Protein AF-0000000077151637 (afdb_homodimer)

Sequence (896 aa):
MMTTQIWINLLAIGVIFVFASFFVAAEFALVQVRPSQLEDMIANGQGNVKKLKRALHMSHNLNEYLSTTQVGITLVGVILGWFGADTIANIFERLLALTPMSKNLVNSVGALIGVITLTYLEVVLTEVVPKNIAIDAPVKILMWIVNPLQLFHTLVYPFVWLLNVSSSGIIKMLGFNPADEENQVYSQSEIIRLSKNAVHGGALDKEDLTYMERAFQLNDKTAKDIMTDRTRLTVLDASENIKTALDKYLEDGYSRFPVVRENDKDDVVGYVYAYDIVQQSRIDDRVPVTRINRTIITVPESMPIQDILRLMISKHTPIVLVVDEYGGTSGIVTDKDIYEELFGSVKDEIDDVSDDYIIKDAEGNIRVSGKTTLYDFERYFHQNLKSFQNSDIITIGGYMMERYPDLKKEESIELEGFRFTLDDIQQGFMRWFIVEGPKTNDQAKKEEMMTTQIWINLLAIGVIFVFASFFVAAEFALVQVRPSQLEDMIANGQGNVKKLKRALHMSHNLNEYLSTTQVGITLVGVILGWFGADTIANIFERLLALTPMSKNLVNSVGALIGVITLTYLEVVLTEVVPKNIAIDAPVKILMWIVNPLQLFHTLVYPFVWLLNVSSSGIIKMLGFNPADEENQVYSQSEIIRLSKNAVHGGALDKEDLTYMERAFQLNDKTAKDIMTDRTRLTVLDASENIKTALDKYLEDGYSRFPVVRENDKDDVVGYVYAYDIVQQSRIDDRVPVTRINRTIITVPESMPIQDILRLMISKHTPIVLVVDEYGGTSGIVTDKDIYEELFGSVKDEIDDVSDDYIIKDAEGNIRVSGKTTLYDFERYFHQNLKSFQNSDIITIGGYMMERYPDLKKEESIELEGFRFTLDDIQQGFMRWFIVEGPKTNDQAKKEE

Solvent-accessible surface area (backbone atoms only — not comparable to full-atom values): 46438 Å² total; per-residue (Å²): 111,70,65,56,49,48,51,51,49,51,50,51,49,52,53,48,40,51,54,32,18,50,27,39,20,51,42,36,8,54,62,52,42,52,60,47,55,46,52,41,29,53,75,66,61,55,73,59,56,69,59,46,51,50,46,43,51,42,52,74,39,39,72,60,50,45,39,35,28,46,52,51,39,50,52,42,48,53,50,42,55,64,54,40,54,57,48,51,50,49,52,26,54,51,60,35,65,67,49,88,54,64,70,65,62,33,49,53,51,35,40,49,51,40,51,51,51,50,52,47,50,47,42,36,59,24,42,49,34,27,33,52,51,11,59,53,36,16,65,66,48,39,69,68,40,46,63,63,49,50,56,50,38,65,72,44,36,72,60,29,51,50,50,51,53,52,26,52,51,51,39,48,71,74,67,50,69,81,52,54,87,62,75,70,46,46,41,60,66,30,50,51,47,46,44,51,47,6,32,77,60,64,51,32,55,67,64,45,48,51,43,32,53,28,39,50,51,46,65,73,34,28,36,64,79,61,34,49,45,50,88,76,59,69,70,39,40,45,80,39,26,24,50,58,50,45,52,47,33,73,71,70,64,54,58,64,32,44,25,15,50,90,76,30,77,58,42,64,76,21,28,35,46,46,70,57,38,57,56,40,43,73,76,54,29,78,46,43,43,47,68,55,24,31,66,56,49,77,42,50,36,78,40,38,41,60,58,49,50,51,47,21,35,66,38,30,35,60,51,36,37,26,21,48,97,83,62,40,51,46,24,36,42,41,54,62,54,56,49,28,66,55,74,45,67,56,49,58,74,86,43,81,64,33,49,75,44,41,29,71,45,96,88,68,48,32,37,33,33,15,73,32,13,49,33,43,52,25,59,59,68,71,45,88,58,71,80,59,71,79,45,94,55,47,24,44,23,55,42,42,46,68,76,41,65,81,67,48,78,74,38,69,48,76,54,98,60,29,37,40,25,33,67,39,73,53,95,90,36,49,43,32,27,39,45,44,69,57,76,56,73,72,68,62,56,72,77,101,111,68,65,57,49,47,52,49,48,52,49,49,49,51,53,49,39,51,53,32,18,49,27,39,21,50,42,36,8,53,60,52,42,53,61,49,56,47,52,41,30,52,76,68,62,55,73,60,56,70,60,45,51,50,46,42,51,41,52,75,37,40,71,60,49,45,38,35,27,47,53,50,38,50,52,42,49,53,49,42,56,65,54,41,54,58,49,51,51,48,51,27,52,51,60,37,65,67,48,87,56,63,69,64,61,34,47,53,51,33,40,48,52,41,51,52,50,50,52,47,51,47,43,38,60,24,42,50,34,28,31,52,50,10,59,53,36,16,65,68,48,37,68,68,39,47,62,64,50,50,55,49,37,66,70,45,36,72,61,30,50,51,48,49,53,52,27,50,50,50,38,48,72,73,67,50,71,83,52,56,86,62,74,70,47,46,41,61,66,29,50,52,48,45,44,52,48,5,32,77,61,64,50,33,56,68,65,46,50,52,42,32,54,28,39,49,52,45,65,73,32,28,37,64,78,59,36,48,44,48,88,77,57,68,68,40,40,46,80,40,26,24,51,59,51,46,52,47,32,72,70,71,64,55,58,64,30,44,25,14,50,90,76,30,76,57,43,64,76,21,28,36,45,46,69,57,39,57,54,40,43,73,76,52,30,78,46,43,41,47,68,55,24,31,65,56,49,76,42,53,36,77,43,38,42,62,58,49,52,50,48,22,35,68,37,30,36,57,51,34,38,26,22,48,98,84,62,40,52,45,23,35,42,39,55,63,55,56,48,27,67,55,75,45,66,59,49,58,74,87,43,77,64,34,50,77,42,43,29,71,44,95,88,68,48,32,35,33,33,16,74,31,15,48,34,44,52,26,60,59,68,70,43,88,58,72,79,60,70,80,45,94,54,46,23,45,23,54,42,42,47,69,77,40,65,81,67,47,78,73,39,70,46,79,55,98,59,29,38,40,25,33,67,40,74,54,94,91,35,49,44,31,27,40,45,44,69,58,76,56,72,74,67,61,55,72,77,100

InterPro domains:
  IPR000644 CBS domain [PF00571] (223-279)
  IPR000644 CBS domain [PF00571] (293-342)
  IPR000644 CBS domain [PS51371] (227-289)
  IPR000644 CBS domain [PS51371] (292-349)
  IPR000644 CBS domain [SM00116] (232-282)
  IPR000644 CBS domain [SM00116] (295-343)
  IPR002550 CNNM, transmembrane domain [PF01595] (13-207)
  IPR002550 CNNM, transmembrane domain [PS51846] (2-208)
  IPR005170 Transporter-associated domain [PF03471] (360-427)
  IPR005170 Transporter-associated domain [SM01091] (359-439)
  IPR016169 FAD-binding, type PCMH, subdomain 2 [G3DSA:3.30.465.10] (350-436)
  IPR036318 FAD-binding, type PCMH-like superfamily [SSF56176] (357-435)
  IPR044751 Ion transporter-like, CBS domain [cd04590] (222-340)
  IPR046342 CBS domain superfamily [G3DSA:3.10.580.10] (202-349)
  IPR046342 CBS domain superfamily [SSF54631] (213-353)
  IPR051676 UPF0053 domain-containing protein [PTHR43099] (7-442)

pLDDT: mean 83.49, std 13.21, range [30.42, 97.94]

Radius of gyration: 40.82 Å; Cα contacts (8 Å, |Δi|>4): 1356; chains: 2; bounding box: 80×119×98 Å

Foldseek 3Di:
DVVVVLVVLVVVVVVLLVQLLLLQLQLLLLVQDDLVVLVVCLVVVNDDNVLSVLSSVCNLVVLLLNLLSVVSNVVSVVVCVVSVVVSLLVVQLVVLVVPPPDNPCSNVVSSVVSVVVVVVVSCVRNHVVSNVVCNVPSPVSSSVNSVVSVVSCVVCVVVSVVVVVVVCVVCVVVVHDDDNVCVPDADPVRVLVVQVVCCVVVNDPPVVSQLSVLVVVLQVAWCQRQFDFLVPADAAEQADWLVVVLVCCVVVVDQKHFYAYPPASQGTQAMAGNVVSVVVVVVPRGHTSNVRGDHAAEDERGHRPVVVVVVCVVVVHQKHFYAYPVSGTGGMHGVQSSVCSSVNDPDDPLDQDDCPQWPQDPVRWTKHFQAAFPVNVCRNVVHDAPLNVPDPDTGNQRSCCVVPVPQDAQDWDDGPQKIWGQHDDDPSTRTMTTIDGRPPVPVVVVVD/DVVVVLVVLVVVVVVLLVQLQLLQLQLLLLVQDDLVVLVVCLVVVNDDNVLSVLSSVCNLVVLLLNLLSVVSNVVSVVVCVVSVVVSLLVVLLVVLVPPPPDNPCSNVVSSVVSVVVVVVVSCVRNHVVSNVVCNVPSPVSSSVNSVVSVVSCVVCVVVSVVVVVVVCVVCVVVVHDDDNVCVPDADPVRVLVVQVVCCVVVNDPPVVSQLSVLVVVLQVAWCQRQFDFLVPADAAEQADWLVVVLVCCVVVVDQKHFYAYPPASQGTQAMAGNVVSVVVVVVPRGHTSVVRGDHAAEDERGHRPVVVVVVCVVVVHQKHFYAYPVSGTGGMHGVQSSVCSNVNDPDDPLDQDDCPQWPQDPVRWTKHFQAAFPVNVCRNVVHDAPLNVPDPDTGNQRSCCVVPVPQDAQDWDDGPQKIWGQHDDDPSTRTMTTIDGRPPVPVVVVVD

Organism: Lactobacillus delbrueckii subsp. bulgaricus (strain ATCC 11842 / DSM 20081 / BCRC 10696 / JCM 1002 / NBRC 13953 / NCIMB 11778 / NCTC 12712 / WDCM 00102 / Lb 14) (NCBI:txid390333)

Secondary structure (DSSP, 8-state):
-HHHHHHHHHHHHHHHHHHHHHHHHHHHHHHH--HHHHHHHHHTT-S-HHHHHHHHHHHHTHHHHHHHHHHHHHHHHHHHHHHHHHHHHHHHHHHHHTS-S-HHHHHHHHHHHHHHHHHHHHHIIIIIHHHHHHHHSHHHHHHHHHHHHHHHHHHTHHHHHHHHHHHHHHHHHHT-----GGGGPPPHHHHHHHHHHHHHTTSS-HHHHHHHHHHHHHHT-BHHHHPEEGGG---EETT-BHHHHHHHHHHH--SEEEEEETTEEEEEEEEEEHHHHHHHHHH-SSSBGGGGPBP-EEEETTSBHHHHHHHHHHHT-SEEEEE-TTS-EEEEEEHHHHHHHHH-----TTSSPPTTTEEE-TTS-EEEETTSBHHHHHHHHT---HHHHT-S--BHHHHHHHH-TTPPTT-EEEETTEEEEEEEEETTEEEEEEEE----TTTTTTT-/-HHHHHHHHHHHHHHHHHHHHHHHHHHHHHHH--HHHHHHHHHTT-S-HHHHHHHHHHHHTHHHHHHHHHHHHHHHHHHHHHHHHHHHHHHHHHHHHTS-S-HHHHHHHHHHHHHHHHHHHHHIIIIIHHHHHHHHSHHHHHHHHHHHHHHHHHHTHHHHHHHHHHHHHHHHHHT-----GGGGPPPHHHHHHHHHHHHHTTSS-HHHHHHHHHHHHHHT-BHHHHPEEGGG---EETT-BHHHHHHHHHHH--SEEEEEETTEEEEEEEEEEHHHHHHHHHH-SSSBGGGGPBP-EEEETTSBHHHHHHHHHHHT-SEEEEE-TTS-EEEEEEHHHHHHHHH-----TTSSPPTTTEEE-TTS-EEEETTSBHHHHHHHHT---HHHHT-S--BHHHHHHHH-TTPPTT-EEEETTEEEEEEEEETTEEEEEEEE----TTTTTTT-

Structure (mmCIF, N/CA/C/O backbone):
data_AF-0000000077151637-model_v1
#
loop_
_entity.id
_entity.type
_entity.pdbx_description
1 polymer 'Conserved hypothetical membrane protein'
#
loop_
_atom_site.group_PDB
_atom_site.id
_atom_site.type_symbol
_atom_site.label_atom_id
_atom_site.label_alt_id
_atom_site.label_comp_id
_atom_site.label_asym_id
_atom_site.label_entity_id
_atom_site.label_seq_id
_atom_site.pdbx_PDB_ins_code
_atom_site.Cartn_x
_atom_site.Cartn_y
_atom_site.Cartn_z
_atom_site.occupancy
_atom_site.B_iso_or_equiv
_atom_site.auth_seq_id
_atom_site.auth_comp_id
_atom_site.auth_asym_id
_atom_site.auth_atom_id
_atom_site.pdbx_PDB_model_num
ATOM 1 N N . MET A 1 1 ? 23 -54.5 -41.5 1 43.75 1 MET A N 1
ATOM 2 C CA . MET A 1 1 ? 21.578 -54.188 -41.656 1 43.75 1 MET A CA 1
ATOM 3 C C . MET A 1 1 ? 20.922 -54 -40.312 1 43.75 1 MET A C 1
ATOM 5 O O . MET A 1 1 ? 20.125 -53.062 -40.125 1 43.75 1 MET A O 1
ATOM 9 N N . MET A 1 2 ? 21.375 -54.938 -39.375 1 54.56 2 MET A N 1
ATOM 10 C CA . MET A 1 2 ? 20.797 -55.031 -38.031 1 54.56 2 MET A CA 1
ATOM 11 C C . MET A 1 2 ? 21.281 -53.844 -37.156 1 54.56 2 MET A C 1
ATOM 13 O O . MET A 1 2 ? 20.5 -53.25 -36.438 1 54.56 2 MET A O 1
ATOM 17 N N . THR A 1 3 ? 22.594 -53.469 -37.406 1 61.53 3 THR A N 1
ATOM 18 C CA . THR A 1 3 ? 23.172 -52.375 -36.625 1 61.53 3 THR A CA 1
ATOM 19 C C . THR A 1 3 ? 22.594 -51.031 -37.062 1 61.53 3 THR A C 1
ATOM 21 O O . THR A 1 3 ? 22.344 -50.156 -36.219 1 61.53 3 THR A O 1
ATOM 24 N N . THR A 1 4 ? 22.359 -50.969 -38.406 1 67.38 4 THR A N 1
ATOM 25 C CA . THR A 1 4 ? 21.797 -49.75 -38.938 1 67.38 4 THR A CA 1
ATOM 26 C C . THR A 1 4 ? 20.375 -49.531 -38.406 1 67.38 4 THR A C 1
ATOM 28 O O . THR A 1 4 ? 20 -48.406 -38.094 1 67.38 4 THR A O 1
ATOM 31 N N . GLN A 1 5 ? 19.688 -50.594 -38.312 1 70.81 5 GLN A N 1
ATOM 32 C CA . GLN A 1 5 ? 18.297 -50.531 -37.844 1 70.81 5 GLN A CA 1
ATOM 33 C C . GLN A 1 5 ? 18.25 -50.125 -36.375 1 70.81 5 GLN A C 1
ATOM 35 O O . GLN A 1 5 ? 17.375 -49.344 -35.969 1 70.81 5 GLN A O 1
ATOM 40 N N . ILE A 1 6 ? 19.297 -50.562 -35.719 1 70.38 6 ILE A N 1
ATOM 41 C CA . ILE A 1 6 ? 19.359 -50.219 -34.312 1 70.38 6 ILE A CA 1
ATOM 42 C C . ILE A 1 6 ? 19.656 -48.719 -34.156 1 70.38 6 ILE A C 1
ATOM 44 O O . ILE A 1 6 ? 19.062 -48.062 -33.312 1 70.38 6 ILE A O 1
ATOM 48 N N . TRP A 1 7 ? 20.531 -48.25 -34.969 1 76.12 7 TRP A N 1
ATOM 49 C CA . TRP A 1 7 ? 20.875 -46.844 -34.906 1 76.12 7 TRP A CA 1
ATOM 50 C C . TRP A 1 7 ? 19.688 -45.969 -35.312 1 76.12 7 TRP A C 1
ATOM 52 O O . TRP A 1 7 ? 19.438 -44.906 -34.719 1 76.12 7 TRP A O 1
ATOM 62 N N . ILE A 1 8 ? 18.953 -46.438 -36.25 1 77.5 8 ILE A N 1
ATOM 63 C CA . ILE A 1 8 ? 17.781 -45.688 -36.719 1 77.5 8 ILE A CA 1
ATOM 64 C C . ILE A 1 8 ? 16.703 -45.688 -35.625 1 77.5 8 ILE A C 1
ATOM 66 O O . ILE A 1 8 ? 16.047 -44.688 -35.375 1 77.5 8 ILE A O 1
ATOM 70 N N . ASN A 1 9 ? 16.688 -46.812 -35 1 75.19 9 ASN A N 1
ATOM 71 C CA . ASN A 1 9 ? 15.703 -46.906 -33.938 1 75.19 9 ASN A CA 1
ATOM 72 C C . ASN A 1 9 ? 16.094 -46.031 -32.75 1 75.19 9 ASN A C 1
ATOM 74 O O . ASN A 1 9 ? 15.219 -45.406 -32.125 1 75.19 9 ASN A O 1
ATOM 78 N N . LEU A 1 10 ? 17.375 -45.969 -32.469 1 76.12 10 LEU A N 1
ATOM 79 C CA . LEU A 1 10 ? 17.844 -45.125 -31.359 1 76.12 10 LEU A CA 1
ATOM 80 C C . LEU A 1 10 ? 17.656 -43.656 -31.672 1 76.12 10 LEU A C 1
ATOM 82 O O . LEU A 1 10 ? 17.297 -42.875 -30.781 1 76.12 10 LEU A O 1
ATOM 86 N N . LEU A 1 11 ? 17.875 -43.344 -32.875 1 82.38 11 LEU A N 1
ATOM 87 C CA . LEU A 1 11 ? 17.672 -41.938 -33.281 1 82.38 11 LEU A CA 1
ATOM 88 C C . LEU A 1 11 ? 16.188 -41.562 -33.219 1 82.38 11 LEU A C 1
ATOM 90 O O . LEU A 1 11 ? 15.844 -40.469 -32.812 1 82.38 11 LEU A O 1
ATOM 94 N N . ALA A 1 12 ? 15.367 -42.531 -33.688 1 80.5 12 ALA A N 1
ATOM 95 C CA . ALA A 1 12 ? 13.93 -42.281 -33.656 1 80.5 12 ALA A CA 1
ATOM 96 C C . ALA A 1 12 ? 13.445 -42.094 -32.219 1 80.5 12 ALA A C 1
ATOM 98 O O . ALA A 1 12 ? 12.625 -41.219 -31.938 1 80.5 12 ALA A O 1
ATOM 99 N N . ILE A 1 13 ? 13.977 -42.875 -31.359 1 78.69 13 ILE A N 1
ATOM 100 C CA . ILE A 1 13 ? 13.609 -42.75 -29.938 1 78.69 13 ILE A CA 1
ATOM 101 C C . ILE A 1 13 ? 14.078 -41.406 -29.391 1 78.69 13 ILE A C 1
ATOM 103 O O . ILE A 1 13 ? 13.352 -40.75 -28.641 1 78.69 13 ILE A O 1
ATOM 107 N N . GLY A 1 14 ? 15.281 -41.031 -29.766 1 84.56 14 GLY A N 1
ATOM 108 C CA . GLY A 1 14 ? 15.805 -39.719 -29.344 1 84.56 14 GLY A CA 1
ATOM 109 C C . GLY A 1 14 ? 14.93 -38.562 -29.781 1 84.56 14 GLY A C 1
ATOM 110 O O . GLY A 1 14 ? 14.648 -37.656 -29 1 84.56 14 GLY A O 1
ATOM 111 N N . VAL A 1 15 ? 14.492 -38.656 -31.016 1 87.62 15 VAL A N 1
ATOM 112 C CA . VAL A 1 15 ? 13.648 -37.594 -31.547 1 87.62 15 VAL A CA 1
ATOM 113 C C . VAL A 1 15 ? 12.305 -37.594 -30.828 1 87.62 15 VAL A C 1
ATOM 115 O O . VAL A 1 15 ? 11.773 -36.531 -30.516 1 87.62 15 VAL A O 1
ATOM 118 N N . ILE A 1 16 ? 11.758 -38.781 -30.547 1 86.06 16 ILE A N 1
ATOM 119 C CA . ILE A 1 16 ? 10.484 -38.906 -29.844 1 86.06 16 ILE A CA 1
ATOM 120 C C . ILE A 1 16 ? 10.617 -38.312 -28.438 1 86.06 16 ILE A C 1
ATOM 122 O O . ILE A 1 16 ? 9.711 -37.656 -27.938 1 86.06 16 ILE A O 1
ATOM 126 N N . PHE A 1 17 ? 11.758 -38.562 -27.828 1 88.06 17 PHE A N 1
ATOM 127 C CA . PHE A 1 17 ? 12 -38.062 -26.484 1 88.06 17 PHE A CA 1
ATOM 128 C C . PHE A 1 17 ? 12.031 -36.531 -26.469 1 88.06 17 PHE A C 1
ATOM 130 O O . PHE A 1 17 ? 11.539 -35.906 -25.531 1 88.06 17 PHE A O 1
ATOM 137 N N . VAL A 1 18 ? 12.57 -35.969 -27.5 1 91.56 18 VAL A N 1
ATOM 138 C CA . VAL A 1 18 ? 12.664 -34.531 -27.594 1 91.56 18 VAL A CA 1
ATOM 139 C C . VAL A 1 18 ? 11.273 -33.906 -27.734 1 91.56 18 VAL A C 1
ATOM 141 O O . VAL A 1 18 ? 10.945 -32.938 -27.078 1 91.56 18 VAL A O 1
ATOM 144 N N . PHE A 1 19 ? 10.43 -34.531 -28.547 1 91.81 19 PHE A N 1
ATOM 145 C CA . PHE A 1 19 ? 9.07 -34.062 -28.734 1 91.81 19 PHE A CA 1
ATOM 146 C C . PHE A 1 19 ? 8.25 -34.25 -27.469 1 91.81 19 PHE A C 1
ATOM 148 O O . PHE A 1 19 ? 7.461 -33.375 -27.094 1 91.81 19 PHE A O 1
ATOM 155 N N . ALA A 1 20 ? 8.461 -35.375 -26.859 1 91.25 20 ALA A N 1
ATOM 156 C CA . ALA A 1 20 ? 7.77 -35.625 -25.594 1 91.25 20 ALA A CA 1
ATOM 157 C C . ALA A 1 20 ? 8.148 -34.594 -24.547 1 91.25 20 ALA A C 1
ATOM 159 O O . ALA A 1 20 ? 7.281 -34.062 -23.859 1 91.25 20 ALA A O 1
ATOM 160 N N . SER A 1 21 ? 9.422 -34.312 -24.516 1 93.81 21 SER A N 1
ATOM 161 C CA . SER A 1 21 ? 9.93 -33.344 -23.547 1 93.81 21 SER A CA 1
ATOM 162 C C . SER A 1 21 ? 9.398 -31.953 -23.859 1 93.81 21 SER A C 1
ATOM 164 O O . SER A 1 21 ? 9.141 -31.156 -22.938 1 93.81 21 SER A O 1
ATOM 166 N N . PHE A 1 22 ? 9.25 -31.688 -25.109 1 94.69 22 PHE A N 1
ATOM 167 C CA . PHE A 1 22 ? 8.742 -30.391 -25.562 1 94.69 22 PHE A CA 1
ATOM 168 C C . PHE A 1 22 ? 7.32 -30.172 -25.062 1 94.69 22 PHE A C 1
ATOM 170 O O . PHE A 1 22 ? 7.012 -29.109 -24.5 1 94.69 22 PHE A O 1
ATOM 177 N N . PHE A 1 23 ? 6.457 -31.109 -25.125 1 95.5 23 PHE A N 1
ATOM 178 C CA . PHE A 1 23 ? 5.059 -30.953 -24.75 1 95.5 23 PHE A CA 1
ATOM 179 C C . PHE A 1 23 ? 4.902 -30.953 -23.234 1 95.5 23 PHE A C 1
ATOM 181 O O . PHE A 1 23 ? 4.051 -30.234 -22.688 1 95.5 23 PHE A O 1
ATOM 188 N N . VAL A 1 24 ? 5.73 -31.703 -22.562 1 95 24 VAL A N 1
ATOM 189 C CA . VAL A 1 24 ? 5.668 -31.719 -21.109 1 95 24 VAL A CA 1
ATOM 190 C C . VAL A 1 24 ? 6.141 -30.375 -20.547 1 95 24 VAL A C 1
ATOM 192 O O . VAL A 1 24 ? 5.516 -29.812 -19.656 1 95 24 VAL A O 1
ATOM 195 N N . ALA A 1 25 ? 7.238 -29.906 -21.125 1 95.25 25 ALA A N 1
ATOM 196 C CA . ALA A 1 25 ? 7.742 -28.594 -20.719 1 95.25 25 ALA A CA 1
ATOM 197 C C . ALA A 1 25 ? 6.707 -27.516 -20.984 1 95.25 25 ALA A C 1
ATOM 199 O O . ALA A 1 25 ? 6.523 -26.609 -20.172 1 95.25 25 ALA A O 1
ATOM 200 N N . ALA A 1 26 ? 6.086 -27.641 -22.109 1 96 26 ALA A N 1
ATOM 201 C CA . ALA A 1 26 ? 5.059 -26.672 -22.469 1 96 26 ALA A CA 1
ATOM 202 C C . ALA A 1 26 ? 3.895 -26.703 -21.484 1 96 26 ALA A C 1
ATOM 204 O O . ALA A 1 26 ? 3.395 -25.656 -21.062 1 96 26 ALA A O 1
ATOM 205 N N . GLU A 1 27 ? 3.504 -27.828 -21.109 1 95.69 27 GLU A N 1
ATOM 206 C CA . GLU A 1 27 ? 2.379 -28.031 -20.203 1 95.69 27 GLU A CA 1
ATOM 207 C C . GLU A 1 27 ? 2.637 -27.391 -18.844 1 95.69 27 GLU A C 1
ATOM 209 O O . GLU A 1 27 ? 1.817 -26.609 -18.359 1 95.69 27 GLU A O 1
ATOM 214 N N . PHE A 1 28 ? 3.773 -27.594 -18.297 1 94.5 28 PHE A N 1
ATOM 215 C CA . PHE A 1 28 ? 4.039 -27.141 -16.938 1 94.5 28 PHE A CA 1
ATOM 216 C C . PHE A 1 28 ? 4.496 -25.688 -16.938 1 94.5 28 PHE A C 1
ATOM 218 O O . PHE A 1 28 ? 4.254 -24.953 -15.961 1 94.5 28 PHE A O 1
ATOM 225 N N . ALA A 1 29 ? 5.094 -25.234 -18.016 1 93.94 29 ALA A N 1
ATOM 226 C CA . ALA A 1 29 ? 5.391 -23.812 -18.141 1 93.94 29 ALA A CA 1
ATOM 227 C C . ALA A 1 29 ? 4.105 -22.984 -18.172 1 93.94 29 ALA A C 1
ATOM 229 O O . ALA A 1 29 ? 4.004 -21.953 -17.516 1 93.94 29 ALA A O 1
ATOM 230 N N . LEU A 1 30 ? 3.125 -23.469 -18.875 1 93.75 30 LEU A N 1
ATOM 231 C CA . LEU A 1 30 ? 1.846 -22.781 -19 1 93.75 30 LEU A CA 1
ATOM 232 C C . LEU A 1 30 ? 1.136 -22.703 -17.656 1 93.75 30 LEU A C 1
ATOM 234 O O . LEU A 1 30 ? 0.543 -21.672 -17.328 1 93.75 30 LEU A O 1
ATOM 238 N N . VAL A 1 31 ? 1.21 -23.719 -16.906 1 91.38 31 VAL A N 1
ATOM 239 C CA . VAL A 1 31 ? 0.491 -23.797 -15.633 1 91.38 31 VAL A CA 1
ATOM 240 C C . VAL A 1 31 ? 1.206 -22.938 -14.586 1 91.38 31 VAL A C 1
ATOM 242 O O . VAL A 1 31 ? 0.561 -22.297 -13.758 1 91.38 31 VAL A O 1
ATOM 245 N N . GLN A 1 32 ? 2.475 -22.938 -14.656 1 89.44 32 GLN A N 1
ATOM 246 C CA . GLN A 1 32 ? 3.268 -22.312 -13.609 1 89.44 32 GLN A CA 1
ATOM 247 C C . GLN A 1 32 ? 3.402 -20.812 -13.852 1 89.44 32 GLN A C 1
ATOM 249 O O . GLN A 1 32 ? 3.607 -20.047 -12.914 1 89.44 32 GLN A O 1
ATOM 254 N N . VAL A 1 33 ? 3.293 -20.391 -15.055 1 88.5 33 VAL A N 1
ATOM 255 C CA . VAL A 1 33 ? 3.486 -18.984 -15.383 1 88.5 33 VAL A CA 1
ATOM 256 C C . VAL A 1 33 ? 2.361 -18.141 -14.773 1 88.5 33 VAL A C 1
ATOM 258 O O . VAL A 1 33 ? 1.2 -18.562 -14.781 1 88.5 33 VAL A O 1
ATOM 261 N N . ARG A 1 34 ? 2.732 -17.047 -14.25 1 83.44 34 ARG A N 1
ATOM 262 C CA . ARG A 1 34 ? 1.77 -16.109 -13.688 1 83.44 34 ARG A CA 1
ATOM 263 C C . ARG A 1 34 ? 1.395 -15.031 -14.703 1 83.44 34 ARG A C 1
ATOM 265 O O . ARG A 1 34 ? 2.26 -14.305 -15.195 1 83.44 34 ARG A O 1
ATOM 272 N N . PRO A 1 35 ? 0.136 -14.883 -14.938 1 85.81 35 PRO A N 1
ATOM 273 C CA . PRO A 1 35 ? -0.264 -13.844 -15.883 1 85.81 35 PRO A CA 1
ATOM 274 C C . PRO A 1 35 ? 0.201 -12.453 -15.469 1 85.81 35 PRO A C 1
ATOM 276 O O . PRO A 1 35 ? 0.522 -11.617 -16.312 1 85.81 35 PRO A O 1
ATOM 279 N N . SER A 1 36 ? 0.216 -12.234 -14.172 1 81.88 36 SER A N 1
ATOM 280 C CA . SER A 1 36 ? 0.627 -10.93 -13.672 1 81.88 36 SER A CA 1
ATOM 281 C C . SER A 1 36 ? 2.064 -10.609 -14.07 1 81.88 36 SER A C 1
ATOM 283 O O . SER A 1 36 ? 2.396 -9.461 -14.359 1 81.88 36 SER A O 1
ATOM 285 N N . GLN A 1 37 ? 2.902 -11.57 -14.078 1 83.94 37 GLN A N 1
ATOM 286 C CA . GLN A 1 37 ? 4.297 -11.383 -14.469 1 83.94 37 GLN A CA 1
ATOM 287 C C . GLN A 1 37 ? 4.406 -11.039 -15.953 1 83.94 37 GLN A C 1
ATOM 289 O O . GLN A 1 37 ? 5.203 -10.18 -16.344 1 83.94 37 GLN A O 1
ATOM 294 N N . LEU A 1 38 ? 3.643 -11.688 -16.719 1 89 38 LEU A N 1
ATOM 295 C CA . LEU A 1 38 ? 3.641 -11.422 -18.156 1 89 38 LEU A CA 1
ATOM 296 C C . LEU A 1 38 ? 3.119 -10.016 -18.453 1 89 38 LEU A C 1
ATOM 298 O O . LEU A 1 38 ? 3.68 -9.305 -19.281 1 89 38 LEU A O 1
ATOM 302 N N . GLU A 1 39 ? 2.082 -9.711 -17.766 1 87.19 39 GLU A N 1
ATOM 303 C CA . GLU A 1 39 ? 1.532 -8.375 -17.922 1 87.19 39 GLU A CA 1
ATOM 304 C C . GLU A 1 39 ? 2.555 -7.309 -17.531 1 87.19 39 GLU A C 1
ATOM 306 O O . GLU A 1 39 ? 2.654 -6.266 -18.188 1 87.19 39 GLU A O 1
ATOM 311 N N . ASP A 1 40 ? 3.197 -7.559 -16.484 1 83.69 40 ASP A N 1
ATOM 312 C CA . ASP A 1 40 ? 4.23 -6.641 -16 1 83.69 40 ASP A CA 1
ATOM 313 C C . ASP A 1 40 ? 5.348 -6.492 -17.031 1 83.69 40 ASP A C 1
ATOM 315 O O . ASP A 1 40 ? 5.844 -5.387 -17.266 1 83.69 40 ASP A O 1
ATOM 319 N N . MET A 1 41 ? 5.777 -7.551 -17.641 1 86.88 41 MET A N 1
ATOM 320 C CA . MET A 1 41 ? 6.832 -7.531 -18.656 1 86.88 41 MET A CA 1
ATOM 321 C C . MET A 1 41 ? 6.383 -6.77 -19.906 1 86.88 41 MET A C 1
ATOM 323 O O . MET A 1 41 ? 7.168 -6.035 -20.5 1 86.88 41 MET A O 1
ATOM 327 N N . ILE A 1 42 ? 5.188 -6.926 -20.281 1 89.94 42 ILE A N 1
ATOM 328 C CA . ILE A 1 42 ? 4.629 -6.215 -21.422 1 89.94 42 ILE A CA 1
ATOM 329 C C . ILE A 1 42 ? 4.617 -4.715 -21.141 1 89.94 42 ILE A C 1
ATOM 331 O O . ILE A 1 42 ? 5.027 -3.914 -21.984 1 89.94 42 ILE A O 1
ATOM 335 N N . ALA A 1 43 ? 4.156 -4.371 -20.016 1 82.81 43 ALA A N 1
ATOM 336 C CA . ALA A 1 43 ? 4.051 -2.967 -19.625 1 82.81 43 ALA A CA 1
ATOM 337 C C . ALA A 1 43 ? 5.426 -2.311 -19.562 1 82.81 43 ALA A C 1
ATOM 339 O O . ALA A 1 43 ? 5.578 -1.136 -19.906 1 82.81 43 ALA A O 1
ATOM 340 N N . ASN A 1 44 ? 6.402 -3.109 -19.172 1 82.88 44 ASN A N 1
ATOM 341 C CA . ASN A 1 44 ? 7.75 -2.576 -19.031 1 82.88 44 ASN A CA 1
ATOM 342 C C . ASN A 1 44 ? 8.562 -2.742 -20.312 1 82.88 44 ASN A C 1
ATOM 344 O O . ASN A 1 44 ? 9.727 -2.361 -20.375 1 82.88 44 ASN A O 1
ATOM 348 N N . GLY A 1 45 ? 8.023 -3.297 -21.219 1 82.94 45 GLY A N 1
ATOM 349 C CA . GLY A 1 45 ? 8.664 -3.461 -22.516 1 82.94 45 GLY A CA 1
ATOM 350 C C . GLY A 1 45 ? 9.82 -4.445 -22.484 1 82.94 45 GLY A C 1
ATOM 351 O O . GLY A 1 45 ? 10.812 -4.262 -23.188 1 82.94 45 GLY A O 1
ATOM 352 N N . GLN A 1 46 ? 9.719 -5.312 -21.594 1 84.19 46 GLN A N 1
ATOM 353 C CA . GLN A 1 46 ? 10.789 -6.305 -21.484 1 84.19 46 GLN A CA 1
ATOM 354 C C . GLN A 1 46 ? 10.492 -7.52 -22.359 1 84.19 46 GLN A C 1
ATOM 356 O O . GLN A 1 46 ? 9.477 -8.195 -22.172 1 84.19 46 GLN A O 1
ATOM 361 N N . GLY A 1 47 ? 11.375 -7.723 -23.312 1 85.56 47 GLY A N 1
ATOM 362 C CA . GLY A 1 47 ? 11.227 -8.898 -24.172 1 85.56 47 GLY A CA 1
ATOM 363 C C . GLY A 1 47 ? 10.422 -8.633 -25.422 1 85.56 47 GLY A C 1
ATOM 364 O O . GLY A 1 47 ? 10.219 -7.477 -25.797 1 85.56 47 GLY A O 1
ATOM 365 N N . ASN A 1 48 ? 10.07 -9.633 -26.109 1 91.31 48 ASN A N 1
ATOM 366 C CA . ASN A 1 48 ? 9.25 -9.547 -27.312 1 91.31 48 ASN A CA 1
ATOM 367 C C . ASN A 1 48 ? 7.766 -9.43 -26.969 1 91.31 48 ASN A C 1
ATOM 369 O O . ASN A 1 48 ? 7.145 -10.414 -26.562 1 91.31 48 ASN A O 1
ATOM 373 N N . VAL A 1 49 ? 7.211 -8.32 -27.266 1 90.75 49 VAL A N 1
ATOM 374 C CA . VAL A 1 49 ? 5.852 -7.984 -26.844 1 90.75 49 VAL A CA 1
ATOM 375 C C . VAL A 1 49 ? 4.859 -8.914 -27.547 1 90.75 49 VAL A C 1
ATOM 377 O O . VAL A 1 49 ? 3.871 -9.344 -26.938 1 90.75 49 VAL A O 1
ATOM 380 N N . LYS A 1 50 ? 5.102 -9.18 -28.75 1 92.88 50 LYS A N 1
ATOM 381 C CA . LYS A 1 50 ? 4.184 -10.039 -29.5 1 92.88 50 LYS A CA 1
ATOM 382 C C . LYS A 1 50 ? 4.129 -11.438 -28.875 1 92.88 50 LYS A C 1
ATOM 384 O O . LYS A 1 50 ? 3.047 -12 -28.688 1 92.88 50 LYS A O 1
ATOM 389 N N . LYS A 1 51 ? 5.27 -11.984 -28.547 1 94.31 51 LYS A N 1
ATOM 390 C CA . LYS A 1 51 ? 5.336 -13.297 -27.922 1 94.31 51 LYS A CA 1
ATOM 391 C C . LYS A 1 51 ? 4.695 -13.281 -26.531 1 94.31 51 LYS A C 1
ATOM 393 O O . LYS A 1 51 ? 4.012 -14.227 -26.141 1 94.31 51 LYS A O 1
ATOM 398 N N . LEU A 1 52 ? 4.992 -12.195 -25.891 1 94.31 52 LEU A N 1
ATOM 399 C CA . LEU A 1 52 ? 4.445 -12.062 -24.531 1 94.31 52 LEU A CA 1
ATOM 400 C C . LEU A 1 52 ? 2.924 -11.984 -24.578 1 94.31 52 LEU A C 1
ATOM 402 O O . LEU A 1 52 ? 2.25 -12.562 -23.719 1 94.31 52 LEU A O 1
ATOM 406 N N . LYS A 1 53 ? 2.373 -11.305 -25.5 1 93.94 53 LYS A N 1
ATOM 407 C CA . LYS A 1 53 ? 0.923 -11.203 -25.625 1 93.94 53 LYS A CA 1
ATOM 408 C C . LYS A 1 53 ? 0.304 -12.555 -25.969 1 93.94 53 LYS A C 1
ATOM 410 O O . LYS A 1 53 ? -0.775 -12.891 -25.469 1 93.94 53 LYS A O 1
ATOM 415 N N . ARG A 1 54 ? 0.998 -13.258 -26.797 1 94.31 54 ARG A N 1
ATOM 416 C CA . ARG A 1 54 ? 0.53 -14.602 -27.125 1 94.31 54 ARG A CA 1
ATOM 417 C C . ARG A 1 54 ? 0.57 -15.508 -25.906 1 94.31 54 ARG A C 1
ATOM 419 O O . ARG A 1 54 ? -0.351 -16.297 -25.672 1 94.31 54 ARG A O 1
ATOM 426 N N . ALA A 1 55 ? 1.688 -15.398 -25.172 1 94.38 55 ALA A N 1
ATOM 427 C CA . ALA A 1 55 ? 1.82 -16.172 -23.938 1 94.38 55 ALA A CA 1
ATOM 428 C C . ALA A 1 55 ? 0.709 -15.836 -22.953 1 94.38 55 ALA A C 1
ATOM 430 O O . ALA A 1 55 ? 0.171 -16.719 -22.281 1 94.38 55 ALA A O 1
ATOM 431 N N . LEU A 1 56 ? 0.42 -14.594 -22.875 1 92.19 56 LEU A N 1
ATOM 432 C CA . LEU A 1 56 ? -0.647 -14.141 -22 1 92.19 56 LEU A CA 1
ATOM 433 C C . LEU A 1 56 ? -1.995 -14.703 -22.438 1 92.19 56 LEU A C 1
ATOM 435 O O . LEU A 1 56 ? -2.799 -15.117 -21.594 1 92.19 56 LEU A O 1
ATOM 439 N N . HIS A 1 57 ? -2.211 -14.695 -23.75 1 92.81 57 HIS A N 1
ATOM 440 C CA . HIS A 1 57 ? -3.436 -15.281 -24.281 1 92.81 57 HIS A CA 1
ATOM 441 C C . HIS A 1 57 ? -3.537 -16.766 -23.938 1 92.81 57 HIS A C 1
ATOM 443 O O . HIS A 1 57 ? -4.605 -17.234 -23.547 1 92.81 57 HIS A O 1
ATOM 449 N N . MET A 1 58 ? -2.479 -17.422 -24 1 93.44 58 MET A N 1
ATOM 450 C CA . MET A 1 58 ? -2.449 -18.844 -23.688 1 93.44 58 MET A CA 1
ATOM 451 C C . MET A 1 58 ? -2.746 -19.078 -22.203 1 93.44 58 MET A C 1
ATOM 453 O O . MET A 1 58 ? -3.447 -20.031 -21.844 1 93.44 58 MET A O 1
ATOM 457 N N . SER A 1 59 ? -2.127 -18.203 -21.391 1 90.38 59 SER A N 1
ATOM 458 C CA . SER A 1 59 ? -2.32 -18.328 -19.938 1 90.38 59 SER A CA 1
ATOM 459 C C . SER A 1 59 ? -3.766 -18.047 -19.547 1 90.38 59 SER A C 1
ATOM 461 O O . SER A 1 59 ? -4.293 -18.656 -18.609 1 90.38 59 SER A O 1
ATOM 463 N N . HIS A 1 60 ? -4.48 -17.203 -20.328 1 87.5 60 HIS A N 1
ATOM 464 C CA . HIS A 1 60 ? -5.875 -16.891 -20.062 1 87.5 60 HIS A CA 1
ATOM 465 C C . HIS A 1 60 ? -6.805 -17.969 -20.578 1 87.5 60 HIS A C 1
ATOM 467 O O . HIS A 1 60 ? -7.945 -18.094 -20.125 1 87.5 60 HIS A O 1
ATOM 473 N N . ASN A 1 61 ? -6.332 -18.641 -21.547 1 88.81 61 ASN A N 1
ATOM 474 C CA . ASN A 1 61 ? -7.043 -19.797 -22.078 1 88.81 61 ASN A CA 1
ATOM 475 C C . ASN A 1 61 ? -6.316 -21.109 -21.766 1 88.81 61 ASN A C 1
ATOM 477 O O . ASN A 1 61 ? -6.055 -21.906 -22.656 1 88.81 61 ASN A O 1
ATOM 481 N N . LEU A 1 62 ? -6.043 -21.188 -20.484 1 89.88 62 LEU A N 1
ATOM 482 C CA . LEU A 1 62 ? -5.148 -22.234 -19.984 1 89.88 62 LEU A CA 1
ATOM 483 C C . LEU A 1 62 ? -5.703 -23.625 -20.312 1 89.88 62 LEU A C 1
ATOM 485 O O . LEU A 1 62 ? -4.977 -24.484 -20.812 1 89.88 62 LEU A O 1
ATOM 489 N N . ASN A 1 63 ? -7.02 -23.906 -20.094 1 87.75 63 ASN A N 1
ATOM 490 C CA . ASN A 1 63 ? -7.621 -25.219 -20.297 1 87.75 63 ASN A CA 1
ATOM 491 C C . ASN A 1 63 ? -7.5 -25.672 -21.75 1 87.75 63 ASN A C 1
ATOM 493 O O . ASN A 1 63 ? -7.207 -26.828 -22.031 1 87.75 63 ASN A O 1
ATOM 497 N N . GLU A 1 64 ? -7.684 -24.734 -22.641 1 90.25 64 GLU A N 1
ATOM 498 C CA . GLU A 1 64 ? -7.598 -25.031 -24.062 1 90.25 64 GLU A CA 1
ATOM 499 C C . GLU A 1 64 ? -6.18 -25.406 -24.469 1 90.25 64 GLU A C 1
ATOM 501 O O . GLU A 1 64 ? -5.977 -26.391 -25.188 1 90.25 64 GLU A O 1
ATOM 506 N N . TYR A 1 65 ? -5.238 -24.703 -24.062 1 93.19 65 TYR A N 1
ATOM 507 C CA . TYR A 1 65 ? -3.855 -24.953 -24.453 1 93.19 65 TYR A CA 1
ATOM 508 C C . TYR A 1 65 ? -3.291 -26.156 -23.703 1 93.19 65 TYR A C 1
ATOM 510 O O . TYR A 1 65 ? -2.396 -26.844 -24.203 1 93.19 65 TYR A O 1
ATOM 518 N N . LEU A 1 66 ? -3.795 -26.406 -22.5 1 92.62 66 LEU A N 1
ATOM 519 C CA . LEU A 1 66 ? -3.428 -27.641 -21.797 1 92.62 66 LEU A CA 1
ATOM 520 C C . LEU A 1 66 ? -3.939 -28.859 -22.562 1 92.62 66 LEU A C 1
ATOM 522 O O . LEU A 1 66 ? -3.273 -29.906 -22.594 1 92.62 66 LEU A O 1
ATOM 526 N N . SER A 1 67 ? -5.164 -28.641 -23.109 1 92.56 67 SER A N 1
ATOM 527 C CA . SER A 1 67 ? -5.668 -29.703 -23.969 1 92.56 67 SER A CA 1
ATOM 528 C C . SER A 1 67 ? -4.77 -29.906 -25.188 1 92.56 67 SER A C 1
ATOM 530 O O . SER A 1 67 ? -4.582 -31.031 -25.641 1 92.56 67 SER A O 1
ATOM 532 N N . THR A 1 68 ? -4.242 -28.828 -25.703 1 93.88 68 THR A N 1
ATOM 533 C CA . THR A 1 68 ? -3.322 -28.906 -26.844 1 93.88 68 THR A CA 1
ATOM 534 C C . THR A 1 68 ? -2.078 -29.703 -26.469 1 93.88 68 THR A C 1
ATOM 536 O O . THR A 1 68 ? -1.67 -30.594 -27.219 1 93.88 68 THR A O 1
ATOM 539 N N . THR A 1 69 ? -1.494 -29.344 -25.328 1 94.44 69 THR A N 1
ATOM 540 C CA . THR A 1 69 ? -0.306 -30.078 -24.891 1 94.44 69 THR A CA 1
ATOM 541 C C . THR A 1 69 ? -0.638 -31.531 -24.609 1 94.44 69 THR A C 1
ATOM 543 O O . THR A 1 69 ? 0.182 -32.406 -24.859 1 94.44 69 THR A O 1
ATOM 546 N N . GLN A 1 70 ? -1.795 -31.797 -24.156 1 92 70 GLN A N 1
ATOM 547 C CA . GLN A 1 70 ? -2.223 -33.156 -23.875 1 92 70 GLN A CA 1
ATOM 548 C C . GLN A 1 70 ? -2.305 -34 -25.156 1 92 70 GLN A C 1
ATOM 550 O O . GLN A 1 70 ? -1.914 -35.156 -25.156 1 92 70 GLN A O 1
ATOM 555 N N . VAL A 1 71 ? -2.883 -33.375 -26.172 1 90.56 71 VAL A N 1
ATOM 556 C CA . VAL A 1 71 ? -2.939 -34.062 -27.469 1 90.56 71 VAL A CA 1
ATOM 557 C C . VAL A 1 71 ? -1.525 -34.406 -27.938 1 90.56 71 VAL A C 1
ATOM 559 O O . VAL A 1 71 ? -1.27 -35.531 -28.406 1 90.56 71 VAL A O 1
ATOM 562 N N . GLY A 1 72 ? -0.659 -33.5 -27.828 1 90.69 72 GLY A N 1
ATOM 563 C CA . GLY A 1 72 ? 0.73 -33.719 -28.203 1 90.69 72 GLY A CA 1
ATOM 564 C C . GLY A 1 72 ? 1.383 -34.844 -27.391 1 90.69 72 GLY A C 1
ATOM 565 O O . GLY A 1 72 ? 2.02 -35.719 -27.969 1 90.69 72 GLY A O 1
ATOM 566 N N . ILE A 1 73 ? 1.19 -34.875 -26.078 1 89.88 73 ILE A N 1
ATOM 567 C CA . ILE A 1 73 ? 1.772 -35.875 -25.203 1 89.88 73 ILE A CA 1
ATOM 568 C C . ILE A 1 73 ? 1.201 -37.25 -25.531 1 89.88 73 ILE A C 1
ATOM 570 O O . ILE A 1 73 ? 1.938 -38.219 -25.594 1 89.88 73 ILE A O 1
ATOM 574 N N . THR A 1 74 ? -0.078 -37.281 -25.734 1 84.94 74 THR A N 1
ATOM 575 C CA . THR A 1 74 ? -0.732 -38.531 -26.078 1 84.94 74 THR A CA 1
ATOM 576 C C . THR A 1 74 ? -0.226 -39.062 -27.406 1 84.94 74 THR A C 1
ATOM 578 O O . THR A 1 74 ? 0.037 -40.25 -27.547 1 84.94 74 THR A O 1
ATOM 581 N N . LEU A 1 75 ? -0.138 -38.188 -28.344 1 84.25 75 LEU A N 1
ATOM 582 C CA . LEU A 1 75 ? 0.35 -38.594 -29.656 1 84.25 75 LEU A CA 1
ATOM 583 C C . LEU A 1 75 ? 1.763 -39.156 -29.562 1 84.25 75 LEU A C 1
ATOM 585 O O . LEU A 1 75 ? 2.057 -40.219 -30.141 1 84.25 75 LEU A O 1
ATOM 589 N N . VAL A 1 76 ? 2.58 -38.5 -28.859 1 85.19 76 VAL A N 1
ATOM 590 C CA . VAL A 1 76 ? 3.955 -38.969 -28.688 1 85.19 76 VAL A CA 1
ATOM 591 C C . VAL A 1 76 ? 3.971 -40.281 -27.922 1 85.19 76 VAL A C 1
ATOM 593 O O . VAL A 1 76 ? 4.766 -41.188 -28.219 1 85.19 76 VAL A O 1
ATOM 596 N N . GLY A 1 77 ? 3.109 -40.406 -26.922 1 78.81 77 GLY A N 1
ATOM 597 C CA . GLY A 1 77 ? 3.004 -41.656 -26.156 1 78.81 77 GLY A CA 1
ATOM 598 C C . GLY A 1 77 ? 2.596 -42.844 -27 1 78.81 77 GLY A C 1
ATOM 599 O O . GLY A 1 77 ? 3.152 -43.938 -26.859 1 78.81 77 GLY A O 1
ATOM 600 N N . VAL A 1 78 ? 1.681 -42.625 -27.859 1 74.38 78 VAL A N 1
ATOM 601 C CA . VAL A 1 78 ? 1.208 -43.688 -28.75 1 74.38 78 VAL A CA 1
ATOM 602 C C . VAL A 1 78 ? 2.318 -44.062 -29.719 1 74.38 78 VAL A C 1
ATOM 604 O O . VAL A 1 78 ? 2.541 -45.25 -29.969 1 74.38 78 VAL A O 1
ATOM 607 N N . ILE A 1 79 ? 2.992 -43.062 -30.203 1 76.12 79 ILE A N 1
ATOM 608 C CA . ILE A 1 79 ? 4.086 -43.312 -31.125 1 76.12 79 ILE A CA 1
ATOM 609 C C . ILE A 1 79 ? 5.195 -44.094 -30.422 1 76.12 79 ILE A C 1
ATOM 611 O O . ILE A 1 79 ? 5.738 -45.062 -30.984 1 76.12 79 ILE A O 1
ATOM 615 N N . LEU A 1 80 ? 5.48 -43.719 -29.234 1 73 80 LEU A N 1
ATOM 616 C CA . LEU A 1 80 ? 6.508 -44.406 -28.453 1 73 80 LEU A CA 1
ATOM 617 C C . LEU A 1 80 ? 6.094 -45.812 -28.125 1 73 80 LEU A C 1
ATOM 619 O O . LEU A 1 80 ? 6.93 -46.719 -28.109 1 73 80 LEU A O 1
ATOM 623 N N . GLY A 1 81 ? 4.801 -46.031 -27.766 1 64.69 81 GLY A N 1
ATOM 624 C CA . GLY A 1 81 ? 4.301 -47.375 -27.516 1 64.69 81 GLY A CA 1
ATOM 625 C C . GLY A 1 81 ? 4.43 -48.312 -28.703 1 64.69 81 GLY A C 1
ATOM 626 O O . GLY A 1 81 ? 4.762 -49.5 -28.562 1 64.69 81 GLY A O 1
ATOM 627 N N . TRP A 1 82 ? 4.199 -47.781 -29.844 1 65.75 82 TRP A N 1
ATOM 628 C CA . TRP A 1 82 ? 4.262 -48.562 -31.078 1 65.75 82 TRP A CA 1
ATOM 629 C C . TRP A 1 82 ? 5.707 -48.844 -31.469 1 65.75 82 TRP A C 1
ATOM 631 O O . TRP A 1 82 ? 6.051 -49.969 -31.828 1 65.75 82 TRP A O 1
ATOM 641 N N . PHE A 1 83 ? 6.461 -47.781 -31.406 1 61.78 83 PHE A N 1
ATOM 642 C CA . PHE A 1 83 ? 7.855 -47.906 -31.812 1 61.78 83 PHE A CA 1
ATOM 643 C C . PHE A 1 83 ? 8.688 -48.562 -30.719 1 61.78 83 PHE A C 1
ATOM 645 O O . PHE A 1 83 ? 9.602 -49.344 -31.016 1 61.78 83 PHE A O 1
ATOM 652 N N . GLY A 1 84 ? 8.43 -48.219 -29.438 1 58.06 84 GLY A N 1
ATOM 653 C CA . GLY A 1 84 ? 9.266 -48.625 -28.312 1 58.06 84 GLY A CA 1
ATOM 654 C C . GLY A 1 84 ? 9.172 -50.094 -27.969 1 58.06 84 GLY A C 1
ATOM 655 O O . GLY A 1 84 ? 10.164 -50.688 -27.562 1 58.06 84 GLY A O 1
ATOM 656 N N . ALA A 1 85 ? 7.945 -50.625 -28.109 1 57.94 85 ALA A N 1
ATOM 657 C CA . ALA A 1 85 ? 7.789 -52 -27.719 1 57.94 85 ALA A CA 1
ATOM 658 C C . ALA A 1 85 ? 8.727 -52.906 -28.516 1 57.94 85 ALA A C 1
ATOM 660 O O . ALA A 1 85 ? 9.398 -53.781 -27.953 1 57.94 85 ALA A O 1
ATOM 661 N N . ASP A 1 86 ? 8.773 -52.688 -29.766 1 59.12 86 ASP A N 1
ATOM 662 C CA . ASP A 1 86 ? 9.594 -53.531 -30.609 1 59.12 86 ASP A CA 1
ATOM 663 C C . ASP A 1 86 ? 11.078 -53.25 -30.406 1 59.12 86 ASP A C 1
ATOM 665 O O . ASP A 1 86 ? 11.883 -54.188 -30.328 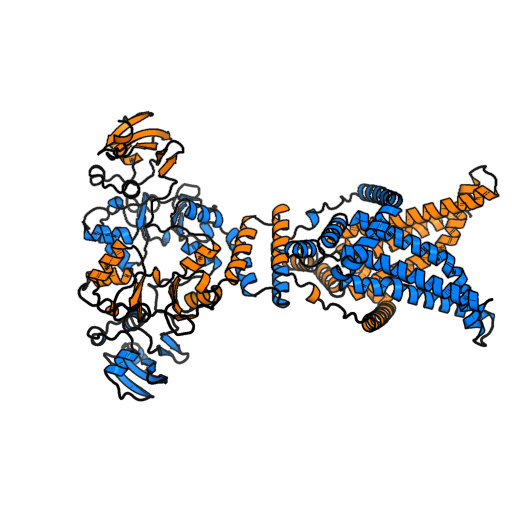1 59.12 86 ASP A O 1
ATOM 669 N N . THR A 1 87 ? 11.352 -51.969 -30.281 1 59.97 87 THR A N 1
ATOM 670 C CA . THR A 1 87 ? 12.75 -51.594 -30.172 1 59.97 87 THR A CA 1
ATOM 671 C C . THR A 1 87 ? 13.312 -52.031 -28.812 1 59.97 87 THR A C 1
ATOM 673 O O . THR A 1 87 ? 14.438 -52.531 -28.734 1 59.97 87 THR A O 1
ATOM 676 N N . ILE A 1 88 ? 12.539 -51.812 -27.828 1 60.31 88 ILE A N 1
ATOM 677 C CA . ILE A 1 88 ? 12.984 -52.188 -26.5 1 60.31 88 ILE A CA 1
ATOM 678 C C . ILE A 1 88 ? 13.164 -53.719 -26.438 1 60.31 88 ILE A C 1
ATOM 680 O O . ILE A 1 88 ? 14.141 -54.188 -25.859 1 60.31 88 ILE A O 1
ATOM 684 N N . ALA A 1 89 ? 12.258 -54.344 -27.062 1 58.91 89 ALA A N 1
ATOM 685 C CA . ALA A 1 89 ? 12.359 -55.812 -27.109 1 58.91 89 ALA A CA 1
ATOM 686 C C . ALA A 1 89 ? 13.648 -56.25 -27.797 1 58.91 89 ALA A C 1
ATOM 688 O O . ALA A 1 89 ? 14.328 -57.156 -27.328 1 58.91 89 ALA A O 1
ATOM 689 N N . ASN A 1 90 ? 13.945 -55.562 -28.828 1 60.41 90 ASN A N 1
ATOM 690 C CA . ASN A 1 90 ? 15.117 -55.969 -29.594 1 60.41 90 ASN A CA 1
ATOM 691 C C . ASN A 1 90 ? 16.406 -55.594 -28.875 1 60.41 90 ASN A C 1
ATOM 693 O O . ASN A 1 90 ? 17.359 -56.375 -28.875 1 60.41 90 ASN A O 1
ATOM 697 N N . ILE A 1 91 ? 16.453 -54.406 -28.359 1 58.78 91 ILE A N 1
ATOM 698 C CA . ILE A 1 91 ? 17.656 -53.969 -27.656 1 58.78 91 ILE A CA 1
ATOM 699 C C . ILE A 1 91 ? 17.938 -54.875 -26.469 1 58.78 91 ILE A C 1
ATOM 701 O O . ILE A 1 91 ? 19.078 -55.25 -26.234 1 58.78 91 ILE A O 1
ATOM 705 N N . PHE A 1 92 ? 16.969 -55.156 -25.844 1 57.72 92 PHE A N 1
ATOM 706 C CA . PHE A 1 92 ? 17.141 -56 -24.656 1 57.72 92 PHE A CA 1
ATOM 707 C C . PHE A 1 92 ? 17.516 -57.406 -25.031 1 57.72 92 PHE A C 1
ATOM 709 O O . PHE A 1 92 ? 18.328 -58.062 -24.359 1 57.72 92 PHE A O 1
ATOM 716 N N . GLU A 1 93 ? 16.922 -57.875 -26.031 1 59.53 93 GLU A N 1
ATOM 717 C CA . GLU A 1 93 ? 17.297 -59.188 -26.5 1 59.53 93 GLU A CA 1
ATOM 718 C C . GLU A 1 93 ? 18.797 -59.25 -26.812 1 59.53 93 GLU A C 1
ATOM 720 O O . GLU A 1 93 ? 19.469 -60.219 -26.5 1 59.53 93 GLU A O 1
ATOM 725 N N . ARG A 1 94 ? 19.234 -58.125 -27.281 1 56.03 94 ARG A N 1
ATOM 726 C CA . ARG A 1 94 ? 20.641 -58.094 -27.688 1 56.03 94 ARG A CA 1
ATOM 727 C C . ARG A 1 94 ? 21.547 -57.906 -26.469 1 56.03 94 ARG A C 1
ATOM 729 O O . ARG A 1 94 ? 22.625 -58.531 -26.406 1 56.03 94 ARG A O 1
ATOM 736 N N . LEU A 1 95 ? 21.234 -57 -25.641 1 55.53 95 LEU A N 1
ATOM 737 C CA . LEU A 1 95 ? 22.062 -56.75 -24.469 1 55.53 95 LEU A CA 1
ATOM 738 C C . LEU A 1 95 ? 22.141 -58 -23.594 1 55.53 95 LEU A C 1
ATOM 740 O O . LEU A 1 95 ? 23.188 -58.312 -23.031 1 55.53 95 LEU A O 1
ATOM 744 N N . LEU A 1 96 ? 21.062 -58.625 -23.484 1 54.28 96 LEU A N 1
ATOM 745 C CA . LEU A 1 96 ? 21.047 -59.844 -22.656 1 54.28 96 LEU A CA 1
ATOM 746 C C . LEU A 1 96 ? 21.766 -61 -23.359 1 54.28 96 LEU A C 1
ATOM 748 O O . LEU A 1 96 ? 22.234 -61.938 -22.719 1 54.28 96 LEU A O 1
ATOM 752 N N . ALA A 1 97 ? 21.656 -60.938 -24.609 1 55.16 97 ALA A N 1
ATOM 753 C CA . ALA A 1 97 ? 22.406 -61.969 -25.328 1 55.16 97 ALA A CA 1
ATOM 754 C C . ALA A 1 97 ? 23.891 -61.875 -24.984 1 55.16 97 ALA A C 1
ATOM 756 O O . ALA A 1 97 ? 24.641 -62.844 -25.219 1 55.16 97 ALA A O 1
ATOM 757 N N . LEU A 1 98 ? 24.312 -60.719 -24.531 1 50.84 98 LEU A N 1
ATOM 758 C CA . LEU A 1 98 ? 25.734 -60.594 -24.203 1 50.84 98 LEU A CA 1
ATOM 759 C C . LEU A 1 98 ? 26.031 -61.25 -22.859 1 50.84 98 LEU A C 1
ATOM 761 O O . LEU A 1 98 ? 27.188 -61.469 -22.516 1 50.84 98 LEU A O 1
ATOM 765 N N . THR A 1 99 ? 25.156 -61.344 -21.891 1 53.09 99 THR A N 1
ATOM 766 C CA . THR A 1 99 ? 25.469 -61.969 -20.609 1 53.09 99 THR A CA 1
ATOM 767 C C . THR A 1 99 ? 25.219 -63.469 -20.641 1 53.09 99 THR A C 1
ATOM 769 O O . THR A 1 99 ? 24.297 -63.938 -21.297 1 53.09 99 THR A O 1
ATOM 772 N N . PRO A 1 100 ? 26.25 -64.312 -20.438 1 51.12 100 PRO A N 1
ATOM 773 C CA . PRO A 1 100 ? 26.234 -65.75 -20.484 1 51.12 100 PRO A CA 1
ATOM 774 C C . PRO A 1 100 ? 25.125 -66.375 -19.641 1 51.12 100 PRO A C 1
ATOM 776 O O . PRO A 1 100 ? 25.203 -67.562 -19.25 1 51.12 100 PRO A O 1
ATOM 779 N N . MET A 1 101 ? 24.328 -65.688 -18.938 1 51.38 101 MET A N 1
ATOM 780 C CA . MET A 1 101 ? 23.453 -66.375 -18.016 1 51.38 101 MET A CA 1
ATOM 781 C C . MET A 1 101 ? 22.438 -67.25 -18.766 1 51.38 101 MET A C 1
ATOM 783 O O . MET A 1 101 ? 22.219 -67 -19.969 1 51.38 101 MET A O 1
ATOM 787 N N . SER A 1 102 ? 21.797 -68.25 -18.047 1 52.59 102 SER A N 1
ATOM 788 C CA . SER A 1 102 ? 20.891 -69.25 -18.656 1 52.59 102 SER A CA 1
ATOM 789 C C . SER A 1 102 ? 19.828 -68.562 -19.516 1 52.59 102 SER A C 1
ATOM 791 O O . SER A 1 102 ? 19.375 -67.438 -19.188 1 52.59 102 SER A O 1
ATOM 793 N N . LYS A 1 103 ? 19.719 -68.812 -20.766 1 56.53 103 LYS A N 1
ATOM 794 C CA . LYS A 1 103 ? 18.984 -68.25 -21.906 1 56.53 103 LYS A CA 1
ATOM 795 C C . LYS A 1 103 ? 17.609 -67.75 -21.484 1 56.53 103 LYS A C 1
ATOM 797 O O . LYS A 1 103 ? 17.188 -66.688 -21.891 1 56.53 103 LYS A O 1
ATOM 802 N N . ASN A 1 104 ? 16.953 -68.562 -20.672 1 55.62 104 ASN A N 1
ATOM 803 C CA . ASN A 1 104 ? 15.562 -68.312 -20.359 1 55.62 104 ASN A CA 1
ATOM 804 C C . ASN A 1 104 ? 15.414 -67.188 -19.312 1 55.62 104 ASN A C 1
ATOM 806 O O . ASN A 1 104 ? 14.555 -66.312 -19.438 1 55.62 104 ASN A O 1
ATOM 810 N N . LEU A 1 105 ? 16.156 -67.375 -18.156 1 54.56 105 LEU A N 1
ATOM 811 C CA . LEU A 1 105 ? 16.062 -66.438 -17.062 1 54.56 105 LEU A CA 1
ATOM 812 C C . LEU A 1 105 ? 16.609 -65.062 -17.5 1 54.56 105 LEU A C 1
ATOM 814 O O . LEU A 1 105 ? 16.062 -64.062 -17.109 1 54.56 105 LEU A O 1
ATOM 818 N N . VAL A 1 106 ? 17.625 -65.188 -18.266 1 55.53 106 VAL A N 1
ATOM 819 C CA . VAL A 1 106 ? 18.266 -63.938 -18.75 1 55.53 106 VAL A CA 1
ATOM 820 C C . VAL A 1 106 ? 17.328 -63.219 -19.688 1 55.53 106 VAL A C 1
ATOM 822 O O . VAL A 1 106 ? 17.25 -61.969 -19.672 1 55.53 106 VAL A O 1
ATOM 825 N N . ASN A 1 107 ? 16.594 -64.062 -20.422 1 59.06 107 ASN A N 1
ATOM 826 C CA . ASN A 1 107 ? 15.688 -63.438 -21.391 1 59.06 107 ASN A CA 1
ATOM 827 C C . ASN A 1 107 ? 14.539 -62.719 -20.703 1 59.06 107 ASN A C 1
ATOM 829 O O . ASN A 1 107 ? 14.195 -61.594 -21.078 1 59.06 107 ASN A O 1
ATOM 833 N N . SER A 1 108 ? 14.047 -63.469 -19.688 1 61.78 108 SER A N 1
ATOM 834 C CA . SER A 1 108 ? 12.867 -62.875 -19.047 1 61.78 108 SER A CA 1
ATOM 835 C C . SER A 1 108 ? 13.25 -61.75 -18.109 1 61.78 108 SER A C 1
ATOM 837 O O . SER A 1 108 ? 12.633 -60.688 -18.109 1 61.78 108 SER A O 1
ATOM 839 N N . VAL A 1 109 ? 14.281 -62.031 -17.281 1 66.25 109 VAL A N 1
ATOM 840 C CA . VAL A 1 109 ? 14.672 -61.062 -16.281 1 66.25 109 VAL A CA 1
ATOM 841 C C . VAL A 1 109 ? 15.375 -59.875 -16.969 1 66.25 109 VAL A C 1
ATOM 843 O O . VAL A 1 109 ? 15.195 -58.719 -16.578 1 66.25 109 VAL A O 1
ATOM 846 N N . GLY A 1 110 ? 16.156 -60.25 -17.906 1 60.5 110 GLY A N 1
ATOM 847 C CA . GLY A 1 110 ? 16.812 -59.188 -18.656 1 60.5 110 GLY A CA 1
ATOM 848 C C . GLY A 1 110 ? 15.828 -58.281 -19.375 1 60.5 110 GLY A C 1
ATOM 849 O O . GLY A 1 110 ? 16 -57.062 -19.391 1 60.5 110 GLY A O 1
ATOM 850 N N . ALA A 1 111 ? 14.82 -59 -19.906 1 63.28 111 ALA A N 1
ATOM 851 C CA . ALA A 1 111 ? 13.781 -58.25 -20.578 1 63.28 111 ALA A CA 1
ATOM 852 C C . ALA A 1 111 ? 13.047 -57.344 -19.578 1 63.28 111 ALA A C 1
ATOM 854 O O . ALA A 1 111 ? 12.742 -56.188 -19.891 1 63.28 111 ALA A O 1
ATOM 855 N N . LEU A 1 112 ? 12.883 -57.875 -18.438 1 70.06 112 LEU A N 1
ATOM 856 C CA . LEU A 1 112 ? 12.164 -57.125 -17.422 1 70.06 112 LEU A CA 1
ATOM 857 C C . LEU A 1 112 ? 13 -55.938 -16.938 1 70.06 112 LEU A C 1
ATOM 859 O O . LEU A 1 112 ? 12.484 -54.812 -16.812 1 70.06 112 LEU A O 1
ATOM 863 N N . ILE A 1 113 ? 14.273 -56.125 -16.688 1 72.81 113 ILE A N 1
ATOM 864 C CA . ILE A 1 113 ? 15.156 -55.062 -16.219 1 72.81 113 ILE A CA 1
ATOM 865 C C . ILE A 1 113 ? 15.336 -54.031 -17.312 1 72.81 113 ILE A C 1
ATOM 867 O O . ILE A 1 113 ? 15.406 -52.812 -17.031 1 72.81 113 ILE A O 1
ATOM 871 N N . GLY A 1 114 ? 15.398 -54.562 -18.531 1 65.75 114 GLY A N 1
ATOM 872 C CA . GLY A 1 114 ? 15.508 -53.625 -19.641 1 65.75 114 GLY A CA 1
ATOM 873 C C . GLY A 1 114 ? 14.312 -52.719 -19.781 1 65.75 114 GLY A C 1
ATOM 874 O O . GLY A 1 114 ? 14.469 -51.5 -19.969 1 65.75 114 GLY A O 1
ATOM 875 N N . VAL A 1 115 ? 13.148 -53.312 -19.609 1 69.25 115 VAL A N 1
ATOM 876 C CA . VAL A 1 115 ? 11.93 -52.531 -19.719 1 69.25 115 VAL A CA 1
ATOM 877 C C . VAL A 1 115 ? 11.852 -51.531 -18.562 1 69.25 115 VAL A C 1
ATOM 879 O O . VAL A 1 115 ? 11.477 -50.375 -18.766 1 69.25 115 VAL A O 1
ATOM 882 N N . ILE A 1 116 ? 12.258 -51.938 -17.422 1 75.56 116 ILE A N 1
ATOM 883 C CA . ILE A 1 116 ? 12.195 -51.094 -16.25 1 75.56 116 ILE A CA 1
ATOM 884 C C . ILE A 1 116 ? 13.195 -49.938 -16.391 1 75.56 116 ILE A C 1
ATOM 886 O O . ILE A 1 116 ? 12.875 -48.781 -16.078 1 75.56 116 ILE A O 1
ATOM 890 N N . THR A 1 117 ? 14.391 -50.281 -16.891 1 75.44 117 THR A N 1
ATOM 891 C CA . THR A 1 117 ? 15.43 -49.25 -17.047 1 75.44 117 THR A CA 1
ATOM 892 C C . THR A 1 117 ? 15.031 -48.219 -18.109 1 75.44 117 THR A C 1
ATOM 894 O O . THR A 1 117 ? 15.211 -47.031 -17.906 1 75.44 117 THR A O 1
ATOM 897 N N . LEU A 1 118 ? 14.516 -48.719 -19.188 1 72.12 118 LEU A N 1
ATOM 898 C CA . LEU A 1 118 ? 14.109 -47.812 -20.25 1 72.12 118 LEU A CA 1
ATOM 899 C C . LEU A 1 118 ? 12.953 -46.938 -19.812 1 72.12 118 LEU A C 1
ATOM 901 O O . LEU A 1 118 ? 12.898 -45.75 -20.141 1 72.12 118 LEU A O 1
ATOM 905 N N . THR A 1 119 ? 12.016 -47.594 -19.141 1 75.31 119 THR A N 1
ATOM 906 C CA . THR A 1 119 ? 10.898 -46.812 -18.594 1 75.31 119 THR A CA 1
ATOM 907 C C . THR A 1 119 ? 11.398 -45.75 -17.625 1 75.31 119 THR A C 1
ATOM 909 O O . THR A 1 119 ? 10.914 -44.625 -17.641 1 75.31 119 THR A O 1
ATOM 912 N N . TYR A 1 120 ? 12.359 -46.125 -16.922 1 84.12 120 TYR A N 1
ATOM 913 C CA . TYR A 1 120 ? 12.953 -45.188 -15.977 1 84.12 120 TYR A CA 1
ATOM 914 C C . TYR A 1 120 ? 13.609 -44 -16.688 1 84.12 120 TYR A C 1
ATOM 916 O O . TYR A 1 120 ? 13.375 -42.844 -16.344 1 84.12 120 TYR A O 1
ATOM 924 N N . LEU A 1 121 ? 14.375 -44.281 -17.641 1 81.88 121 LEU A N 1
ATOM 925 C CA . LEU A 1 121 ? 15.062 -43.25 -18.391 1 81.88 121 LEU A CA 1
ATOM 926 C C . LEU A 1 121 ? 14.07 -42.344 -19.125 1 81.88 121 LEU A C 1
ATOM 928 O O . LEU A 1 121 ? 14.273 -41.125 -19.219 1 81.88 121 LEU A O 1
ATOM 932 N N . GLU A 1 122 ? 13.07 -43.031 -19.625 1 82.44 122 GLU A N 1
ATOM 933 C CA . GLU A 1 122 ? 12.031 -42.281 -20.312 1 82.44 122 GLU A CA 1
ATOM 934 C C . GLU A 1 122 ? 11.344 -41.281 -19.375 1 82.44 122 GLU A C 1
ATOM 936 O O . GLU A 1 122 ? 11.117 -40.125 -19.734 1 82.44 122 GLU A O 1
ATOM 941 N N . VAL A 1 123 ? 11.062 -41.75 -18.266 1 87.5 123 VAL A N 1
ATOM 942 C CA . VAL A 1 123 ? 10.352 -40.906 -17.281 1 87.5 123 VAL A CA 1
ATOM 943 C C . VAL A 1 123 ? 11.25 -39.75 -16.844 1 87.5 123 VAL A C 1
ATOM 945 O O . VAL A 1 123 ? 10.805 -38.625 -16.75 1 87.5 123 VAL A O 1
ATOM 948 N N . VAL A 1 124 ? 12.438 -40.031 -16.594 1 90.56 124 VAL A N 1
ATOM 949 C CA . VAL A 1 124 ? 13.375 -39 -16.109 1 90.56 124 VAL A CA 1
ATOM 950 C C . VAL A 1 124 ? 13.633 -37.969 -17.188 1 90.56 124 VAL A C 1
ATOM 952 O O . VAL A 1 124 ? 13.539 -36.781 -16.938 1 90.56 124 VAL A O 1
ATOM 955 N N . LEU A 1 125 ? 13.828 -38.406 -18.406 1 90.19 125 LEU A N 1
ATOM 956 C CA . LEU A 1 125 ? 14.273 -37.5 -19.453 1 90.19 125 LEU A CA 1
ATOM 957 C C . LEU A 1 125 ? 13.094 -36.781 -20.109 1 90.19 125 LEU A C 1
ATOM 959 O O . LEU A 1 125 ? 13.219 -35.625 -20.547 1 90.19 125 LEU A O 1
ATOM 963 N N . THR A 1 126 ? 11.992 -37.438 -20.172 1 90 126 THR A N 1
ATOM 964 C CA . THR A 1 126 ? 10.898 -36.875 -20.938 1 90 126 THR A CA 1
ATOM 965 C C . THR A 1 126 ? 9.867 -36.219 -20.016 1 90 126 THR A C 1
ATOM 967 O O . THR A 1 126 ? 9.047 -35.406 -20.469 1 90 126 THR A O 1
ATOM 970 N N . GLU A 1 127 ? 9.883 -36.531 -18.75 1 91.88 127 GLU A N 1
ATOM 971 C CA . GLU A 1 127 ? 8.836 -36.031 -17.859 1 91.88 127 GLU A CA 1
ATOM 972 C C . GLU A 1 127 ? 9.414 -35.219 -16.703 1 91.88 127 GLU A C 1
ATOM 974 O O . GLU A 1 127 ? 9.203 -34 -16.625 1 91.88 127 GLU A O 1
ATOM 979 N N . VAL A 1 128 ? 10.32 -35.844 -15.969 1 92.12 128 VAL A N 1
ATOM 980 C CA . VAL A 1 128 ? 10.758 -35.219 -14.711 1 92.12 128 VAL A CA 1
ATOM 981 C C . VAL A 1 128 ? 11.672 -34.031 -15.008 1 92.12 128 VAL A C 1
ATOM 983 O O . VAL A 1 128 ? 11.477 -32.938 -14.469 1 92.12 128 VAL A O 1
ATOM 986 N N . VAL A 1 129 ? 12.625 -34.188 -15.836 1 92.5 129 VAL A N 1
ATOM 987 C CA . VAL A 1 129 ? 13.602 -33.156 -16.109 1 92.5 129 VAL A CA 1
ATOM 988 C C . VAL A 1 129 ? 12.922 -31.969 -16.781 1 92.5 129 VAL A C 1
ATOM 990 O O . VAL A 1 129 ? 13.031 -30.828 -16.297 1 92.5 129 VAL A O 1
ATOM 993 N N . PRO A 1 130 ? 12.188 -32.219 -17.875 1 93.44 130 PRO A N 1
ATOM 994 C CA . PRO A 1 130 ? 11.539 -31.078 -18.516 1 93.44 130 PRO A CA 1
ATOM 995 C C . PRO A 1 130 ? 10.547 -30.375 -17.578 1 93.44 130 PRO A C 1
ATOM 997 O O . PRO A 1 130 ? 10.438 -29.156 -17.609 1 93.44 130 PRO A O 1
ATOM 1000 N N . LYS A 1 131 ? 9.844 -31.094 -16.812 1 93.06 131 LYS A N 1
ATOM 1001 C CA . LYS A 1 131 ? 8.891 -30.562 -15.844 1 93.06 131 LYS A CA 1
ATOM 1002 C C . LYS A 1 131 ? 9.586 -29.641 -14.836 1 93.06 131 LYS A C 1
ATOM 1004 O O . LYS A 1 131 ? 9.133 -28.531 -14.586 1 93.06 131 LYS A O 1
ATOM 1009 N N . ASN A 1 132 ? 10.664 -30.125 -14.328 1 89.81 132 ASN A N 1
ATOM 1010 C CA . ASN A 1 132 ? 11.398 -29.359 -13.328 1 89.81 132 ASN A CA 1
ATOM 1011 C C . ASN A 1 132 ? 11.977 -28.078 -13.93 1 89.81 132 ASN A C 1
ATOM 1013 O O . ASN A 1 132 ? 11.953 -27.031 -13.289 1 89.81 132 ASN A O 1
ATOM 1017 N N . ILE A 1 133 ? 12.438 -28.141 -15.094 1 90.5 133 ILE A N 1
ATOM 1018 C CA . ILE A 1 133 ? 13 -26.969 -15.758 1 90.5 133 ILE A CA 1
ATOM 1019 C C . ILE A 1 133 ? 11.906 -25.938 -16.016 1 90.5 133 ILE A C 1
ATOM 1021 O O . ILE A 1 133 ? 12.102 -24.75 -15.797 1 90.5 133 ILE A O 1
ATOM 1025 N N . ALA A 1 134 ? 10.75 -26.438 -16.438 1 91.88 134 ALA A N 1
ATOM 1026 C CA . ALA A 1 134 ? 9.625 -25.562 -16.734 1 91.88 134 ALA A CA 1
ATOM 1027 C C . ALA A 1 134 ? 9.109 -24.875 -15.477 1 91.88 134 ALA A C 1
ATOM 1029 O O . ALA A 1 134 ? 8.734 -23.703 -15.508 1 91.88 134 ALA A O 1
ATOM 1030 N N . ILE A 1 135 ? 9.086 -25.578 -14.406 1 89.5 135 ILE A N 1
ATOM 1031 C CA . ILE A 1 135 ? 8.57 -25.062 -13.148 1 89.5 135 ILE A CA 1
ATOM 1032 C C . ILE A 1 135 ? 9.539 -24.031 -12.578 1 89.5 135 ILE A C 1
ATOM 1034 O O . ILE A 1 135 ? 9.117 -23 -12.031 1 89.5 135 ILE A O 1
ATOM 1038 N N . ASP A 1 136 ? 10.836 -24.266 -12.773 1 85.62 136 ASP A N 1
ATOM 1039 C CA . ASP A 1 136 ? 11.852 -23.375 -12.227 1 85.62 136 ASP A CA 1
ATOM 1040 C C . ASP A 1 136 ? 11.984 -22.109 -13.07 1 85.62 136 ASP A C 1
ATOM 1042 O O . ASP A 1 136 ? 12.312 -21.031 -12.547 1 85.62 136 ASP A O 1
ATOM 1046 N N . ALA A 1 137 ? 11.742 -22.219 -14.375 1 88.56 137 ALA A N 1
ATOM 1047 C CA . ALA A 1 137 ? 11.836 -21.078 -15.273 1 88.56 137 ALA A CA 1
ATOM 1048 C C . ALA A 1 137 ? 10.68 -21.062 -16.266 1 88.56 137 ALA A C 1
ATOM 1050 O O . ALA A 1 137 ? 10.891 -21.141 -17.484 1 88.56 137 ALA A O 1
ATOM 1051 N N . PRO A 1 138 ? 9.539 -20.781 -15.68 1 90.25 138 PRO A N 1
ATOM 1052 C CA . PRO A 1 138 ? 8.344 -20.906 -16.531 1 90.25 138 PRO A CA 1
ATOM 1053 C C . PRO A 1 138 ? 8.32 -19.875 -17.656 1 90.25 138 PRO A C 1
ATOM 1055 O O . PRO A 1 138 ? 7.984 -20.203 -18.797 1 90.25 138 PRO A O 1
ATOM 1058 N N . VAL A 1 139 ? 8.734 -18.641 -17.406 1 89.88 139 VAL A N 1
ATOM 1059 C CA . VAL A 1 139 ? 8.656 -17.578 -18.406 1 89.88 139 VAL A CA 1
ATOM 1060 C C . VAL A 1 139 ? 9.664 -17.844 -19.531 1 89.88 139 VAL A C 1
ATOM 1062 O O . VAL A 1 139 ? 9.336 -17.719 -20.719 1 89.88 139 VAL A O 1
ATOM 1065 N N . LYS A 1 140 ? 10.883 -18.219 -19.188 1 89.75 140 LYS A N 1
ATOM 1066 C CA . LYS A 1 140 ? 11.922 -18.5 -20.156 1 89.75 140 LYS A CA 1
ATOM 1067 C C . LYS A 1 140 ? 11.516 -19.641 -21.078 1 89.75 140 LYS A C 1
ATOM 1069 O O . LYS A 1 140 ? 11.672 -19.562 -22.297 1 89.75 140 LYS A O 1
ATOM 1074 N N . ILE A 1 141 ? 11.023 -20.688 -20.5 1 92.31 141 ILE A N 1
ATOM 1075 C CA . ILE A 1 141 ? 10.617 -21.859 -21.281 1 92.31 141 ILE A CA 1
ATOM 1076 C C . ILE A 1 141 ? 9.414 -21.516 -22.156 1 92.31 141 ILE A C 1
ATOM 1078 O O . ILE A 1 141 ? 9.359 -21.906 -23.312 1 92.31 141 ILE A O 1
ATOM 1082 N N . LEU A 1 142 ? 8.469 -20.766 -21.594 1 93.69 142 LEU A N 1
ATOM 1083 C CA . LEU A 1 142 ? 7.27 -20.391 -22.328 1 93.69 142 LEU A CA 1
ATOM 1084 C C . LEU A 1 142 ? 7.621 -19.531 -23.547 1 93.69 142 LEU A C 1
ATOM 1086 O O . LEU A 1 142 ? 7.023 -19.688 -24.609 1 93.69 142 LEU A O 1
ATOM 1090 N N . MET A 1 143 ? 8.57 -18.688 -23.422 1 93.44 143 MET A N 1
ATOM 1091 C CA . MET A 1 143 ? 8.969 -17.812 -24.531 1 93.44 143 MET A CA 1
ATOM 1092 C C . MET A 1 143 ? 9.586 -18.625 -25.656 1 93.44 143 MET A C 1
ATOM 1094 O O . MET A 1 143 ? 9.484 -18.25 -26.828 1 93.44 143 MET A O 1
ATOM 1098 N N . TRP A 1 144 ? 10.133 -19.703 -25.312 1 92.81 144 TRP A N 1
ATOM 1099 C CA . TRP A 1 144 ? 10.75 -20.562 -26.328 1 92.81 144 TRP A CA 1
ATOM 1100 C C . TRP A 1 144 ? 9.695 -21.391 -27.047 1 92.81 144 TRP A C 1
ATOM 1102 O O . TRP A 1 144 ? 9.852 -21.734 -28.219 1 92.81 144 TRP A O 1
ATOM 1112 N N . ILE A 1 145 ? 8.641 -21.672 -26.375 1 94.25 145 ILE A N 1
ATOM 1113 C CA . ILE A 1 145 ? 7.734 -22.688 -26.891 1 94.25 145 ILE A CA 1
ATOM 1114 C C . ILE A 1 145 ? 6.473 -22.031 -27.453 1 94.25 145 ILE A C 1
ATOM 1116 O O . ILE A 1 145 ? 5.684 -22.688 -28.141 1 94.25 145 ILE A O 1
ATOM 1120 N N . VAL A 1 146 ? 6.227 -20.812 -27.25 1 94.81 146 VAL A N 1
ATOM 1121 C CA . VAL A 1 146 ? 4.965 -20.125 -27.516 1 94.81 146 VAL A CA 1
ATOM 1122 C C . VAL A 1 146 ? 4.621 -20.25 -29 1 94.81 146 VAL A C 1
ATOM 1124 O O . VAL A 1 146 ? 3.5 -20.609 -29.359 1 94.81 146 VAL A O 1
ATOM 1127 N N . ASN A 1 147 ? 5.535 -20.047 -29.906 1 94.94 147 ASN A N 1
ATOM 1128 C CA . ASN A 1 147 ? 5.258 -20.062 -31.344 1 94.94 147 ASN A CA 1
ATOM 1129 C C . ASN A 1 147 ? 5.016 -21.484 -31.844 1 94.94 147 ASN A C 1
ATOM 1131 O O . ASN A 1 147 ? 4.008 -21.75 -32.5 1 94.94 147 ASN A O 1
ATOM 1135 N N . PRO A 1 148 ? 5.961 -22.359 -31.531 1 95.69 148 PRO A N 1
ATOM 1136 C CA . PRO A 1 148 ? 5.707 -23.734 -31.984 1 95.69 148 PRO A CA 1
ATOM 1137 C C . PRO A 1 148 ? 4.422 -24.312 -31.406 1 95.69 148 PRO A C 1
ATOM 1139 O O . PRO A 1 148 ? 3.727 -25.078 -32.094 1 95.69 148 PRO A O 1
ATOM 1142 N N . LEU A 1 149 ? 4.129 -24.016 -30.188 1 95.69 149 LEU A N 1
ATOM 1143 C CA . LEU A 1 149 ? 2.92 -24.531 -29.578 1 95.69 149 LEU A CA 1
ATOM 1144 C C . LEU A 1 149 ? 1.674 -23.969 -30.25 1 95.69 149 LEU A C 1
ATOM 1146 O O . LEU A 1 149 ? 0.673 -24.672 -30.406 1 95.69 149 LEU A O 1
ATOM 1150 N N . GLN A 1 150 ? 1.712 -22.719 -30.578 1 95.25 150 GLN A N 1
ATOM 1151 C CA . GLN A 1 150 ? 0.581 -22.109 -31.266 1 95.25 150 GLN A CA 1
ATOM 1152 C C . GLN A 1 150 ? 0.339 -22.766 -32.625 1 95.25 150 GLN A C 1
ATOM 1154 O O . GLN A 1 150 ? -0.809 -22.969 -33.031 1 95.25 150 GLN A O 1
ATOM 1159 N N . LEU A 1 151 ? 1.426 -22.953 -33.344 1 95.62 151 LEU A N 1
ATOM 1160 C CA . LEU A 1 151 ? 1.315 -23.625 -34.625 1 95.62 151 LEU A CA 1
ATOM 1161 C C . LEU A 1 151 ? 0.693 -25.016 -34.438 1 95.62 151 LEU A C 1
ATOM 1163 O O . LEU A 1 151 ? -0.188 -25.391 -35.219 1 95.62 151 LEU A O 1
ATOM 1167 N N . PHE A 1 152 ? 1.149 -25.734 -33.469 1 95.56 152 PHE A N 1
ATOM 1168 C CA . PHE A 1 152 ? 0.61 -27.062 -33.188 1 95.56 152 PHE A CA 1
ATOM 1169 C C . PHE A 1 152 ? -0.856 -26.969 -32.781 1 95.56 152 PHE A C 1
ATOM 1171 O O . PHE A 1 152 ? -1.664 -27.812 -33.188 1 95.56 152 PHE A O 1
ATOM 1178 N N . HIS A 1 153 ? -1.211 -26.016 -31.984 1 95.25 153 HIS A N 1
ATOM 1179 C CA . HIS A 1 153 ? -2.584 -25.812 -31.531 1 95.25 153 HIS A CA 1
ATOM 1180 C C . HIS A 1 153 ? -3.531 -25.641 -32.719 1 95.25 153 HIS A C 1
ATOM 1182 O O . HIS A 1 153 ? -4.617 -26.219 -32.75 1 95.25 153 HIS A O 1
ATOM 1188 N N . THR A 1 154 ? -3.08 -24.891 -33.688 1 94.44 154 THR A N 1
ATOM 1189 C CA . THR A 1 154 ? -3.912 -24.641 -34.844 1 94.44 154 THR A CA 1
ATOM 1190 C C . THR A 1 154 ? -4.082 -25.906 -35.688 1 94.44 154 THR A C 1
ATOM 1192 O O . THR A 1 154 ? -5.164 -26.172 -36.219 1 94.44 154 THR A O 1
ATOM 1195 N N . LEU A 1 155 ? -3.062 -26.656 -35.688 1 94.75 155 LEU A N 1
ATOM 1196 C CA . LEU A 1 155 ? -3.072 -27.891 -36.469 1 94.75 155 LEU A CA 1
ATOM 1197 C C . LEU A 1 155 ? -3.99 -28.938 -35.844 1 94.75 155 LEU A C 1
ATOM 1199 O O . LEU A 1 155 ? -4.691 -29.656 -36.562 1 94.75 155 LEU A O 1
ATOM 1203 N N . VAL A 1 156 ? -4.027 -29.062 -34.594 1 94.06 156 VAL A N 1
ATOM 1204 C CA . VAL A 1 156 ? -4.762 -30.125 -33.938 1 94.06 156 VAL A CA 1
ATOM 1205 C C . VAL A 1 156 ? -6.027 -29.562 -33.312 1 94.06 156 VAL A C 1
ATOM 1207 O O . VAL A 1 156 ? -6.613 -30.188 -32.406 1 94.06 156 VAL A O 1
ATOM 1210 N N . TYR A 1 157 ? -6.473 -28.469 -33.688 1 93 157 TYR A N 1
ATOM 1211 C CA . TYR A 1 157 ? -7.566 -27.734 -33.062 1 93 157 TYR A CA 1
ATOM 1212 C C . TYR A 1 157 ? -8.828 -28.594 -33 1 93 157 TYR A C 1
ATOM 1214 O O . TYR A 1 157 ? -9.531 -28.594 -31.984 1 93 157 TYR A O 1
ATOM 1222 N N . PRO A 1 158 ? -9.125 -29.359 -34.094 1 92.31 158 PRO A N 1
ATOM 1223 C CA . PRO A 1 158 ? -10.336 -30.172 -34 1 92.31 158 PRO A CA 1
ATOM 1224 C C . PRO A 1 158 ? -10.297 -31.188 -32.875 1 92.31 158 PRO A C 1
ATOM 1226 O O . PRO A 1 158 ? -11.312 -31.422 -32.219 1 92.31 158 PRO A O 1
ATOM 1229 N N . PHE A 1 159 ? -9.156 -31.75 -32.594 1 90.56 159 PHE A N 1
ATOM 1230 C CA . PHE A 1 159 ? -9.008 -32.688 -31.516 1 90.56 159 PHE A CA 1
ATOM 1231 C C . PHE A 1 159 ? -9.062 -32 -30.156 1 90.56 159 PHE A C 1
ATOM 1233 O O . PHE A 1 159 ? -9.617 -32.531 -29.203 1 90.56 159 PHE A O 1
ATOM 1240 N N . VAL A 1 160 ? -8.477 -30.828 -30.109 1 91.62 160 VAL A N 1
ATOM 1241 C CA . VAL A 1 160 ? -8.477 -30.031 -28.891 1 91.62 160 VAL A CA 1
ATOM 1242 C C . VAL A 1 160 ? -9.914 -29.641 -28.531 1 91.62 160 VAL A C 1
ATOM 1244 O O . VAL A 1 160 ? -10.32 -29.734 -27.375 1 91.62 160 VAL A O 1
ATOM 1247 N N . TRP A 1 161 ? -10.602 -29.219 -29.547 1 91.31 161 TRP A N 1
ATOM 1248 C CA . TRP A 1 161 ? -11.992 -28.828 -29.344 1 91.31 161 TRP A CA 1
ATOM 1249 C C . TRP A 1 161 ? -12.82 -30 -28.828 1 91.31 161 TRP A C 1
ATOM 1251 O O . TRP A 1 161 ? -13.641 -29.828 -27.922 1 91.31 161 TRP A O 1
ATOM 1261 N N . LEU A 1 162 ? -12.602 -31.156 -29.375 1 91.5 162 LEU A N 1
ATOM 1262 C CA . LEU A 1 162 ? -13.305 -32.344 -28.953 1 91.5 162 LEU A CA 1
ATOM 1263 C C . LEU A 1 162 ? -13.008 -32.688 -27.5 1 91.5 162 LEU A C 1
ATOM 1265 O O . LEU A 1 162 ? -13.914 -33 -26.734 1 91.5 162 LEU A O 1
ATOM 1269 N N . LEU A 1 163 ? -11.781 -32.594 -27.125 1 90.38 163 LEU A N 1
ATOM 1270 C CA . LEU A 1 163 ? -11.383 -32.875 -25.766 1 90.38 163 LEU A CA 1
ATOM 1271 C C . LEU A 1 163 ? -12.008 -31.875 -24.797 1 90.38 163 LEU A C 1
ATOM 1273 O O . LEU A 1 163 ? -12.492 -32.25 -23.719 1 90.38 163 LEU A O 1
ATOM 1277 N N . ASN A 1 164 ? -12.008 -30.625 -25.172 1 87.19 164 ASN A N 1
ATOM 1278 C CA . ASN A 1 164 ? -12.516 -29.562 -24.297 1 87.19 164 ASN A CA 1
ATOM 1279 C C . ASN A 1 164 ? -14.023 -29.672 -24.094 1 87.19 164 ASN A C 1
ATOM 1281 O O . ASN A 1 164 ? -14.523 -29.469 -22.984 1 87.19 164 ASN A O 1
ATOM 1285 N N . VAL A 1 165 ? -14.695 -29.953 -25.141 1 88.56 165 VAL A N 1
ATOM 1286 C CA . VAL A 1 165 ? -16.141 -30.094 -25.062 1 88.56 165 VAL A CA 1
ATOM 1287 C C . VAL A 1 165 ? -16.5 -31.297 -24.188 1 88.56 165 VAL A C 1
ATOM 1289 O O . VAL A 1 165 ? -17.406 -31.234 -23.359 1 88.56 165 VAL A O 1
ATOM 1292 N N . SER A 1 166 ? -15.797 -32.406 -24.406 1 91.31 166 SER A N 1
ATOM 1293 C CA . SER A 1 166 ? -16.031 -33.594 -23.625 1 91.31 166 SER A CA 1
ATOM 1294 C C . SER A 1 166 ? -15.719 -33.344 -22.141 1 91.31 166 SER A C 1
ATOM 1296 O O . SER A 1 166 ? -16.484 -33.75 -21.266 1 91.31 166 SER A O 1
ATOM 1298 N N . SER A 1 167 ? -14.562 -32.75 -21.938 1 88.62 167 SER A N 1
ATOM 1299 C CA . SER A 1 167 ? -14.156 -32.5 -20.562 1 88.62 167 SER A CA 1
ATOM 1300 C C . SER A 1 167 ? -15.133 -31.562 -19.859 1 88.62 167 SER A C 1
ATOM 1302 O O . SER A 1 167 ? -15.516 -31.797 -18.719 1 88.62 167 SER A O 1
ATOM 1304 N N . SER A 1 168 ? -15.516 -30.516 -20.516 1 86.44 168 SER A N 1
ATOM 1305 C CA . SER A 1 168 ? -16.453 -29.547 -19.938 1 86.44 168 SER A CA 1
ATOM 1306 C C . SER A 1 168 ? -17.797 -30.219 -19.625 1 86.44 168 SER A C 1
ATOM 1308 O O . SER A 1 168 ? -18.422 -29.906 -18.609 1 86.44 168 SER A O 1
ATOM 1310 N N . GLY A 1 169 ? -18.234 -31.047 -20.516 1 87.81 169 GLY A N 1
ATOM 1311 C CA . GLY A 1 169 ? -19.453 -31.781 -20.281 1 87.81 169 GLY A CA 1
ATOM 1312 C C . GLY A 1 169 ? -19.406 -32.656 -19.031 1 87.81 169 GLY A C 1
ATOM 1313 O O . GLY A 1 169 ? -20.328 -32.656 -18.219 1 87.81 169 GLY A O 1
ATOM 1314 N N . ILE A 1 170 ? -18.344 -33.312 -18.859 1 90.06 170 ILE A N 1
ATOM 1315 C CA . ILE A 1 170 ? -18.172 -34.219 -17.719 1 90.06 170 ILE A CA 1
ATOM 1316 C C . ILE A 1 170 ? -18.047 -33.375 -16.438 1 90.06 170 ILE A C 1
ATOM 1318 O O . ILE A 1 170 ? -18.625 -33.75 -15.414 1 90.06 170 ILE A O 1
ATOM 1322 N N . ILE A 1 171 ? -17.281 -32.344 -16.5 1 88 171 ILE A N 1
ATOM 1323 C CA . ILE A 1 171 ? -17.094 -31.484 -15.344 1 88 171 ILE A CA 1
ATOM 1324 C C . ILE A 1 171 ? -18.438 -30.922 -14.898 1 88 171 ILE A C 1
ATOM 1326 O O . ILE A 1 171 ? -18.734 -30.859 -13.703 1 88 171 ILE A O 1
ATOM 1330 N N . LYS A 1 172 ? -19.234 -30.484 -15.852 1 85.56 172 LYS A N 1
ATOM 1331 C CA . LYS A 1 172 ? -20.578 -29.984 -15.547 1 85.56 172 LYS A CA 1
ATOM 1332 C C . LYS A 1 172 ? -21.453 -31.062 -14.93 1 85.56 172 LYS A C 1
ATOM 1334 O O . LYS A 1 172 ? -22.234 -30.797 -14.016 1 85.56 172 LYS A O 1
ATOM 1339 N N . MET A 1 173 ? -21.312 -32.156 -15.391 1 87.31 173 MET A N 1
ATOM 1340 C CA . MET A 1 173 ? -22.078 -33.281 -14.867 1 87.31 173 MET A CA 1
ATOM 1341 C C . MET A 1 173 ? -21.672 -33.594 -13.43 1 87.31 173 MET A C 1
ATOM 1343 O O . MET A 1 173 ? -22.5 -34.031 -12.625 1 87.31 173 MET A O 1
ATOM 1347 N N . LEU A 1 174 ? -20.422 -33.406 -13.125 1 85.12 174 LEU A N 1
ATOM 1348 C CA . LEU A 1 174 ? -19.906 -33.656 -11.781 1 85.12 174 LEU A CA 1
ATOM 1349 C C . LEU A 1 174 ? -20.234 -32.469 -10.859 1 85.12 174 LEU A C 1
ATOM 1351 O O . LEU A 1 174 ? -20.016 -32.562 -9.648 1 85.12 174 LEU A O 1
ATOM 1355 N N . GLY A 1 175 ? -20.719 -31.344 -11.391 1 75.69 175 GLY A N 1
ATOM 1356 C CA . GLY A 1 175 ? -21.188 -30.234 -10.594 1 75.69 175 GLY A CA 1
ATOM 1357 C C . GLY A 1 175 ? -20.141 -29.141 -10.398 1 75.69 175 GLY A C 1
ATOM 1358 O O . GLY A 1 175 ? -20.297 -28.266 -9.555 1 75.69 175 GLY A O 1
ATOM 1359 N N . PHE A 1 176 ? -19.078 -29.359 -11.102 1 77.06 176 PHE A N 1
ATOM 1360 C CA . PHE A 1 176 ? -18.047 -28.344 -10.961 1 77.06 176 PHE A CA 1
ATOM 1361 C C . PHE A 1 176 ? -18.25 -27.219 -11.977 1 77.06 176 PHE A C 1
ATOM 1363 O O . PHE A 1 176 ? -18.75 -27.469 -13.078 1 77.06 176 PHE A O 1
ATOM 1370 N N . ASN A 1 177 ? -18.234 -26.016 -11.547 1 67.06 177 ASN A N 1
ATOM 1371 C CA . ASN A 1 177 ? -18.281 -24.875 -12.469 1 67.06 177 ASN A CA 1
ATOM 1372 C C . ASN A 1 177 ? -16.875 -24.406 -12.852 1 67.06 177 ASN A C 1
ATOM 1374 O O . ASN A 1 177 ? -16 -24.281 -11.992 1 67.06 177 ASN A O 1
ATOM 1378 N N . PRO A 1 178 ? -16.625 -24.453 -14.18 1 61.19 178 PRO A N 1
ATOM 1379 C CA . PRO A 1 178 ? -15.328 -23.938 -14.594 1 61.19 178 PRO A CA 1
ATOM 1380 C C . PRO A 1 178 ? -15.008 -22.578 -13.961 1 61.19 178 PRO A C 1
ATOM 1382 O O . PRO A 1 178 ? -15.906 -21.75 -13.781 1 61.19 178 PRO A O 1
ATOM 1385 N N . ALA A 1 179 ? -13.922 -22.578 -13.086 1 56.81 179 ALA A N 1
ATOM 1386 C CA . ALA A 1 179 ? -13.562 -21.328 -12.398 1 56.81 179 ALA A CA 1
ATOM 1387 C C . ALA A 1 179 ? -13.32 -20.203 -13.391 1 56.81 179 ALA A C 1
ATOM 1389 O O . ALA A 1 179 ? -12.656 -20.406 -14.414 1 56.81 179 ALA A O 1
ATOM 1390 N N . ASP A 1 180 ? -14.195 -19.281 -13.523 1 52.53 180 ASP A N 1
ATOM 1391 C CA . ASP A 1 180 ? -13.922 -18.078 -14.289 1 52.53 180 ASP A CA 1
ATOM 1392 C C . ASP A 1 180 ? -12.594 -17.453 -13.867 1 52.53 180 ASP A C 1
ATOM 1394 O O . ASP A 1 180 ? -12.109 -17.703 -12.758 1 52.53 180 ASP A O 1
ATOM 1398 N N . GLU A 1 181 ? -11.828 -16.922 -14.789 1 52.62 181 GLU A N 1
ATOM 1399 C CA . GLU A 1 181 ? -10.609 -16.141 -14.617 1 52.62 181 GLU A CA 1
ATOM 1400 C C . GLU A 1 181 ? -10.602 -15.43 -13.258 1 52.62 181 GLU A C 1
ATOM 1402 O O . GLU A 1 181 ? -9.531 -15.156 -12.703 1 52.62 181 GLU A O 1
ATOM 1407 N N . GLU A 1 182 ? -11.773 -15.242 -12.703 1 49.75 182 GLU A N 1
ATOM 1408 C CA . GLU A 1 182 ? -11.922 -14.445 -11.492 1 49.75 182 GLU A CA 1
ATOM 1409 C C . GLU A 1 182 ? -11.336 -15.164 -10.281 1 49.75 182 GLU A C 1
ATOM 1411 O O . GLU A 1 182 ? -11.109 -14.547 -9.242 1 49.75 182 GLU A O 1
ATOM 1416 N N . ASN A 1 183 ? -11.219 -16.469 -10.445 1 52.44 183 ASN A N 1
ATOM 1417 C CA . ASN A 1 183 ? -10.797 -17.25 -9.297 1 52.44 183 ASN A CA 1
ATOM 1418 C C . ASN A 1 183 ? -9.367 -16.906 -8.883 1 52.44 183 ASN A C 1
ATOM 1420 O O . ASN A 1 183 ? -8.859 -17.438 -7.887 1 52.44 183 ASN A O 1
ATOM 1424 N N . GLN A 1 184 ? -8.859 -16.078 -9.617 1 63.28 184 GLN A N 1
ATOM 1425 C CA . GLN A 1 184 ? -7.488 -15.789 -9.203 1 63.28 184 GLN A CA 1
ATOM 1426 C C . GLN A 1 184 ? -7.398 -14.414 -8.547 1 63.28 184 GLN A C 1
ATOM 1428 O O . GLN A 1 184 ? -6.379 -13.727 -8.672 1 63.28 184 GLN A O 1
ATOM 1433 N N . VAL A 1 185 ? -8.555 -14.141 -7.863 1 70.88 185 VAL A N 1
ATOM 1434 C CA . VAL A 1 185 ? -8.492 -12.812 -7.25 1 70.88 185 VAL A CA 1
ATOM 1435 C C . VAL A 1 185 ? -7.789 -12.898 -5.898 1 70.88 185 VAL A C 1
ATOM 1437 O O . VAL A 1 185 ? -8.125 -13.75 -5.074 1 70.88 185 VAL A O 1
ATOM 1440 N N . TYR A 1 186 ? -6.75 -12.234 -5.785 1 77.75 186 TYR A N 1
ATOM 1441 C CA . TYR A 1 186 ? -5.965 -12.188 -4.555 1 77.75 186 TYR A CA 1
ATOM 1442 C C . TYR A 1 186 ? -6.676 -11.359 -3.488 1 77.75 186 TYR A C 1
ATOM 1444 O O . TYR A 1 186 ? -7.242 -10.305 -3.787 1 77.75 186 TYR A O 1
ATOM 1452 N N . SER A 1 187 ? -6.73 -11.883 -2.291 1 81.06 187 SER A N 1
ATOM 1453 C CA . SER A 1 187 ? -7.254 -11.117 -1.166 1 81.06 187 SER A CA 1
ATOM 1454 C C . SER A 1 187 ? -6.223 -10.117 -0.656 1 81.06 187 SER A C 1
ATOM 1456 O O . SER A 1 187 ? -5.047 -10.188 -1.015 1 81.06 187 SER A O 1
ATOM 1458 N N . GLN A 1 188 ? -6.754 -9.211 0.124 1 84.69 188 GLN A N 1
ATOM 1459 C CA . GLN A 1 188 ? -5.871 -8.211 0.716 1 84.69 188 GLN A CA 1
ATOM 1460 C C . GLN A 1 188 ? -4.781 -8.867 1.561 1 84.69 188 GLN A C 1
ATOM 1462 O O . GLN A 1 188 ? -3.611 -8.492 1.479 1 84.69 188 GLN A O 1
ATOM 1467 N N . SER A 1 189 ? -5.168 -9.867 2.379 1 82.56 189 SER A N 1
ATOM 1468 C CA . SER A 1 189 ? -4.223 -10.547 3.256 1 82.56 189 SER A CA 1
ATOM 1469 C C . SER A 1 189 ? -3.178 -11.32 2.453 1 82.56 189 SER A C 1
ATOM 1471 O O . SER A 1 189 ? -2.012 -11.391 2.848 1 82.56 189 SER A O 1
ATOM 1473 N N . GLU A 1 190 ? -3.629 -11.812 1.4 1 82 190 GLU A N 1
ATOM 1474 C CA . GLU A 1 190 ? -2.695 -12.516 0.527 1 82 190 GLU A CA 1
ATOM 1475 C C . GLU A 1 190 ? -1.689 -11.555 -0.096 1 82 190 GLU A C 1
ATOM 1477 O O . GLU A 1 190 ? -0.503 -11.875 -0.206 1 82 190 GLU A O 1
ATOM 1482 N N . ILE A 1 191 ? -2.145 -10.438 -0.554 1 86.12 191 ILE A N 1
ATOM 1483 C CA . ILE A 1 191 ? -1.274 -9.422 -1.136 1 86.12 191 ILE A CA 1
ATOM 1484 C C . ILE A 1 191 ? -0.226 -8.992 -0.112 1 86.12 191 ILE A C 1
ATOM 1486 O O . ILE A 1 191 ? 0.947 -8.82 -0.452 1 86.12 191 ILE A O 1
ATOM 1490 N N . ILE A 1 192 ? -0.654 -8.852 1.104 1 86.12 192 ILE A N 1
ATOM 1491 C CA . ILE A 1 192 ? 0.27 -8.492 2.174 1 86.12 192 ILE A CA 1
ATOM 1492 C C . ILE A 1 192 ? 1.323 -9.586 2.336 1 86.12 192 ILE A C 1
ATOM 1494 O O . ILE A 1 192 ? 2.512 -9.297 2.48 1 86.12 192 ILE A O 1
ATOM 1498 N N . ARG A 1 193 ? 0.912 -10.773 2.277 1 82.12 193 ARG A N 1
ATOM 1499 C CA . ARG A 1 193 ? 1.844 -11.891 2.424 1 82.12 193 ARG A CA 1
ATOM 1500 C C . ARG A 1 193 ? 2.834 -11.93 1.265 1 82.12 193 ARG A C 1
ATOM 1502 O O . ARG A 1 193 ? 4.027 -12.164 1.47 1 82.12 193 ARG A O 1
ATOM 1509 N N . LEU A 1 194 ? 2.285 -11.742 0.103 1 84.38 194 LEU A N 1
ATOM 1510 C CA . LEU A 1 194 ? 3.148 -11.68 -1.07 1 84.38 194 LEU A CA 1
ATOM 1511 C C . LEU A 1 194 ? 4.184 -10.57 -0.927 1 84.38 194 LEU A C 1
ATOM 1513 O O . LEU A 1 194 ? 5.352 -10.75 -1.282 1 84.38 194 LEU A O 1
ATOM 1517 N N . SER A 1 195 ? 3.719 -9.484 -0.463 1 87.56 195 SER A N 1
ATOM 1518 C CA . SER A 1 195 ? 4.605 -8.344 -0.278 1 87.56 195 SER A CA 1
ATOM 1519 C C . SER A 1 195 ? 5.668 -8.633 0.777 1 87.56 195 SER A C 1
ATOM 1521 O O . SER A 1 195 ? 6.816 -8.211 0.636 1 87.56 195 SER A O 1
ATOM 1523 N N . LYS A 1 196 ? 5.316 -9.305 1.805 1 85.56 196 LYS A N 1
ATOM 1524 C CA . LYS A 1 196 ? 6.273 -9.688 2.838 1 85.56 196 LYS A CA 1
ATOM 1525 C C . LYS A 1 196 ? 7.383 -10.57 2.26 1 85.56 196 LYS A C 1
ATOM 1527 O O . LYS A 1 196 ? 8.562 -10.375 2.568 1 85.56 196 LYS A O 1
ATOM 1532 N N . ASN A 1 197 ? 6.941 -11.469 1.449 1 81.56 197 ASN A N 1
ATOM 1533 C CA . ASN A 1 197 ? 7.91 -12.328 0.782 1 81.56 197 ASN A CA 1
ATOM 1534 C C . ASN A 1 197 ? 8.805 -11.539 -0.167 1 81.56 197 ASN A C 1
ATOM 1536 O O . ASN A 1 197 ? 9.984 -11.852 -0.316 1 81.56 197 ASN A O 1
ATOM 1540 N N . ALA A 1 198 ? 8.211 -10.602 -0.773 1 84.69 198 ALA A N 1
ATOM 1541 C CA . ALA A 1 198 ? 8.969 -9.75 -1.688 1 84.69 198 ALA A CA 1
ATOM 1542 C C . ALA A 1 198 ? 10.047 -8.969 -0.943 1 84.69 198 ALA A C 1
ATOM 1544 O O . ALA A 1 198 ? 11.133 -8.727 -1.475 1 84.69 198 ALA A O 1
ATOM 1545 N N . VAL A 1 199 ? 9.75 -8.57 0.236 1 86.62 199 VAL A N 1
ATOM 1546 C CA . VAL A 1 199 ? 10.719 -7.867 1.067 1 86.62 199 VAL A CA 1
ATOM 1547 C C . VAL A 1 199 ? 11.867 -8.812 1.425 1 86.62 199 VAL A C 1
ATOM 1549 O O . VAL A 1 199 ? 13.039 -8.43 1.354 1 86.62 199 VAL A O 1
ATOM 1552 N N . HIS A 1 200 ? 11.578 -10.008 1.791 1 81.69 200 HIS A N 1
ATOM 1553 C CA . HIS A 1 200 ? 12.586 -11.008 2.119 1 81.69 200 HIS A CA 1
ATOM 1554 C C . HIS A 1 200 ? 13.477 -11.305 0.919 1 81.69 200 HIS A C 1
ATOM 1556 O O . HIS A 1 200 ? 14.68 -11.531 1.075 1 81.69 200 HIS A O 1
ATOM 1562 N N . GLY A 1 201 ? 12.891 -11.234 -0.229 1 79 201 GLY A N 1
ATOM 1563 C CA . GLY A 1 201 ? 13.641 -11.508 -1.448 1 79 201 GLY A CA 1
ATOM 1564 C C . GLY A 1 201 ? 14.344 -10.281 -1.999 1 79 201 GLY A C 1
ATOM 1565 O O . GLY A 1 201 ? 15.094 -10.375 -2.973 1 79 201 GLY A O 1
ATOM 1566 N N . GLY A 1 202 ? 14.07 -9.086 -1.392 1 79.88 202 GLY A N 1
ATOM 1567 C CA . GLY A 1 202 ? 14.758 -7.859 -1.763 1 79.88 202 GLY A CA 1
ATOM 1568 C C . GLY A 1 202 ? 14.078 -7.109 -2.895 1 79.88 202 GLY A C 1
ATOM 1569 O O . GLY A 1 202 ? 14.617 -6.117 -3.396 1 79.88 202 GLY A O 1
ATOM 1570 N N . ALA A 1 203 ? 12.961 -7.574 -3.342 1 81.5 203 ALA A N 1
ATOM 1571 C CA . ALA A 1 203 ? 12.281 -6.949 -4.473 1 81.5 203 ALA A CA 1
ATOM 1572 C C . ALA A 1 203 ? 11.453 -5.754 -4.02 1 81.5 203 ALA A C 1
ATOM 1574 O O . ALA A 1 203 ? 11.039 -4.93 -4.84 1 81.5 203 ALA A O 1
ATOM 1575 N N . LEU A 1 204 ? 11.211 -5.715 -2.697 1 85.12 204 LEU A N 1
ATOM 1576 C CA . LEU A 1 204 ? 10.43 -4.641 -2.102 1 85.12 204 LEU A CA 1
ATOM 1577 C C . LEU A 1 204 ? 11.094 -4.113 -0.837 1 85.12 204 LEU A C 1
ATOM 1579 O O . LEU A 1 204 ? 11.672 -4.887 -0.065 1 85.12 204 LEU A O 1
ATOM 1583 N N . ASP A 1 205 ? 11.055 -2.846 -0.676 1 85.94 205 ASP A N 1
ATOM 1584 C CA . ASP A 1 205 ? 11.609 -2.254 0.54 1 85.94 205 ASP A CA 1
ATOM 1585 C C . ASP A 1 205 ? 10.68 -2.488 1.731 1 85.94 205 ASP A C 1
ATOM 1587 O O . ASP A 1 205 ? 9.461 -2.537 1.575 1 85.94 205 ASP A O 1
ATOM 1591 N N . LYS A 1 206 ? 11.344 -2.648 2.846 1 87.25 206 LYS A N 1
ATOM 1592 C CA . LYS A 1 206 ? 10.578 -2.855 4.07 1 87.25 206 LYS A CA 1
ATOM 1593 C C . LYS A 1 206 ? 9.594 -1.712 4.301 1 87.25 206 LYS A C 1
ATOM 1595 O O . LYS A 1 206 ? 8.469 -1.936 4.758 1 87.25 206 LYS A O 1
ATOM 1600 N N . GLU A 1 207 ? 9.969 -0.569 3.975 1 82.62 207 GLU A N 1
ATOM 1601 C CA . GLU A 1 207 ? 9.133 0.609 4.176 1 82.62 207 GLU A CA 1
ATOM 1602 C C . GLU A 1 207 ? 7.906 0.577 3.262 1 82.62 207 GLU A C 1
ATOM 1604 O O . GLU A 1 207 ? 6.832 1.045 3.641 1 82.62 207 GLU A O 1
ATOM 1609 N N . ASP A 1 208 ? 8.078 0.053 2.102 1 86.56 208 ASP A N 1
ATOM 1610 C CA . ASP A 1 208 ? 6.949 -0.084 1.185 1 86.56 208 ASP A CA 1
ATOM 1611 C C . ASP A 1 208 ? 5.855 -0.959 1.788 1 86.56 208 ASP A C 1
ATOM 1613 O O . ASP A 1 208 ? 4.672 -0.616 1.723 1 86.56 208 ASP A O 1
ATOM 1617 N N . LEU A 1 209 ? 6.312 -2.02 2.307 1 87.94 209 LEU A N 1
ATOM 1618 C CA . LEU A 1 209 ? 5.363 -2.934 2.934 1 87.94 209 LEU A CA 1
ATOM 1619 C C . LEU A 1 209 ? 4.664 -2.266 4.113 1 87.94 209 LEU A C 1
ATOM 1621 O O . LEU A 1 209 ? 3.447 -2.387 4.27 1 87.94 209 LEU A O 1
ATOM 1625 N N . THR A 1 210 ? 5.41 -1.583 4.918 1 85.31 210 THR A N 1
ATOM 1626 C CA . THR A 1 210 ? 4.875 -0.93 6.105 1 85.31 210 THR A CA 1
ATOM 1627 C C . THR A 1 210 ? 3.783 0.07 5.73 1 85.31 210 THR A C 1
ATOM 1629 O O . THR A 1 210 ? 2.697 0.057 6.312 1 85.31 210 THR A O 1
ATOM 1632 N N . TYR A 1 211 ? 4.062 0.879 4.828 1 83 211 TYR A N 1
ATOM 1633 C CA . TYR A 1 211 ? 3.109 1.916 4.449 1 83 211 TYR A CA 1
ATOM 1634 C C . TYR A 1 211 ? 1.911 1.314 3.723 1 83 211 TYR A C 1
ATOM 1636 O O . TYR A 1 211 ? 0.789 1.81 3.85 1 83 211 TYR A O 1
ATOM 1644 N N . MET A 1 212 ? 2.166 0.261 2.951 1 87.31 212 MET A N 1
ATOM 1645 C CA . MET A 1 212 ? 1.047 -0.438 2.326 1 87.31 212 MET A CA 1
ATOM 1646 C C . MET A 1 212 ? 0.09 -0.984 3.379 1 87.31 212 MET A C 1
ATOM 1648 O O . MET A 1 212 ? -1.126 -0.812 3.27 1 87.31 212 MET A O 1
ATOM 1652 N N . GLU A 1 213 ? 0.646 -1.616 4.348 1 87.56 213 GLU A N 1
ATOM 1653 C CA . GLU A 1 213 ? -0.164 -2.186 5.422 1 87.56 213 GLU A CA 1
ATOM 1654 C C . GLU A 1 213 ? -0.948 -1.1 6.152 1 87.56 213 GLU A C 1
ATOM 1656 O O . GLU A 1 213 ? -2.121 -1.289 6.484 1 87.56 213 GLU A O 1
ATOM 1661 N N . ARG A 1 214 ? -0.352 -0.024 6.414 1 83.56 214 ARG A N 1
ATOM 1662 C CA . ARG A 1 214 ? -1.004 1.08 7.109 1 83.56 214 ARG A CA 1
ATOM 1663 C C . ARG A 1 214 ? -2.107 1.691 6.254 1 83.56 214 ARG A C 1
ATOM 1665 O O . ARG A 1 214 ? -3.146 2.104 6.773 1 83.56 214 ARG A O 1
ATOM 1672 N N . ALA A 1 215 ? -1.79 1.802 5.039 1 83.94 215 ALA A N 1
ATOM 1673 C CA . ALA A 1 215 ? -2.809 2.316 4.125 1 83.94 215 ALA A CA 1
ATOM 1674 C C . ALA A 1 215 ? -4.055 1.437 4.141 1 83.94 215 ALA A C 1
ATOM 1676 O O . ALA A 1 215 ? -5.18 1.941 4.121 1 83.94 215 ALA A O 1
ATOM 1677 N N . PHE A 1 216 ? -3.836 0.109 4.113 1 85.81 216 PHE A N 1
ATOM 1678 C CA . PHE A 1 216 ? -4.957 -0.821 4.176 1 85.81 216 PHE A CA 1
ATOM 1679 C C . PHE A 1 216 ? -5.727 -0.655 5.48 1 85.81 216 PHE A C 1
ATOM 1681 O O . PHE A 1 216 ? -6.957 -0.685 5.492 1 85.81 216 PHE A O 1
ATOM 1688 N N . GLN A 1 217 ? -5.031 -0.476 6.555 1 84.25 217 GLN A N 1
ATOM 1689 C CA . GLN A 1 217 ? -5.656 -0.301 7.859 1 84.25 217 GLN A CA 1
ATOM 1690 C C . GLN A 1 217 ? -6.445 1.004 7.922 1 84.25 217 GLN A C 1
ATOM 1692 O O . GLN A 1 217 ? -7.52 1.059 8.531 1 84.25 217 GLN A O 1
ATOM 1697 N N . LEU A 1 218 ? -5.844 1.991 7.344 1 83.62 218 LEU A N 1
ATOM 1698 C CA . LEU A 1 218 ? -6.5 3.295 7.305 1 83.62 218 LEU A CA 1
ATOM 1699 C C . LEU A 1 218 ? -7.867 3.197 6.637 1 83.62 218 LEU A C 1
ATOM 1701 O O . LEU A 1 218 ? -8.828 3.832 7.078 1 83.62 218 LEU A O 1
ATOM 1705 N N . ASN A 1 219 ? -7.953 2.406 5.641 1 82.62 219 ASN A N 1
ATOM 1706 C CA . ASN A 1 219 ? -9.188 2.266 4.879 1 82.62 219 ASN A CA 1
ATOM 1707 C C . ASN A 1 219 ? -10.273 1.577 5.695 1 82.62 219 ASN A C 1
ATOM 1709 O O . ASN A 1 219 ? -11.461 1.69 5.383 1 82.62 219 ASN A O 1
ATOM 1713 N N . ASP A 1 220 ? -9.883 0.92 6.754 1 85.88 220 ASP A N 1
ATOM 1714 C CA . ASP A 1 220 ? -10.836 0.193 7.578 1 85.88 220 ASP A CA 1
ATOM 1715 C C . ASP A 1 220 ? -11.281 1.03 8.773 1 85.88 220 ASP A C 1
ATOM 1717 O O . ASP A 1 220 ? -12.148 0.615 9.547 1 85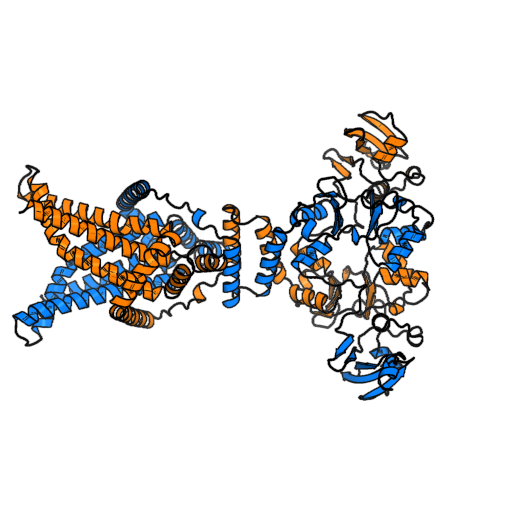.88 220 ASP A O 1
ATOM 1721 N N . LYS A 1 221 ? -10.758 2.158 8.898 1 91.5 221 LYS A N 1
ATOM 1722 C CA . LYS A 1 221 ? -11.07 3.002 10.055 1 91.5 221 LYS A CA 1
ATOM 1723 C C . LYS A 1 221 ? -12.133 4.035 9.703 1 91.5 221 LYS A C 1
ATOM 1725 O O . LYS A 1 221 ? -12.305 4.387 8.531 1 91.5 221 LYS A O 1
ATOM 1730 N N . THR A 1 222 ? -12.875 4.449 10.727 1 95.5 222 THR A N 1
ATOM 1731 C CA . THR A 1 222 ? -13.938 5.438 10.586 1 95.5 222 THR A CA 1
ATOM 1732 C C . THR A 1 222 ? -13.641 6.676 11.43 1 95.5 222 THR A C 1
ATOM 1734 O O . THR A 1 222 ? -12.648 6.715 12.156 1 95.5 222 THR A O 1
ATOM 1737 N N . ALA A 1 223 ? -14.469 7.645 11.312 1 96.5 223 ALA A N 1
ATOM 1738 C CA . ALA A 1 223 ? -14.32 8.875 12.086 1 96.5 223 ALA A CA 1
ATOM 1739 C C . ALA A 1 223 ? -14.258 8.578 13.586 1 96.5 223 ALA A C 1
ATOM 1741 O O . ALA A 1 223 ? -13.445 9.172 14.305 1 96.5 223 ALA A O 1
ATOM 1742 N N . LYS A 1 224 ? -15.023 7.684 14.008 1 95.81 224 LYS A N 1
ATOM 1743 C CA . LYS A 1 224 ? -15.117 7.344 15.422 1 95.81 224 LYS A CA 1
ATOM 1744 C C . LYS A 1 224 ? -13.781 6.809 15.945 1 95.81 224 LYS A C 1
ATOM 1746 O O . LYS A 1 224 ? -13.422 7.055 17.094 1 95.81 224 LYS A O 1
ATOM 1751 N N . ASP A 1 225 ? -13.023 6.105 15.141 1 94.69 225 ASP A N 1
ATOM 1752 C CA . ASP A 1 225 ? -11.789 5.438 15.539 1 94.69 225 ASP A CA 1
ATOM 1753 C C . ASP A 1 225 ? -10.664 6.449 15.773 1 94.69 225 ASP A C 1
ATOM 1755 O O . ASP A 1 225 ? -9.734 6.184 16.531 1 94.69 225 ASP A O 1
ATOM 1759 N N . ILE A 1 226 ? -10.805 7.656 15.148 1 93.31 226 ILE A N 1
ATOM 1760 C CA . ILE A 1 226 ? -9.617 8.508 15.164 1 93.31 226 ILE A CA 1
ATOM 1761 C C . ILE A 1 226 ? -9.977 9.883 15.727 1 93.31 226 ILE A C 1
ATOM 1763 O O . ILE A 1 226 ? -9.102 10.734 15.906 1 93.31 226 ILE A O 1
ATOM 1767 N N . MET A 1 227 ? -11.219 10.141 15.938 1 95.44 227 MET A N 1
ATOM 1768 C CA . MET A 1 227 ? -11.68 11.469 16.328 1 95.44 227 MET A CA 1
ATOM 1769 C C . MET A 1 227 ? -11.164 11.844 17.719 1 95.44 227 MET A C 1
ATOM 1771 O O . MET A 1 227 ? -10.797 10.969 18.5 1 95.44 227 MET A O 1
ATOM 1775 N N . THR A 1 228 ? -10.945 13.07 17.953 1 94.62 228 THR A N 1
ATOM 1776 C CA . THR A 1 228 ? -10.805 13.586 19.312 1 94.62 228 THR A CA 1
ATOM 1777 C C . THR A 1 228 ? -12.172 13.688 19.984 1 94.62 228 THR A C 1
ATOM 1779 O O . THR A 1 228 ? -13.039 14.445 19.547 1 94.62 228 THR A O 1
ATOM 1782 N N . ASP A 1 229 ? -12.305 13.039 20.969 1 94.38 229 ASP A N 1
ATOM 1783 C CA . ASP A 1 229 ? -13.594 12.898 21.641 1 94.38 229 ASP A CA 1
ATOM 1784 C C . ASP A 1 229 ? -14.07 14.242 22.188 1 94.38 229 ASP A C 1
ATOM 1786 O O . ASP A 1 229 ? -13.266 15.078 22.609 1 94.38 229 ASP A O 1
ATOM 1790 N N . ARG A 1 230 ? -15.383 14.359 22.266 1 93.5 230 ARG A N 1
ATOM 1791 C CA . ARG A 1 230 ? -16 15.602 22.734 1 93.5 230 ARG A CA 1
ATOM 1792 C C . ARG A 1 230 ? -15.523 15.969 24.125 1 93.5 230 ARG A C 1
ATOM 1794 O O . ARG A 1 230 ? -15.391 17.156 24.453 1 93.5 230 ARG A O 1
ATOM 1801 N N . THR A 1 231 ? -15.164 15.023 24.922 1 91.75 231 THR A N 1
ATOM 1802 C CA . THR A 1 231 ? -14.75 15.258 26.297 1 91.75 231 THR A CA 1
ATOM 1803 C C . THR A 1 231 ? -13.391 15.945 26.359 1 91.75 231 THR A C 1
ATOM 1805 O O . THR A 1 231 ? -13.07 16.625 27.328 1 91.75 231 THR A O 1
ATOM 1808 N N . ARG A 1 232 ? -12.562 15.836 25.328 1 91.44 232 ARG A N 1
ATOM 1809 C CA . ARG A 1 232 ? -11.211 16.391 25.312 1 91.44 232 ARG A CA 1
ATOM 1810 C C . ARG A 1 232 ? -11.164 17.672 24.5 1 91.44 232 ARG A C 1
ATOM 1812 O O . ARG A 1 232 ? -10.102 18.281 24.344 1 91.44 232 ARG A O 1
ATOM 1819 N N . LEU A 1 233 ? -12.297 18.109 24.062 1 93 233 LEU A N 1
ATOM 1820 C CA . LEU A 1 233 ? -12.328 19.281 23.203 1 93 233 LEU A CA 1
ATOM 1821 C C . LEU A 1 233 ? -12.273 20.562 24.031 1 93 233 LEU A C 1
ATOM 1823 O O . LEU A 1 233 ? -12.984 20.688 25.031 1 93 233 LEU A O 1
ATOM 1827 N N . THR A 1 234 ? -11.406 21.406 23.719 1 94.06 234 THR A N 1
ATOM 1828 C CA . THR A 1 234 ? -11.453 22.781 24.188 1 94.06 234 THR A CA 1
ATOM 1829 C C . THR A 1 234 ? -12.266 23.672 23.25 1 94.06 234 THR A C 1
ATOM 1831 O O . THR A 1 234 ? -11.961 23.75 22.047 1 94.06 234 THR A O 1
ATOM 1834 N N . VAL A 1 235 ? -13.32 24.266 23.75 1 96.19 235 VAL A N 1
ATOM 1835 C CA . VAL A 1 235 ? -14.234 25.016 22.891 1 96.19 235 VAL A CA 1
ATOM 1836 C C . VAL A 1 235 ? -14.281 26.484 23.344 1 96.19 235 VAL A C 1
ATOM 1838 O O . VAL A 1 235 ? -13.797 26.812 24.422 1 96.19 235 VAL A O 1
ATOM 1841 N N . LEU A 1 236 ? -14.734 27.344 22.484 1 96.44 236 LEU A N 1
ATOM 1842 C CA . LEU A 1 236 ? -15.055 28.734 22.781 1 96.44 236 LEU A CA 1
ATOM 1843 C C . LEU A 1 236 ? -16.562 28.969 22.719 1 96.44 236 LEU A C 1
ATOM 1845 O O . LEU A 1 236 ? -17.25 28.438 21.844 1 96.44 236 LEU A O 1
ATOM 1849 N N . ASP A 1 237 ? -17.062 29.688 23.672 1 96.12 237 ASP A N 1
ATOM 1850 C CA . ASP A 1 237 ? -18.469 30.062 23.609 1 96.12 237 ASP A CA 1
ATOM 1851 C C . ASP A 1 237 ? -18.672 31.234 22.656 1 96.12 237 ASP A C 1
ATOM 1853 O O . ASP A 1 237 ? -17.844 32.156 22.594 1 96.12 237 ASP A O 1
ATOM 1857 N N . ALA A 1 238 ? -19.797 31.219 22 1 92.62 238 ALA A N 1
ATOM 1858 C CA . ALA A 1 238 ? -20.125 32.219 20.984 1 92.62 238 ALA A CA 1
ATOM 1859 C C . ALA A 1 238 ? -20.094 33.625 21.578 1 92.62 238 ALA A C 1
ATOM 1861 O O . ALA A 1 238 ? -19.812 34.625 20.875 1 92.62 238 ALA A O 1
ATOM 1862 N N . SER A 1 239 ? -20.328 33.75 22.859 1 91.81 239 SER A N 1
ATOM 1863 C CA . SER A 1 239 ? -20.422 35.031 23.516 1 91.81 239 SER A CA 1
ATOM 1864 C C . SER A 1 239 ? -19.062 35.531 23.953 1 91.81 239 SER A C 1
ATOM 1866 O O . SER A 1 239 ? -18.906 36.719 24.281 1 91.81 239 SER A O 1
ATOM 1868 N N . GLU A 1 240 ? -18.062 34.656 23.953 1 94.62 240 GLU A N 1
ATOM 1869 C CA . GLU A 1 240 ? -16.719 35.062 24.359 1 94.62 240 GLU A CA 1
ATOM 1870 C C . GLU A 1 240 ? -16.094 36.031 23.328 1 94.62 240 GLU A C 1
ATOM 1872 O O . GLU A 1 240 ? -16.453 36 22.156 1 94.62 240 GLU A O 1
ATOM 1877 N N . ASN A 1 241 ? -15.266 36.906 23.781 1 95.62 241 ASN A N 1
ATOM 1878 C CA . ASN A 1 241 ? -14.664 37.875 22.891 1 95.62 241 ASN A CA 1
ATOM 1879 C C . ASN A 1 241 ? -13.305 37.406 22.375 1 95.62 241 ASN A C 1
ATOM 1881 O O . ASN A 1 241 ? -12.812 36.344 22.797 1 95.62 241 ASN A O 1
ATOM 1885 N N . ILE A 1 242 ? -12.719 38.125 21.5 1 96.31 242 ILE A N 1
ATOM 1886 C CA . ILE A 1 242 ? -11.469 37.812 20.828 1 96.31 242 ILE A CA 1
ATOM 1887 C C . ILE A 1 242 ? -10.328 37.781 21.844 1 96.31 242 ILE A C 1
ATOM 1889 O O . ILE A 1 242 ? -9.414 36.969 21.734 1 96.31 242 ILE A O 1
ATOM 1893 N N . LYS A 1 243 ? -10.336 38.656 22.844 1 96.81 243 LYS A N 1
ATOM 1894 C CA . LYS A 1 243 ? -9.312 38.656 23.875 1 96.81 243 LYS A CA 1
ATOM 1895 C C . LYS A 1 243 ? -9.234 37.344 24.609 1 96.81 243 LYS A C 1
ATOM 1897 O O . LYS A 1 243 ? -8.141 36.781 24.797 1 96.81 243 LYS A O 1
ATOM 1902 N N . THR A 1 244 ? -10.367 36.844 24.969 1 96.25 244 THR A N 1
ATOM 1903 C CA . THR A 1 244 ? -10.438 35.562 25.656 1 96.25 244 THR A CA 1
ATOM 1904 C C . THR A 1 244 ? -9.938 34.438 24.734 1 96.25 244 THR A C 1
ATOM 1906 O O . THR A 1 244 ? -9.25 33.531 25.188 1 96.25 244 THR A O 1
ATOM 1909 N N . ALA A 1 245 ? -10.352 34.469 23.516 1 96.94 245 ALA A N 1
ATOM 1910 C CA . ALA A 1 245 ? -9.906 33.5 22.547 1 96.94 245 ALA A CA 1
ATOM 1911 C C . ALA A 1 245 ? -8.391 33.5 22.406 1 96.94 245 ALA A C 1
ATOM 1913 O O . ALA A 1 245 ? -7.77 32.438 22.297 1 96.94 245 ALA A O 1
ATOM 1914 N N . LEU A 1 246 ? -7.816 34.656 22.328 1 96.81 246 LEU A N 1
ATOM 1915 C CA . LEU A 1 246 ? -6.367 34.781 22.219 1 96.81 246 LEU A CA 1
ATOM 1916 C C . LEU A 1 246 ? -5.68 34.188 23.438 1 96.81 246 LEU A C 1
ATOM 1918 O O . LEU A 1 246 ? -4.66 33.5 23.312 1 96.81 246 LEU A O 1
ATOM 1922 N N . ASP A 1 247 ? -6.215 34.469 24.609 1 95.56 247 ASP A N 1
ATOM 1923 C CA . ASP A 1 247 ? -5.672 33.906 25.844 1 95.56 247 ASP A CA 1
ATOM 1924 C C . ASP A 1 247 ? -5.727 32.375 25.812 1 95.56 247 ASP A C 1
ATOM 1926 O O . ASP A 1 247 ? -4.766 31.703 26.203 1 95.56 247 ASP A O 1
ATOM 1930 N N . LYS A 1 248 ? -6.762 31.844 25.344 1 94.38 248 LYS A N 1
ATOM 1931 C CA . LYS A 1 248 ? -6.926 30.391 25.25 1 94.38 248 LYS A CA 1
ATOM 1932 C C . LYS A 1 248 ? -5.934 29.797 24.266 1 94.38 248 LYS A C 1
ATOM 1934 O O . LYS A 1 248 ? -5.402 28.703 24.5 1 94.38 248 LYS A O 1
ATOM 1939 N N . TYR A 1 249 ? -5.816 30.469 23.188 1 93.88 249 TYR A N 1
ATOM 1940 C CA . TYR A 1 249 ? -4.84 30.016 22.188 1 93.88 249 TYR A CA 1
ATOM 1941 C C . TYR A 1 249 ? -3.449 29.922 22.812 1 93.88 249 TYR A C 1
ATOM 1943 O O . TYR A 1 249 ? -2.756 28.922 22.625 1 93.88 249 TYR A O 1
ATOM 1951 N N . LEU A 1 250 ? -3.07 30.922 23.484 1 91.81 250 LEU A N 1
ATOM 1952 C CA . LEU A 1 250 ? -1.729 31 24.062 1 91.81 250 LEU A CA 1
ATOM 1953 C C . LEU A 1 250 ? -1.58 30.016 25.219 1 91.81 250 LEU A C 1
ATOM 1955 O O . LEU A 1 250 ? -0.483 29.531 25.484 1 91.81 250 LEU A O 1
ATOM 1959 N N . GLU A 1 251 ? -2.666 29.688 25.859 1 89.62 251 GLU A N 1
ATOM 1960 C CA . GLU A 1 251 ? -2.637 28.781 27 1 89.62 251 GLU A CA 1
ATOM 1961 C C . GLU A 1 251 ? -2.648 27.328 26.531 1 89.62 251 GLU A C 1
ATOM 1963 O O . GLU A 1 251 ? -1.873 26.5 27.031 1 89.62 251 GLU A O 1
ATOM 1968 N N . ASP A 1 252 ? -3.506 27 25.562 1 87.31 252 ASP A N 1
ATOM 1969 C CA . ASP A 1 252 ? -3.729 25.609 25.172 1 87.31 252 ASP A CA 1
ATOM 1970 C C . ASP A 1 252 ? -2.877 25.234 23.969 1 87.31 252 ASP A C 1
ATOM 1972 O O . ASP A 1 252 ? -2.549 24.062 23.781 1 87.31 252 ASP A O 1
ATOM 1976 N N . GLY A 1 253 ? -2.643 26.188 23.094 1 88.81 253 GLY A N 1
ATOM 1977 C CA . GLY A 1 253 ? -1.75 25.953 21.969 1 88.81 253 GLY A CA 1
ATOM 1978 C C . GLY A 1 253 ? -2.457 25.391 20.75 1 88.81 253 GLY A C 1
ATOM 1979 O O . GLY A 1 253 ? -1.816 25.062 19.75 1 88.81 253 GLY A O 1
ATOM 1980 N N . TYR A 1 254 ? -3.797 25.219 20.781 1 90.06 254 TYR A N 1
ATOM 1981 C CA . TYR A 1 254 ? -4.535 24.719 19.625 1 90.06 254 TYR A CA 1
ATOM 1982 C C . TYR A 1 254 ? -4.695 25.797 18.562 1 90.06 254 TYR A C 1
ATOM 1984 O O . TYR A 1 254 ? -4.906 26.969 18.891 1 90.06 254 TYR A O 1
ATOM 1992 N N . SER A 1 255 ? -4.625 25.344 17.344 1 91.06 255 SER A N 1
ATOM 1993 C CA . SER A 1 255 ? -4.738 26.312 16.25 1 91.06 255 SER A CA 1
ATOM 1994 C C . SER A 1 255 ? -6.191 26.5 15.828 1 91.06 255 SER A C 1
ATOM 1996 O O . SER A 1 255 ? -6.523 27.469 15.133 1 91.06 255 SER A O 1
ATOM 1998 N N . ARG A 1 256 ? -7.055 25.609 16.25 1 93.94 256 ARG A N 1
ATOM 1999 C CA . ARG A 1 256 ? -8.469 25.656 15.898 1 93.94 256 ARG A CA 1
ATOM 2000 C C . ARG A 1 256 ? -9.344 25.375 17.109 1 93.94 256 ARG A C 1
ATOM 2002 O O . ARG A 1 256 ? -9.094 24.438 17.859 1 93.94 256 ARG A O 1
ATOM 2009 N N . PHE A 1 257 ? -10.367 26.219 17.234 1 95.81 257 PHE A N 1
ATOM 2010 C CA . PHE A 1 257 ? -11.305 26.047 18.344 1 95.81 257 PHE A CA 1
ATOM 2011 C C . PHE A 1 257 ? -12.742 25.969 17.828 1 95.81 257 PHE A C 1
ATOM 2013 O O . PHE A 1 257 ? -13.227 26.891 17.172 1 95.81 257 PHE A O 1
ATOM 2020 N N . PRO A 1 258 ? -13.367 24.875 18.109 1 96.44 258 PRO A N 1
ATOM 2021 C CA . PRO A 1 258 ? -14.805 24.875 17.844 1 96.44 258 PRO A CA 1
ATOM 2022 C C . PRO A 1 258 ? -15.555 25.938 18.656 1 96.44 258 PRO A C 1
ATOM 2024 O O . PRO A 1 258 ? -15.219 26.172 19.828 1 96.44 258 PRO A O 1
ATOM 2027 N N . VAL A 1 259 ? -16.531 26.547 18.062 1 96.31 259 VAL A N 1
ATOM 2028 C CA . VAL A 1 259 ? -17.359 27.547 18.719 1 96.31 259 VAL A CA 1
ATOM 2029 C C . VAL A 1 259 ? -18.734 26.953 19.031 1 96.31 259 VAL A C 1
ATOM 2031 O O . VAL A 1 259 ? -19.375 26.375 18.172 1 96.31 259 VAL A O 1
ATOM 2034 N N . VAL A 1 260 ? -19.156 27.078 20.281 1 95.38 260 VAL A N 1
ATOM 2035 C CA . VAL A 1 260 ? -20.422 26.5 20.719 1 95.38 260 VAL A CA 1
ATOM 2036 C C . VAL A 1 260 ? -21.344 27.594 21.25 1 95.38 260 VAL A C 1
ATOM 2038 O O . VAL A 1 260 ? -20.875 28.688 21.578 1 95.38 260 VAL A O 1
ATOM 2041 N N . ARG A 1 261 ? -22.656 27.312 21.297 1 93.25 261 ARG A N 1
ATOM 2042 C CA . ARG A 1 261 ? -23.625 28.203 21.922 1 93.25 261 ARG A CA 1
ATOM 2043 C C . ARG A 1 261 ? -23.953 27.766 23.344 1 93.25 261 ARG A C 1
ATOM 2045 O O . ARG A 1 261 ? -24.188 26.578 23.594 1 93.25 261 ARG A O 1
ATOM 2052 N N . GLU A 1 262 ? -23.953 28.719 24.25 1 92.94 262 GLU A N 1
ATOM 2053 C CA . GLU A 1 262 ? -24.344 28.516 25.641 1 92.94 262 GLU A CA 1
ATOM 2054 C C . GLU A 1 262 ? -23.484 27.422 26.297 1 92.94 262 GLU A C 1
ATOM 2056 O O . GLU A 1 262 ? -24.016 26.578 27.031 1 92.94 262 GLU A O 1
ATOM 2061 N N . ASN A 1 263 ? -22.328 27.234 25.891 1 91.12 263 ASN A N 1
ATOM 2062 C CA . ASN A 1 263 ? -21.344 26.297 26.422 1 91.12 263 ASN A CA 1
ATOM 2063 C C . ASN A 1 263 ? -21.797 24.844 26.25 1 91.12 263 ASN A C 1
ATOM 2065 O O . ASN A 1 263 ? -21.438 23.984 27.062 1 91.12 263 ASN A O 1
ATOM 2069 N N . ASP A 1 264 ? -22.656 24.672 25.25 1 93.56 264 ASP A N 1
ATOM 2070 C CA . ASP A 1 264 ? -23.109 23.328 24.922 1 93.56 264 ASP A CA 1
ATOM 2071 C C . ASP A 1 264 ? -22.312 22.734 23.766 1 93.56 264 ASP A C 1
ATOM 2073 O O . ASP A 1 264 ? -22.453 23.188 22.625 1 93.56 264 ASP A O 1
ATOM 2077 N N . LYS A 1 265 ? -21.531 21.703 24.078 1 94.12 265 LYS A N 1
ATOM 2078 C CA . LYS A 1 265 ? -20.672 21.094 23.062 1 94.12 265 LYS A CA 1
ATOM 2079 C C . LYS A 1 265 ? -21.5 20.406 21.984 1 94.12 265 LYS A C 1
ATOM 2081 O O . LYS A 1 265 ? -20.969 20.047 20.922 1 94.12 265 LYS A O 1
ATOM 2086 N N . ASP A 1 266 ? -22.734 20.234 22.203 1 93 266 ASP A N 1
ATOM 2087 C CA . ASP A 1 266 ? -23.609 19.609 21.203 1 93 266 ASP A CA 1
ATOM 2088 C C . ASP A 1 266 ? -24.125 20.641 20.203 1 93 266 ASP A C 1
ATOM 2090 O O . ASP A 1 266 ? -24.703 20.281 19.188 1 93 266 ASP A O 1
ATOM 2094 N N . ASP A 1 267 ? -23.938 21.859 20.5 1 92.5 267 ASP A N 1
ATOM 2095 C CA . ASP A 1 267 ? -24.375 22.938 19.609 1 92.5 267 ASP A CA 1
ATOM 2096 C C . ASP A 1 267 ? -23.172 23.719 19.062 1 92.5 267 ASP A C 1
ATOM 2098 O O . ASP A 1 267 ? -22.969 24.875 19.406 1 92.5 267 ASP A O 1
ATOM 2102 N N . VAL A 1 268 ? -22.469 23.094 18.141 1 93.75 268 VAL A N 1
ATOM 2103 C CA . VAL A 1 268 ? -21.297 23.688 17.516 1 93.75 268 VAL A CA 1
ATOM 2104 C C . VAL A 1 268 ? -21.719 24.516 16.297 1 93.75 268 VAL A C 1
ATOM 2106 O O . VAL A 1 268 ? -22.406 24 15.406 1 93.75 268 VAL A O 1
ATOM 2109 N N . VAL A 1 269 ? -21.328 25.75 16.203 1 90.62 269 VAL A N 1
ATOM 2110 C CA . VAL A 1 269 ? -21.797 26.641 15.148 1 90.62 269 VAL A CA 1
ATOM 2111 C C . VAL A 1 269 ? -20.688 26.922 14.148 1 90.62 269 VAL A C 1
ATOM 2113 O O . VAL A 1 269 ? -20.906 27.562 13.117 1 90.62 269 VAL A O 1
ATOM 2116 N N . GLY A 1 270 ? -19.5 26.453 14.406 1 92.56 270 GLY A N 1
ATOM 2117 C CA . GLY A 1 270 ? -18.344 26.656 13.555 1 92.56 270 GLY A CA 1
ATOM 2118 C C . GLY A 1 270 ? -17.031 26.5 14.305 1 92.56 270 GLY A C 1
ATOM 2119 O O . GLY A 1 270 ? -16.953 25.766 15.289 1 92.56 270 GLY A O 1
ATOM 2120 N N . TYR A 1 271 ? -15.984 27.062 13.734 1 94.19 271 TYR A N 1
ATOM 2121 C CA . TYR A 1 271 ? -14.703 27.078 14.422 1 94.19 271 TYR A CA 1
ATOM 2122 C C . TYR A 1 271 ? -13.93 28.359 14.109 1 94.19 271 TYR A C 1
ATOM 2124 O O . TYR A 1 271 ? -14.242 29.047 13.141 1 94.19 271 TYR A O 1
ATOM 2132 N N . VAL A 1 272 ? -13.047 28.703 14.938 1 95.12 272 VAL A N 1
ATOM 2133 C CA . VAL A 1 272 ? -12.188 29.875 14.734 1 95.12 272 VAL A CA 1
ATOM 2134 C C . VAL A 1 272 ? -10.734 29.422 14.586 1 95.12 272 VAL A C 1
ATOM 2136 O O . VAL A 1 272 ? -10.289 28.5 15.281 1 95.12 272 VAL A O 1
ATOM 2139 N N . TYR A 1 273 ? -10.055 30.031 13.703 1 93.88 273 TYR A N 1
ATOM 2140 C CA . TYR A 1 273 ? -8.656 29.734 13.391 1 93.88 273 TYR A CA 1
ATOM 2141 C C . TYR A 1 273 ? -7.727 30.719 14.102 1 93.88 273 TYR A C 1
ATOM 2143 O O . TYR A 1 273 ? -8.008 31.922 14.164 1 93.88 273 TYR A O 1
ATOM 2151 N N . ALA A 1 274 ? -6.645 30.219 14.648 1 93.44 274 ALA A N 1
ATOM 2152 C CA . ALA A 1 274 ? -5.699 31.016 15.43 1 93.44 274 ALA A CA 1
ATOM 2153 C C . ALA A 1 274 ? -5.242 32.25 14.648 1 93.44 274 ALA A C 1
ATOM 2155 O O . ALA A 1 274 ? -5.09 33.312 15.219 1 93.44 274 ALA A O 1
ATOM 2156 N N . TYR A 1 275 ? -4.977 32.062 13.406 1 92.56 275 TYR A N 1
ATOM 2157 C CA . TYR A 1 275 ? -4.566 33.188 12.562 1 92.56 275 TYR A CA 1
ATOM 2158 C C . TYR A 1 275 ? -5.582 34.312 12.617 1 92.56 275 TYR A C 1
ATOM 2160 O O . TYR A 1 275 ? -5.207 35.5 12.75 1 92.56 275 TYR A O 1
ATOM 2168 N N . ASP A 1 276 ? -6.863 34.062 12.516 1 93.31 276 ASP A N 1
ATOM 2169 C CA . ASP A 1 276 ? -7.934 35.031 12.547 1 93.31 276 ASP A CA 1
ATOM 2170 C C . ASP A 1 276 ? -8.047 35.688 13.922 1 93.31 276 ASP A C 1
ATOM 2172 O O . ASP A 1 276 ? -8.375 36.875 14.023 1 93.31 276 ASP A O 1
ATOM 2176 N N . ILE A 1 277 ? -7.816 34.875 14.93 1 95.44 277 ILE A N 1
ATOM 2177 C CA . ILE A 1 277 ? -7.848 35.406 16.297 1 95.44 277 ILE A CA 1
ATOM 2178 C C . ILE A 1 277 ? -6.793 36.5 16.453 1 95.44 277 ILE A C 1
ATOM 2180 O O . ILE A 1 277 ? -7.09 37.594 16.953 1 95.44 277 ILE A O 1
ATOM 2184 N N . VAL A 1 278 ? -5.617 36.188 15.984 1 94.94 278 VAL A N 1
ATOM 2185 C CA . VAL A 1 278 ? -4.504 37.125 16.125 1 94.94 278 VAL A CA 1
ATOM 2186 C C . VAL A 1 278 ? -4.758 38.375 15.281 1 94.94 278 VAL A C 1
ATOM 2188 O O . VAL A 1 278 ? -4.555 39.5 15.75 1 94.94 278 VAL A O 1
ATOM 2191 N N . GLN A 1 279 ? -5.227 38.188 14.102 1 93.19 279 GLN A N 1
ATOM 2192 C CA . GLN A 1 279 ? -5.508 39.312 13.203 1 93.19 279 GLN A CA 1
ATOM 2193 C C . GLN A 1 279 ? -6.578 40.219 13.781 1 93.19 279 GLN A C 1
ATOM 2195 O O . GLN A 1 279 ? -6.406 41.438 13.812 1 93.19 279 GLN A O 1
ATOM 2200 N N . GLN A 1 280 ? -7.652 39.688 14.203 1 92.5 280 GLN A N 1
ATOM 2201 C CA . GLN A 1 280 ? -8.766 40.438 14.742 1 92.5 280 GLN A CA 1
ATOM 2202 C C . GLN A 1 280 ? -8.375 41.125 16.047 1 92.5 280 GLN A C 1
ATOM 2204 O O . GLN A 1 280 ? -8.852 42.219 16.359 1 92.5 280 GLN A O 1
ATOM 2209 N N . SER A 1 281 ? -7.551 40.469 16.875 1 94.31 281 SER A N 1
ATOM 2210 C CA . SER A 1 281 ? -7.117 41.062 18.141 1 94.31 281 SER A CA 1
ATOM 2211 C C . SER A 1 281 ? -6.355 42.344 17.938 1 94.31 281 SER A C 1
ATOM 2213 O O . SER A 1 281 ? -6.355 43.219 18.797 1 94.31 281 SER A O 1
ATOM 2215 N N . ARG A 1 282 ? -5.703 42.5 16.812 1 91.06 282 ARG A N 1
ATOM 2216 C CA . ARG A 1 282 ? -4.953 43.719 16.484 1 91.06 282 ARG A CA 1
ATOM 2217 C C . ARG A 1 282 ? -5.887 44.844 16.094 1 91.06 282 ARG A C 1
ATOM 2219 O O . ARG A 1 282 ? -5.547 46 16.234 1 91.06 282 ARG A O 1
ATOM 2226 N N . ILE A 1 283 ? -7.027 44.5 15.562 1 90.19 283 ILE A N 1
ATOM 2227 C CA . ILE A 1 283 ? -8.023 45.5 15.156 1 90.19 283 ILE A CA 1
ATOM 2228 C C . ILE A 1 283 ? -8.898 45.875 16.344 1 90.19 283 ILE A C 1
ATOM 2230 O O . ILE A 1 283 ? -8.945 47.031 16.734 1 90.19 283 ILE A O 1
ATOM 2234 N N . ASP A 1 284 ? -9.633 44.906 16.859 1 92.38 284 ASP A N 1
ATOM 2235 C CA . ASP A 1 284 ? -10.508 45.031 18.031 1 92.38 284 ASP A CA 1
ATOM 2236 C C . ASP A 1 284 ? -10.688 43.688 18.734 1 92.38 284 ASP A C 1
ATOM 2238 O O . ASP A 1 284 ? -11.297 42.781 18.203 1 92.38 284 ASP A O 1
ATOM 2242 N N . ASP A 1 285 ? -10.195 43.594 19.953 1 93.5 285 ASP A N 1
ATOM 2243 C CA . ASP A 1 285 ? -10.234 42.312 20.656 1 93.5 285 ASP A CA 1
ATOM 2244 C C . ASP A 1 285 ? -11.469 42.219 21.562 1 93.5 285 ASP A C 1
ATOM 2246 O O . ASP A 1 285 ? -11.633 41.219 22.297 1 93.5 285 ASP A O 1
ATOM 2250 N N . ARG A 1 286 ? -12.398 43.188 21.578 1 93.94 286 ARG A N 1
ATOM 2251 C CA . ARG A 1 286 ? -13.57 43.219 22.438 1 93.94 286 ARG A CA 1
ATOM 2252 C C . ARG A 1 286 ? -14.773 42.594 21.734 1 93.94 286 ARG A C 1
ATOM 2254 O O . ARG A 1 286 ? -15.758 42.219 22.391 1 93.94 286 ARG A O 1
ATOM 2261 N N . VAL A 1 287 ? -14.641 42.406 20.391 1 91.12 287 VAL A N 1
ATOM 2262 C CA . VAL A 1 287 ? -15.758 41.844 19.609 1 91.12 287 VAL A CA 1
ATOM 2263 C C . VAL A 1 287 ? -15.891 40.375 19.875 1 91.12 287 VAL A C 1
ATOM 2265 O O . VAL A 1 287 ? -14.922 39.688 20.266 1 91.12 287 VAL A O 1
ATOM 2268 N N . PRO A 1 288 ? -17.047 39.844 19.703 1 92.19 288 PRO A N 1
ATOM 2269 C CA . PRO A 1 288 ? -17.25 38.438 19.922 1 92.19 288 PRO A CA 1
ATOM 2270 C C . PRO A 1 288 ? -16.531 37.562 18.891 1 92.19 288 PRO A C 1
ATOM 2272 O O . PRO A 1 288 ? -16.281 38 17.781 1 92.19 288 PRO A O 1
ATOM 2275 N N . VAL A 1 289 ? -16.203 36.281 19.281 1 94.31 289 VAL A N 1
ATOM 2276 C CA . VAL A 1 289 ? -15.477 35.375 18.422 1 94.31 289 VAL A CA 1
ATOM 2277 C C . VAL A 1 289 ? -16.312 35.031 17.188 1 94.31 289 VAL A C 1
ATOM 2279 O O . VAL A 1 289 ? -15.766 34.625 16.156 1 94.31 289 VAL A O 1
ATOM 2282 N N . THR A 1 290 ? -17.656 35.188 17.234 1 90.81 290 THR A N 1
ATOM 2283 C CA . THR A 1 290 ? -18.547 34.875 16.109 1 90.81 290 THR A CA 1
ATOM 2284 C C . THR A 1 290 ? -18.219 35.719 14.906 1 90.81 290 THR A C 1
ATOM 2286 O O . THR A 1 290 ? -18.609 35.406 13.781 1 90.81 290 THR A O 1
ATOM 2289 N N . ARG A 1 291 ? -17.516 36.875 15.117 1 88.19 291 ARG A N 1
ATOM 2290 C CA . ARG A 1 291 ? -17.125 37.781 14.039 1 88.19 291 ARG A CA 1
ATOM 2291 C C . ARG A 1 291 ? -16.188 37.062 13.062 1 88.19 291 ARG A C 1
ATOM 2293 O O . ARG A 1 291 ? -16.125 37.438 11.883 1 88.19 291 ARG A O 1
ATOM 2300 N N . ILE A 1 292 ? -15.461 36.062 13.539 1 91 292 ILE A N 1
ATOM 2301 C CA . ILE A 1 292 ? -14.477 35.375 12.688 1 91 292 ILE A CA 1
ATOM 2302 C C . ILE A 1 292 ? -14.773 33.875 12.641 1 91 292 ILE A C 1
ATOM 2304 O O . ILE A 1 292 ? -13.852 33.062 12.531 1 91 292 ILE A O 1
ATOM 2308 N N . ASN A 1 293 ? -16 33.562 12.836 1 91.5 293 ASN A N 1
ATOM 2309 C CA . ASN A 1 293 ? -16.438 32.156 12.844 1 91.5 293 ASN A CA 1
ATOM 2310 C C . ASN A 1 293 ? -16.422 31.562 11.438 1 91.5 293 ASN A C 1
ATOM 2312 O O . ASN A 1 293 ? -17.078 32.062 10.539 1 91.5 293 ASN A O 1
ATOM 2316 N N . ARG A 1 294 ? -15.688 30.516 11.281 1 89.19 294 ARG A N 1
ATOM 2317 C CA . ARG A 1 294 ? -15.656 29.781 10.016 1 89.19 294 ARG A CA 1
ATOM 2318 C C . ARG A 1 294 ? -16.656 28.625 10.016 1 89.19 294 ARG A C 1
ATOM 2320 O O . ARG A 1 294 ? -16.984 28.094 11.078 1 89.19 294 ARG A O 1
ATOM 2327 N N . THR A 1 295 ? -17.016 28.25 8.828 1 88 295 THR A N 1
ATOM 2328 C CA . THR A 1 295 ? -17.953 27.141 8.672 1 88 295 THR A CA 1
ATOM 2329 C C . THR A 1 295 ? -17.25 25.812 8.93 1 88 295 THR A C 1
ATOM 2331 O O . THR A 1 295 ? -16.109 25.609 8.508 1 88 295 THR A O 1
ATOM 2334 N N . ILE A 1 296 ? -17.875 24.938 9.672 1 89.38 296 ILE A N 1
ATOM 2335 C CA . ILE A 1 296 ? -17.344 23.594 9.914 1 89.38 296 ILE A CA 1
ATOM 2336 C C . ILE A 1 296 ? -18.266 22.547 9.281 1 89.38 296 ILE A C 1
ATOM 2338 O O . ILE A 1 296 ? -19.484 22.672 9.336 1 89.38 296 ILE A O 1
ATOM 2342 N N . ILE A 1 297 ? -17.719 21.594 8.633 1 89.75 297 ILE A N 1
ATOM 2343 C CA . ILE A 1 297 ? -18.484 20.531 7.988 1 89.75 297 ILE A CA 1
ATOM 2344 C C . ILE A 1 297 ? -18.734 19.406 8.977 1 89.75 297 ILE A C 1
ATOM 2346 O O . ILE A 1 297 ? -17.859 19.062 9.773 1 89.75 297 ILE A O 1
ATOM 2350 N N . THR A 1 298 ? -19.938 18.875 8.844 1 92.94 298 THR A N 1
ATOM 2351 C CA . THR A 1 298 ? -20.328 17.781 9.742 1 92.94 298 THR A CA 1
ATOM 2352 C C . THR A 1 298 ? -20.297 16.438 9.023 1 92.94 298 THR A C 1
ATOM 2354 O O . THR A 1 298 ? -20.703 16.344 7.859 1 92.94 298 THR A O 1
ATOM 2357 N N . VAL A 1 299 ? -19.781 15.406 9.711 1 96.25 299 VAL A N 1
ATOM 2358 C CA . VAL A 1 299 ? -19.766 14.055 9.164 1 96.25 299 VAL A CA 1
ATOM 2359 C C . VAL A 1 299 ? -20.25 13.062 10.219 1 96.25 299 VAL A C 1
ATOM 2361 O O . VAL A 1 299 ? -20.109 13.305 11.422 1 96.25 299 VAL A O 1
ATOM 2364 N N . PRO A 1 300 ? -20.781 11.969 9.828 1 97.25 300 PRO A N 1
ATOM 2365 C CA . PRO A 1 300 ? -21.219 10.961 10.805 1 97.25 300 PRO A CA 1
ATOM 2366 C C . PRO A 1 300 ? -20.062 10.148 11.375 1 97.25 300 PRO A C 1
ATOM 2368 O O . PRO A 1 300 ? -19 10.07 10.758 1 97.25 300 PRO A O 1
ATOM 2371 N N . GLU A 1 301 ? -20.25 9.477 12.406 1 96.62 301 GLU A N 1
ATOM 2372 C CA . GLU A 1 301 ? -19.266 8.648 13.094 1 96.62 301 GLU A CA 1
ATOM 2373 C C . GLU A 1 301 ? -18.812 7.496 12.211 1 96.62 301 GLU A C 1
ATOM 2375 O O . GLU A 1 301 ? -17.656 7.066 12.297 1 96.62 301 GLU A O 1
ATOM 2380 N N . SER A 1 302 ? -19.672 7.047 11.414 1 95.69 302 SER A N 1
ATOM 2381 C CA . SER A 1 302 ? -19.422 5.824 10.656 1 95.69 302 SER A CA 1
ATOM 2382 C C . SER A 1 302 ? -18.703 6.117 9.344 1 95.69 302 SER A C 1
ATOM 2384 O O . SER A 1 302 ? -18.297 5.195 8.633 1 95.69 302 SER A O 1
ATOM 2386 N N . MET A 1 303 ? -18.516 7.379 9.047 1 95.31 303 MET A N 1
ATOM 2387 C CA . MET A 1 303 ? -17.891 7.715 7.77 1 95.31 303 MET A CA 1
ATOM 2388 C C . MET A 1 303 ? -16.438 7.262 7.738 1 95.31 303 MET A C 1
ATOM 2390 O O . MET A 1 303 ? -15.688 7.523 8.68 1 95.31 303 MET A O 1
ATOM 2394 N N . PRO A 1 304 ? -16.031 6.547 6.637 1 92.44 304 PRO A N 1
ATOM 2395 C CA . PRO A 1 304 ? -14.633 6.125 6.512 1 92.44 304 PRO A CA 1
ATOM 2396 C C . PRO A 1 304 ? -13.672 7.305 6.402 1 92.44 304 PRO A C 1
ATOM 2398 O O . PRO A 1 304 ? -13.992 8.312 5.766 1 92.44 304 PRO A O 1
ATOM 2401 N N . ILE A 1 305 ? -12.508 7.145 6.926 1 90.5 305 ILE A N 1
ATOM 2402 C CA . ILE A 1 305 ? -11.516 8.211 7.031 1 90.5 305 ILE A CA 1
ATOM 2403 C C . ILE A 1 305 ? -11.125 8.688 5.633 1 90.5 305 ILE A C 1
ATOM 2405 O O . ILE A 1 305 ? -10.859 9.875 5.43 1 90.5 305 ILE A O 1
ATOM 2409 N N . GLN A 1 306 ? -11.039 7.797 4.688 1 86.44 306 GLN A N 1
ATOM 2410 C CA . GLN A 1 306 ? -10.656 8.188 3.334 1 86.44 306 GLN A CA 1
ATOM 2411 C C . GLN A 1 306 ? -11.68 9.141 2.73 1 86.44 306 GLN A C 1
ATOM 2413 O O . GLN A 1 306 ? -11.32 10.07 2 1 86.44 306 GLN A O 1
ATOM 2418 N N . ASP A 1 307 ? -12.898 8.867 3.006 1 90.62 307 ASP A N 1
ATOM 2419 C CA . ASP A 1 307 ? -13.961 9.742 2.521 1 90.62 307 ASP A CA 1
ATOM 2420 C C . ASP A 1 307 ? -13.891 11.109 3.193 1 90.62 307 ASP A C 1
ATOM 2422 O O . ASP A 1 307 ? -14.164 12.133 2.562 1 90.62 307 ASP A O 1
ATOM 2426 N N . ILE A 1 308 ? -13.594 11.078 4.438 1 93.06 308 ILE A N 1
ATOM 2427 C CA . ILE A 1 308 ? -13.445 12.328 5.168 1 93.06 308 ILE A CA 1
ATOM 2428 C C . ILE A 1 308 ? -12.32 13.156 4.559 1 93.06 308 ILE A C 1
ATOM 2430 O O . ILE A 1 308 ? -12.461 14.359 4.359 1 93.06 308 ILE A O 1
ATOM 2434 N N . LEU A 1 309 ? -11.242 12.484 4.312 1 88.69 309 LEU A N 1
ATOM 2435 C CA . LEU A 1 309 ? -10.102 13.172 3.711 1 88.69 309 LEU A CA 1
ATOM 2436 C C . LEU A 1 309 ? -10.477 13.773 2.363 1 88.69 309 LEU A C 1
ATOM 2438 O O . LEU A 1 309 ? -10.102 14.914 2.061 1 88.69 309 LEU A O 1
ATOM 2442 N N . ARG A 1 310 ? -11.141 13.086 1.583 1 85.94 310 ARG A N 1
ATOM 2443 C CA . ARG A 1 310 ? -11.594 13.594 0.294 1 85.94 310 ARG A CA 1
ATOM 2444 C C . ARG A 1 310 ? -12.5 14.805 0.472 1 85.94 310 ARG A C 1
ATOM 2446 O O . ARG A 1 310 ? -12.422 15.766 -0.304 1 85.94 310 ARG A O 1
ATOM 2453 N N . LEU A 1 311 ? -13.312 14.648 1.423 1 88.5 311 LEU A N 1
ATOM 2454 C CA . LEU A 1 311 ? -14.211 15.758 1.735 1 88.5 311 LEU A CA 1
ATOM 2455 C C . LEU A 1 311 ? -13.422 16.984 2.168 1 88.5 311 LEU A C 1
ATOM 2457 O O . LEU A 1 311 ? -13.734 18.109 1.745 1 88.5 311 LEU A O 1
ATOM 2461 N N . MET A 1 312 ? -12.406 16.766 2.973 1 89 312 MET A N 1
ATOM 2462 C CA . MET A 1 312 ? -11.57 17.859 3.445 1 89 312 MET A CA 1
ATOM 2463 C C . MET A 1 312 ? -10.836 18.531 2.285 1 89 312 MET A C 1
ATOM 2465 O O . MET A 1 312 ? -10.688 19.75 2.254 1 89 312 MET A O 1
ATOM 2469 N N . ILE A 1 313 ? -10.398 17.75 1.399 1 83.12 313 ILE A N 1
ATOM 2470 C CA . ILE A 1 313 ? -9.672 18.266 0.239 1 83.12 313 ILE A CA 1
ATOM 2471 C C . ILE A 1 313 ? -10.625 19.047 -0.661 1 83.12 313 ILE A C 1
ATOM 2473 O O . ILE A 1 313 ? -10.312 20.156 -1.084 1 83.12 313 ILE A O 1
ATOM 2477 N N . SER A 1 314 ? -11.727 18.453 -0.903 1 82.06 314 SER A N 1
ATOM 2478 C CA . SER A 1 314 ? -12.703 19.062 -1.805 1 82.06 314 SER A CA 1
ATOM 2479 C C . SER A 1 314 ? -13.25 20.359 -1.226 1 82.06 314 SER A C 1
ATOM 2481 O O . SER A 1 314 ? -13.484 21.328 -1.961 1 82.06 314 SER A O 1
ATOM 2483 N N . LYS A 1 315 ? -13.422 20.359 0.129 1 79.75 315 LYS A N 1
ATOM 2484 C CA . LYS A 1 315 ? -14.039 21.516 0.78 1 79.75 315 LYS A CA 1
ATOM 2485 C C . LYS A 1 315 ? -12.977 22.453 1.35 1 79.75 315 LYS A C 1
ATOM 2487 O O . LYS A 1 315 ? -13.312 23.484 1.936 1 79.75 315 LYS A O 1
ATOM 2492 N N . HIS A 1 316 ? -11.773 22.125 1.201 1 80.19 316 HIS A N 1
ATOM 2493 C CA . HIS A 1 316 ? -10.648 22.938 1.663 1 80.19 316 HIS A CA 1
ATOM 2494 C C . HIS A 1 316 ? -10.781 23.266 3.146 1 80.19 316 HIS A C 1
ATOM 2496 O O . HIS A 1 316 ? -10.633 24.422 3.543 1 80.19 316 HIS A O 1
ATOM 2502 N N . THR A 1 317 ? -11.164 22.281 3.873 1 84.38 317 THR A N 1
ATOM 2503 C CA . THR A 1 317 ? -11.273 22.438 5.32 1 84.38 317 THR A CA 1
ATOM 2504 C C . THR A 1 317 ? -10.477 21.344 6.035 1 84.38 317 THR A C 1
ATOM 2506 O O . THR A 1 317 ? -10.672 20.156 5.773 1 84.38 317 THR A O 1
ATOM 2509 N N . PRO A 1 318 ? -9.641 21.703 6.891 1 89.75 318 PRO A N 1
ATOM 2510 C CA . PRO A 1 318 ? -8.781 20.719 7.547 1 89.75 318 PRO A CA 1
ATOM 2511 C C . PRO A 1 318 ? -9.414 20.109 8.797 1 89.75 318 PRO A C 1
ATOM 2513 O O . PRO A 1 318 ? -8.781 19.328 9.5 1 89.75 318 PRO A O 1
ATOM 2516 N N . ILE A 1 319 ? -10.68 20.484 9.125 1 93.38 319 ILE A N 1
ATOM 2517 C CA . ILE A 1 319 ? -11.336 20.016 10.344 1 93.38 319 ILE A CA 1
ATOM 2518 C C . ILE A 1 319 ? -12.797 19.688 10.047 1 93.38 319 ILE A C 1
ATOM 2520 O O . ILE A 1 319 ? -13.453 20.375 9.266 1 93.38 319 ILE A O 1
ATOM 2524 N N . VAL A 1 320 ? -13.297 18.609 10.625 1 94.88 320 VAL A N 1
ATOM 2525 C CA . VAL A 1 320 ? -14.703 18.25 10.5 1 94.88 320 VAL A CA 1
ATOM 2526 C C . VAL A 1 320 ? -15.281 17.906 11.867 1 94.88 320 VAL A C 1
ATOM 2528 O O . VAL A 1 320 ? -14.547 17.484 12.766 1 94.88 320 VAL A O 1
ATOM 2531 N N . LEU A 1 321 ? -16.547 18.219 11.961 1 96.75 321 LEU A N 1
ATOM 2532 C CA . LEU A 1 321 ? -17.297 17.859 13.164 1 96.75 321 LEU A CA 1
ATOM 2533 C C . LEU A 1 3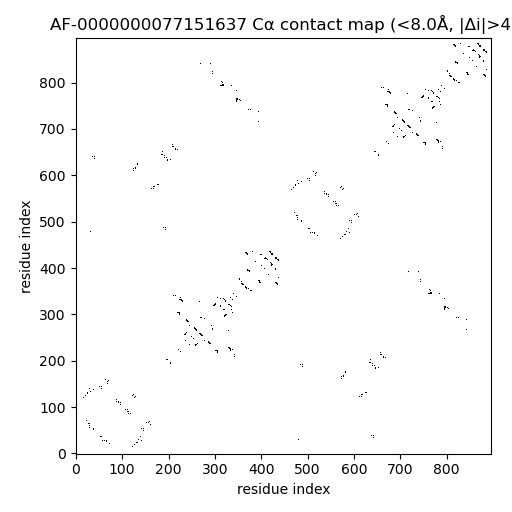21 ? -17.938 16.484 13.016 1 96.75 321 LEU A C 1
ATOM 2535 O O . LEU A 1 321 ? -18.625 16.219 12.031 1 96.75 321 LEU A O 1
ATOM 2539 N N . VAL A 1 322 ? -17.672 15.594 13.953 1 97.94 322 VAL A N 1
ATOM 2540 C CA . VAL A 1 322 ? -18.25 14.25 13.938 1 97.94 322 VAL A CA 1
ATOM 254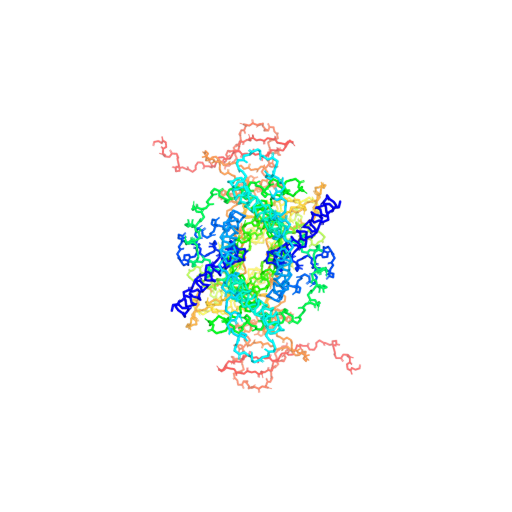1 C C . VAL A 1 322 ? -19.5 14.211 14.812 1 97.94 322 VAL A C 1
ATOM 2543 O O . VAL A 1 322 ? -19.469 14.609 15.977 1 97.94 322 VAL A O 1
ATOM 2546 N N . VAL A 1 323 ? -20.562 13.727 14.273 1 97.19 323 VAL A N 1
ATOM 2547 C CA . VAL A 1 323 ? -21.828 13.688 15.008 1 97.19 323 VAL A CA 1
ATOM 2548 C C . VAL A 1 323 ? -22.328 12.25 15.117 1 97.19 323 VAL A C 1
ATOM 2550 O O . VAL A 1 323 ? -22 11.414 14.273 1 97.19 323 VAL A O 1
ATOM 2553 N N . ASP A 1 324 ? -23.062 11.922 16.141 1 95 324 ASP A N 1
ATOM 2554 C CA . ASP A 1 324 ? -23.625 10.594 16.328 1 95 324 ASP A CA 1
ATOM 2555 C C . ASP A 1 324 ? -24.984 10.477 15.625 1 95 324 ASP A C 1
ATOM 2557 O O . ASP A 1 324 ? -25.359 11.352 14.852 1 95 324 ASP A O 1
ATOM 2561 N N . GLU A 1 325 ? -25.688 9.336 15.797 1 92.88 325 GLU A N 1
ATOM 2562 C CA . GLU A 1 325 ? -26.953 9.031 15.133 1 92.88 325 GLU A CA 1
ATOM 2563 C C . GLU A 1 325 ? -28.062 9.969 15.586 1 92.88 325 GLU A C 1
ATOM 2565 O O . GLU A 1 325 ? -29.031 10.18 14.867 1 92.88 325 GLU A O 1
ATOM 2570 N N . TYR A 1 326 ? -27.891 10.609 16.656 1 89.75 326 TYR A N 1
ATOM 2571 C CA . TYR A 1 326 ? -28.922 11.469 17.219 1 89.75 326 TYR A CA 1
ATOM 2572 C C . TYR A 1 326 ? -28.625 12.938 16.953 1 89.75 326 TYR A C 1
ATOM 2574 O O . TYR A 1 326 ? -29.406 13.812 17.344 1 89.75 326 TYR A O 1
ATOM 2582 N N . GLY A 1 327 ? -27.562 13.234 16.328 1 88.88 327 GLY A N 1
ATOM 2583 C CA . GLY A 1 327 ? -27.203 14.602 15.984 1 88.88 327 GLY A CA 1
ATOM 2584 C C . GLY A 1 327 ? -26.328 15.266 17.031 1 88.88 327 GLY A C 1
ATOM 2585 O O . GLY A 1 327 ? -25.984 16.438 16.906 1 88.88 327 GLY A O 1
ATOM 2586 N N . GLY A 1 328 ? -26.016 14.555 18.016 1 92.75 328 GLY A N 1
ATOM 2587 C CA . GLY A 1 328 ? -25.094 15.07 19.016 1 92.75 328 GLY A CA 1
ATOM 2588 C C . GLY A 1 328 ? -23.641 15.047 18.578 1 92.75 328 GLY A C 1
ATOM 2589 O O . GLY A 1 328 ? -23.266 14.25 17.719 1 92.75 328 GLY A O 1
ATOM 2590 N N . THR A 1 329 ? -22.875 15.938 19.188 1 96.12 329 THR A N 1
ATOM 2591 C CA . THR A 1 329 ? -21.453 16.016 18.859 1 96.12 329 THR A CA 1
ATOM 2592 C C . THR A 1 329 ? -20.688 14.867 19.484 1 96.12 329 THR A C 1
ATOM 2594 O O . THR A 1 329 ? -20.719 14.68 20.703 1 96.12 329 THR A O 1
ATOM 2597 N N . SER A 1 330 ? -19.969 14.094 18.672 1 96.88 330 SER A N 1
ATOM 2598 C CA . SER A 1 330 ? -19.094 13.023 19.156 1 96.88 330 SER A CA 1
ATOM 2599 C C . SER A 1 330 ? -17.672 13.508 19.328 1 96.88 330 SER A C 1
ATOM 2601 O O . SER A 1 330 ? -16.969 13.086 20.25 1 96.88 330 SER A O 1
ATOM 2603 N N . GLY A 1 331 ? -17.234 14.336 18.469 1 97.25 331 GLY A N 1
ATOM 2604 C CA . GLY A 1 331 ? -15.883 14.859 18.484 1 97.25 331 GLY A CA 1
ATOM 2605 C C . GLY A 1 331 ? -15.508 15.578 17.203 1 97.25 331 GLY A C 1
ATOM 2606 O O . GLY A 1 331 ? -16.375 16.109 16.5 1 97.25 331 GLY A O 1
ATOM 2607 N N . ILE A 1 332 ? -14.188 15.758 16.953 1 97.38 332 ILE A N 1
ATOM 2608 C CA . ILE A 1 332 ? -13.703 16.391 15.734 1 97.38 332 ILE A CA 1
ATOM 2609 C C . ILE A 1 332 ? -12.594 15.531 15.133 1 97.38 332 ILE A C 1
ATOM 2611 O O . ILE A 1 332 ? -11.969 14.727 15.82 1 97.38 332 ILE A O 1
ATOM 2615 N N . VAL A 1 333 ? -12.414 15.625 13.852 1 95.88 333 VAL A N 1
ATOM 2616 C CA . VAL A 1 333 ? -11.305 15.016 13.133 1 95.88 333 VAL A CA 1
ATOM 2617 C C . VAL A 1 333 ? -10.586 16.062 12.289 1 95.88 333 VAL A C 1
ATOM 2619 O O . VAL A 1 333 ? -11.234 16.859 11.602 1 95.88 333 VAL A O 1
ATOM 2622 N N . THR A 1 334 ? -9.273 16.156 12.414 1 93.38 334 THR A N 1
ATOM 2623 C CA . THR A 1 334 ? -8.469 17.031 11.57 1 93.38 334 THR A CA 1
ATOM 2624 C C . THR A 1 334 ? -7.652 16.219 10.57 1 93.38 334 THR A C 1
ATOM 2626 O O . THR A 1 334 ? -7.566 15 10.672 1 93.38 334 THR A O 1
ATOM 2629 N N . ASP A 1 335 ? -7.152 16.859 9.555 1 90.12 335 ASP A N 1
ATOM 2630 C CA . ASP A 1 335 ? -6.312 16.172 8.578 1 90.12 335 ASP A CA 1
ATOM 2631 C C . ASP A 1 335 ? -5.086 15.555 9.242 1 90.12 335 ASP A C 1
ATOM 2633 O O . ASP A 1 335 ? -4.648 14.469 8.867 1 90.12 335 ASP A O 1
ATOM 2637 N N . LYS A 1 336 ? -4.57 16.188 10.258 1 88.38 336 LYS A N 1
ATOM 2638 C CA . LYS A 1 336 ? -3.428 15.664 11 1 88.38 336 LYS A CA 1
ATOM 2639 C C . LYS A 1 336 ? -3.752 14.305 11.617 1 88.38 336 LYS A C 1
ATOM 2641 O O . LYS A 1 336 ? -2.908 13.406 11.633 1 88.38 336 LYS A O 1
ATOM 2646 N N . ASP A 1 337 ? -4.922 14.234 12.195 1 90.06 337 ASP A N 1
ATOM 2647 C CA . ASP A 1 337 ? -5.344 12.961 12.781 1 90.06 337 ASP A CA 1
ATOM 2648 C C . ASP A 1 337 ? -5.258 11.828 11.758 1 90.06 337 ASP A C 1
ATOM 2650 O O . ASP A 1 337 ? -4.875 10.711 12.102 1 90.06 337 ASP A O 1
ATOM 2654 N N . ILE A 1 338 ? -5.664 12.164 10.602 1 89.12 338 ILE A N 1
ATOM 2655 C CA . ILE A 1 338 ? -5.691 11.172 9.531 1 89.12 338 ILE A CA 1
ATOM 2656 C C . ILE A 1 338 ? -4.262 10.812 9.133 1 89.12 338 ILE A C 1
ATOM 2658 O O . ILE A 1 338 ? -3.926 9.633 9.008 1 89.12 338 ILE A O 1
ATOM 2662 N N . TYR A 1 339 ? -3.432 11.805 8.977 1 86.5 339 TYR A N 1
ATOM 2663 C CA . TYR A 1 339 ? -2.047 11.586 8.57 1 86.5 339 TYR A CA 1
ATOM 2664 C C . TYR A 1 339 ? -1.301 10.758 9.609 1 86.5 339 TYR A C 1
ATOM 2666 O O . TYR A 1 339 ? -0.476 9.906 9.266 1 86.5 339 TYR A O 1
ATOM 2674 N N . GLU A 1 340 ? -1.56 11.031 10.828 1 85.38 340 GLU A N 1
ATOM 2675 C CA . GLU A 1 340 ? -0.857 10.352 11.914 1 85.38 340 GLU A CA 1
ATOM 2676 C C . GLU A 1 340 ? -1.19 8.859 11.938 1 85.38 340 GLU A C 1
ATOM 2678 O O . GLU A 1 340 ? -0.385 8.047 12.398 1 85.38 340 GLU A O 1
ATOM 2683 N N . GLU A 1 341 ? -2.365 8.562 11.484 1 81.81 341 GLU A N 1
ATOM 2684 C CA . GLU A 1 341 ? -2.738 7.152 11.398 1 81.81 341 GLU A CA 1
ATOM 2685 C C . GLU A 1 341 ? -1.848 6.406 10.414 1 81.81 341 GLU A C 1
ATOM 2687 O O . GLU A 1 341 ? -1.552 5.227 10.609 1 81.81 341 GLU A O 1
ATOM 2692 N N . LEU A 1 342 ? -1.464 7.043 9.406 1 78.31 342 LEU A N 1
ATOM 2693 C CA . LEU A 1 342 ? -0.676 6.406 8.359 1 78.31 342 LEU A CA 1
ATOM 2694 C C . LEU A 1 342 ? 0.813 6.469 8.68 1 78.31 342 LEU A C 1
ATOM 2696 O O . LEU A 1 342 ? 1.535 5.488 8.492 1 78.31 342 LEU A O 1
ATOM 2700 N N . PHE A 1 343 ? 1.299 7.613 9.18 1 77.5 343 PHE A N 1
ATOM 2701 C CA . PHE A 1 343 ? 2.734 7.867 9.234 1 77.5 343 PHE A CA 1
ATOM 2702 C C . PHE A 1 343 ? 3.227 7.855 10.68 1 77.5 343 PHE A C 1
ATOM 2704 O O . PHE A 1 343 ? 4.43 7.746 10.93 1 77.5 343 PHE A O 1
ATOM 2711 N N . GLY A 1 344 ? 2.373 7.898 11.57 1 75.56 344 GLY A N 1
ATOM 2712 C CA . GLY A 1 344 ? 2.768 8.133 12.953 1 75.56 344 GLY A CA 1
ATOM 2713 C C . GLY A 1 344 ? 2.695 9.586 13.359 1 75.56 344 GLY A C 1
ATOM 2714 O O . GLY A 1 344 ? 2.406 10.453 12.531 1 75.56 344 GLY A O 1
ATOM 2715 N N . SER A 1 345 ? 2.885 9.883 14.578 1 74.25 345 SER A N 1
ATOM 2716 C CA . SER A 1 345 ? 2.666 11.227 15.109 1 74.25 345 SER A CA 1
ATOM 2717 C C . SER A 1 345 ? 3.969 12.023 15.156 1 74.25 345 SER A C 1
ATOM 2719 O O . SER A 1 345 ? 4.957 11.57 15.742 1 74.25 345 SER A O 1
ATOM 2721 N N . VAL A 1 346 ? 4.012 13.102 14.32 1 69.81 346 VAL A N 1
ATOM 2722 C CA . VAL A 1 346 ? 5.035 14.117 14.539 1 69.81 346 VAL A CA 1
ATOM 2723 C C . VAL A 1 346 ? 4.629 15.023 15.703 1 69.81 346 VAL A C 1
ATOM 2725 O O . VAL A 1 346 ? 3.561 15.633 15.672 1 69.81 346 VAL A O 1
ATOM 2728 N N . LYS A 1 347 ? 4.996 14.789 16.812 1 66.62 347 LYS A N 1
ATOM 2729 C CA . LYS A 1 347 ? 4.594 15.57 17.984 1 66.62 347 LYS A CA 1
ATOM 2730 C C . LYS A 1 347 ? 4.586 17.062 17.672 1 66.62 347 LYS A C 1
ATOM 2732 O O . LYS A 1 347 ? 5.344 17.531 16.828 1 66.62 347 LYS A O 1
ATOM 2737 N N . ASP A 1 348 ? 3.639 17.75 18.328 1 66.25 348 ASP A N 1
ATOM 2738 C CA . ASP A 1 348 ? 3.449 19.172 18.125 1 66.25 348 ASP A CA 1
ATOM 2739 C C . ASP A 1 348 ? 4.633 19.969 18.672 1 66.25 348 ASP A C 1
ATOM 2741 O O . ASP A 1 348 ? 5.242 19.578 19.672 1 66.25 348 ASP A O 1
ATOM 2745 N N . GLU A 1 349 ? 4.961 20.953 17.984 1 65.25 349 GLU A N 1
ATOM 2746 C CA . GLU A 1 349 ? 6.07 21.844 18.312 1 65.25 349 GLU A CA 1
ATOM 2747 C C . GLU A 1 349 ? 5.891 22.469 19.703 1 65.25 349 GLU A C 1
ATOM 2749 O O . GLU A 1 349 ? 6.863 22.906 20.328 1 65.25 349 GLU A O 1
ATOM 2754 N N . ILE A 1 350 ? 4.699 22.562 20.062 1 61.66 350 ILE A N 1
ATOM 2755 C CA . ILE A 1 350 ? 4.441 23.188 21.359 1 61.66 350 ILE A CA 1
ATOM 2756 C C . ILE A 1 350 ? 4.84 22.234 22.484 1 61.66 350 ILE A C 1
ATOM 2758 O O . ILE A 1 350 ? 5.117 22.672 23.609 1 61.66 350 ILE A O 1
ATOM 2762 N N . ASP A 1 351 ? 4.926 21.062 22.062 1 61.84 351 ASP A N 1
ATOM 2763 C CA . ASP A 1 351 ? 5.301 20.062 23.047 1 61.84 351 ASP A CA 1
ATOM 2764 C C . ASP A 1 351 ? 6.793 20.125 23.359 1 61.84 351 ASP A C 1
ATOM 2766 O O . ASP A 1 351 ? 7.52 20.922 22.766 1 61.84 351 ASP A O 1
ATOM 2770 N N . ASP A 1 352 ? 7.172 19.328 24.328 1 58.84 352 ASP A N 1
ATOM 2771 C CA . ASP A 1 352 ? 8.539 19.328 24.859 1 58.84 352 ASP A CA 1
ATOM 2772 C C . ASP A 1 352 ? 9.555 19.078 23.734 1 58.84 352 ASP A C 1
ATOM 2774 O O . ASP A 1 352 ? 9.234 18.453 22.719 1 58.84 352 ASP A O 1
ATOM 2778 N N . VAL A 1 353 ? 10.57 19.969 23.781 1 58.5 353 VAL A N 1
ATOM 2779 C CA . VAL A 1 353 ? 11.672 19.969 22.828 1 58.5 353 VAL A CA 1
ATOM 2780 C C . VAL A 1 353 ? 12.211 18.547 22.672 1 58.5 353 VAL A C 1
ATOM 2782 O O . VAL A 1 353 ? 12.141 17.734 23.594 1 58.5 353 VAL A O 1
ATOM 2785 N N . SER A 1 354 ? 12.555 18.219 21.438 1 58.97 354 SER A N 1
ATOM 2786 C CA . SER A 1 354 ? 13 16.906 20.969 1 58.97 354 SER A CA 1
ATOM 2787 C C . SER A 1 354 ? 14.266 16.469 21.719 1 58.97 354 SER A C 1
ATOM 2789 O O . SER A 1 354 ? 15.047 17.312 22.156 1 58.97 354 SER A O 1
ATOM 2791 N N . ASP A 1 355 ? 14.461 15.188 21.875 1 59.47 355 ASP A N 1
ATOM 2792 C CA . ASP A 1 355 ? 15.484 14.422 22.578 1 59.47 355 ASP A CA 1
ATOM 2793 C C . ASP A 1 355 ? 16.812 14.438 21.812 1 59.47 355 ASP A C 1
ATOM 2795 O O . ASP A 1 355 ? 17.828 13.977 22.328 1 59.47 355 ASP A O 1
ATOM 2799 N N . ASP A 1 356 ? 16.859 14.945 20.641 1 60.78 356 ASP A N 1
ATOM 2800 C CA . ASP A 1 356 ? 18.125 14.734 19.953 1 60.78 356 ASP A CA 1
ATOM 2801 C C . ASP A 1 356 ? 19.156 15.789 20.359 1 60.78 356 ASP A C 1
ATOM 2803 O O . ASP A 1 356 ? 20.359 15.523 20.391 1 60.78 356 ASP A O 1
ATOM 2807 N N . TYR A 1 357 ? 18.625 16.938 20.578 1 73.81 357 TYR A N 1
ATOM 2808 C CA . TYR A 1 357 ? 19.594 17.969 20.953 1 73.81 357 TYR A CA 1
ATOM 2809 C C . TYR A 1 357 ? 19.703 18.078 22.469 1 73.81 357 TYR A C 1
ATOM 2811 O O . TYR A 1 357 ? 20.641 18.688 22.984 1 73.81 357 TYR A O 1
ATOM 2819 N N . ILE A 1 358 ? 18.719 17.516 23.016 1 78.5 358 ILE A N 1
ATOM 2820 C CA . ILE A 1 358 ? 18.75 17.375 24.469 1 78.5 358 ILE A CA 1
ATOM 2821 C C . ILE A 1 358 ? 18.453 15.93 24.859 1 78.5 358 ILE A C 1
ATOM 2823 O O . ILE A 1 358 ? 17.328 15.453 24.703 1 78.5 358 ILE A O 1
ATOM 2827 N N . ILE A 1 359 ? 19.422 15.234 25.172 1 81 359 ILE A N 1
ATOM 2828 C CA . ILE A 1 359 ? 19.328 13.797 25.391 1 81 359 ILE A CA 1
ATOM 2829 C C . ILE A 1 359 ? 19.547 13.5 26.875 1 81 359 ILE A C 1
ATOM 2831 O O . ILE A 1 359 ? 20.5 13.992 27.484 1 81 359 ILE A O 1
ATOM 2835 N N . LYS A 1 360 ? 18.609 12.797 27.328 1 77.81 360 LYS A N 1
ATOM 2836 C CA . LYS A 1 360 ? 18.797 12.289 28.688 1 77.81 360 LYS A CA 1
ATOM 2837 C C . LYS A 1 360 ? 19.516 10.945 28.672 1 77.81 360 LYS A C 1
ATOM 2839 O O . LYS A 1 360 ? 19.047 10 28.031 1 77.81 360 LYS A O 1
ATOM 2844 N N . ASP A 1 361 ? 20.703 10.914 29.172 1 71.06 361 ASP A N 1
ATOM 2845 C CA . ASP A 1 361 ? 21.469 9.672 29.156 1 71.06 361 ASP A CA 1
ATOM 2846 C C . ASP A 1 361 ? 20.953 8.703 30.219 1 71.06 361 ASP A C 1
ATOM 2848 O O . ASP A 1 361 ? 20.125 9.07 31.047 1 71.06 361 ASP A O 1
ATOM 2852 N N . ALA A 1 362 ? 21.422 7.473 30.125 1 72.5 362 ALA A N 1
ATOM 2853 C CA . ALA A 1 362 ? 21.016 6.387 31.016 1 72.5 362 ALA A CA 1
ATOM 2854 C C . ALA A 1 362 ? 21.328 6.73 32.469 1 72.5 362 ALA A C 1
ATOM 2856 O O . ALA A 1 362 ? 20.625 6.277 33.375 1 72.5 362 ALA A O 1
ATOM 2857 N N . GLU A 1 363 ? 22.359 7.535 32.75 1 70.94 363 GLU A N 1
ATOM 2858 C CA . GLU A 1 363 ? 22.797 7.883 34.094 1 70.94 363 GLU A CA 1
ATOM 2859 C C . GLU A 1 363 ? 22 9.07 34.625 1 70.94 363 GLU A C 1
ATOM 2861 O O . GLU A 1 363 ? 22.219 9.5 35.781 1 70.94 363 GLU A O 1
ATOM 2866 N N . GLY A 1 364 ? 21.078 9.602 33.812 1 74.44 364 GLY A N 1
ATOM 2867 C CA . GLY A 1 364 ? 20.219 10.695 34.25 1 74.44 364 GLY A CA 1
ATOM 2868 C C . GLY A 1 364 ? 20.781 12.062 33.875 1 74.44 364 GLY A C 1
ATOM 2869 O O . GLY A 1 364 ? 20.156 13.086 34.156 1 74.44 364 GLY A O 1
ATOM 2870 N N . ASN A 1 365 ? 22 11.984 33.312 1 80.56 365 ASN A N 1
ATOM 2871 C CA . ASN A 1 365 ? 22.578 13.258 32.906 1 80.56 365 ASN A CA 1
ATOM 2872 C C . ASN A 1 365 ? 21.953 13.75 31.594 1 80.56 365 ASN A C 1
ATOM 2874 O O . ASN A 1 365 ? 21.609 12.945 30.719 1 80.56 365 ASN A O 1
ATOM 2878 N N . ILE A 1 366 ? 21.75 15.023 31.547 1 87.94 366 ILE A N 1
ATOM 2879 C CA . ILE A 1 366 ? 21.156 15.617 30.344 1 87.94 366 ILE A CA 1
ATOM 2880 C C . ILE A 1 366 ? 22.266 16.172 29.453 1 87.94 366 ILE A C 1
ATOM 2882 O O . ILE A 1 366 ? 23.016 17.047 29.859 1 87.94 366 ILE A O 1
ATOM 2886 N N . ARG A 1 367 ? 22.422 15.602 28.312 1 89.06 367 ARG A N 1
ATOM 2887 C CA . ARG A 1 367 ? 23.375 16.078 27.328 1 89.06 367 ARG A CA 1
ATOM 2888 C C . ARG A 1 367 ? 22.703 17.031 26.328 1 89.06 367 ARG A C 1
ATOM 2890 O O . ARG A 1 367 ? 21.688 16.672 25.734 1 89.06 367 ARG A O 1
ATOM 2897 N N . VAL A 1 368 ? 23.25 18.188 26.203 1 89.81 368 VAL A N 1
ATOM 2898 C CA . VAL A 1 368 ? 22.688 19.188 25.312 1 89.81 368 VAL A CA 1
ATOM 2899 C C . VAL A 1 368 ? 23.672 19.531 24.203 1 89.81 368 VAL A C 1
ATOM 2901 O O . VAL A 1 368 ? 24.844 19.797 24.469 1 89.81 368 VAL A O 1
ATOM 2904 N N . SER A 1 369 ? 23.234 19.484 23.016 1 88.44 369 SER A N 1
ATOM 2905 C CA . SER A 1 369 ? 24.078 19.844 21.875 1 88.44 369 SER A CA 1
ATOM 2906 C C . SER A 1 369 ? 24.344 21.344 21.844 1 88.44 369 SER A C 1
ATOM 2908 O O . SER A 1 369 ? 23.484 22.156 22.188 1 88.44 369 SER A O 1
ATOM 2910 N N . GLY A 1 370 ? 25.531 21.656 21.391 1 87.06 370 GLY A N 1
ATOM 2911 C CA . GLY A 1 370 ? 25.875 23.062 21.219 1 87.06 370 GLY A CA 1
ATOM 2912 C C . GLY A 1 370 ? 25.031 23.75 20.172 1 87.06 370 GLY A C 1
ATOM 2913 O O . GLY A 1 370 ? 24.938 24.984 20.156 1 87.06 370 GLY A O 1
ATOM 2914 N N . LYS A 1 371 ? 24.359 23.031 19.344 1 84 371 LYS A N 1
ATOM 2915 C CA . LYS A 1 371 ? 23.547 23.578 18.266 1 84 371 LYS A CA 1
ATOM 2916 C C . LYS A 1 371 ? 22.141 23.938 18.766 1 84 371 LYS A C 1
ATOM 2918 O O . LYS A 1 371 ? 21.375 24.594 18.047 1 84 371 LYS A O 1
ATOM 2923 N N . THR A 1 372 ? 21.891 23.609 20 1 86.75 372 THR A N 1
ATOM 2924 C CA . THR A 1 372 ? 20.609 23.938 20.578 1 86.75 372 THR A CA 1
ATOM 2925 C C . THR A 1 372 ? 20.469 25.453 20.781 1 86.75 372 THR A C 1
ATOM 2927 O O . THR A 1 372 ? 21.391 26.109 21.25 1 86.75 372 THR A O 1
ATOM 2930 N N . THR A 1 373 ? 19.328 25.922 20.359 1 85.62 373 THR A N 1
ATOM 2931 C CA . THR A 1 373 ? 19.109 27.344 20.562 1 85.62 373 THR A CA 1
ATOM 2932 C C . THR A 1 373 ? 18.875 27.672 22.031 1 85.62 373 THR A C 1
ATOM 2934 O O . THR A 1 373 ? 18.5 26.797 22.812 1 85.62 373 THR A O 1
ATOM 2937 N N . LEU A 1 374 ? 19.188 28.922 22.328 1 87.31 374 LEU A N 1
ATOM 2938 C CA . LEU A 1 374 ? 18.953 29.359 23.703 1 87.31 374 LEU A CA 1
ATOM 2939 C C . LEU A 1 374 ? 17.484 29.219 24.078 1 87.31 374 LEU A C 1
ATOM 2941 O O . LEU A 1 374 ? 17.156 28.812 25.188 1 87.31 374 LEU A O 1
ATOM 2945 N N . TYR A 1 375 ? 16.688 29.484 23.109 1 85.94 375 TYR A N 1
ATOM 2946 C CA . TYR A 1 375 ? 15.25 29.406 23.328 1 85.94 375 TYR A CA 1
ATOM 2947 C C . TYR A 1 375 ? 14.82 27.969 23.625 1 85.94 375 TYR A C 1
ATOM 2949 O O . TYR A 1 375 ? 14.039 27.734 24.547 1 85.94 375 TYR A O 1
ATOM 2957 N N . ASP A 1 376 ? 15.266 27.062 22.859 1 87.38 376 ASP A N 1
ATOM 2958 C CA . ASP A 1 376 ? 14.898 25.656 23.047 1 87.38 376 ASP A CA 1
ATOM 2959 C C . ASP A 1 376 ? 15.398 25.141 24.391 1 87.38 376 ASP A C 1
ATOM 2961 O O . ASP A 1 376 ? 14.742 24.297 25.016 1 87.38 376 ASP A O 1
ATOM 2965 N N . PHE A 1 377 ? 16.562 25.625 24.766 1 86.31 377 PHE A N 1
ATOM 2966 C CA . PHE A 1 377 ? 17.094 25.266 26.078 1 86.31 377 PHE A CA 1
ATOM 2967 C C . PHE A 1 377 ? 16.156 25.703 27.188 1 86.31 377 PHE A C 1
ATOM 2969 O O . PHE A 1 377 ? 15.82 24.922 28.078 1 86.31 377 PHE A O 1
ATOM 2976 N N . GLU A 1 378 ? 15.688 26.906 27.062 1 86.25 378 GLU A N 1
ATOM 2977 C CA . GLU A 1 378 ? 14.781 27.453 28.078 1 86.25 378 GLU A CA 1
ATOM 2978 C C . GLU A 1 378 ? 13.453 26.719 28.094 1 86.25 378 GLU A C 1
ATOM 2980 O O . GLU A 1 378 ? 12.883 26.484 29.156 1 86.25 378 GLU A O 1
ATOM 2985 N N . ARG A 1 379 ? 13.023 26.391 27 1 83 379 ARG A N 1
ATOM 2986 C CA . ARG A 1 379 ? 11.75 25.688 26.875 1 83 379 ARG A CA 1
ATOM 2987 C C . ARG A 1 379 ? 11.836 24.297 27.5 1 83 379 ARG A C 1
ATOM 2989 O O . ARG A 1 379 ? 10.898 23.844 28.156 1 83 379 ARG A O 1
ATOM 2996 N N . TYR A 1 380 ? 12.93 23.641 27.203 1 81.69 380 TYR A N 1
ATOM 2997 C CA . TYR A 1 380 ? 13.102 22.281 27.703 1 81.69 380 TYR A CA 1
ATOM 2998 C C . TYR A 1 380 ? 13.141 22.25 29.219 1 81.69 380 TYR A C 1
ATOM 3000 O O . TYR A 1 380 ? 12.508 21.406 29.859 1 81.69 380 TYR A O 1
ATOM 3008 N N . PHE A 1 381 ? 13.852 23.172 29.812 1 81.75 381 PHE A N 1
ATOM 3009 C CA . PHE A 1 381 ? 14.039 23.172 31.266 1 81.75 381 PHE A CA 1
ATOM 3010 C C . PHE A 1 381 ? 12.977 24.047 31.938 1 81.75 381 PHE A C 1
ATOM 3012 O O . PHE A 1 381 ? 12.953 24.172 33.156 1 81.75 381 PHE A O 1
ATOM 3019 N N . HIS A 1 382 ? 12.141 24.672 31.188 1 80.62 382 HIS A N 1
ATOM 3020 C CA . HIS A 1 382 ? 11.062 25.531 31.672 1 80.62 382 HIS A CA 1
ATOM 3021 C C . HIS A 1 382 ? 11.602 26.641 32.562 1 80.62 382 HIS A C 1
ATOM 3023 O O . HIS A 1 382 ? 11.086 26.859 33.656 1 80.62 382 HIS A O 1
ATOM 3029 N N . GLN A 1 383 ? 12.734 27.188 32.156 1 81.31 383 GLN A N 1
ATOM 3030 C CA . GLN A 1 383 ? 13.359 28.266 32.906 1 81.31 383 GLN A CA 1
ATOM 3031 C C . GLN A 1 383 ? 13.812 29.391 31.984 1 81.31 383 GLN A C 1
ATOM 3033 O O . GLN A 1 383 ? 14.305 29.125 30.875 1 81.31 383 GLN A O 1
ATOM 3038 N N . ASN A 1 384 ? 13.531 30.562 32.375 1 81.31 384 ASN A N 1
ATOM 3039 C CA . ASN A 1 384 ? 14.031 31.734 31.641 1 81.31 384 ASN A CA 1
ATOM 3040 C C . ASN A 1 384 ? 15.336 32.25 32.25 1 81.31 384 ASN A C 1
ATOM 3042 O O . ASN A 1 384 ? 15.375 32.625 33.406 1 81.31 384 ASN A O 1
ATOM 3046 N N . LEU A 1 385 ? 16.406 32.188 31.516 1 81.94 385 LEU A N 1
ATOM 3047 C CA . LEU A 1 385 ? 17.703 32.688 31.969 1 81.94 385 LEU A CA 1
ATOM 3048 C C . LEU A 1 385 ? 17.953 34.125 31.531 1 81.94 385 LEU A C 1
ATOM 3050 O O . LEU A 1 385 ? 17.906 34.406 30.328 1 81.94 385 LEU A O 1
ATOM 3054 N N . LYS A 1 386 ? 18.172 34.969 32.406 1 81.62 386 LYS A N 1
ATOM 3055 C CA . LYS A 1 386 ? 18.422 36.375 32.125 1 81.62 386 LYS A CA 1
ATOM 3056 C C . LYS A 1 386 ? 19.656 36.562 31.266 1 81.62 386 LYS A C 1
ATOM 3058 O O . LYS A 1 386 ? 19.703 37.469 30.422 1 81.62 386 LYS A O 1
ATOM 3063 N N . SER A 1 387 ? 20.609 35.688 31.469 1 80.75 387 SER A N 1
ATOM 3064 C CA . SER A 1 387 ? 21.859 35.781 30.719 1 80.75 387 SER A CA 1
ATOM 3065 C C . SER A 1 387 ? 21.641 35.562 29.234 1 80.75 387 SER A C 1
ATOM 3067 O O . SER A 1 387 ? 22.391 36.094 28.406 1 80.75 387 SER A O 1
ATOM 3069 N N . PHE A 1 388 ? 20.594 34.906 28.922 1 81.19 388 PHE A N 1
ATOM 3070 C CA . PHE A 1 388 ? 20.312 34.594 27.531 1 81.19 388 PHE A CA 1
ATOM 3071 C C . PHE A 1 388 ? 19.547 35.719 26.859 1 81.19 388 PHE A C 1
ATOM 3073 O O . PHE A 1 388 ? 19.5 35.812 25.625 1 81.19 388 PHE A O 1
ATOM 3080 N N . GLN A 1 389 ? 18.922 36.562 27.594 1 73.94 389 GLN A N 1
ATOM 3081 C CA . GLN A 1 389 ? 18.016 37.562 27.062 1 73.94 389 GLN A CA 1
ATOM 3082 C C . GLN A 1 389 ? 18.797 38.719 26.391 1 73.94 389 GLN A C 1
ATOM 3084 O O . GLN A 1 389 ? 18.297 39.344 25.453 1 73.94 389 GLN A O 1
ATOM 3089 N N . ASN A 1 390 ? 19.984 38.938 26.812 1 67.62 390 ASN A N 1
ATOM 3090 C CA . ASN A 1 390 ? 20.719 40.094 26.328 1 67.62 390 ASN A CA 1
ATOM 3091 C C . ASN A 1 390 ? 21.781 39.688 25.297 1 67.62 390 ASN A C 1
ATOM 3093 O O . ASN A 1 390 ? 22.672 40.469 24.969 1 67.62 390 ASN A O 1
ATOM 3097 N N . SER A 1 391 ? 21.547 38.5 24.781 1 66.56 391 SER A N 1
ATOM 3098 C CA . SER A 1 391 ? 22.609 38.031 23.875 1 66.56 391 SER A CA 1
ATOM 3099 C C . SER A 1 391 ? 22.109 37.969 22.438 1 66.56 391 SER A C 1
ATOM 3101 O O . SER A 1 391 ? 20.953 37.688 22.188 1 66.56 391 SER A O 1
ATOM 3103 N N . ASP A 1 392 ? 22.969 38.469 21.562 1 73.62 392 ASP A N 1
ATOM 3104 C CA . ASP A 1 392 ? 22.703 38.344 20.125 1 73.62 392 ASP A CA 1
ATOM 3105 C C . ASP A 1 392 ? 23.031 36.938 19.625 1 73.62 392 ASP A C 1
ATOM 3107 O O . ASP A 1 392 ? 22.828 36.625 18.453 1 73.62 392 ASP A O 1
ATOM 3111 N N . ILE A 1 393 ? 23.391 36.156 20.609 1 79.56 393 ILE A N 1
ATOM 3112 C CA . ILE A 1 393 ? 23.797 34.781 20.234 1 79.56 393 ILE A CA 1
ATOM 3113 C C . ILE A 1 393 ? 22.578 33.875 20.203 1 79.56 393 ILE A C 1
ATOM 3115 O O . ILE A 1 393 ? 21.656 34.031 21 1 79.56 393 ILE A O 1
ATOM 3119 N N . ILE A 1 394 ? 22.609 32.969 19.375 1 84.31 394 ILE A N 1
ATOM 3120 C CA . ILE A 1 394 ? 21.422 32.156 19.109 1 84.31 394 ILE A CA 1
ATOM 3121 C C . ILE A 1 394 ? 21.562 30.781 19.766 1 84.31 394 ILE A C 1
ATOM 3123 O O . ILE A 1 394 ? 20.609 30.281 20.375 1 84.31 394 ILE A O 1
ATOM 3127 N N . THR A 1 395 ? 22.734 30.188 19.781 1 88.31 395 THR A N 1
ATOM 3128 C CA . THR A 1 395 ? 22.906 28.797 20.234 1 88.31 395 THR A CA 1
ATOM 3129 C C . THR A 1 395 ? 23.703 28.75 21.531 1 88.31 395 THR A C 1
ATOM 3131 O O . THR A 1 395 ? 24.438 29.688 21.859 1 88.31 395 THR A O 1
ATOM 3134 N N . ILE A 1 396 ? 23.562 27.672 22.203 1 87.75 396 ILE A N 1
ATOM 3135 C CA . ILE A 1 396 ? 24.266 27.453 23.453 1 87.75 396 ILE A CA 1
ATOM 3136 C C . ILE A 1 396 ? 25.781 27.406 23.188 1 87.75 396 ILE A C 1
ATOM 3138 O O . ILE A 1 396 ? 26.562 28 23.922 1 87.75 396 ILE A O 1
ATOM 3142 N N . GLY A 1 397 ? 26.141 26.656 22.172 1 86.88 397 GLY A N 1
ATOM 3143 C CA . GLY A 1 397 ? 27.547 26.609 21.812 1 86.88 397 GLY A CA 1
ATOM 3144 C C . GLY A 1 397 ? 28.141 27.984 21.516 1 86.88 397 GLY A C 1
ATOM 3145 O O . GLY A 1 397 ? 29.25 28.297 21.969 1 86.88 397 GLY A O 1
ATOM 3146 N N . GLY A 1 398 ? 27.422 28.703 20.688 1 86.44 398 GLY A N 1
ATOM 3147 C CA . GLY A 1 398 ? 27.859 30.047 20.391 1 86.44 398 GLY A CA 1
ATOM 3148 C C . GLY A 1 398 ? 27.969 30.938 21.625 1 86.44 398 GLY A C 1
ATOM 3149 O O . GLY A 1 398 ? 28.906 31.734 21.75 1 86.44 398 GLY A O 1
ATOM 3150 N N . TYR A 1 399 ? 27.031 30.844 22.5 1 88.56 399 TYR A N 1
ATOM 3151 C CA . TYR A 1 399 ? 27.016 31.641 23.719 1 88.56 399 TYR A CA 1
ATOM 3152 C C . TYR A 1 399 ? 28.219 31.312 24.594 1 88.56 399 TYR A C 1
ATOM 3154 O O . TYR A 1 399 ? 28.906 32.219 25.094 1 88.56 399 TYR A O 1
ATOM 3162 N N . MET A 1 400 ? 28.516 30.078 24.734 1 88.5 400 MET A N 1
ATOM 3163 C CA . MET A 1 400 ? 29.625 29.625 25.578 1 88.5 400 MET A CA 1
ATOM 3164 C C . MET A 1 400 ? 30.953 30 24.953 1 88.5 400 MET A C 1
ATOM 3166 O O . MET A 1 400 ? 31.891 30.391 25.672 1 88.5 400 MET A O 1
ATOM 3170 N N . MET A 1 401 ? 31.031 29.922 23.703 1 88.62 401 MET A N 1
ATOM 3171 C CA . MET A 1 401 ? 32.281 30.266 23 1 88.62 401 MET A CA 1
ATOM 3172 C C . MET A 1 401 ? 32.562 31.75 23.141 1 88.62 401 MET A C 1
ATOM 3174 O O . MET A 1 401 ? 33.719 32.156 23.203 1 88.62 401 MET A O 1
ATOM 3178 N N . GLU A 1 402 ? 31.516 32.5 23.078 1 87.62 402 GLU A N 1
ATOM 3179 C CA . GLU A 1 402 ? 31.688 33.938 23.156 1 87.62 402 GLU A CA 1
ATOM 3180 C C . GLU A 1 402 ? 32 34.375 24.578 1 87.62 402 GLU A C 1
ATOM 3182 O O . GLU A 1 402 ? 32.906 35.219 24.797 1 87.62 402 GLU A O 1
ATOM 3187 N N . ARG A 1 403 ? 31.359 33.875 25.547 1 87.62 403 ARG A N 1
ATOM 3188 C CA . ARG A 1 403 ? 31.484 34.312 26.922 1 87.62 403 ARG A CA 1
ATOM 3189 C C . ARG A 1 403 ? 32.656 33.625 27.625 1 87.62 403 ARG A C 1
ATOM 3191 O O . ARG A 1 403 ? 33.312 34.188 28.469 1 87.62 403 ARG A O 1
ATOM 3198 N N . TYR A 1 404 ? 32.781 32.375 27.188 1 90.06 404 TYR A N 1
ATOM 3199 C CA . TYR A 1 404 ? 33.844 31.578 27.781 1 90.06 404 TYR A CA 1
ATOM 3200 C C . TYR A 1 404 ? 34.688 30.922 26.703 1 90.06 404 TYR A C 1
ATOM 3202 O O . TYR A 1 404 ? 34.75 29.703 26.594 1 90.06 404 TYR A O 1
ATOM 3210 N N . PRO A 1 405 ? 35.469 31.672 26 1 87.75 405 PRO A N 1
ATOM 3211 C CA . PRO A 1 405 ? 36.25 31.141 24.875 1 87.75 405 PRO A CA 1
ATOM 3212 C C . PRO A 1 405 ? 37.344 30.156 25.312 1 87.75 405 PRO A C 1
ATOM 3214 O O . PRO A 1 405 ? 37.75 29.281 24.547 1 87.75 405 PRO A O 1
ATOM 3217 N N . ASP A 1 406 ? 37.75 30.281 26.594 1 85.94 406 ASP A N 1
ATOM 3218 C CA . ASP A 1 406 ? 38.875 29.453 27.047 1 85.94 406 ASP A CA 1
ATOM 3219 C C . ASP A 1 406 ? 38.375 28.203 27.766 1 85.94 406 ASP A C 1
ATOM 3221 O O . ASP A 1 406 ? 39.156 27.5 28.406 1 85.94 406 ASP A O 1
ATOM 3225 N N . LEU A 1 407 ? 37.125 28.031 27.594 1 88.56 407 LEU A N 1
ATOM 3226 C CA . LEU A 1 407 ? 36.562 26.844 28.25 1 88.56 407 LEU A CA 1
ATOM 3227 C C . LEU A 1 407 ? 37.125 25.562 27.625 1 88.56 407 LEU A C 1
ATOM 3229 O O . LEU A 1 407 ? 37.094 25.406 26.406 1 88.56 407 LEU A O 1
ATOM 3233 N N . LYS A 1 408 ? 37.719 24.703 28.406 1 89 408 LYS A N 1
ATOM 3234 C CA . LYS A 1 408 ? 38.312 23.469 27.922 1 89 408 LYS A CA 1
ATOM 3235 C C . LYS A 1 408 ? 37.406 22.266 28.188 1 89 408 LYS A C 1
ATOM 3237 O O . LYS A 1 408 ? 36.438 22.391 28.938 1 89 408 LYS A O 1
ATOM 3242 N N . LYS A 1 409 ? 37.719 21.188 27.547 1 90.62 409 LYS A N 1
ATOM 3243 C CA . LYS A 1 409 ? 36.969 19.953 27.719 1 90.62 409 LYS A CA 1
ATOM 3244 C C . LYS A 1 409 ? 36.938 19.516 29.172 1 90.62 409 LYS A C 1
ATOM 3246 O O . LYS A 1 409 ? 37.938 19.594 29.875 1 90.62 409 LYS A O 1
ATOM 3251 N N . GLU A 1 410 ? 35.812 19.141 29.766 1 89.44 410 GLU A N 1
ATOM 3252 C CA . GLU A 1 410 ? 35.562 18.625 31.109 1 89.44 410 GLU A CA 1
ATOM 3253 C C . GLU A 1 410 ? 35.531 19.766 32.125 1 89.44 410 GLU A C 1
ATOM 3255 O O . GLU A 1 410 ? 35.375 19.516 33.312 1 89.44 410 GLU A O 1
ATOM 3260 N N . GLU A 1 411 ? 35.656 21 31.609 1 91.69 411 GLU A N 1
ATOM 3261 C CA . GLU A 1 411 ? 35.469 22.141 32.5 1 91.69 411 GLU A CA 1
ATOM 3262 C C . GLU A 1 411 ? 34 22.531 32.625 1 91.69 411 GLU A C 1
ATOM 3264 O O . GLU A 1 411 ? 33.219 22.344 31.688 1 91.69 411 GLU A O 1
ATOM 3269 N N . SER A 1 412 ? 33.719 22.984 33.812 1 92.94 412 SER A N 1
ATOM 3270 C CA . SER A 1 412 ? 32.312 23.312 34.062 1 92.94 412 SER A CA 1
ATOM 3271 C C . SER A 1 412 ? 32.125 24.797 34.344 1 92.94 412 SER A C 1
ATOM 3273 O O . SER A 1 412 ? 33.062 25.453 34.812 1 92.94 412 SER A O 1
ATOM 3275 N N . ILE A 1 413 ? 31.031 25.328 33.969 1 91.44 413 ILE A N 1
ATOM 3276 C CA . ILE A 1 413 ? 30.641 26.703 34.25 1 91.44 413 ILE A CA 1
ATOM 3277 C C . ILE A 1 413 ? 29.234 26.719 34.844 1 91.44 413 ILE A C 1
ATOM 3279 O O . ILE A 1 413 ? 28.391 25.891 34.531 1 91.44 413 ILE A O 1
ATOM 3283 N N . GLU A 1 414 ? 29.062 27.594 35.781 1 90.19 414 GLU A N 1
ATOM 3284 C CA . GLU A 1 414 ? 27.766 27.766 36.406 1 90.19 414 GLU A CA 1
ATOM 3285 C C . GLU A 1 414 ? 27.047 29.016 35.875 1 90.19 414 GLU A C 1
ATOM 3287 O O . GLU A 1 414 ? 27.625 30.094 35.844 1 90.19 414 GLU A O 1
ATOM 3292 N N . LEU A 1 415 ? 25.953 28.797 35.406 1 87.88 415 LEU A N 1
ATOM 3293 C CA . LEU A 1 415 ? 25.141 29.891 34.875 1 87.88 415 LEU A CA 1
ATOM 3294 C C . LEU A 1 415 ? 23.734 29.859 35.469 1 87.88 415 LEU A C 1
ATOM 3296 O O . LEU A 1 415 ? 22.906 29.047 35.062 1 87.88 415 LEU A O 1
ATOM 3300 N N . GLU A 1 416 ? 23.391 30.812 36.281 1 86.56 416 GLU A N 1
ATOM 3301 C CA . GLU A 1 416 ? 22.062 31 36.875 1 86.56 416 GLU A CA 1
ATOM 3302 C C . GLU A 1 416 ? 21.5 29.672 37.406 1 86.56 416 GLU A C 1
ATOM 3304 O O . GLU A 1 416 ? 20.359 29.328 37.094 1 86.56 416 GLU A O 1
ATOM 3309 N N . GLY A 1 417 ? 22.25 28.828 38.031 1 84.94 417 GLY A N 1
ATOM 3310 C CA . GLY A 1 417 ? 21.797 27.594 38.688 1 84.94 417 GLY A CA 1
ATOM 3311 C C . GLY A 1 417 ? 22.078 26.359 37.844 1 84.94 417 GLY A C 1
ATOM 3312 O O . GLY A 1 417 ? 21.922 25.234 38.344 1 84.94 417 GLY A O 1
ATOM 3313 N N . PHE A 1 418 ? 22.453 26.594 36.625 1 90.81 418 PHE A N 1
ATOM 3314 C CA . PHE A 1 418 ? 22.766 25.453 35.781 1 90.81 418 PHE A CA 1
ATOM 3315 C C . PHE A 1 418 ? 24.281 25.25 35.688 1 90.81 418 PHE A C 1
ATOM 3317 O O . PHE A 1 418 ? 25.047 26.219 35.625 1 90.81 418 PHE A O 1
ATOM 3324 N N . ARG A 1 419 ? 24.656 24.047 35.812 1 91.12 419 ARG A N 1
ATOM 3325 C CA . ARG A 1 419 ? 26.062 23.703 35.625 1 91.12 419 ARG A CA 1
ATOM 3326 C C . ARG A 1 419 ? 26.297 23.094 34.25 1 91.12 419 ARG A C 1
ATOM 3328 O O . ARG A 1 419 ? 25.734 22.031 33.938 1 91.12 419 ARG A O 1
ATOM 3335 N N . PHE A 1 420 ? 27.047 23.781 33.406 1 92.75 420 PHE A N 1
ATOM 3336 C CA . PHE A 1 420 ? 27.375 23.328 32.062 1 92.75 420 PHE A CA 1
ATOM 3337 C C . PHE A 1 420 ? 28.781 22.734 32.031 1 92.75 420 PHE A C 1
ATOM 3339 O O . PHE A 1 420 ? 29.766 23.422 32.344 1 92.75 420 PHE A O 1
ATOM 3346 N N . THR A 1 421 ? 28.891 21.484 31.719 1 92.75 421 THR A N 1
ATOM 3347 C CA . THR A 1 421 ? 30.188 20.859 31.547 1 92.75 421 THR A CA 1
ATOM 3348 C C . THR A 1 421 ? 30.438 20.562 30.078 1 92.75 421 THR A C 1
ATOM 3350 O O . THR A 1 421 ? 29.641 19.891 29.422 1 92.75 421 THR A O 1
ATOM 3353 N N . LEU A 1 422 ? 31.5 21.078 29.562 1 93.31 422 LEU A N 1
ATOM 3354 C CA . LEU A 1 422 ? 31.828 20.844 28.156 1 93.31 422 LEU A CA 1
ATOM 3355 C C . LEU A 1 422 ? 32.281 19.391 27.953 1 93.31 422 LEU A C 1
ATOM 3357 O O . LEU A 1 422 ? 33.219 18.938 28.594 1 93.31 422 LEU A O 1
ATOM 3361 N N . ASP A 1 423 ? 31.578 18.734 27.141 1 90.31 423 ASP A N 1
ATOM 3362 C CA . ASP A 1 423 ? 31.812 17.312 26.953 1 90.31 423 ASP A CA 1
ATOM 3363 C C . ASP A 1 423 ? 32.625 17.047 25.703 1 90.31 423 ASP A C 1
ATOM 3365 O O . ASP A 1 423 ? 33.438 16.109 25.656 1 90.31 423 ASP A O 1
ATOM 3369 N N . ASP A 1 424 ? 32.344 17.828 24.672 1 90.56 424 ASP A N 1
ATOM 3370 C CA . ASP A 1 424 ? 33 17.531 23.406 1 90.56 424 ASP A CA 1
ATOM 3371 C C . ASP A 1 424 ? 33.188 18.781 22.562 1 90.56 424 ASP A C 1
ATOM 3373 O O . ASP A 1 424 ? 32.312 19.656 22.547 1 90.56 424 ASP A O 1
ATOM 3377 N N . ILE A 1 425 ? 34.375 18.891 21.906 1 86.5 425 ILE A N 1
ATOM 3378 C CA . ILE A 1 425 ? 34.688 19.984 20.984 1 86.5 425 ILE A CA 1
ATOM 3379 C C . ILE A 1 425 ? 35 19.422 19.609 1 86.5 425 ILE A C 1
ATOM 3381 O O . ILE A 1 425 ? 35.781 18.484 19.484 1 86.5 425 ILE A O 1
ATOM 3385 N N . GLN A 1 426 ? 34.281 19.875 18.656 1 81.88 426 GLN A N 1
ATOM 3386 C CA . GLN A 1 426 ? 34.531 19.453 17.281 1 81.88 426 GLN A CA 1
ATOM 3387 C C . GLN A 1 426 ? 34.812 20.641 16.375 1 81.88 426 GLN A C 1
ATOM 3389 O O . GLN A 1 426 ? 34 21.531 16.234 1 81.88 426 GLN A O 1
ATOM 3394 N N . GLN A 1 427 ? 36 20.688 15.766 1 78.25 427 GLN A N 1
ATOM 3395 C CA . GLN A 1 427 ? 36.438 21.719 14.836 1 78.25 427 GLN A CA 1
ATOM 3396 C C . GLN A 1 427 ? 36.25 23.109 15.445 1 78.25 427 GLN A C 1
ATOM 3398 O O . GLN A 1 427 ? 35.688 24.016 14.805 1 78.25 427 GLN A O 1
ATOM 3403 N N . GLY A 1 428 ? 36.625 23.219 16.672 1 77.12 428 GLY A N 1
ATOM 3404 C CA . GLY A 1 428 ? 36.594 24.516 17.344 1 77.12 428 GLY A CA 1
ATOM 3405 C C . GLY A 1 428 ? 35.219 24.875 17.844 1 77.12 428 GLY A C 1
ATOM 3406 O O . GLY A 1 428 ? 35.031 25.938 18.469 1 77.12 428 GLY A O 1
ATOM 3407 N N . PHE A 1 429 ? 34.281 24.031 17.5 1 84.38 429 PHE A N 1
ATOM 3408 C CA . PHE A 1 429 ? 32.906 24.281 17.953 1 84.38 429 PHE A CA 1
ATOM 3409 C C . PHE A 1 429 ? 32.594 23.391 19.156 1 84.38 429 PHE A C 1
ATOM 3411 O O . PHE A 1 429 ? 32.938 22.203 19.172 1 84.38 429 PHE A O 1
ATOM 3418 N N . MET A 1 430 ? 32.062 24.031 20.172 1 88.69 430 MET A N 1
ATOM 3419 C CA . MET A 1 430 ? 31.609 23.281 21.344 1 88.69 430 MET A CA 1
ATOM 3420 C C . MET A 1 430 ? 30.359 22.484 21.031 1 88.69 430 MET A C 1
ATOM 3422 O O . MET A 1 430 ? 29.25 23.016 21.094 1 88.69 430 MET A O 1
ATOM 3426 N N . ARG A 1 431 ? 30.453 21.219 20.906 1 87.44 431 ARG A N 1
ATOM 3427 C CA . ARG A 1 431 ? 29.406 20.406 20.297 1 87.44 431 ARG A CA 1
ATOM 3428 C C . ARG A 1 431 ? 28.438 19.906 21.359 1 87.44 431 ARG A C 1
ATOM 3430 O O . ARG A 1 431 ? 27.234 19.797 21.109 1 87.44 431 ARG A O 1
ATOM 3437 N N . TRP A 1 432 ? 28.969 19.406 22.5 1 91.25 432 TRP A N 1
ATOM 3438 C CA . TRP A 1 432 ? 28.078 18.797 23.5 1 91.25 432 TRP A CA 1
ATOM 3439 C C . TRP A 1 432 ? 28.406 19.328 24.891 1 91.25 432 TRP A C 1
ATOM 3441 O O . TRP A 1 432 ? 29.562 19.531 25.234 1 91.25 432 TRP A O 1
ATOM 3451 N N . PHE A 1 433 ? 27.375 19.516 25.641 1 92 433 PHE A N 1
ATOM 3452 C CA . PHE A 1 433 ? 27.469 19.938 27.031 1 92 433 PHE A CA 1
ATOM 3453 C C . PHE A 1 433 ? 26.688 18.984 27.938 1 92 433 PHE A C 1
ATOM 3455 O O . PHE A 1 433 ? 25.641 18.484 27.547 1 92 433 PHE A O 1
ATOM 3462 N N . ILE A 1 434 ? 27.203 18.672 29.078 1 91.88 434 ILE A N 1
ATOM 3463 C CA . ILE A 1 434 ? 26.438 18.016 30.141 1 91.88 434 ILE A CA 1
ATOM 3464 C C . ILE A 1 434 ? 25.859 19.062 31.078 1 91.88 434 ILE A C 1
ATOM 3466 O O . ILE A 1 434 ? 26.594 19.859 31.656 1 91.88 434 ILE A O 1
ATOM 3470 N N . VAL A 1 435 ? 24.562 19.031 31.141 1 91.44 435 VAL A N 1
ATOM 3471 C CA . VAL A 1 435 ? 23.906 20.078 31.906 1 91.44 435 VAL A CA 1
ATOM 3472 C C . VAL A 1 435 ? 23.219 19.484 33.125 1 91.44 435 VAL A C 1
ATOM 3474 O O . VAL A 1 435 ? 22.516 18.469 33.031 1 91.44 435 VAL A O 1
ATOM 3477 N N . GLU A 1 436 ? 23.484 20.047 34.25 1 86.19 436 GLU A N 1
ATOM 3478 C CA . GLU A 1 436 ? 22.812 19.688 35.5 1 86.19 436 GLU A CA 1
ATOM 3479 C C . GLU A 1 436 ? 21.922 20.828 36 1 86.19 436 GLU A C 1
ATOM 3481 O O . GLU A 1 436 ? 22.391 21.969 36.125 1 86.19 436 GLU A O 1
ATOM 3486 N N . GLY A 1 437 ? 20.609 20.609 36.094 1 79.19 437 GLY A N 1
ATOM 3487 C CA . GLY A 1 437 ? 19.625 21.609 36.5 1 79.19 437 GLY A CA 1
ATOM 3488 C C . GLY A 1 437 ? 19.75 21.984 37.969 1 79.19 437 GLY A C 1
ATOM 3489 O O . GLY A 1 437 ? 20.469 21.344 38.719 1 79.19 437 GLY A O 1
ATOM 3490 N N . PRO A 1 438 ? 19.125 23.234 38.281 1 68.31 438 PRO A N 1
ATOM 3491 C CA . PRO A 1 438 ? 19.141 23.641 39.688 1 68.31 438 PRO A CA 1
ATOM 3492 C C . PRO A 1 438 ? 18.531 22.594 40.594 1 68.31 438 PRO A C 1
ATOM 3494 O O . PRO A 1 438 ? 17.609 21.859 40.219 1 68.31 438 PRO A O 1
ATOM 3497 N N . LYS A 1 439 ? 19.312 21.875 41.438 1 53.81 439 LYS A N 1
ATOM 3498 C CA . LYS A 1 439 ? 18.766 20.969 42.469 1 53.81 439 LYS A CA 1
ATOM 3499 C C . LYS A 1 439 ? 17.469 21.531 43.062 1 53.81 439 LYS A C 1
ATOM 3501 O O . LYS A 1 439 ? 17.438 22.641 43.562 1 53.81 439 LYS A O 1
ATOM 3506 N N . THR A 1 440 ? 16.516 21.328 42.375 1 47.94 440 THR A N 1
ATOM 3507 C CA . THR A 1 440 ? 15.352 21.578 43.219 1 47.94 440 THR A CA 1
ATOM 3508 C C . THR A 1 440 ? 15.523 20.922 44.594 1 47.94 440 THR A C 1
ATOM 3510 O O . THR A 1 440 ? 16.172 19.859 44.688 1 47.94 440 THR A O 1
ATOM 3513 N N . ASN A 1 441 ? 15.336 21.672 45.719 1 41.25 441 ASN A N 1
ATOM 3514 C CA . ASN A 1 441 ? 15.352 21.219 47.094 1 41.25 441 ASN A CA 1
ATOM 3515 C C . ASN A 1 441 ? 14.773 19.812 47.219 1 41.25 441 ASN A C 1
ATOM 3517 O O . ASN A 1 441 ? 14.852 19.203 48.312 1 41.25 441 ASN A O 1
ATOM 3521 N N . ASP A 1 442 ? 13.914 19.344 46.438 1 40.12 442 ASP A N 1
ATOM 3522 C CA . ASP A 1 442 ? 13.289 18.109 46.906 1 40.12 442 ASP A CA 1
ATOM 3523 C C . ASP A 1 442 ? 14.266 16.938 46.812 1 40.12 442 ASP A C 1
ATOM 3525 O O . ASP A 1 442 ? 14.016 15.859 47.344 1 40.12 442 ASP A O 1
ATOM 3529 N N . GLN A 1 443 ? 15.156 16.891 45.906 1 40.72 443 GLN A N 1
ATOM 3530 C CA . GLN A 1 443 ? 15.969 15.688 46 1 40.72 443 GLN A CA 1
ATOM 3531 C C . GLN A 1 443 ? 17.047 15.82 47.062 1 40.72 443 GLN A C 1
ATOM 3533 O O . GLN A 1 443 ? 17.828 14.891 47.281 1 40.72 443 GLN A O 1
ATOM 3538 N N . ALA A 1 444 ? 17.438 16.938 47.625 1 41.47 444 ALA A N 1
ATOM 3539 C CA . ALA A 1 444 ? 18.312 16.938 48.812 1 41.47 444 ALA A CA 1
ATOM 3540 C C . ALA A 1 444 ? 17.688 16.141 49.969 1 41.47 444 ALA A C 1
ATOM 3542 O O . ALA A 1 444 ? 18.359 15.836 50.938 1 41.47 444 ALA A O 1
ATOM 3543 N N . LYS A 1 445 ? 16.344 16.078 50.188 1 35.97 445 LYS A N 1
ATOM 3544 C CA . LYS A 1 445 ? 15.852 15.375 51.375 1 35.97 445 LYS A CA 1
ATOM 3545 C C . LYS A 1 445 ? 16.172 13.883 51.281 1 35.97 445 LYS A C 1
ATOM 3547 O O . LYS A 1 445 ? 15.984 13.141 52.25 1 35.97 445 LYS A O 1
ATOM 3552 N N . LYS A 1 446 ? 16.25 13.406 50.188 1 43.12 446 LYS A N 1
ATOM 3553 C CA . LYS A 1 446 ? 16.359 11.953 50.344 1 43.12 446 LYS A CA 1
ATOM 3554 C C . LYS A 1 446 ? 17.719 11.555 50.875 1 43.12 446 LYS A C 1
ATOM 3556 O O . LYS A 1 446 ? 18 10.367 51.062 1 43.12 446 LYS A O 1
ATOM 3561 N N . GLU A 1 447 ? 18.672 12.406 50.656 1 36.16 447 GLU A N 1
ATOM 3562 C CA . GLU A 1 447 ? 19.906 11.898 51.25 1 36.16 447 GLU A CA 1
ATOM 3563 C C . GLU A 1 447 ? 19.984 12.188 52.719 1 36.16 447 GLU A C 1
ATOM 3565 O O . GLU A 1 447 ? 20.906 11.742 53.406 1 36.16 447 GLU A O 1
ATOM 3570 N N . GLU A 1 448 ? 19.109 13.094 53.25 1 30.42 448 GLU A N 1
ATOM 3571 C CA . GLU A 1 448 ? 19.172 13.008 54.688 1 30.42 448 GLU A CA 1
ATOM 3572 C C . GLU A 1 448 ? 18.25 11.93 55.219 1 30.42 448 GLU A C 1
ATOM 3574 O O . GLU A 1 448 ? 17.109 11.789 54.75 1 30.42 448 GLU A O 1
ATOM 3579 N N . MET B 1 1 ? -18.594 -67.375 -17.766 1 44.22 1 MET B N 1
ATOM 3580 C CA . MET B 1 1 ? -17.188 -67.25 -17.406 1 44.22 1 MET B CA 1
ATOM 3581 C C . MET B 1 1 ? -16.594 -66 -18.078 1 44.22 1 MET B C 1
ATOM 3583 O O . MET B 1 1 ? -15.852 -65.25 -17.453 1 44.22 1 MET B O 1
ATOM 3587 N N . MET B 1 2 ? -17.016 -65.875 -19.406 1 54.84 2 MET B N 1
ATOM 3588 C CA . MET B 1 2 ? -16.484 -64.875 -20.281 1 54.84 2 MET B CA 1
ATOM 3589 C C . MET B 1 2 ? -17.062 -63.5 -19.906 1 54.84 2 MET B C 1
ATOM 3591 O O . MET B 1 2 ? -16.328 -62.5 -19.875 1 54.84 2 MET B O 1
ATOM 3595 N N . THR B 1 3 ? -18.375 -63.5 -19.516 1 61.75 3 THR B N 1
ATOM 3596 C CA . THR B 1 3 ? -19.031 -62.25 -19.141 1 61.75 3 THR B CA 1
ATOM 3597 C C . THR B 1 3 ? -18.516 -61.75 -17.812 1 61.75 3 THR B C 1
ATOM 3599 O O . THR B 1 3 ? -18.328 -60.531 -17.625 1 61.75 3 THR B O 1
ATOM 3602 N N . THR B 1 4 ? -18.266 -62.75 -16.938 1 67.75 4 THR B N 1
ATOM 3603 C CA . THR B 1 4 ? -17.75 -62.344 -15.625 1 67.75 4 THR B CA 1
ATOM 3604 C C . THR B 1 4 ? -16.359 -61.75 -15.742 1 67.75 4 THR B C 1
ATOM 3606 O O . THR B 1 4 ? -16.031 -60.781 -15.062 1 67.75 4 THR B O 1
ATOM 3609 N N . GLN B 1 5 ? -15.609 -62.312 -16.625 1 70.94 5 GLN B N 1
ATOM 3610 C CA . GLN B 1 5 ? -14.25 -61.812 -16.828 1 70.94 5 GLN B CA 1
ATOM 3611 C C . GLN B 1 5 ? -14.258 -60.406 -17.422 1 70.94 5 GLN B C 1
ATOM 3613 O O . GLN B 1 5 ? -13.43 -59.562 -17.047 1 70.94 5 GLN B O 1
ATOM 3618 N N . ILE B 1 6 ? -15.305 -60.219 -18.203 1 70.44 6 ILE B N 1
ATOM 3619 C CA . ILE B 1 6 ? -15.422 -58.906 -18.812 1 70.44 6 ILE B CA 1
ATOM 3620 C C . ILE B 1 6 ? -15.789 -57.875 -17.75 1 70.44 6 ILE B C 1
ATOM 3622 O O . ILE B 1 6 ? -15.242 -56.75 -17.719 1 70.44 6 ILE B O 1
ATOM 3626 N N . TRP B 1 7 ? -16.672 -58.25 -16.891 1 76.19 7 TRP B N 1
ATOM 3627 C CA . TRP B 1 7 ? -17.078 -57.344 -15.828 1 76.19 7 TRP B CA 1
ATOM 3628 C C . TRP B 1 7 ? -15.938 -57.094 -14.859 1 76.19 7 TRP B C 1
ATOM 3630 O O . TRP B 1 7 ? -15.766 -55.969 -14.391 1 76.19 7 TRP B O 1
ATOM 3640 N N . ILE B 1 8 ? -15.172 -58.062 -14.625 1 77.56 8 ILE B N 1
ATOM 3641 C CA . ILE B 1 8 ? -14.031 -57.906 -13.727 1 77.56 8 ILE B CA 1
ATOM 3642 C C . ILE B 1 8 ? -12.992 -57 -14.375 1 77.56 8 ILE B C 1
ATOM 3644 O O . ILE B 1 8 ? -12.398 -56.125 -13.711 1 77.56 8 ILE B O 1
ATOM 3648 N N . ASN B 1 9 ? -12.906 -57.188 -15.633 1 75.06 9 ASN B N 1
ATOM 3649 C CA . ASN B 1 9 ? -11.945 -56.375 -16.344 1 75.06 9 ASN B CA 1
ATOM 3650 C C . ASN B 1 9 ? -12.406 -54.906 -16.406 1 75.06 9 ASN B C 1
ATOM 3652 O O . ASN B 1 9 ? -11.594 -54 -16.266 1 75.06 9 ASN B O 1
ATOM 3656 N N . LEU B 1 10 ? -13.695 -54.719 -16.547 1 76.06 10 LEU B N 1
ATOM 3657 C CA . LEU B 1 10 ? -14.234 -53.375 -16.609 1 76.06 10 LEU B CA 1
ATOM 3658 C C . LEU B 1 10 ? -14.117 -52.688 -15.25 1 76.06 10 LEU B C 1
ATOM 3660 O O . LEU B 1 10 ? -13.828 -51.469 -15.18 1 76.06 10 LEU B O 1
ATOM 3664 N N . LEU B 1 11 ? -14.328 -53.438 -14.258 1 82.38 11 LEU B N 1
ATOM 3665 C CA . LEU B 1 11 ? -14.195 -52.875 -12.914 1 82.38 11 LEU B CA 1
ATOM 3666 C C . LEU B 1 11 ? -12.742 -52.531 -12.609 1 82.38 11 LEU B C 1
ATOM 3668 O O . LEU B 1 11 ? -12.469 -51.5 -11.984 1 82.38 11 LEU B O 1
ATOM 3672 N N . ALA B 1 12 ? -11.859 -53.438 -13.047 1 80.44 12 ALA B N 1
ATOM 3673 C CA . ALA B 1 12 ? -10.438 -53.156 -12.836 1 80.44 12 ALA B CA 1
ATOM 3674 C C . ALA B 1 12 ? -10 -51.906 -13.562 1 80.44 12 ALA B C 1
ATOM 3676 O O . ALA B 1 12 ? -9.234 -51.094 -13.016 1 80.44 12 ALA B O 1
ATOM 3677 N N . ILE B 1 13 ? -10.516 -51.75 -14.727 1 78.75 13 ILE B N 1
ATOM 3678 C CA . ILE B 1 13 ? -10.188 -50.562 -15.5 1 78.75 13 ILE B CA 1
ATOM 3679 C C . ILE B 1 13 ? -10.734 -49.312 -14.805 1 78.75 13 ILE B C 1
ATOM 3681 O O . ILE B 1 13 ? -10.062 -48.281 -14.734 1 78.75 13 ILE B O 1
ATOM 3685 N N . GLY B 1 14 ? -11.953 -49.438 -14.297 1 84.69 14 GLY B N 1
ATOM 3686 C CA . GLY B 1 14 ? -12.555 -48.344 -13.555 1 84.69 14 GLY B CA 1
ATOM 3687 C C . GLY B 1 14 ? -11.734 -47.906 -12.352 1 84.69 14 GLY B C 1
ATOM 3688 O O . GLY B 1 14 ? -11.531 -46.719 -12.117 1 84.69 14 GLY B O 1
ATOM 3689 N N . VAL B 1 15 ? -11.266 -48.906 -11.656 1 87.69 15 VAL B N 1
ATOM 3690 C CA . VAL B 1 15 ? -10.469 -48.625 -10.461 1 87.69 15 VAL B CA 1
ATOM 3691 C C . VAL B 1 15 ? -9.141 -48 -10.867 1 87.69 15 VAL B C 1
ATOM 3693 O O . VAL B 1 15 ? -8.672 -47.062 -10.219 1 87.69 15 VAL B O 1
ATOM 3696 N N . ILE B 1 16 ? -8.531 -48.469 -11.961 1 86 16 ILE B N 1
ATOM 3697 C CA . ILE B 1 16 ? -7.27 -47.906 -12.453 1 86 16 ILE B CA 1
ATOM 3698 C C . ILE B 1 16 ? -7.473 -46.469 -12.891 1 86 16 ILE B C 1
ATOM 3700 O O . ILE B 1 16 ? -6.617 -45.594 -12.641 1 86 16 ILE B O 1
ATOM 3704 N N . PHE B 1 17 ? -8.617 -46.188 -13.477 1 88.12 17 PHE B N 1
ATOM 3705 C CA . PHE B 1 17 ? -8.922 -44.844 -13.922 1 88.12 17 PHE B CA 1
ATOM 3706 C C . PHE B 1 17 ? -9.039 -43.906 -12.734 1 88.12 17 PHE B C 1
ATOM 3708 O O . PHE B 1 17 ? -8.602 -42.75 -12.812 1 88.12 17 PHE B O 1
ATOM 3715 N N . VAL B 1 18 ? -9.578 -44.375 -11.672 1 91.62 18 VAL B N 1
ATOM 3716 C CA . VAL B 1 18 ? -9.75 -43.562 -10.477 1 91.62 18 VAL B CA 1
ATOM 3717 C C . VAL B 1 18 ? -8.383 -43.219 -9.883 1 91.62 18 VAL B C 1
ATOM 3719 O O . VAL B 1 18 ? -8.125 -42.094 -9.508 1 91.62 18 VAL B O 1
ATOM 3722 N N . PHE B 1 19 ? -7.492 -44.219 -9.844 1 91.81 19 PHE B N 1
ATOM 3723 C CA . PHE B 1 19 ? -6.156 -43.969 -9.312 1 91.81 19 PHE B CA 1
ATOM 3724 C C . PHE B 1 19 ? -5.359 -43.062 -10.227 1 91.81 19 PHE B C 1
ATOM 3726 O O . PHE B 1 19 ? -4.625 -42.188 -9.75 1 91.81 19 PHE B O 1
ATOM 3733 N N . ALA B 1 20 ? -5.523 -43.281 -11.508 1 91.31 20 ALA B N 1
ATOM 3734 C CA . ALA B 1 20 ? -4.852 -42.438 -12.469 1 91.31 20 ALA B CA 1
ATOM 3735 C C . ALA B 1 20 ? -5.312 -40.969 -12.312 1 91.31 20 ALA B C 1
ATOM 3737 O O . ALA B 1 20 ? -4.492 -40.062 -12.297 1 91.31 20 ALA B O 1
ATOM 3738 N N . SER B 1 21 ? -6.594 -40.844 -12.148 1 93.81 21 SER B N 1
ATOM 3739 C CA . SER B 1 21 ? -7.184 -39.531 -11.992 1 93.81 21 SER B CA 1
ATOM 3740 C C . SER B 1 21 ? -6.723 -38.875 -10.695 1 93.81 21 SER B C 1
ATOM 3742 O O . SER B 1 21 ? -6.527 -37.656 -10.641 1 93.81 21 SER B O 1
ATOM 3744 N N . PHE B 1 22 ? -6.559 -39.688 -9.703 1 94.75 22 PHE B N 1
ATOM 3745 C CA . PHE B 1 22 ? -6.109 -39.219 -8.398 1 94.75 22 PHE B CA 1
ATOM 3746 C C . PHE B 1 22 ? -4.715 -38.594 -8.5 1 94.75 22 PHE B C 1
ATOM 3748 O O . PHE B 1 22 ? -4.48 -37.5 -8 1 94.75 22 PHE B O 1
ATOM 3755 N N . PHE B 1 23 ? -3.801 -39.188 -9.172 1 95.5 23 PHE B N 1
ATOM 3756 C CA . PHE B 1 23 ? -2.418 -38.719 -9.25 1 95.5 23 PHE B CA 1
ATOM 3757 C C . PHE B 1 23 ? -2.299 -37.531 -10.18 1 95.5 23 PHE B C 1
ATOM 3759 O O . PHE B 1 23 ? -1.5 -36.625 -9.938 1 95.5 23 PHE B O 1
ATOM 3766 N N . VAL B 1 24 ? -3.102 -37.5 -11.211 1 95.06 24 VAL B N 1
ATOM 3767 C CA . VAL B 1 24 ? -3.076 -36.375 -12.125 1 95.06 24 VAL B CA 1
ATOM 3768 C C . VAL B 1 24 ? -3.635 -35.125 -11.422 1 95.06 24 VAL B C 1
ATOM 3770 O O . VAL B 1 24 ? -3.062 -34.062 -11.523 1 95.06 24 VAL B O 1
ATOM 3773 N N . ALA B 1 25 ? -4.742 -35.344 -10.734 1 95.31 25 ALA B N 1
ATOM 3774 C CA . ALA B 1 25 ? -5.324 -34.25 -9.969 1 95.31 25 ALA B CA 1
ATOM 3775 C C . ALA B 1 25 ? -4.344 -33.75 -8.922 1 95.31 25 ALA B C 1
ATOM 3777 O O . ALA B 1 25 ? -4.227 -32.531 -8.719 1 95.31 25 ALA B O 1
ATOM 3778 N N . ALA B 1 26 ? -3.686 -34.656 -8.305 1 96.12 26 ALA B N 1
ATOM 3779 C CA . ALA B 1 26 ? -2.703 -34.281 -7.293 1 96.12 26 ALA B CA 1
ATOM 3780 C C . ALA B 1 26 ? -1.563 -33.469 -7.902 1 96.12 26 ALA B C 1
ATOM 3782 O O . ALA B 1 26 ? -1.132 -32.469 -7.332 1 96.12 26 ALA B O 1
ATOM 3783 N N . GLU B 1 27 ? -1.119 -33.844 -9.008 1 95.81 27 GLU B N 1
ATOM 3784 C CA . GLU B 1 27 ? -0.009 -33.219 -9.703 1 95.81 27 GLU B CA 1
ATOM 3785 C C . GLU B 1 27 ? -0.337 -31.75 -10.039 1 95.81 27 GLU B C 1
ATOM 3787 O O . GLU B 1 27 ? 0.427 -30.844 -9.711 1 95.81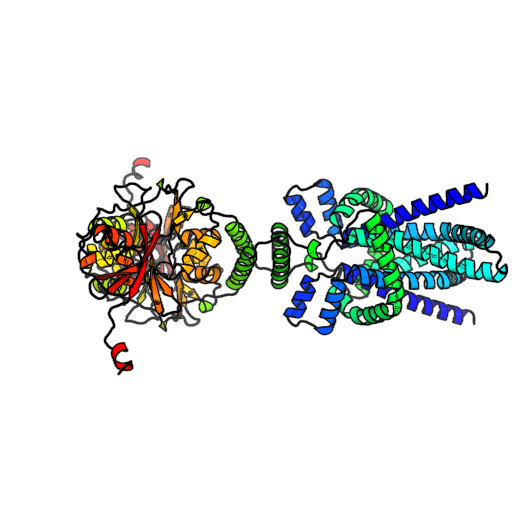 27 GLU B O 1
ATOM 3792 N N . PHE B 1 28 ? -1.472 -31.516 -10.578 1 94.62 28 PHE B N 1
ATOM 3793 C CA . PHE B 1 28 ? -1.798 -30.188 -11.07 1 94.62 28 PHE B CA 1
ATOM 3794 C C . PHE B 1 28 ? -2.33 -29.297 -9.945 1 94.62 28 PHE B C 1
ATOM 3796 O O . PHE B 1 28 ? -2.156 -28.078 -9.969 1 94.62 28 PHE B O 1
ATOM 3803 N N . ALA B 1 29 ? -2.926 -29.906 -8.938 1 94.06 29 ALA B N 1
ATOM 3804 C CA . ALA B 1 29 ? -3.295 -29.141 -7.75 1 94.06 29 ALA B CA 1
ATOM 3805 C C . ALA B 1 29 ? -2.057 -28.594 -7.047 1 94.06 29 ALA B C 1
ATOM 3807 O O . ALA B 1 29 ? -2.027 -27.422 -6.645 1 94.06 29 ALA B O 1
ATOM 3808 N N . LEU B 1 30 ? -1.035 -29.391 -6.965 1 93.81 30 LEU B N 1
ATOM 3809 C CA . LEU B 1 30 ? 0.209 -29 -6.312 1 93.81 30 LEU B CA 1
ATOM 3810 C C . LEU B 1 30 ? 0.879 -27.859 -7.066 1 93.81 30 LEU B C 1
ATOM 3812 O O . LEU B 1 30 ? 1.412 -26.922 -6.449 1 93.81 30 LEU B O 1
ATOM 3816 N N . VAL B 1 31 ? 0.846 -27.891 -8.336 1 91.44 31 VAL B N 1
ATOM 3817 C CA . VAL B 1 31 ? 1.533 -26.906 -9.156 1 91.44 31 VAL B CA 1
ATOM 3818 C C . VAL B 1 31 ? 0.749 -25.594 -9.156 1 91.44 31 VAL B C 1
ATOM 3820 O O . VAL B 1 31 ? 1.338 -24.516 -9.148 1 91.44 31 VAL B O 1
ATOM 3823 N N . GLN B 1 32 ? -0.524 -25.719 -9.156 1 89.5 32 GLN B N 1
ATOM 3824 C CA . GLN B 1 32 ? -1.376 -24.547 -9.328 1 89.5 32 GLN B CA 1
ATOM 3825 C C . GLN B 1 32 ? -1.585 -23.828 -8.008 1 89.5 32 GLN B C 1
ATOM 3827 O O . GLN B 1 32 ? -1.854 -22.625 -7.988 1 89.5 32 GLN B O 1
ATOM 3832 N N . VAL B 1 33 ? -1.466 -24.5 -6.922 1 88.56 33 VAL B N 1
ATOM 3833 C CA . VAL B 1 33 ? -1.723 -23.891 -5.621 1 88.56 33 VAL B CA 1
ATOM 3834 C C . VAL B 1 33 ? -0.658 -22.844 -5.316 1 88.56 33 VAL B C 1
ATOM 3836 O O . VAL B 1 33 ? 0.524 -23.047 -5.605 1 88.56 33 VAL B O 1
ATOM 3839 N N . ARG B 1 34 ? -1.106 -21.766 -4.781 1 83.62 34 ARG B N 1
ATOM 3840 C CA . ARG B 1 34 ? -0.209 -20.688 -4.367 1 83.62 34 ARG B CA 1
ATOM 3841 C C . ARG B 1 34 ? 0.134 -20.797 -2.885 1 83.62 34 ARG B C 1
ATOM 3843 O O . ARG B 1 34 ? -0.757 -20.781 -2.033 1 83.62 34 ARG B O 1
ATOM 3850 N N . PRO B 1 35 ? 1.391 -20.844 -2.596 1 86 35 PRO B N 1
ATOM 3851 C CA . PRO B 1 35 ? 1.758 -20.922 -1.181 1 86 35 PRO B CA 1
ATOM 3852 C C . PRO B 1 35 ? 1.207 -19.75 -0.362 1 86 35 PRO B C 1
ATOM 3854 O O . PRO B 1 35 ? 0.863 -19.922 0.811 1 86 35 PRO B O 1
ATOM 3857 N N . SER B 1 36 ? 1.146 -18.594 -0.994 1 82.06 36 SER B N 1
ATOM 3858 C CA . SER B 1 36 ? 0.654 -17.422 -0.286 1 82.06 36 SER B CA 1
ATOM 3859 C C . SER B 1 36 ? -0.789 -17.609 0.171 1 82.06 36 SER B C 1
ATOM 3861 O O . SER B 1 36 ? -1.174 -17.141 1.242 1 82.06 36 SER B O 1
ATOM 3863 N N . GLN B 1 37 ? -1.57 -18.25 -0.603 1 83.94 37 GLN B N 1
ATOM 3864 C CA . GLN B 1 37 ? -2.961 -18.516 -0.249 1 83.94 37 GLN B CA 1
ATOM 3865 C C . GLN B 1 37 ? -3.053 -19.469 0.94 1 83.94 37 GLN B C 1
ATOM 3867 O O . GLN B 1 37 ? -3.885 -19.281 1.83 1 83.94 37 GLN B O 1
ATOM 3872 N N . LEU B 1 38 ? -2.23 -20.438 0.931 1 89.06 38 LEU B N 1
ATOM 3873 C CA . LEU B 1 38 ? -2.209 -21.406 2.029 1 89.06 38 LEU B CA 1
ATOM 3874 C C . LEU B 1 38 ? -1.755 -20.734 3.324 1 89.06 38 LEU B C 1
ATOM 3876 O O . LEU B 1 38 ? -2.328 -20.984 4.387 1 89.06 38 LEU B O 1
ATOM 3880 N N . GLU B 1 39 ? -0.751 -19.953 3.162 1 87.31 39 GLU B N 1
ATOM 3881 C CA . GLU B 1 39 ? -0.271 -19.219 4.328 1 87.31 39 GLU B CA 1
ATOM 3882 C C . GLU B 1 39 ? -1.356 -18.312 4.891 1 87.31 39 GLU B C 1
ATOM 3884 O O . GLU B 1 39 ? -1.494 -18.172 6.109 1 87.31 39 GLU B O 1
ATOM 3889 N N . ASP B 1 40 ? -2.023 -17.672 4.023 1 83.81 40 ASP B N 1
ATOM 3890 C CA . ASP B 1 40 ? -3.113 -16.797 4.426 1 83.81 40 ASP B CA 1
ATOM 3891 C C . ASP B 1 40 ? -4.207 -17.578 5.156 1 83.81 40 ASP B C 1
ATOM 3893 O O . ASP B 1 40 ? -4.75 -17.094 6.156 1 83.81 40 ASP B O 1
ATOM 3897 N N . MET B 1 41 ? -4.562 -18.734 4.691 1 86.88 41 MET B N 1
ATOM 3898 C CA . MET B 1 41 ? -5.59 -19.562 5.305 1 86.88 41 MET B CA 1
ATOM 3899 C C . MET B 1 41 ? -5.152 -20.047 6.684 1 86.88 41 MET B C 1
ATOM 3901 O O . MET B 1 41 ? -5.957 -20.094 7.613 1 86.88 41 MET B O 1
ATOM 3905 N N . ILE B 1 42 ? -3.938 -20.375 6.828 1 90.06 42 ILE B N 1
ATOM 3906 C CA . ILE B 1 42 ? -3.389 -20.797 8.109 1 90.06 42 ILE B CA 1
ATOM 3907 C C . ILE B 1 42 ? -3.461 -19.656 9.117 1 90.06 42 ILE B C 1
ATOM 3909 O O . ILE B 1 42 ? -3.889 -19.844 10.258 1 90.06 42 ILE B O 1
ATOM 3913 N N . ALA B 1 43 ? -3.053 -18.516 8.695 1 82.88 43 ALA B N 1
ATOM 3914 C CA . ALA B 1 43 ? -3.029 -17.344 9.562 1 82.88 43 ALA B CA 1
ATOM 3915 C C . ALA B 1 43 ? -4.438 -16.969 10 1 82.88 43 ALA B C 1
ATOM 3917 O O . ALA B 1 43 ? -4.645 -16.516 11.133 1 82.88 43 ALA B O 1
ATOM 3918 N N . ASN B 1 44 ? -5.391 -17.203 9.109 1 82.94 44 ASN B N 1
ATOM 3919 C CA . ASN B 1 44 ? -6.77 -16.828 9.406 1 82.94 44 ASN B CA 1
ATOM 3920 C C . ASN B 1 44 ? -7.535 -17.984 10.055 1 82.94 44 ASN B C 1
ATOM 3922 O O . ASN B 1 44 ? -8.719 -17.859 10.359 1 82.94 44 ASN B O 1
ATOM 3926 N N . GLY B 1 45 ? -6.949 -19.016 10.188 1 82.94 45 GLY B N 1
ATOM 3927 C CA . GLY B 1 45 ? -7.547 -20.172 10.844 1 82.94 45 GLY B CA 1
ATOM 3928 C C . GLY B 1 45 ? -8.648 -20.812 10.031 1 82.94 45 GLY B C 1
ATOM 3929 O O . GLY B 1 45 ? -9.633 -21.312 10.578 1 82.94 45 GLY B O 1
ATOM 3930 N N . GLN B 1 46 ? -8.531 -20.641 8.797 1 84.31 46 GLN B N 1
ATOM 3931 C CA . GLN B 1 46 ? -9.547 -21.219 7.922 1 84.31 46 GLN B CA 1
ATOM 3932 C C . GLN B 1 46 ? -9.164 -22.641 7.512 1 84.31 46 GLN B C 1
ATOM 3934 O O . GLN B 1 46 ? -8.125 -22.859 6.887 1 84.31 46 GLN B O 1
ATOM 3939 N N . GLY B 1 47 ? -10.008 -23.562 7.93 1 85.62 47 GLY B N 1
ATOM 3940 C CA . GLY B 1 47 ? -9.773 -24.953 7.531 1 85.62 47 GLY B CA 1
ATOM 3941 C C . GLY B 1 47 ? -8.945 -25.734 8.539 1 85.62 47 GLY B C 1
ATOM 3942 O O . GLY B 1 47 ? -8.789 -25.297 9.68 1 85.62 47 GLY B O 1
ATOM 3943 N N . ASN B 1 48 ? -8.523 -26.859 8.18 1 91.44 48 ASN B N 1
ATOM 3944 C CA . ASN B 1 48 ? -7.688 -27.719 9.016 1 91.44 48 ASN B CA 1
ATOM 3945 C C . ASN B 1 48 ? -6.219 -27.297 8.938 1 91.44 48 ASN B C 1
ATOM 3947 O O . ASN B 1 48 ? -5.555 -27.547 7.934 1 91.44 48 ASN B O 1
ATOM 3951 N N . VAL B 1 49 ? -5.723 -26.828 10.008 1 90.94 49 VAL B N 1
ATOM 3952 C CA . VAL B 1 49 ? -4.391 -26.234 10.055 1 90.94 49 VAL B CA 1
ATOM 3953 C C . VAL B 1 49 ? -3.334 -27.297 9.773 1 90.94 49 VAL B C 1
ATOM 3955 O O . VAL B 1 49 ? -2.342 -27.031 9.094 1 90.94 49 VAL B O 1
ATOM 3958 N N . LYS B 1 50 ? -3.529 -28.422 10.312 1 93 50 LYS B N 1
ATOM 3959 C CA . LYS B 1 50 ? -2.553 -29.484 10.109 1 93 50 LYS B CA 1
ATOM 3960 C C . LYS B 1 50 ? -2.439 -29.859 8.641 1 93 50 LYS B C 1
ATOM 3962 O O . LYS B 1 50 ? -1.333 -30 8.109 1 93 50 LYS B O 1
ATOM 3967 N N . LYS B 1 51 ? -3.549 -30 7.98 1 94.38 51 LYS B N 1
ATOM 3968 C CA . LYS B 1 51 ? -3.561 -30.312 6.555 1 94.38 51 LYS B CA 1
ATOM 3969 C C . LYS B 1 51 ? -2.953 -29.188 5.73 1 94.38 51 LYS B C 1
ATOM 3971 O O . LYS B 1 51 ? -2.232 -29.438 4.762 1 94.38 51 LYS B O 1
ATOM 3976 N N . LEU B 1 52 ? -3.326 -28.016 6.172 1 94.44 52 LEU B N 1
ATOM 3977 C CA . LEU B 1 52 ? -2.824 -26.859 5.457 1 94.44 52 LEU B CA 1
ATOM 3978 C C . LEU B 1 52 ? -1.307 -26.75 5.578 1 94.44 52 LEU B C 1
ATOM 3980 O O . LEU B 1 52 ? -0.625 -26.406 4.613 1 94.44 52 LEU B O 1
ATOM 3984 N N . LYS B 1 53 ? -0.773 -27.031 6.703 1 94 53 LYS B N 1
ATOM 3985 C CA . LYS B 1 53 ? 0.673 -26.984 6.902 1 94 53 LYS B CA 1
ATOM 3986 C C . LYS B 1 53 ? 1.371 -28.062 6.062 1 94 53 LYS B C 1
ATOM 3988 O O . LYS B 1 53 ? 2.453 -27.828 5.523 1 94 53 LYS B O 1
ATOM 3993 N N . ARG B 1 54 ? 0.738 -29.172 6.008 1 94.44 54 ARG B N 1
ATOM 3994 C CA . ARG B 1 54 ? 1.283 -30.234 5.168 1 94.44 54 ARG B CA 1
ATOM 3995 C C . ARG B 1 54 ? 1.263 -29.844 3.695 1 94.44 54 ARG B C 1
ATOM 3997 O O . ARG B 1 54 ? 2.219 -30.094 2.963 1 94.44 54 ARG B O 1
ATOM 4004 N N . ALA B 1 55 ? 0.13 -29.266 3.301 1 94.5 55 ALA B N 1
ATOM 4005 C CA . ALA B 1 55 ? 0.009 -28.797 1.926 1 94.5 55 ALA B CA 1
ATOM 4006 C C . ALA B 1 55 ? 1.074 -27.75 1.609 1 94.5 55 ALA B C 1
ATOM 4008 O O . ALA B 1 55 ? 1.642 -27.734 0.514 1 94.5 55 ALA B O 1
ATOM 4009 N N . LEU B 1 56 ? 1.293 -26.906 2.545 1 92.31 56 LEU B N 1
ATOM 4010 C CA . LEU B 1 56 ? 2.312 -25.875 2.387 1 92.31 56 LEU B CA 1
ATOM 4011 C C . LEU B 1 56 ? 3.699 -26.5 2.252 1 92.31 56 LEU B C 1
ATOM 4013 O O . LEU B 1 56 ? 4.504 -26.047 1.427 1 92.31 56 LEU B O 1
ATOM 4017 N N . HIS B 1 57 ? 3.945 -27.516 3.072 1 92.81 57 HIS B N 1
ATOM 4018 C CA . HIS B 1 57 ? 5.211 -28.219 2.977 1 92.81 57 HIS B CA 1
ATOM 4019 C C . HIS B 1 57 ? 5.383 -28.859 1.601 1 92.81 57 HIS B C 1
ATOM 4021 O O . HIS B 1 57 ? 6.469 -28.812 1.019 1 92.81 57 HIS B O 1
ATOM 4027 N N . MET B 1 58 ? 4.359 -29.375 1.096 1 93.5 58 MET B N 1
ATOM 4028 C CA . MET B 1 58 ? 4.398 -30.016 -0.221 1 93.5 58 MET B CA 1
ATOM 4029 C C . MET B 1 58 ? 4.672 -28.969 -1.311 1 93.5 58 MET B C 1
ATOM 4031 O O . MET B 1 58 ? 5.41 -29.25 -2.258 1 93.5 58 MET B O 1
ATOM 4035 N N . SER B 1 59 ? 3.98 -27.812 -1.138 1 90.38 59 SER B N 1
ATOM 4036 C CA . SER B 1 59 ? 4.145 -26.766 -2.131 1 90.38 59 SER B CA 1
ATOM 4037 C C . SER B 1 59 ? 5.566 -26.203 -2.113 1 90.38 59 SER B C 1
ATOM 4039 O O . SER B 1 59 ? 6.098 -25.812 -3.156 1 90.38 59 SER B O 1
ATOM 4041 N N . HIS B 1 60 ? 6.254 -26.25 -0.95 1 87.62 60 HIS B N 1
ATOM 4042 C CA . HIS B 1 60 ? 7.625 -25.766 -0.832 1 87.62 60 HIS B CA 1
ATOM 4043 C C . HIS B 1 60 ? 8.625 -26.797 -1.334 1 87.62 60 HIS B C 1
ATOM 4045 O O . HIS B 1 60 ? 9.758 -26.469 -1.677 1 87.62 60 HIS B O 1
ATOM 4051 N N . ASN B 1 61 ? 8.211 -28 -1.281 1 88.94 61 ASN B N 1
ATOM 4052 C CA . ASN B 1 61 ? 8.992 -29.094 -1.837 1 88.94 61 ASN B CA 1
ATOM 4053 C C . ASN B 1 61 ? 8.336 -29.688 -3.078 1 88.94 61 ASN B C 1
ATOM 4055 O O . ASN B 1 61 ? 8.133 -30.906 -3.164 1 88.94 61 ASN B O 1
ATOM 4059 N N . LEU B 1 62 ? 8.023 -28.75 -3.947 1 89.88 62 LEU B N 1
ATOM 4060 C CA . LEU B 1 62 ? 7.18 -29.062 -5.094 1 89.88 62 LEU B CA 1
ATOM 4061 C C . LEU B 1 62 ? 7.812 -30.141 -5.965 1 89.88 62 LEU B C 1
ATOM 4063 O O . LEU B 1 62 ? 7.148 -31.109 -6.348 1 89.88 62 LEU B O 1
ATOM 4067 N N . ASN B 1 63 ? 9.148 -30.078 -6.293 1 87.75 63 ASN B N 1
ATOM 4068 C CA . ASN B 1 63 ? 9.828 -31.031 -7.172 1 87.75 63 ASN B CA 1
ATOM 4069 C C . ASN B 1 63 ? 9.758 -32.438 -6.625 1 87.75 63 ASN B C 1
ATOM 4071 O O . ASN B 1 63 ? 9.539 -33.406 -7.379 1 87.75 63 ASN B O 1
ATOM 4075 N N . GLU B 1 64 ? 9.914 -32.562 -5.34 1 90.31 64 GLU B N 1
ATOM 4076 C CA . GLU B 1 64 ? 9.875 -33.875 -4.688 1 90.31 64 GLU B CA 1
ATOM 4077 C C . GLU B 1 64 ? 8.484 -34.469 -4.781 1 90.31 64 GLU B C 1
ATOM 4079 O O . GLU B 1 64 ? 8.352 -35.656 -5.109 1 90.31 64 GLU B O 1
ATOM 4084 N N . TYR B 1 65 ? 7.504 -33.781 -4.496 1 93.25 65 TYR B N 1
ATOM 4085 C CA . TYR B 1 65 ? 6.145 -34.312 -4.492 1 93.25 65 TYR B CA 1
ATOM 4086 C C . TYR B 1 65 ? 5.629 -34.5 -5.914 1 93.25 65 TYR B C 1
ATOM 4088 O O . TYR B 1 65 ? 4.777 -35.344 -6.168 1 93.25 65 TYR B O 1
ATOM 4096 N N . LEU B 1 66 ? 6.117 -33.688 -6.848 1 92.81 66 LEU B N 1
ATOM 4097 C CA . LEU B 1 66 ? 5.797 -33.906 -8.25 1 92.81 66 LEU B CA 1
ATOM 4098 C C . LEU B 1 66 ? 6.391 -35.25 -8.727 1 92.81 66 LEU B C 1
ATOM 4100 O O . LEU B 1 66 ? 5.781 -35.938 -9.531 1 92.81 66 LEU B O 1
ATOM 4104 N N . SER B 1 67 ? 7.621 -35.469 -8.172 1 92.69 67 SER B N 1
ATOM 4105 C CA . SER B 1 67 ? 8.203 -36.781 -8.461 1 92.69 67 SER B CA 1
ATOM 4106 C C . SER B 1 67 ? 7.348 -37.906 -7.895 1 92.69 67 SER B C 1
ATOM 4108 O O . SER B 1 67 ? 7.23 -38.969 -8.5 1 92.69 67 SER B O 1
ATOM 4110 N N . THR B 1 68 ? 6.773 -37.656 -6.734 1 94 68 THR B N 1
ATOM 4111 C CA . THR B 1 68 ? 5.891 -38.656 -6.117 1 94 68 THR B CA 1
ATOM 4112 C C . THR B 1 68 ? 4.68 -38.938 -7.008 1 94 68 THR B C 1
ATOM 4114 O O . THR B 1 68 ? 4.34 -40.094 -7.258 1 94 68 THR B O 1
ATOM 4117 N N . THR B 1 69 ? 4.043 -37.844 -7.445 1 94.56 69 THR B N 1
ATOM 4118 C CA . THR B 1 69 ? 2.887 -38 -8.32 1 94.56 69 THR B CA 1
ATOM 4119 C C . THR B 1 69 ? 3.291 -38.688 -9.625 1 94.56 69 THR B C 1
ATOM 4121 O O . THR B 1 69 ? 2.527 -39.469 -10.195 1 94.56 69 THR B O 1
ATOM 4124 N N . GLN B 1 70 ? 4.449 -38.406 -10.094 1 92.06 70 GLN B N 1
ATOM 4125 C CA . GLN B 1 70 ? 4.945 -39 -11.328 1 92.06 70 GLN B CA 1
ATOM 4126 C C . GLN B 1 70 ? 5.102 -40.531 -11.188 1 92.06 70 GLN B C 1
ATOM 4128 O O . GLN B 1 70 ? 4.773 -41.281 -12.109 1 92.06 70 GLN B O 1
ATOM 4133 N N . VAL B 1 71 ? 5.68 -40.906 -10.055 1 90.75 71 VAL B N 1
ATOM 4134 C CA . VAL B 1 71 ? 5.805 -42.344 -9.789 1 90.75 71 VAL B CA 1
ATOM 4135 C C . VAL B 1 71 ? 4.426 -43 -9.805 1 90.75 71 VAL B C 1
ATOM 4137 O O . VAL B 1 71 ? 4.238 -44.062 -10.391 1 90.75 71 VAL B O 1
ATOM 4140 N N . GLY B 1 72 ? 3.5 -42.406 -9.18 1 90.81 72 GLY B N 1
ATOM 4141 C CA . GLY B 1 72 ? 2.137 -42.906 -9.172 1 90.81 72 GLY B CA 1
ATOM 4142 C C . GLY B 1 72 ? 1.524 -43 -10.562 1 90.81 72 GLY B C 1
ATOM 4143 O O . GLY B 1 72 ? 0.95 -44.031 -10.922 1 90.81 72 GLY B O 1
ATOM 4144 N N . ILE B 1 73 ? 1.688 -41.969 -11.391 1 90 73 ILE B N 1
ATOM 4145 C CA . ILE B 1 73 ? 1.138 -41.938 -12.734 1 90 73 ILE B CA 1
ATOM 4146 C C . ILE B 1 73 ? 1.791 -43 -13.594 1 90 73 ILE B C 1
ATOM 4148 O O . ILE B 1 73 ? 1.11 -43.719 -14.352 1 90 73 ILE B O 1
ATOM 4152 N N . THR B 1 74 ? 3.078 -43.125 -13.461 1 85.19 74 THR B N 1
ATOM 4153 C CA . THR B 1 74 ? 3.809 -44.125 -14.219 1 85.19 74 THR B CA 1
ATOM 4154 C C . THR B 1 74 ? 3.365 -45.531 -13.82 1 85.19 74 THR B C 1
ATOM 4156 O O . THR B 1 74 ? 3.168 -46.406 -14.68 1 85.19 74 THR B O 1
ATOM 4159 N N . LEU B 1 75 ? 3.248 -45.75 -12.57 1 84.5 75 LEU B N 1
ATOM 4160 C CA . LEU B 1 75 ? 2.814 -47.031 -12.078 1 84.5 75 LEU B CA 1
ATOM 4161 C C . LEU B 1 75 ? 1.434 -47.406 -12.625 1 84.5 75 LEU B C 1
ATOM 4163 O O . LEU B 1 75 ? 1.21 -48.5 -13.078 1 84.5 75 LEU B O 1
ATOM 4167 N N . VAL B 1 76 ? 0.567 -46.5 -12.562 1 85.25 76 VAL B N 1
ATOM 4168 C CA . VAL B 1 76 ? -0.786 -46.719 -13.062 1 85.25 76 VAL B CA 1
ATOM 4169 C C . VAL B 1 76 ? -0.75 -46.906 -14.578 1 85.25 76 VAL B C 1
ATOM 4171 O O . VAL B 1 76 ? -1.487 -47.75 -15.109 1 85.25 76 VAL B O 1
ATOM 4174 N N . GLY B 1 77 ? 0.091 -46.156 -15.266 1 78.81 77 GLY B N 1
ATOM 4175 C CA . GLY B 1 77 ? 0.246 -46.312 -16.703 1 78.81 77 GLY B CA 1
ATOM 4176 C C . GLY B 1 77 ? 0.738 -47.688 -17.109 1 78.81 77 GLY B C 1
ATOM 4177 O O . GLY B 1 77 ? 0.239 -48.281 -18.062 1 78.81 77 GLY B O 1
ATOM 4178 N N . VAL B 1 78 ? 1.66 -48.188 -16.375 1 74.44 78 VAL B N 1
ATOM 4179 C CA . VAL B 1 78 ? 2.211 -49.531 -16.641 1 74.44 78 VAL B CA 1
ATOM 4180 C C . VAL B 1 78 ? 1.148 -50.594 -16.375 1 74.44 78 VAL B C 1
ATOM 4182 O O . VAL B 1 78 ? 0.995 -51.531 -17.156 1 74.44 78 VAL B O 1
ATOM 4185 N N . ILE B 1 79 ? 0.436 -50.375 -15.312 1 76.12 79 ILE B N 1
ATOM 4186 C CA . ILE B 1 79 ? -0.618 -51.312 -14.961 1 76.12 79 ILE B CA 1
ATOM 4187 C C . ILE B 1 79 ? -1.698 -51.312 -16.047 1 76.12 79 ILE B C 1
ATOM 4189 O O . ILE B 1 79 ? -2.176 -52.375 -16.453 1 76.12 79 ILE B O 1
ATOM 4193 N N . LEU B 1 80 ? -2.025 -50.156 -16.484 1 73.12 80 LEU B N 1
ATOM 4194 C CA . LEU B 1 80 ? -3.035 -50 -17.531 1 73.12 80 LEU B CA 1
ATOM 4195 C C . LEU B 1 80 ? -2.549 -50.625 -18.844 1 73.12 80 LEU B C 1
ATOM 4197 O O . LEU B 1 80 ? -3.336 -51.219 -19.578 1 73.12 80 LEU B O 1
ATOM 4201 N N . GLY B 1 81 ? -1.262 -50.406 -19.203 1 64.69 81 GLY B N 1
ATOM 4202 C CA . GLY B 1 81 ? -0.697 -51 -20.406 1 64.69 81 GLY B CA 1
ATOM 4203 C C . GLY B 1 81 ? -0.742 -52.531 -20.391 1 64.69 81 GLY B C 1
ATOM 4204 O O . GLY B 1 81 ? -1.014 -53.156 -21.406 1 64.69 81 GLY B O 1
ATOM 4205 N N . TRP B 1 82 ? -0.519 -53.094 -19.25 1 65.75 82 TRP B N 1
ATOM 4206 C CA . TRP B 1 82 ? -0.506 -54.531 -19.094 1 65.75 82 TRP B CA 1
ATOM 4207 C C . TRP B 1 82 ? -1.924 -55.094 -19.109 1 65.75 82 TRP B C 1
ATOM 4209 O O . TRP B 1 82 ? -2.195 -56.094 -19.781 1 65.75 82 TRP B O 1
ATOM 4219 N N . PHE B 1 83 ? -2.732 -54.438 -18.359 1 61.5 83 PHE B N 1
ATOM 4220 C CA . PHE B 1 83 ? -4.105 -54.906 -18.219 1 61.5 83 PHE B CA 1
ATOM 4221 C C . PHE B 1 83 ? -4.934 -54.5 -19.438 1 61.5 83 PHE B C 1
ATOM 4223 O O . PHE B 1 83 ? -5.797 -55.25 -19.891 1 61.5 83 PHE B O 1
ATOM 4230 N N . GLY B 1 84 ? -4.727 -53.281 -19.969 1 57.88 84 GLY B N 1
ATOM 4231 C CA . GLY B 1 84 ? -5.57 -52.688 -20.984 1 57.88 84 GLY B CA 1
ATOM 4232 C C . GLY B 1 84 ? -5.402 -53.312 -22.359 1 57.88 84 GLY B C 1
ATOM 4233 O O . GLY B 1 84 ? -6.371 -53.406 -23.109 1 57.88 84 GLY B O 1
ATOM 4234 N N . ALA B 1 85 ? -4.148 -53.688 -22.656 1 57.75 85 ALA B N 1
ATOM 4235 C CA . ALA B 1 85 ? -3.928 -54.219 -24 1 57.75 85 ALA B CA 1
ATOM 4236 C C . ALA B 1 85 ? -4.797 -55.469 -24.234 1 57.75 85 ALA B C 1
ATOM 4238 O O . ALA B 1 85 ? -5.441 -55.594 -25.281 1 57.75 85 ALA B O 1
ATOM 4239 N N . ASP B 1 86 ? -4.84 -56.312 -23.281 1 58.94 86 ASP B N 1
ATOM 4240 C CA . ASP B 1 86 ? -5.594 -57.531 -23.453 1 58.94 86 ASP B CA 1
ATOM 4241 C C . ASP B 1 86 ? -7.098 -57.281 -23.406 1 58.94 86 ASP B C 1
ATOM 4243 O O . ASP B 1 86 ? -7.859 -57.844 -24.203 1 58.94 86 ASP B O 1
ATOM 4247 N N . THR B 1 87 ? -7.43 -56.406 -22.453 1 59.75 87 THR B N 1
ATOM 4248 C CA . THR B 1 87 ? -8.852 -56.156 -22.266 1 59.75 87 THR B CA 1
ATOM 4249 C C . THR B 1 87 ? -9.422 -55.375 -23.453 1 59.75 87 THR B C 1
ATOM 4251 O O . THR B 1 87 ? -10.523 -55.688 -23.922 1 59.75 87 THR B O 1
ATOM 4254 N N . ILE B 1 88 ? -8.688 -54.438 -23.859 1 60 88 ILE B N 1
ATOM 4255 C CA . ILE B 1 88 ? -9.148 -53.656 -25 1 60 88 ILE B CA 1
ATOM 4256 C C . ILE B 1 88 ? -9.258 -54.531 -26.234 1 60 88 ILE B C 1
ATOM 4258 O O . ILE B 1 88 ? -10.219 -54.438 -27 1 60 88 ILE B O 1
ATOM 4262 N N . ALA B 1 89 ? -8.305 -55.375 -26.328 1 58.72 89 ALA B N 1
ATOM 4263 C CA . ALA B 1 89 ? -8.336 -56.312 -27.453 1 58.72 89 ALA B CA 1
ATOM 4264 C C . ALA B 1 89 ? -9.578 -57.188 -27.406 1 58.72 89 ALA B C 1
ATOM 4266 O O . ALA B 1 89 ? -10.227 -57.438 -28.422 1 58.72 89 ALA B O 1
ATOM 4267 N N . ASN B 1 90 ? -9.898 -57.594 -26.234 1 60.19 90 ASN B N 1
ATOM 4268 C CA . ASN B 1 90 ? -11.031 -58.5 -26.094 1 60.19 90 ASN B CA 1
ATOM 4269 C C . ASN B 1 90 ? -12.359 -57.781 -26.297 1 60.19 90 ASN B C 1
ATOM 4271 O O . ASN B 1 90 ? -13.273 -58.312 -26.938 1 60.19 90 ASN B O 1
ATOM 4275 N N . ILE B 1 91 ? -12.469 -56.656 -25.688 1 58.5 91 ILE B N 1
ATOM 4276 C CA . ILE B 1 91 ? -13.703 -55.875 -25.797 1 58.5 91 ILE B CA 1
ATOM 4277 C C . ILE B 1 91 ? -13.969 -55.531 -27.25 1 58.5 91 ILE B C 1
ATOM 4279 O O . ILE B 1 91 ? -15.102 -55.625 -27.734 1 58.5 91 ILE B O 1
ATOM 4283 N N . PHE B 1 92 ? -13 -55.125 -27.844 1 57.47 92 PHE B N 1
ATOM 4284 C CA . PHE B 1 92 ? -13.156 -54.719 -29.234 1 57.47 92 PHE B CA 1
ATOM 4285 C C . PHE B 1 92 ? -13.469 -55.938 -30.125 1 57.47 92 PHE B C 1
ATOM 4287 O O . PHE B 1 92 ? -14.258 -55.844 -31.062 1 57.47 92 PHE B O 1
ATOM 4294 N N . GLU B 1 93 ? -12.82 -56.969 -29.844 1 59.38 93 GLU B N 1
ATOM 4295 C CA . GLU B 1 93 ? -13.133 -58.188 -30.594 1 59.38 93 GLU B CA 1
ATOM 4296 C C . GLU B 1 93 ? -14.617 -58.531 -30.484 1 59.38 93 GLU B C 1
ATOM 4298 O O . GLU B 1 93 ? -15.234 -58.938 -31.469 1 59.38 93 GLU B O 1
ATOM 4303 N N . ARG B 1 94 ? -15.094 -58.219 -29.328 1 55.75 94 ARG B N 1
ATOM 4304 C CA . ARG B 1 94 ? -16.484 -58.594 -29.094 1 55.75 94 ARG B CA 1
ATOM 4305 C C . ARG B 1 94 ? -17.438 -57.562 -29.719 1 55.75 94 ARG B C 1
ATOM 4307 O O . ARG B 1 94 ? -18.484 -57.938 -30.25 1 55.75 94 ARG B O 1
ATOM 4314 N N . LEU B 1 95 ? -17.172 -56.344 -29.5 1 55.19 95 LEU B N 1
ATOM 4315 C CA . LEU B 1 95 ? -18.047 -55.312 -30.062 1 55.19 95 LEU B CA 1
ATOM 4316 C C . LEU B 1 95 ? -18.078 -55.375 -31.578 1 55.19 95 LEU B C 1
ATOM 4318 O O . LEU B 1 95 ? -19.141 -55.188 -32.188 1 55.19 95 LEU B O 1
ATOM 4322 N N . LEU B 1 96 ? -17 -55.656 -32.125 1 54.06 96 LEU B N 1
ATOM 4323 C CA . LEU B 1 96 ? -16.938 -55.75 -33.562 1 54.06 96 LEU B CA 1
ATOM 4324 C C . LEU B 1 96 ? -17.578 -57.062 -34.062 1 54.06 96 LEU B C 1
ATOM 4326 O O . LEU B 1 96 ? -18.031 -57.125 -35.188 1 54.06 96 LEU B O 1
ATOM 4330 N N . ALA B 1 97 ? -17.453 -57.969 -33.25 1 54.97 97 ALA B N 1
ATOM 4331 C CA . ALA B 1 97 ? -18.156 -59.219 -33.594 1 54.97 97 ALA B CA 1
ATOM 4332 C C . ALA B 1 97 ? -19.641 -58.969 -33.781 1 54.97 97 ALA B C 1
ATOM 4334 O O . ALA B 1 97 ? -20.344 -59.75 -34.438 1 54.97 97 ALA B O 1
ATOM 4335 N N . LEU B 1 98 ? -20.109 -57.906 -33.156 1 50.5 98 LEU B N 1
ATOM 4336 C CA . LEU B 1 98 ? -21.547 -57.625 -33.312 1 50.5 98 LEU B CA 1
ATOM 4337 C C . LEU B 1 98 ? -21.844 -57 -34.656 1 50.5 98 LEU B C 1
ATOM 4339 O O . LEU B 1 98 ? -23 -56.906 -35.062 1 50.5 98 LEU B O 1
ATOM 4343 N N . THR B 1 99 ? -21 -56.281 -35.312 1 52.69 99 THR B N 1
ATOM 4344 C CA . THR B 1 99 ? -21.312 -55.656 -36.594 1 52.69 99 THR B CA 1
ATOM 4345 C C . THR B 1 99 ? -21 -56.594 -37.75 1 52.69 99 THR B C 1
ATOM 4347 O O . THR B 1 99 ? -20.031 -57.375 -37.688 1 52.69 99 THR B O 1
ATOM 4350 N N . PRO B 1 100 ? -21.984 -57.031 -38.562 1 50.75 100 PRO B N 1
ATOM 4351 C CA . PRO B 1 100 ? -21.906 -57.969 -39.688 1 50.75 100 PRO B CA 1
ATOM 4352 C C . PRO B 1 100 ? -20.781 -57.625 -40.688 1 50.75 100 PRO B C 1
ATOM 4354 O O . PRO B 1 100 ? -20.812 -58.062 -41.812 1 50.75 100 PRO B O 1
ATOM 4357 N N . MET B 1 101 ? -20.047 -56.562 -40.531 1 51.03 101 MET B N 1
ATOM 4358 C CA . MET B 1 101 ? -19.172 -56.25 -41.656 1 51.03 101 MET B CA 1
ATOM 4359 C C . MET B 1 101 ? -18.094 -57.312 -41.812 1 51.03 101 MET B C 1
ATOM 4361 O O . MET B 1 101 ? -17.859 -58.094 -40.906 1 51.03 101 MET B O 1
ATOM 4365 N N . SER B 1 102 ? -17.422 -57.344 -43.062 1 52.56 102 SER B N 1
ATOM 4366 C CA . SER B 1 102 ? -16.469 -58.406 -43.438 1 52.56 102 SER B CA 1
ATOM 4367 C C . SER B 1 102 ? -15.414 -58.594 -42.344 1 52.56 102 SER B C 1
ATOM 4369 O O . SER B 1 102 ? -15.008 -57.625 -41.688 1 52.56 102 SER B O 1
ATOM 4371 N N . LYS B 1 103 ? -15.242 -59.719 -41.781 1 56.19 103 LYS B N 1
ATOM 4372 C CA . LYS B 1 103 ? -14.523 -60.219 -40.625 1 56.19 103 LYS B CA 1
ATOM 4373 C C . LYS B 1 103 ? -13.18 -59.531 -40.438 1 56.19 103 LYS B C 1
ATOM 4375 O O . LYS B 1 103 ? -12.805 -59.156 -39.344 1 56.19 103 LYS B O 1
ATOM 4380 N N . ASN B 1 104 ? -12.516 -59.344 -41.562 1 55.44 104 ASN B N 1
ATOM 4381 C CA . ASN B 1 104 ? -11.133 -58.875 -41.531 1 55.44 104 ASN B CA 1
ATOM 4382 C C . ASN B 1 104 ? -11.062 -57.375 -41.312 1 55.44 104 ASN B C 1
ATOM 4384 O O . ASN B 1 104 ? -10.25 -56.875 -40.531 1 55.44 104 ASN B O 1
ATOM 4388 N N . LEU B 1 105 ? -11.805 -56.625 -42.219 1 54.47 105 LEU B N 1
ATOM 4389 C CA . LEU B 1 105 ? -11.781 -55.156 -42.125 1 54.47 105 LEU B CA 1
ATOM 4390 C C . LEU B 1 105 ? -12.383 -54.688 -40.812 1 54.47 105 LEU B C 1
ATOM 4392 O O . LEU B 1 105 ? -11.898 -53.719 -40.219 1 54.47 105 LEU B O 1
ATOM 4396 N N . VAL B 1 106 ? -13.398 -55.375 -40.469 1 55.41 106 VAL B N 1
ATOM 4397 C CA . VAL B 1 106 ? -14.086 -55.031 -39.219 1 55.41 106 VAL B CA 1
ATOM 4398 C C . VAL B 1 106 ? -13.172 -55.281 -38.031 1 55.41 106 VAL B C 1
ATOM 4400 O O . VAL B 1 106 ? -13.164 -54.5 -37.062 1 55.41 106 VAL B O 1
ATOM 4403 N N . ASN B 1 107 ? -12.398 -56.344 -38.219 1 58.88 107 ASN B N 1
ATOM 4404 C CA . ASN B 1 107 ? -11.508 -56.688 -37.094 1 58.88 107 ASN B CA 1
ATOM 4405 C C . ASN B 1 107 ? -10.406 -55.625 -36.938 1 58.88 107 ASN B C 1
ATOM 4407 O O . ASN B 1 107 ? -10.117 -55.219 -35.812 1 58.88 107 ASN B O 1
ATOM 4411 N N . SER B 1 108 ? -9.883 -55.281 -38.125 1 61.84 108 SER B N 1
ATOM 4412 C CA . SER B 1 108 ? -8.75 -54.375 -38.031 1 61.84 108 SER B CA 1
ATOM 4413 C C . SER B 1 108 ? -9.211 -52.938 -37.75 1 61.84 108 SER B C 1
ATOM 4415 O O . SER B 1 108 ? -8.648 -52.25 -36.875 1 61.84 108 SER B O 1
ATOM 4417 N N . VAL B 1 109 ? -10.242 -52.531 -38.531 1 66.38 109 VAL B N 1
ATOM 4418 C CA . VAL B 1 109 ? -10.711 -51.156 -38.375 1 66.38 109 VAL B CA 1
ATOM 4419 C C . VAL B 1 109 ? -11.453 -51 -37.031 1 66.38 109 VAL B C 1
ATOM 4421 O O . VAL B 1 109 ? -11.344 -49.969 -36.375 1 66.38 109 VAL B O 1
ATOM 4424 N N . GLY B 1 110 ? -12.195 -52 -36.781 1 60.47 110 GLY B N 1
ATOM 4425 C CA . GLY B 1 110 ? -12.883 -51.969 -35.5 1 60.47 110 GLY B CA 1
ATOM 4426 C C . GLY B 1 110 ? -11.938 -51.938 -34.312 1 60.47 110 GLY B C 1
ATOM 4427 O O . GLY B 1 110 ? -12.164 -51.188 -33.344 1 60.47 110 GLY B O 1
ATOM 4428 N N . ALA B 1 111 ? -10.891 -52.75 -34.531 1 63.25 111 ALA B N 1
ATOM 4429 C CA . ALA B 1 111 ? -9.875 -52.75 -33.5 1 63.25 111 ALA B CA 1
ATOM 4430 C C . ALA B 1 111 ? -9.211 -51.375 -33.375 1 63.25 111 ALA B C 1
ATOM 4432 O O . ALA B 1 111 ? -8.953 -50.906 -32.25 1 63.25 111 ALA B O 1
ATOM 4433 N N . LEU B 1 112 ? -9.039 -50.812 -34.5 1 70.12 112 LEU B N 1
ATOM 4434 C CA . LEU B 1 112 ? -8.383 -49.5 -34.531 1 70.12 112 LEU B CA 1
ATOM 4435 C C . LEU B 1 112 ? -9.281 -48.438 -33.906 1 70.12 112 LEU B C 1
ATOM 4437 O O . LEU B 1 112 ? -8.828 -47.625 -33.094 1 70.12 112 LEU B O 1
ATOM 4441 N N . ILE B 1 113 ? -10.555 -48.406 -34.25 1 73 113 ILE B N 1
ATOM 4442 C CA . ILE B 1 113 ? -11.5 -47.438 -33.719 1 73 113 ILE B CA 1
ATOM 4443 C C . ILE B 1 113 ? -11.703 -47.656 -32.219 1 73 113 ILE B C 1
ATOM 4445 O O . ILE B 1 113 ? -11.836 -46.688 -31.453 1 73 113 ILE B O 1
ATOM 4449 N N . GLY B 1 114 ? -11.703 -48.938 -31.891 1 65.88 114 GLY B N 1
ATOM 4450 C CA . GLY B 1 114 ? -11.836 -49.25 -30.484 1 65.88 114 GLY B CA 1
ATOM 4451 C C . GLY B 1 114 ? -10.68 -48.75 -29.641 1 65.88 114 GLY B C 1
ATOM 4452 O O . GLY B 1 114 ? -10.891 -48.156 -28.594 1 65.88 114 GLY B O 1
ATOM 4453 N N . VAL B 1 115 ? -9.5 -48.938 -30.188 1 69.31 115 VAL B N 1
ATOM 4454 C CA . VAL B 1 115 ? -8.32 -48.469 -29.469 1 69.31 115 VAL B CA 1
ATOM 4455 C C . VAL B 1 115 ? -8.312 -46.938 -29.391 1 69.31 115 VAL B C 1
ATOM 4457 O O . VAL B 1 115 ? -7.996 -46.375 -28.359 1 69.31 115 VAL B O 1
ATOM 4460 N N . ILE B 1 116 ? -8.719 -46.312 -30.438 1 75.75 116 ILE B N 1
ATOM 4461 C CA . ILE B 1 116 ? -8.734 -44.844 -30.484 1 75.75 116 ILE B CA 1
ATOM 4462 C C . ILE B 1 116 ? -9.781 -44.312 -29.531 1 75.75 116 ILE B C 1
ATOM 4464 O O . ILE B 1 116 ? -9.523 -43.344 -28.797 1 75.75 116 ILE B O 1
ATOM 4468 N N . THR B 1 117 ? -10.938 -44.969 -29.516 1 75.75 117 THR B N 1
ATOM 4469 C CA . THR B 1 117 ? -12.023 -44.531 -28.641 1 75.75 117 THR B CA 1
ATOM 4470 C C . THR B 1 117 ? -11.648 -44.719 -27.172 1 75.75 117 THR B C 1
ATOM 4472 O O . THR B 1 117 ? -11.898 -43.844 -26.359 1 75.75 117 THR B O 1
ATOM 4475 N N . LEU B 1 118 ? -11.078 -45.844 -26.875 1 72.25 118 LEU B N 1
ATOM 4476 C CA . LEU B 1 118 ? -10.695 -46.094 -25.484 1 72.25 118 LEU B CA 1
ATOM 4477 C C . LEU B 1 118 ? -9.594 -45.125 -25.047 1 72.25 118 LEU B C 1
ATOM 4479 O O . LEU B 1 118 ? -9.594 -44.656 -23.906 1 72.25 118 LEU B O 1
ATOM 4483 N N . THR B 1 119 ? -8.641 -44.969 -25.953 1 75.38 119 THR B N 1
ATOM 4484 C CA . THR B 1 119 ? -7.574 -44.031 -25.656 1 75.38 119 THR B CA 1
ATOM 4485 C C . THR B 1 119 ? -8.148 -42.625 -25.422 1 75.38 119 THR B C 1
ATOM 4487 O O . THR B 1 119 ? -7.719 -41.906 -24.516 1 75.38 119 THR B O 1
ATOM 4490 N N . TYR B 1 120 ? -9.117 -42.344 -26.172 1 84.19 120 TYR B N 1
ATOM 4491 C CA . TYR B 1 120 ? -9.781 -41.062 -26.047 1 84.19 120 TYR B CA 1
ATOM 4492 C C . TYR B 1 120 ? -10.477 -40.938 -24.703 1 84.19 120 TYR B C 1
ATOM 4494 O O . TYR B 1 120 ? -10.32 -39.938 -24 1 84.19 120 TYR B O 1
ATOM 4502 N N . LEU B 1 121 ? -11.203 -41.875 -24.344 1 82.06 121 LEU B N 1
ATOM 4503 C CA . LEU B 1 121 ? -11.922 -41.844 -23.078 1 82.06 121 LEU B CA 1
ATOM 4504 C C . LEU B 1 121 ? -10.961 -41.844 -21.891 1 82.06 121 LEU B C 1
ATOM 4506 O O . LEU B 1 121 ? -11.219 -41.156 -20.891 1 82.06 121 LEU B O 1
ATOM 4510 N N . GLU B 1 122 ? -9.914 -42.594 -22.094 1 82.56 122 GLU B N 1
ATOM 4511 C CA . GLU B 1 122 ? -8.891 -42.625 -21.047 1 82.56 122 GLU B CA 1
ATOM 4512 C C . GLU B 1 122 ? -8.281 -41.219 -20.844 1 82.56 122 GLU B C 1
ATOM 4514 O O . GLU B 1 122 ? -8.109 -40.781 -19.703 1 82.56 122 GLU B O 1
ATOM 4519 N N . VAL B 1 123 ? -8 -40.625 -21.891 1 87.5 123 VAL B N 1
ATOM 4520 C CA . VAL B 1 123 ? -7.363 -39.312 -21.828 1 87.5 123 VAL B CA 1
ATOM 4521 C C . VAL B 1 123 ? -8.328 -38.281 -21.219 1 87.5 123 VAL B C 1
ATOM 4523 O O . VAL B 1 123 ? -7.945 -37.5 -20.359 1 87.5 123 VAL B O 1
ATOM 4526 N N . VAL B 1 124 ? -9.516 -38.312 -21.609 1 90.56 124 VAL B N 1
ATOM 4527 C CA . VAL B 1 124 ? -10.516 -37.375 -21.141 1 90.56 124 VAL B CA 1
ATOM 4528 C C . VAL B 1 124 ? -10.797 -37.594 -19.656 1 90.56 124 VAL B C 1
ATOM 4530 O O . VAL B 1 124 ? -10.773 -36.625 -18.875 1 90.56 124 VAL B O 1
ATOM 4533 N N . LEU B 1 125 ? -10.938 -38.812 -19.25 1 90.19 125 LEU B N 1
ATOM 4534 C CA . LEU B 1 125 ? -11.398 -39.094 -17.891 1 90.19 125 LEU B CA 1
ATOM 4535 C C . LEU B 1 125 ? -10.242 -39.094 -16.906 1 90.19 125 LEU B C 1
ATOM 4537 O O . LEU B 1 125 ? -10.422 -38.75 -15.734 1 90.19 125 LEU B O 1
ATOM 4541 N N . THR B 1 126 ? -9.109 -39.5 -17.344 1 90.12 126 THR B N 1
ATOM 4542 C CA . THR B 1 126 ? -8.031 -39.688 -16.391 1 90.12 126 THR B CA 1
ATOM 4543 C C . THR B 1 126 ? -7.051 -38.531 -16.438 1 90.12 126 THR B C 1
ATOM 4545 O O . THR B 1 126 ? -6.266 -38.312 -15.508 1 90.12 126 THR B O 1
ATOM 4548 N N . GLU B 1 127 ? -7.09 -37.719 -17.469 1 92 127 GLU B N 1
ATOM 4549 C CA . GLU B 1 127 ? -6.09 -36.656 -17.594 1 92 127 GLU B CA 1
ATOM 4550 C C . GLU B 1 127 ? -6.742 -35.281 -17.703 1 92 127 GLU B C 1
ATOM 4552 O O . GLU B 1 127 ? -6.594 -34.469 -16.797 1 92 127 GLU B O 1
ATOM 4557 N N . VAL B 1 128 ? -7.629 -35.125 -18.656 1 92.19 128 VAL B N 1
ATOM 4558 C CA . VAL B 1 128 ? -8.133 -33.781 -18.969 1 92.19 128 VAL B CA 1
ATOM 4559 C C . VAL B 1 128 ? -9.102 -33.344 -17.891 1 92.19 128 VAL B C 1
ATOM 4561 O O . VAL B 1 128 ? -8.977 -32.219 -17.359 1 92.19 128 VAL B O 1
ATOM 4564 N N . VAL B 1 129 ? -10.023 -34.156 -17.516 1 92.5 129 VAL B N 1
ATOM 4565 C CA . VAL B 1 129 ? -11.047 -33.75 -16.562 1 92.5 129 VAL B CA 1
ATOM 4566 C C . VAL B 1 129 ? -10.414 -33.5 -15.188 1 92.5 129 VAL B C 1
ATOM 4568 O O . VAL B 1 129 ? -10.602 -32.438 -14.602 1 92.5 129 VAL B O 1
ATOM 4571 N N . PRO B 1 130 ? -9.641 -34.5 -14.695 1 93.44 130 PRO B N 1
ATOM 4572 C CA . PRO B 1 130 ? -9.039 -34.219 -13.383 1 93.44 130 PRO B CA 1
ATOM 4573 C C . PRO B 1 130 ? -8.109 -33.031 -13.383 1 93.44 130 PRO B C 1
ATOM 4575 O O . PRO B 1 130 ? -8.062 -32.281 -12.406 1 93.44 130 PRO B O 1
ATOM 4578 N N . LYS B 1 131 ? -7.391 -32.812 -14.406 1 93.06 131 LYS B N 1
ATOM 4579 C CA . LYS B 1 131 ? -6.492 -31.688 -14.562 1 93.06 131 LYS B CA 1
ATOM 4580 C C . LYS B 1 131 ? -7.262 -30.375 -14.492 1 93.06 131 LYS B C 1
ATOM 4582 O O . LYS B 1 131 ? -6.871 -29.453 -13.766 1 93.06 131 LYS B O 1
ATOM 4587 N N . ASN B 1 132 ? -8.32 -30.328 -15.219 1 89.94 132 ASN B N 1
ATOM 4588 C CA . ASN B 1 132 ? -9.125 -29.109 -15.25 1 89.94 132 ASN B CA 1
ATOM 4589 C C . ASN B 1 132 ? -9.75 -28.828 -13.891 1 89.94 132 ASN B C 1
ATOM 4591 O O . ASN B 1 132 ? -9.797 -27.672 -13.461 1 89.94 132 ASN B O 1
ATOM 4595 N N . ILE B 1 133 ? -10.18 -29.781 -13.227 1 90.56 133 ILE B N 1
ATOM 4596 C CA . ILE B 1 133 ? -10.781 -29.609 -11.914 1 90.56 133 ILE B CA 1
ATOM 4597 C C . ILE B 1 133 ? -9.734 -29.125 -10.922 1 90.56 133 ILE B C 1
ATOM 4599 O O . ILE B 1 133 ? -10 -28.219 -10.117 1 90.56 133 ILE B O 1
ATOM 4603 N N . ALA B 1 134 ? -8.547 -29.688 -11.008 1 91.94 134 ALA B N 1
ATOM 4604 C CA . ALA B 1 134 ? -7.457 -29.328 -10.102 1 91.94 134 ALA B CA 1
ATOM 4605 C C . ALA B 1 134 ? -7.008 -27.891 -10.336 1 91.94 134 ALA B C 1
ATOM 4607 O O . ALA B 1 134 ? -6.695 -27.172 -9.383 1 91.94 134 ALA B O 1
ATOM 4608 N N . ILE B 1 135 ? -6.984 -27.484 -11.555 1 89.5 135 ILE B N 1
ATOM 4609 C CA . ILE B 1 135 ? -6.527 -26.141 -11.914 1 89.5 135 ILE B CA 1
ATOM 4610 C C . ILE B 1 135 ? -7.566 -25.109 -11.484 1 89.5 135 ILE B C 1
ATOM 4612 O O . ILE B 1 135 ? -7.219 -24.031 -11.008 1 89.5 135 ILE B O 1
ATOM 4616 N N . ASP B 1 136 ? -8.844 -25.484 -11.578 1 85.75 136 ASP B N 1
ATOM 4617 C CA . ASP B 1 136 ? -9.922 -24.562 -11.25 1 85.75 136 ASP B CA 1
ATOM 4618 C C . ASP B 1 136 ? -10.109 -24.438 -9.734 1 85.75 136 ASP B C 1
ATOM 4620 O O . ASP B 1 136 ? -10.5 -23.391 -9.234 1 85.75 136 ASP B O 1
ATOM 4624 N N . ALA B 1 137 ? -9.828 -25.531 -9.016 1 88.62 137 ALA B N 1
ATOM 4625 C CA . ALA B 1 137 ? -9.961 -25.531 -7.562 1 88.62 137 ALA B CA 1
ATOM 4626 C C . ALA B 1 137 ? -8.781 -26.234 -6.902 1 88.62 137 ALA B C 1
ATOM 4628 O O . ALA B 1 137 ? -8.961 -27.25 -6.223 1 88.62 137 ALA B O 1
ATOM 4629 N N . PRO B 1 138 ? -7.664 -25.531 -7.008 1 90.31 138 PRO B N 1
ATOM 4630 C CA . PRO B 1 138 ? -6.449 -26.219 -6.551 1 90.31 138 PRO B CA 1
ATOM 4631 C C . PRO B 1 138 ? -6.445 -26.469 -5.043 1 90.31 138 PRO B C 1
ATOM 4633 O O . PRO B 1 138 ? -6.062 -27.547 -4.59 1 90.31 138 PRO B O 1
ATOM 4636 N N . VAL B 1 139 ? -6.934 -25.531 -4.234 1 89.94 139 VAL B N 1
ATOM 4637 C CA . VAL B 1 139 ? -6.883 -25.656 -2.783 1 89.94 139 VAL B CA 1
ATOM 4638 C C . VAL B 1 139 ? -7.848 -26.75 -2.324 1 89.94 139 VAL B C 1
ATOM 4640 O O . VAL B 1 139 ? -7.496 -27.578 -1.487 1 89.94 139 VAL B O 1
ATOM 4643 N N . LYS B 1 140 ? -9.047 -26.781 -2.869 1 89.75 140 LYS B N 1
ATOM 4644 C CA . LYS B 1 140 ? -10.047 -27.766 -2.504 1 89.75 140 LYS B CA 1
ATOM 4645 C C . LYS B 1 140 ? -9.555 -29.188 -2.818 1 89.75 140 LYS B C 1
ATOM 4647 O O . LYS B 1 140 ? -9.695 -30.094 -1.996 1 89.75 140 LYS B O 1
ATOM 4652 N N . ILE B 1 141 ? -9.031 -29.344 -3.988 1 92.44 141 ILE B N 1
ATOM 4653 C CA . ILE B 1 141 ? -8.547 -30.656 -4.418 1 92.44 141 ILE B CA 1
ATOM 4654 C C . ILE B 1 141 ? -7.348 -31.062 -3.572 1 92.44 141 ILE B C 1
ATOM 4656 O O . ILE B 1 141 ? -7.238 -32.219 -3.154 1 92.44 141 ILE B O 1
ATOM 4660 N N . LEU B 1 142 ? -6.445 -30.109 -3.312 1 93.75 142 LEU B N 1
ATOM 4661 C CA . LEU B 1 142 ? -5.25 -30.406 -2.529 1 93.75 142 LEU B CA 1
ATOM 4662 C C . LEU B 1 142 ? -5.621 -30.844 -1.117 1 93.75 142 LEU B C 1
ATOM 4664 O O . LEU B 1 142 ? -4.992 -31.75 -0.558 1 93.75 142 LEU B O 1
ATOM 4668 N N . MET B 1 143 ? -6.613 -30.281 -0.546 1 93.5 143 MET B N 1
ATOM 4669 C CA . MET B 1 143 ? -7.035 -30.625 0.807 1 93.5 143 MET B CA 1
ATOM 4670 C C . MET B 1 143 ? -7.582 -32.062 0.854 1 93.5 143 MET B C 1
ATOM 4672 O O . MET B 1 143 ? -7.469 -32.719 1.876 1 93.5 143 MET B O 1
ATOM 4676 N N . TRP B 1 144 ? -8.078 -32.469 -0.214 1 92.88 144 TRP B N 1
ATOM 4677 C CA . TRP B 1 144 ? -8.625 -33.812 -0.274 1 92.88 144 TRP B CA 1
ATOM 4678 C C . TRP B 1 144 ? -7.516 -34.844 -0.465 1 92.88 144 TRP B C 1
ATOM 4680 O O . TRP B 1 144 ? -7.633 -36 -0.008 1 92.88 144 TRP B O 1
ATOM 4690 N N . ILE B 1 145 ? -6.457 -34.438 -1.049 1 94.31 145 ILE B N 1
ATOM 4691 C CA . ILE B 1 145 ? -5.492 -35.438 -1.506 1 94.31 145 ILE B CA 1
ATOM 4692 C C . ILE B 1 145 ? -4.25 -35.406 -0.618 1 94.31 145 ILE B C 1
ATOM 4694 O O . ILE B 1 145 ? -3.406 -36.281 -0.676 1 94.31 145 ILE B O 1
ATOM 4698 N N . VAL B 1 146 ? -4.074 -34.469 0.211 1 94.81 146 VAL B N 1
ATOM 4699 C CA . VAL B 1 146 ? -2.848 -34.188 0.951 1 94.81 146 VAL B CA 1
ATOM 4700 C C . VAL B 1 146 ? -2.465 -35.406 1.787 1 94.81 146 VAL B C 1
ATOM 4702 O O . VAL B 1 146 ? -1.316 -35.875 1.755 1 94.81 146 VAL B O 1
ATOM 4705 N N . ASN B 1 147 ? -3.359 -36.062 2.482 1 95 147 ASN B N 1
ATOM 4706 C CA . ASN B 1 147 ? -3.049 -37.156 3.367 1 95 147 ASN B CA 1
ATOM 4707 C C . ASN B 1 147 ? -2.717 -38.438 2.58 1 95 147 ASN B C 1
ATOM 4709 O O . ASN B 1 147 ? -1.68 -39.062 2.809 1 95 147 ASN B O 1
ATOM 4713 N N . PRO B 1 148 ? -3.621 -38.781 1.673 1 95.75 148 PRO B N 1
ATOM 4714 C CA . PRO B 1 148 ? -3.283 -39.969 0.891 1 95.75 148 PRO B CA 1
ATOM 4715 C C . PRO B 1 148 ? -1.985 -39.812 0.104 1 95.75 148 PRO B C 1
ATOM 4717 O O . PRO B 1 148 ? -1.231 -40.781 -0.052 1 95.75 148 PRO B O 1
ATOM 4720 N N . LEU B 1 149 ? -1.738 -38.656 -0.404 1 95.81 149 LEU B N 1
ATOM 4721 C CA . LEU B 1 149 ? -0.518 -38.438 -1.17 1 95.81 149 LEU B CA 1
ATOM 4722 C C . LEU B 1 149 ? 0.713 -38.531 -0.276 1 95.81 149 LEU B C 1
ATOM 4724 O O . LEU B 1 149 ? 1.753 -39.031 -0.703 1 95.81 149 LEU B O 1
ATOM 4728 N N . GLN B 1 150 ? 0.608 -38.031 0.907 1 95.38 150 GLN B N 1
ATOM 4729 C CA . GLN B 1 150 ? 1.722 -38.125 1.844 1 95.38 150 GLN B CA 1
ATOM 4730 C C . GLN B 1 150 ? 2.035 -39.594 2.176 1 95.38 150 GLN B C 1
ATOM 4732 O O . GLN B 1 150 ? 3.201 -39.969 2.297 1 95.38 150 GLN B O 1
ATOM 4737 N N . LEU B 1 151 ? 0.981 -40.312 2.441 1 95.69 151 LEU B N 1
ATOM 4738 C CA . LEU B 1 151 ? 1.161 -41.75 2.711 1 95.69 151 LEU B CA 1
ATOM 4739 C C . LEU B 1 151 ? 1.853 -42.438 1.54 1 95.69 151 LEU B C 1
ATOM 4741 O O . LEU B 1 151 ? 2.771 -43.219 1.738 1 95.69 151 LEU B O 1
ATOM 4745 N N . PHE B 1 152 ? 1.419 -42.125 0.354 1 95.56 152 PHE B N 1
ATOM 4746 C CA . PHE B 1 152 ? 2.02 -42.719 -0.846 1 95.56 152 PHE B CA 1
ATOM 4747 C C . PHE B 1 152 ? 3.471 -42.25 -0.989 1 95.56 152 PHE B C 1
ATOM 4749 O O . PHE B 1 152 ? 4.332 -43.031 -1.389 1 95.56 152 PHE B O 1
ATOM 4756 N N . HIS B 1 153 ? 3.742 -41 -0.726 1 95.31 153 HIS B N 1
ATOM 4757 C CA . HIS B 1 153 ? 5.09 -40.469 -0.806 1 95.31 153 HIS B CA 1
ATOM 4758 C C . HIS B 1 153 ? 6.055 -41.25 0.088 1 95.31 153 HIS B C 1
ATOM 4760 O O . HIS B 1 153 ? 7.172 -41.562 -0.326 1 95.31 153 HIS B O 1
ATOM 4766 N N . THR B 1 154 ? 5.586 -41.562 1.245 1 94.5 154 THR B N 1
ATOM 4767 C CA . THR B 1 154 ? 6.434 -42.281 2.193 1 94.5 154 THR B CA 1
ATOM 4768 C C . THR B 1 154 ? 6.695 -43.719 1.717 1 94.5 154 THR B C 1
ATOM 4770 O O . THR B 1 154 ? 7.801 -44.219 1.881 1 94.5 154 THR B O 1
ATOM 4773 N N . LEU B 1 155 ? 5.723 -44.219 1.101 1 94.88 155 LEU B N 1
ATOM 4774 C CA . LEU B 1 155 ? 5.82 -45.594 0.633 1 94.88 155 LEU B CA 1
ATOM 4775 C C . LEU B 1 155 ? 6.781 -45.719 -0.547 1 94.88 155 LEU B C 1
ATOM 4777 O O . LEU B 1 155 ? 7.539 -46.688 -0.647 1 94.88 155 LEU B O 1
ATOM 4781 N N . VAL B 1 156 ? 6.785 -44.812 -1.422 1 94.12 156 VAL B N 1
ATOM 4782 C CA . VAL B 1 156 ? 7.562 -44.906 -2.654 1 94.12 156 VAL B CA 1
ATOM 4783 C C . VAL B 1 156 ? 8.781 -44 -2.57 1 94.12 156 VAL B C 1
ATOM 4785 O O . VAL B 1 156 ? 9.375 -43.656 -3.594 1 94.12 156 VAL B O 1
ATOM 4788 N N . TYR B 1 157 ? 9.18 -43.594 -1.466 1 93.12 157 TYR B N 1
ATOM 4789 C CA . TYR B 1 157 ? 10.219 -42.594 -1.246 1 93.12 157 TYR B CA 1
ATOM 4790 C C . TYR B 1 157 ? 11.516 -43 -1.929 1 93.12 157 TYR B C 1
ATOM 4792 O O . TYR B 1 157 ? 12.195 -42.156 -2.529 1 93.12 157 TYR B O 1
ATOM 4800 N N . PRO B 1 158 ? 11.891 -44.312 -1.842 1 92.44 158 PRO B N 1
ATOM 4801 C CA . PRO B 1 158 ? 13.141 -44.688 -2.5 1 92.44 158 PRO B CA 1
ATOM 4802 C C . PRO B 1 158 ? 13.125 -44.406 -4 1 92.44 158 PRO B C 1
ATOM 4804 O O . PRO B 1 158 ? 14.141 -44 -4.57 1 92.44 158 PRO B O 1
ATOM 4807 N N . PHE B 1 159 ? 12.008 -44.594 -4.633 1 90.69 159 PHE B N 1
ATOM 4808 C CA . PHE B 1 159 ? 11.883 -44.344 -6.066 1 90.69 159 PHE B CA 1
ATOM 4809 C C . PHE B 1 159 ? 11.867 -42.844 -6.352 1 90.69 159 PHE B C 1
ATOM 4811 O O . PHE B 1 159 ? 12.43 -42.406 -7.348 1 90.69 159 PHE B O 1
ATOM 4818 N N . VAL B 1 160 ? 11.211 -42.125 -5.469 1 91.69 160 VAL B N 1
ATOM 4819 C CA . VAL B 1 160 ? 11.141 -40.688 -5.602 1 91.69 160 VAL B CA 1
ATOM 4820 C C . VAL B 1 160 ? 12.539 -40.094 -5.473 1 91.69 160 VAL B C 1
ATOM 4822 O O . VAL B 1 160 ? 12.922 -39.219 -6.25 1 91.69 160 VAL B O 1
ATOM 4825 N N . TRP B 1 161 ? 13.227 -40.562 -4.5 1 91.38 161 TRP B N 1
ATOM 4826 C CA . TRP B 1 161 ? 14.594 -40.094 -4.277 1 91.38 161 TRP B CA 1
ATOM 4827 C C . TRP B 1 161 ? 15.469 -40.375 -5.496 1 91.38 161 TRP B C 1
ATOM 4829 O O . TRP B 1 161 ? 16.25 -39.531 -5.91 1 91.38 161 TRP B O 1
ATOM 4839 N N . LEU B 1 162 ? 15.328 -41.531 -6.07 1 91.56 162 LEU B N 1
ATOM 4840 C CA . LEU B 1 162 ? 16.094 -41.906 -7.258 1 91.56 162 LEU B CA 1
ATOM 4841 C C . LEU B 1 162 ? 15.773 -40.969 -8.43 1 91.56 162 LEU B C 1
ATOM 4843 O O . LEU B 1 162 ? 16.688 -40.531 -9.141 1 91.56 162 LEU B O 1
ATOM 4847 N N . LEU B 1 163 ? 14.547 -40.688 -8.602 1 90.44 163 LEU B N 1
ATOM 4848 C CA . LEU B 1 163 ? 14.125 -39.812 -9.695 1 90.44 163 LEU B CA 1
ATOM 4849 C C . LEU B 1 163 ? 14.672 -38.406 -9.5 1 90.44 163 LEU B C 1
ATOM 4851 O O . LEU B 1 163 ? 15.141 -37.781 -10.453 1 90.44 163 LEU B O 1
ATOM 4855 N N . ASN B 1 164 ? 14.602 -37.938 -8.289 1 87.31 164 ASN B N 1
ATOM 4856 C CA . ASN B 1 164 ? 15.023 -36.562 -7.992 1 87.31 164 ASN B CA 1
ATOM 4857 C C . ASN B 1 164 ? 16.531 -36.406 -8.156 1 87.31 164 ASN B C 1
ATOM 4859 O O . ASN B 1 164 ? 17 -35.375 -8.656 1 87.31 164 ASN B O 1
ATOM 4863 N N . VAL B 1 165 ? 17.25 -37.344 -7.699 1 88.62 165 VAL B N 1
ATOM 4864 C CA . VAL B 1 165 ? 18.703 -37.312 -7.824 1 88.62 165 VAL B CA 1
ATOM 4865 C C . VAL B 1 165 ? 19.094 -37.344 -9.297 1 88.62 165 VAL B C 1
ATOM 4867 O O . VAL B 1 165 ? 19.984 -36.625 -9.734 1 88.62 165 VAL B O 1
ATOM 4870 N N . SER B 1 166 ? 18.469 -38.219 -10.039 1 91.38 166 SER B N 1
ATOM 4871 C CA . SER B 1 166 ? 18.75 -38.344 -11.469 1 91.38 166 SER B CA 1
ATOM 4872 C C . SER B 1 166 ? 18.391 -37.062 -12.203 1 91.38 166 SER B C 1
ATOM 4874 O O . SER B 1 166 ? 19.156 -36.594 -13.039 1 91.38 166 SER B O 1
ATOM 4876 N N . SER B 1 167 ? 17.188 -36.594 -11.891 1 88.88 167 SER B N 1
ATOM 4877 C CA . SER B 1 167 ? 16.734 -35.375 -12.555 1 88.88 167 SER B CA 1
ATOM 4878 C C . SER B 1 167 ? 17.641 -34.188 -12.227 1 88.88 167 SER B C 1
ATOM 4880 O O . SER B 1 167 ? 18.016 -33.406 -13.117 1 88.88 167 SER B O 1
ATOM 4882 N N . SER B 1 168 ? 17.984 -34.031 -10.977 1 86.56 168 SER B N 1
ATOM 4883 C CA . SER B 1 168 ? 18.859 -32.938 -10.562 1 86.56 168 SER B CA 1
ATOM 4884 C C . SER B 1 168 ? 20.219 -33.031 -11.242 1 86.56 168 SER B C 1
ATOM 4886 O O . SER B 1 168 ? 20.812 -32.031 -11.602 1 86.56 168 SER B O 1
ATOM 4888 N N . GLY B 1 169 ? 20.734 -34.219 -11.32 1 87.94 169 GLY B N 1
ATOM 4889 C CA . GLY B 1 169 ? 21.984 -34.406 -12.023 1 87.94 169 GLY B CA 1
ATOM 4890 C C . GLY B 1 169 ? 21.938 -33.969 -13.469 1 87.94 169 GLY B C 1
ATOM 4891 O O . GLY B 1 169 ? 22.859 -33.281 -13.945 1 87.94 169 GLY B O 1
ATOM 4892 N N . ILE B 1 170 ? 20.922 -34.312 -14.133 1 90.06 170 ILE B N 1
ATOM 4893 C CA . ILE B 1 170 ? 20.766 -34 -15.539 1 90.06 170 ILE B CA 1
ATOM 4894 C C . ILE B 1 170 ? 20.562 -32.469 -15.695 1 90.06 170 ILE B C 1
ATOM 4896 O O . ILE B 1 170 ? 21.141 -31.859 -16.594 1 90.06 170 ILE B O 1
ATOM 4900 N N . ILE B 1 171 ? 19.766 -31.938 -14.867 1 88.12 171 ILE B N 1
ATOM 4901 C CA . ILE B 1 171 ? 19.5 -30.5 -14.914 1 88.12 171 ILE B CA 1
ATOM 4902 C C . ILE B 1 171 ? 20.797 -29.734 -14.711 1 88.12 171 ILE B C 1
ATOM 4904 O O . ILE B 1 171 ? 21.062 -28.75 -15.406 1 88.12 171 ILE B O 1
ATOM 4908 N N . LYS B 1 172 ? 21.594 -30.172 -13.758 1 85.62 172 LYS B N 1
ATOM 4909 C CA . LYS B 1 172 ? 22.891 -29.547 -13.508 1 85.62 172 LYS B CA 1
ATOM 4910 C C . LYS B 1 172 ? 23.797 -29.688 -14.727 1 85.62 172 LYS B C 1
ATOM 4912 O O . LYS B 1 172 ? 24.547 -28.75 -15.055 1 85.62 172 LYS B O 1
ATOM 4917 N N . MET B 1 173 ? 23.734 -30.75 -15.297 1 87.5 173 MET B N 1
ATOM 4918 C CA . MET B 1 173 ? 24.547 -30.984 -16.484 1 87.5 173 MET B CA 1
ATOM 4919 C C . MET B 1 173 ? 24.125 -30.078 -17.641 1 87.5 173 MET B C 1
ATOM 4921 O O . MET B 1 173 ? 24.953 -29.672 -18.453 1 87.5 173 MET B O 1
ATOM 4925 N N . LEU B 1 174 ? 22.859 -29.781 -17.703 1 85.12 174 LEU B N 1
ATOM 4926 C CA . LEU B 1 174 ? 22.328 -28.891 -18.734 1 85.12 174 LEU B CA 1
ATOM 4927 C C . LEU B 1 174 ? 22.562 -27.438 -18.375 1 85.12 174 LEU B C 1
ATOM 4929 O O . LEU B 1 174 ? 22.312 -26.547 -19.203 1 85.12 174 LEU B O 1
ATOM 4933 N N . GLY B 1 175 ? 23 -27.125 -17.156 1 75.62 175 GLY B N 1
ATOM 4934 C CA . GLY B 1 175 ? 23.391 -25.781 -16.766 1 75.62 175 GLY B CA 1
ATOM 4935 C C . GLY B 1 175 ? 22.281 -25.016 -16.062 1 75.62 175 GLY B C 1
ATOM 4936 O O . GLY B 1 175 ? 22.359 -23.812 -15.891 1 75.62 175 GLY B O 1
ATOM 4937 N N . PHE B 1 176 ? 21.25 -25.75 -15.828 1 77 176 PHE B N 1
ATOM 4938 C CA . PHE B 1 176 ? 20.156 -25.062 -15.141 1 77 176 PHE B CA 1
ATOM 4939 C C . PHE B 1 176 ? 20.328 -25.172 -13.625 1 77 176 PHE B C 1
ATOM 4941 O O . PHE B 1 176 ? 20.859 -26.156 -13.117 1 77 176 PHE B O 1
ATOM 4948 N N . ASN B 1 177 ? 20.234 -24.078 -12.938 1 67 177 ASN B N 1
ATOM 4949 C CA . ASN B 1 177 ? 20.25 -24.109 -11.477 1 67 177 ASN B CA 1
ATOM 4950 C C . ASN B 1 177 ? 18.828 -24.188 -10.906 1 67 177 ASN B C 1
ATOM 4952 O O . ASN B 1 177 ? 17.938 -23.484 -11.367 1 67 177 ASN B O 1
ATOM 4956 N N . PRO B 1 178 ? 18.609 -25.266 -10.125 1 60.94 178 PRO B N 1
ATOM 4957 C CA . PRO B 1 178 ? 17.297 -25.344 -9.5 1 60.94 178 PRO B CA 1
ATOM 4958 C C . PRO B 1 178 ? 16.891 -24.016 -8.844 1 60.94 178 PRO B C 1
ATOM 4960 O O . PRO B 1 178 ? 17.734 -23.328 -8.273 1 60.94 178 PRO B O 1
ATOM 4963 N N . ALA B 1 179 ? 15.789 -23.391 -9.398 1 56.59 179 ALA B N 1
ATOM 4964 C CA . ALA B 1 179 ? 15.336 -22.094 -8.859 1 56.59 179 ALA B CA 1
ATOM 4965 C C . ALA B 1 179 ? 15.055 -22.188 -7.367 1 56.59 179 ALA B C 1
ATOM 4967 O O . ALA B 1 179 ? 14.43 -23.156 -6.906 1 56.59 179 ALA B O 1
ATOM 4968 N N . ASP B 1 180 ? 15.883 -21.688 -6.547 1 52.47 180 ASP B N 1
ATOM 4969 C CA . ASP B 1 180 ? 15.562 -21.562 -5.129 1 52.47 180 ASP B CA 1
ATOM 4970 C C . ASP B 1 180 ? 14.195 -20.906 -4.93 1 52.47 180 ASP B C 1
ATOM 4972 O O . ASP B 1 180 ? 13.695 -20.234 -5.828 1 52.47 180 ASP B O 1
ATOM 4976 N N . GLU B 1 181 ? 13.43 -21.328 -3.955 1 52.62 181 GLU B N 1
ATOM 4977 C CA . GLU B 1 181 ? 12.164 -20.766 -3.482 1 52.62 181 GLU B CA 1
ATOM 4978 C C . GLU B 1 181 ? 12.078 -19.266 -3.768 1 52.62 181 GLU B C 1
ATOM 4980 O O . GLU B 1 181 ? 10.984 -18.719 -3.92 1 52.62 181 GLU B O 1
ATOM 4985 N N . GLU B 1 182 ? 13.227 -18.672 -3.932 1 49.72 182 GLU B N 1
ATOM 4986 C CA . GLU B 1 182 ? 13.305 -17.219 -4.055 1 49.72 182 GLU B CA 1
ATOM 4987 C C . GLU B 1 182 ? 12.734 -16.734 -5.387 1 49.72 182 GLU B C 1
ATOM 4989 O O . GLU B 1 182 ? 12.453 -15.547 -5.559 1 49.72 182 GLU B O 1
ATOM 4994 N N . ASN B 1 183 ? 12.688 -17.688 -6.301 1 52.44 183 ASN B N 1
ATOM 4995 C CA . ASN B 1 183 ? 12.281 -17.297 -7.645 1 52.44 183 ASN B CA 1
ATOM 4996 C C . ASN B 1 183 ? 10.828 -16.828 -7.68 1 52.44 183 ASN B C 1
ATOM 4998 O O . ASN B 1 183 ? 10.336 -16.375 -8.719 1 52.44 183 ASN B O 1
ATOM 5002 N N . GLN B 1 184 ? 10.297 -16.906 -6.582 1 63.19 184 GLN B N 1
ATOM 5003 C CA . GLN B 1 184 ? 8.906 -16.469 -6.656 1 63.19 184 GLN B CA 1
ATOM 5004 C C . GLN B 1 184 ? 8.727 -15.109 -5.988 1 63.19 184 GLN B C 1
ATOM 5006 O O . GLN B 1 184 ? 7.676 -14.836 -5.402 1 63.19 184 GLN B O 1
ATOM 5011 N N . VAL B 1 185 ? 9.859 -14.352 -6.164 1 70.75 185 VAL B N 1
ATOM 5012 C CA . VAL B 1 185 ? 9.711 -13.055 -5.508 1 70.75 185 VAL B CA 1
ATOM 5013 C C . VAL B 1 185 ? 8.984 -12.086 -6.438 1 70.75 185 VAL B C 1
ATOM 5015 O O . VAL B 1 185 ? 9.336 -11.953 -7.609 1 70.75 185 VAL B O 1
ATOM 5018 N N . TYR B 1 186 ? 7.902 -11.641 -6.016 1 77.62 186 TYR B N 1
ATOM 5019 C CA . TYR B 1 186 ? 7.082 -10.688 -6.762 1 77.62 186 TYR B CA 1
ATOM 5020 C C . TYR B 1 186 ? 7.719 -9.305 -6.758 1 77.62 186 TYR B C 1
ATOM 5022 O O . TYR B 1 186 ? 8.242 -8.859 -5.734 1 77.62 186 TYR B O 1
ATOM 5030 N N . SER B 1 187 ? 7.777 -8.688 -7.914 1 81.19 187 SER B N 1
ATOM 5031 C CA . SER B 1 187 ? 8.227 -7.301 -7.992 1 81.19 187 SER B CA 1
ATOM 5032 C C . SER B 1 187 ? 7.137 -6.336 -7.543 1 81.19 187 SER B C 1
ATOM 5034 O O . SER B 1 187 ? 5.973 -6.727 -7.41 1 81.19 187 SER B O 1
ATOM 5036 N N . GLN B 1 188 ? 7.594 -5.133 -7.305 1 84.88 188 GLN B N 1
ATOM 5037 C CA . GLN B 1 188 ? 6.648 -4.098 -6.91 1 84.88 188 GLN B CA 1
ATOM 5038 C C . GLN B 1 188 ? 5.574 -3.896 -7.977 1 84.88 188 GLN B C 1
ATOM 5040 O O . GLN B 1 188 ? 4.387 -3.789 -7.656 1 84.88 188 GLN B O 1
ATOM 5045 N N . SER B 1 189 ? 5.992 -3.854 -9.258 1 82.56 189 SER B N 1
ATOM 5046 C CA . SER B 1 189 ? 5.059 -3.635 -10.359 1 82.56 189 SER B CA 1
ATOM 5047 C C . SER B 1 189 ? 4.078 -4.793 -10.492 1 82.56 189 SER B C 1
ATOM 5049 O O . SER B 1 189 ? 2.91 -4.59 -10.828 1 82.56 189 SER B O 1
ATOM 5051 N N . GLU B 1 190 ? 4.59 -5.906 -10.211 1 82 190 GLU B N 1
ATOM 5052 C CA . GLU B 1 190 ? 3.717 -7.078 -10.25 1 82 190 GLU B CA 1
ATOM 5053 C C . GLU B 1 190 ? 2.678 -7.027 -9.133 1 82 190 GLU B C 1
ATOM 5055 O O . GLU B 1 190 ? 1.514 -7.375 -9.344 1 82 190 GLU B O 1
ATOM 5060 N N . ILE B 1 191 ? 3.08 -6.672 -7.965 1 86.06 191 ILE B N 1
ATOM 5061 C CA . ILE B 1 191 ? 2.172 -6.551 -6.828 1 86.06 191 ILE B CA 1
ATOM 5062 C C . ILE B 1 191 ? 1.076 -5.535 -7.152 1 86.06 191 ILE B C 1
ATOM 5064 O O . ILE B 1 191 ? -0.095 -5.758 -6.836 1 86.06 191 ILE B O 1
ATOM 5068 N N . ILE B 1 192 ? 1.465 -4.469 -7.781 1 86.19 192 ILE B N 1
ATOM 5069 C CA . ILE B 1 192 ? 0.495 -3.457 -8.18 1 86.19 192 ILE B CA 1
ATOM 5070 C C . ILE B 1 192 ? -0.502 -4.059 -9.172 1 86.19 192 ILE B C 1
ATOM 5072 O O . ILE B 1 192 ? -1.709 -3.83 -9.062 1 86.19 192 ILE B O 1
ATOM 5076 N N . ARG B 1 193 ? -0.033 -4.816 -10.062 1 82.12 193 ARG B N 1
ATOM 5077 C CA . ARG B 1 193 ? -0.908 -5.438 -11.055 1 82.12 193 ARG B CA 1
ATOM 5078 C C . ARG B 1 193 ? -1.864 -6.426 -10.398 1 82.12 193 ARG B C 1
ATOM 5080 O O . ARG B 1 193 ? -3.047 -6.477 -10.734 1 82.12 193 ARG B O 1
ATOM 5087 N N . LEU B 1 194 ? -1.296 -7.191 -9.508 1 84.38 194 LEU B N 1
ATOM 5088 C CA . LEU B 1 194 ? -2.133 -8.117 -8.758 1 84.38 194 LEU B CA 1
ATOM 5089 C C . LEU B 1 194 ? -3.227 -7.379 -8 1 84.38 194 LEU B C 1
ATOM 5091 O O . LEU B 1 194 ? -4.371 -7.828 -7.953 1 84.38 194 LEU B O 1
ATOM 5095 N N . SER B 1 195 ? -2.826 -6.324 -7.426 1 87.56 195 SER B N 1
ATOM 5096 C CA . SER B 1 195 ? -3.777 -5.52 -6.664 1 87.56 195 SER B CA 1
ATOM 5097 C C . SER B 1 195 ? -4.848 -4.926 -7.57 1 87.56 195 SER B C 1
ATOM 5099 O O . SER B 1 195 ? -6.02 -4.844 -7.188 1 87.56 195 SER B O 1
ATOM 5101 N N . LYS B 1 196 ? -4.488 -4.516 -8.727 1 85.69 196 LYS B N 1
ATOM 5102 C CA . LYS B 1 196 ? -5.449 -3.99 -9.695 1 85.69 196 LYS B CA 1
ATOM 5103 C C . LYS B 1 196 ? -6.492 -5.043 -10.055 1 85.69 196 LYS B C 1
ATOM 5105 O O . LYS B 1 196 ? -7.688 -4.742 -10.125 1 85.69 196 LYS B O 1
ATOM 5110 N N . ASN B 1 197 ? -5.98 -6.215 -10.258 1 81.56 197 ASN B N 1
ATOM 5111 C CA . ASN B 1 197 ? -6.883 -7.32 -10.547 1 81.56 197 ASN B CA 1
ATOM 5112 C C . ASN B 1 197 ? -7.797 -7.629 -9.359 1 81.56 197 ASN B C 1
ATOM 5114 O O . ASN B 1 197 ? -8.953 -8 -9.547 1 81.56 197 ASN B O 1
ATOM 5118 N N . ALA B 1 198 ? -7.242 -7.5 -8.234 1 84.75 198 ALA B N 1
ATOM 5119 C CA . ALA B 1 198 ? -8.023 -7.738 -7.023 1 84.75 198 ALA B CA 1
ATOM 5120 C C . ALA B 1 198 ? -9.156 -6.727 -6.895 1 84.75 198 ALA B C 1
ATOM 5122 O O . ALA B 1 198 ? -10.242 -7.059 -6.406 1 84.75 198 ALA B O 1
ATOM 5123 N N . VAL B 1 199 ? -8.922 -5.527 -7.297 1 86.75 199 VAL B N 1
ATOM 5124 C CA . VAL B 1 199 ? -9.953 -4.496 -7.285 1 86.75 199 VAL B CA 1
ATOM 5125 C C . VAL B 1 199 ? -11.055 -4.855 -8.273 1 86.75 199 VAL B C 1
ATOM 5127 O O . VAL B 1 199 ? -12.242 -4.738 -7.961 1 86.75 199 VAL B O 1
ATOM 5130 N N . HIS B 1 200 ? -10.711 -5.301 -9.445 1 81.88 200 HIS B N 1
ATOM 5131 C CA . HIS B 1 200 ? -11.672 -5.711 -10.461 1 81.88 200 HIS B CA 1
ATOM 5132 C C . HIS B 1 200 ? -12.516 -6.883 -9.977 1 81.88 200 HIS B C 1
ATOM 5134 O O . HIS B 1 200 ? -13.711 -6.961 -10.273 1 81.88 200 HIS B O 1
ATOM 5140 N N . GLY B 1 201 ? -11.906 -7.707 -9.195 1 78.94 201 GLY B N 1
ATOM 5141 C CA . GLY B 1 201 ? -12.602 -8.875 -8.672 1 78.94 201 GLY B CA 1
ATOM 5142 C C . GLY B 1 201 ? -13.359 -8.586 -7.387 1 78.94 201 GLY B C 1
ATOM 5143 O O . GLY B 1 201 ? -14.078 -9.453 -6.879 1 78.94 201 GLY B O 1
ATOM 5144 N N . GLY B 1 202 ? -13.164 -7.359 -6.805 1 79.88 202 GLY B N 1
ATOM 5145 C CA . GLY B 1 202 ? -13.906 -6.934 -5.629 1 79.88 202 GLY B CA 1
ATOM 5146 C C . GLY B 1 202 ? -13.242 -7.324 -4.324 1 79.88 202 GLY B C 1
ATOM 5147 O O . GLY B 1 202 ? -13.812 -7.141 -3.248 1 79.88 202 GLY B O 1
ATOM 5148 N N . ALA B 1 203 ? -12.086 -7.91 -4.391 1 81.38 203 ALA B N 1
ATOM 5149 C CA . ALA B 1 203 ? -11.414 -8.375 -3.186 1 81.38 203 ALA B CA 1
ATOM 5150 C C . ALA B 1 203 ? -10.664 -7.238 -2.5 1 81.38 203 ALA B C 1
ATOM 5152 O O . ALA B 1 203 ? -10.289 -7.352 -1.33 1 81.38 203 ALA B O 1
ATOM 5153 N N . LEU B 1 204 ? -10.461 -6.172 -3.283 1 85.19 204 LEU B N 1
ATOM 5154 C CA . LEU B 1 204 ? -9.75 -4.996 -2.783 1 85.19 204 LEU B CA 1
ATOM 5155 C C . LEU B 1 204 ? -10.484 -3.715 -3.168 1 85.19 204 LEU B C 1
ATOM 5157 O O . LEU B 1 204 ? -11.031 -3.615 -4.266 1 85.19 204 LEU B O 1
ATOM 5161 N N . ASP B 1 205 ? -10.516 -2.807 -2.268 1 86 205 ASP B N 1
ATOM 5162 C CA . ASP B 1 205 ? -11.133 -1.516 -2.57 1 86 205 ASP B CA 1
ATOM 5163 C C . ASP B 1 205 ? -10.227 -0.674 -3.465 1 86 205 ASP B C 1
ATOM 5165 O O . ASP B 1 205 ? -9 -0.758 -3.371 1 86 205 ASP B O 1
ATOM 5169 N N . LYS B 1 206 ? -10.906 0.071 -4.297 1 87.38 206 LYS B N 1
ATOM 5170 C CA . LYS B 1 206 ? -10.156 0.946 -5.199 1 87.38 206 LYS B CA 1
ATOM 5171 C C . LYS B 1 206 ? -9.25 1.888 -4.418 1 87.38 206 LYS B C 1
ATOM 5173 O O . LYS B 1 206 ? -8.125 2.176 -4.848 1 87.38 206 LYS B O 1
ATOM 5178 N N . GLU B 1 207 ? -9.672 2.33 -3.326 1 82.62 207 GLU B N 1
ATOM 5179 C CA . GLU B 1 207 ? -8.906 3.26 -2.502 1 82.62 207 GLU B CA 1
ATOM 5180 C C . GLU B 1 207 ? -7.66 2.592 -1.93 1 82.62 207 GLU B C 1
ATOM 5182 O O . GLU B 1 207 ? -6.621 3.238 -1.769 1 82.62 207 GLU B O 1
ATOM 5187 N N . ASP B 1 208 ? -7.766 1.344 -1.625 1 86.56 208 ASP B N 1
ATOM 5188 C CA . ASP B 1 208 ? -6.609 0.602 -1.137 1 86.56 208 ASP B CA 1
ATOM 5189 C C . ASP B 1 208 ? -5.484 0.596 -2.17 1 86.56 208 ASP B C 1
ATOM 5191 O O . ASP B 1 208 ? -4.32 0.821 -1.831 1 86.56 208 ASP B O 1
ATOM 5195 N N . LEU B 1 209 ? -5.898 0.326 -3.342 1 88.12 209 LEU B N 1
ATOM 5196 C CA . LEU B 1 209 ? -4.918 0.307 -4.422 1 88.12 209 LEU B CA 1
ATOM 5197 C C . LEU B 1 209 ? -4.289 1.684 -4.605 1 88.12 209 LEU B C 1
ATOM 5199 O O . LEU B 1 209 ? -3.07 1.797 -4.762 1 88.12 209 LEU B O 1
ATOM 5203 N N . THR B 1 210 ? -5.098 2.691 -4.586 1 85.31 210 THR B N 1
ATOM 5204 C CA . THR B 1 210 ? -4.633 4.059 -4.797 1 85.31 210 THR B CA 1
ATOM 5205 C C . THR B 1 210 ? -3.588 4.441 -3.75 1 85.31 210 THR B C 1
ATOM 5207 O O . THR B 1 210 ? -2.518 4.945 -4.09 1 85.31 210 THR B O 1
ATOM 5210 N N . TYR B 1 211 ? -3.875 4.219 -2.559 1 82.94 211 TYR B N 1
ATOM 5211 C CA . TYR B 1 211 ? -2.969 4.613 -1.485 1 82.94 211 TYR B CA 1
ATOM 5212 C C . TYR B 1 211 ? -1.722 3.738 -1.477 1 82.94 211 TYR B C 1
ATOM 5214 O O . TYR B 1 211 ? -0.634 4.199 -1.124 1 82.94 211 TYR B O 1
ATOM 5222 N N . MET B 1 212 ? -1.9 2.471 -1.831 1 87.25 212 MET B N 1
ATOM 5223 C CA . MET B 1 212 ? -0.729 1.608 -1.964 1 87.25 212 MET B CA 1
ATOM 5224 C C . MET B 1 212 ? 0.227 2.148 -3.021 1 87.25 212 MET B C 1
ATOM 5226 O O . MET B 1 212 ? 1.434 2.236 -2.787 1 87.25 212 MET B O 1
ATOM 5230 N N . GLU B 1 213 ? -0.322 2.479 -4.137 1 87.62 213 GLU B N 1
ATOM 5231 C CA . GLU B 1 213 ? 0.489 3.014 -5.227 1 87.62 213 GLU B CA 1
ATOM 5232 C C . GLU B 1 213 ? 1.192 4.301 -4.812 1 87.62 213 GLU B C 1
ATOM 5234 O O . GLU B 1 213 ? 2.363 4.508 -5.137 1 87.62 213 GLU B O 1
ATOM 5239 N N . ARG B 1 214 ? 0.535 5.148 -4.137 1 83.44 214 ARG B N 1
ATOM 5240 C CA . ARG B 1 214 ? 1.106 6.414 -3.684 1 83.44 214 ARG B CA 1
ATOM 5241 C C . ARG B 1 214 ? 2.199 6.18 -2.646 1 83.44 214 ARG B C 1
ATOM 5243 O O . ARG B 1 214 ? 3.201 6.895 -2.619 1 83.44 214 ARG B O 1
ATOM 5250 N N . ALA B 1 215 ? 1.91 5.27 -1.82 1 83.88 215 ALA B N 1
ATOM 5251 C CA . ALA B 1 215 ? 2.922 4.926 -0.824 1 83.88 215 ALA B CA 1
ATOM 5252 C C . ALA B 1 215 ? 4.211 4.461 -1.492 1 83.88 215 ALA B C 1
ATOM 5254 O O . ALA B 1 215 ? 5.309 4.82 -1.056 1 83.88 215 ALA B O 1
ATOM 5255 N N . PHE B 1 216 ? 4.059 3.609 -2.518 1 85.56 216 PHE B N 1
ATOM 5256 C CA . PHE B 1 216 ? 5.227 3.143 -3.256 1 85.56 216 PHE B CA 1
ATOM 5257 C C . PHE B 1 216 ? 5.953 4.312 -3.914 1 85.56 216 PHE B C 1
ATOM 5259 O O . PHE B 1 216 ? 7.184 4.363 -3.91 1 85.56 216 PHE B O 1
ATOM 5266 N N . GLN B 1 217 ? 5.215 5.227 -4.457 1 84.25 217 GLN B N 1
ATOM 5267 C CA . GLN B 1 217 ? 5.797 6.391 -5.113 1 84.25 217 GLN B CA 1
ATOM 5268 C C . GLN B 1 217 ? 6.512 7.289 -4.105 1 84.25 217 GLN B C 1
ATOM 5270 O O . GLN B 1 217 ? 7.562 7.859 -4.406 1 84.25 217 GLN B O 1
ATOM 5275 N N . LEU B 1 218 ? 5.875 7.418 -2.99 1 83.44 218 LEU B N 1
ATOM 5276 C CA . LEU B 1 218 ? 6.453 8.227 -1.927 1 83.44 218 LEU B CA 1
ATOM 5277 C C . LEU B 1 218 ? 7.844 7.719 -1.551 1 83.44 218 LEU B C 1
ATOM 5279 O O . LEU B 1 218 ? 8.75 8.516 -1.298 1 83.44 218 LEU B O 1
ATOM 5283 N N . ASN B 1 219 ? 7.996 6.461 -1.553 1 82.44 219 ASN B N 1
ATOM 5284 C CA . ASN B 1 219 ? 9.258 5.844 -1.158 1 82.44 219 ASN B CA 1
ATOM 5285 C C . ASN B 1 219 ? 10.359 6.125 -2.176 1 82.44 219 ASN B C 1
ATOM 5287 O O . ASN B 1 219 ? 11.547 6.012 -1.858 1 82.44 219 ASN B O 1
ATOM 5291 N N . ASP B 1 220 ? 9.992 6.531 -3.35 1 85.75 220 ASP B N 1
ATOM 5292 C CA . ASP B 1 220 ? 10.961 6.781 -4.406 1 85.75 220 ASP B CA 1
ATOM 5293 C C . ASP B 1 220 ? 11.32 8.266 -4.484 1 85.75 220 ASP B C 1
ATOM 5295 O O . ASP B 1 220 ? 12.188 8.664 -5.266 1 85.75 220 ASP B O 1
ATOM 5299 N N . LYS B 1 221 ? 10.734 9.039 -3.684 1 91.44 221 LYS B N 1
ATOM 5300 C CA . LYS B 1 221 ? 10.969 10.477 -3.725 1 91.44 221 LYS B CA 1
ATOM 5301 C C . LYS B 1 221 ? 11.984 10.898 -2.666 1 91.44 221 LYS B C 1
ATOM 5303 O O . LYS B 1 221 ? 12.172 10.211 -1.663 1 91.44 221 LYS B O 1
ATOM 5308 N N . THR B 1 222 ? 12.664 12 -2.967 1 95.5 222 THR B N 1
ATOM 5309 C CA . THR B 1 222 ? 13.672 12.555 -2.07 1 95.5 222 THR B CA 1
ATOM 5310 C C . THR B 1 222 ? 13.281 13.961 -1.629 1 95.5 222 THR B C 1
ATOM 5312 O O . THR B 1 222 ? 12.273 14.5 -2.074 1 95.5 222 THR B O 1
ATOM 5315 N N . ALA B 1 223 ? 14.062 14.516 -0.78 1 96.5 223 ALA B N 1
ATOM 5316 C CA . ALA B 1 223 ? 13.82 15.875 -0.294 1 96.5 223 ALA B CA 1
ATOM 5317 C C . ALA B 1 223 ? 13.734 16.859 -1.452 1 96.5 223 ALA B C 1
ATOM 5319 O O . ALA B 1 223 ? 12.875 17.75 -1.458 1 96.5 223 ALA B O 1
ATOM 5320 N N . LYS B 1 224 ? 14.539 16.688 -2.398 1 95.75 224 LYS B N 1
ATOM 5321 C CA . LYS B 1 224 ? 14.617 17.594 -3.541 1 95.75 224 LYS B CA 1
ATOM 5322 C C . LYS B 1 224 ? 13.305 17.594 -4.32 1 95.75 224 LYS B C 1
ATOM 5324 O O . LYS B 1 224 ? 12.898 18.641 -4.852 1 95.75 224 LYS B O 1
ATOM 5329 N N . ASP B 1 225 ? 12.609 16.484 -4.379 1 94.69 225 ASP B N 1
ATOM 5330 C CA . ASP B 1 225 ? 11.406 16.328 -5.188 1 94.69 225 ASP B CA 1
ATOM 5331 C C . ASP B 1 225 ? 10.227 17.062 -4.57 1 94.69 225 ASP B C 1
ATOM 5333 O O . ASP B 1 225 ? 9.281 17.438 -5.273 1 94.69 225 ASP B O 1
ATOM 5337 N N . ILE B 1 226 ? 10.305 17.328 -3.234 1 93.19 226 ILE B N 1
ATOM 5338 C CA . ILE B 1 226 ? 9.07 17.797 -2.615 1 93.19 226 ILE B CA 1
ATOM 5339 C C . ILE B 1 226 ? 9.344 19.109 -1.873 1 93.19 226 ILE B C 1
ATOM 5341 O O . ILE B 1 226 ? 8.414 19.734 -1.345 1 93.19 226 ILE B O 1
ATOM 5345 N N . MET B 1 227 ? 10.562 19.516 -1.773 1 95.38 227 MET B N 1
ATOM 5346 C CA . MET B 1 227 ? 10.938 20.656 -0.959 1 95.38 227 MET B CA 1
ATOM 5347 C C . MET B 1 227 ? 10.359 21.953 -1.539 1 95.38 227 MET B C 1
ATOM 5349 O O . MET B 1 227 ? 10.023 22 -2.723 1 95.38 227 MET B O 1
ATOM 5353 N N . THR B 1 228 ? 10.07 22.875 -0.729 1 94.5 228 THR B N 1
ATOM 5354 C CA . THR B 1 228 ? 9.867 24.25 -1.165 1 94.5 228 THR B CA 1
ATOM 5355 C C . THR B 1 228 ? 11.203 24.922 -1.472 1 94.5 228 THR B C 1
ATOM 5357 O O . THR B 1 228 ? 12.039 25.094 -0.58 1 94.5 228 THR B O 1
ATOM 5360 N N . ASP B 1 229 ? 11.344 25.312 -2.578 1 94.25 229 ASP B N 1
ATOM 5361 C CA . ASP B 1 229 ? 12.617 25.828 -3.068 1 94.25 229 ASP B CA 1
ATOM 5362 C C . ASP B 1 229 ? 13.008 27.109 -2.336 1 94.25 229 ASP B C 1
ATOM 5364 O O . ASP B 1 229 ? 12.141 27.906 -1.962 1 94.25 229 ASP B O 1
ATOM 5368 N N . ARG B 1 230 ? 14.312 27.312 -2.264 1 93.44 230 ARG B N 1
ATOM 5369 C CA . ARG B 1 230 ? 14.852 28.469 -1.561 1 93.44 230 ARG B CA 1
ATOM 5370 C C . ARG B 1 230 ? 14.305 29.766 -2.148 1 93.44 230 ARG B C 1
ATOM 5372 O O . ARG B 1 230 ? 14.109 30.75 -1.426 1 93.44 230 ARG B O 1
ATOM 5379 N N . THR B 1 231 ? 13.969 29.797 -3.391 1 91.62 231 THR B N 1
ATOM 5380 C CA . THR B 1 231 ? 13.508 31 -4.07 1 91.62 231 THR B CA 1
ATOM 5381 C C . THR B 1 231 ? 12.109 31.375 -3.598 1 91.62 231 THR B C 1
ATOM 5383 O O . THR B 1 231 ? 11.727 32.562 -3.664 1 91.62 231 THR B O 1
ATOM 5386 N N . ARG B 1 232 ? 11.328 30.469 -3.08 1 91.38 232 ARG B N 1
ATOM 5387 C CA . ARG B 1 232 ? 9.953 30.719 -2.666 1 91.38 232 ARG B CA 1
ATOM 5388 C C . ARG B 1 232 ? 9.852 30.859 -1.151 1 91.38 232 ARG B C 1
ATOM 5390 O O . ARG B 1 232 ? 8.758 31.062 -0.613 1 91.38 232 ARG B O 1
ATOM 5397 N N . LEU B 1 233 ? 10.969 30.844 -0.515 1 92.88 233 LEU B N 1
ATOM 5398 C CA . LEU B 1 233 ? 10.953 30.906 0.943 1 92.88 233 LEU B CA 1
ATOM 5399 C C . LEU B 1 233 ? 10.812 32.344 1.434 1 92.88 233 LEU B C 1
ATOM 5401 O O . LEU B 1 233 ? 11.484 33.25 0.931 1 92.88 233 LEU B O 1
ATOM 5405 N N . THR B 1 234 ? 9.906 32.562 2.268 1 93.94 234 THR B N 1
ATOM 5406 C CA . THR B 1 234 ? 9.859 33.781 3.051 1 93.94 234 THR B CA 1
ATOM 5407 C C . THR B 1 234 ? 10.648 33.656 4.348 1 93.94 234 THR B C 1
ATOM 5409 O O . THR B 1 234 ? 10.375 32.75 5.145 1 93.94 234 THR B O 1
ATOM 5412 N N . VAL B 1 235 ? 11.648 34.469 4.543 1 96.19 235 VAL B N 1
ATOM 5413 C CA . VAL B 1 235 ? 12.539 34.312 5.684 1 96.19 235 VAL B CA 1
ATOM 5414 C C . VAL B 1 235 ? 12.5 35.562 6.555 1 96.19 235 VAL B C 1
ATOM 5416 O O . VAL B 1 235 ? 11.969 36.594 6.137 1 96.19 235 VAL B O 1
ATOM 5419 N N . LEU B 1 236 ? 12.922 35.469 7.777 1 96.44 236 LEU B N 1
ATOM 5420 C CA . LEU B 1 236 ? 13.156 36.562 8.703 1 96.44 236 LEU B CA 1
ATOM 5421 C C . LEU B 1 236 ? 14.648 36.75 8.961 1 96.44 236 LEU B C 1
ATOM 5423 O O . LEU B 1 236 ? 15.383 35.781 9.109 1 96.44 236 LEU B O 1
ATOM 5427 N N . ASP B 1 237 ? 15.078 37.969 8.93 1 96.12 237 ASP B N 1
ATOM 5428 C CA . ASP B 1 237 ? 16.453 38.219 9.312 1 96.12 237 ASP B CA 1
ATOM 5429 C C . ASP B 1 237 ? 16.625 38.219 10.828 1 96.12 237 ASP B C 1
ATOM 5431 O O . ASP B 1 237 ? 15.75 38.688 11.555 1 96.12 237 ASP B O 1
ATOM 5435 N N . ALA B 1 238 ? 17.766 37.75 11.266 1 92.56 238 ALA B N 1
ATOM 5436 C CA . ALA B 1 238 ? 18.062 37.594 12.688 1 92.56 238 ALA B CA 1
ATOM 5437 C C . ALA B 1 238 ? 17.938 38.938 13.422 1 92.56 238 ALA B C 1
ATOM 5439 O O . ALA B 1 238 ? 17.625 38.969 14.609 1 92.56 238 ALA B O 1
ATOM 5440 N N . SER B 1 239 ? 18.125 40 12.719 1 91.81 239 SER B N 1
ATOM 5441 C CA . SER B 1 239 ? 18.141 41.344 13.328 1 91.81 239 SER B CA 1
ATOM 5442 C C . SER B 1 239 ? 16.734 41.906 13.422 1 91.81 239 SER B C 1
ATOM 5444 O O . SER B 1 239 ? 16.5 42.875 14.133 1 91.81 239 SER B O 1
ATOM 5446 N N . GLU B 1 240 ? 15.781 41.312 12.695 1 94.62 240 GLU B N 1
ATOM 5447 C CA . GLU B 1 240 ? 14.414 41.812 12.727 1 94.62 240 GLU B CA 1
ATOM 5448 C C . GLU B 1 240 ? 13.766 41.562 14.086 1 94.62 240 GLU B C 1
ATOM 5450 O O . GLU B 1 240 ? 14.156 40.625 14.805 1 94.62 240 GLU B O 1
ATOM 5455 N N . ASN B 1 241 ? 12.883 42.406 14.484 1 95.62 241 ASN B N 1
ATOM 5456 C CA . ASN B 1 241 ? 12.25 42.281 15.789 1 95.62 241 ASN B CA 1
ATOM 5457 C C . ASN B 1 241 ? 10.93 41.5 15.695 1 95.62 241 ASN B C 1
ATOM 5459 O O . ASN B 1 241 ? 10.484 41.156 14.602 1 95.62 241 ASN B O 1
ATOM 5463 N N . ILE B 1 242 ? 10.328 41.219 16.797 1 96.31 242 ILE B N 1
ATOM 5464 C CA . ILE B 1 242 ? 9.117 40.438 16.922 1 96.31 242 ILE B CA 1
ATOM 5465 C C . ILE B 1 242 ? 7.957 41.156 16.234 1 96.31 242 ILE B C 1
ATOM 5467 O O . ILE B 1 242 ? 7.09 40.5 15.641 1 96.31 242 ILE B O 1
ATOM 5471 N N . LYS B 1 243 ? 7.883 42.469 16.297 1 96.81 243 LYS B N 1
ATOM 5472 C CA . LYS B 1 243 ? 6.828 43.219 15.648 1 96.81 243 LYS B CA 1
ATOM 5473 C C . LYS B 1 243 ? 6.805 42.969 14.148 1 96.81 243 LYS B C 1
ATOM 5475 O O . LYS B 1 243 ? 5.746 42.719 13.57 1 96.81 243 LYS B O 1
ATOM 5480 N N . THR B 1 244 ? 7.953 43.031 13.578 1 96.25 244 THR B N 1
ATOM 5481 C CA . THR B 1 244 ? 8.086 42.75 12.148 1 96.25 244 THR B CA 1
ATOM 5482 C C . THR B 1 244 ? 7.676 41.344 11.82 1 96.25 244 THR B C 1
ATOM 5484 O O . THR B 1 244 ? 7.02 41.094 10.805 1 96.25 244 THR B O 1
ATOM 5487 N N . ALA B 1 245 ? 8.109 40.438 12.625 1 96.94 245 ALA B N 1
ATOM 5488 C CA . ALA B 1 245 ? 7.758 39.031 12.438 1 96.94 245 ALA B CA 1
ATOM 5489 C C . ALA B 1 245 ? 6.242 38.812 12.477 1 96.94 245 ALA B C 1
ATOM 5491 O O . ALA B 1 245 ? 5.688 38.062 11.688 1 96.94 245 ALA B O 1
ATOM 5492 N N . LEU B 1 246 ? 5.605 39.438 13.414 1 96.81 246 LEU B N 1
ATOM 5493 C CA . LEU B 1 246 ? 4.156 39.375 13.547 1 96.81 246 LEU B CA 1
ATOM 5494 C C . LEU B 1 246 ? 3.469 39.906 12.297 1 96.81 246 LEU B C 1
ATOM 5496 O O . LEU B 1 246 ? 2.494 39.344 11.812 1 96.81 246 LEU B O 1
ATOM 5500 N N . ASP B 1 247 ? 3.959 41.031 11.812 1 95.5 247 ASP B N 1
ATOM 5501 C CA . ASP B 1 247 ? 3.416 41.625 10.594 1 95.5 247 ASP B CA 1
ATOM 5502 C C . ASP B 1 247 ? 3.557 40.656 9.414 1 95.5 247 ASP B C 1
ATOM 5504 O O . ASP B 1 247 ? 2.625 40.5 8.625 1 95.5 247 ASP B O 1
ATOM 5508 N N . LYS B 1 248 ? 4.633 40.031 9.32 1 94.38 248 LYS B N 1
ATOM 5509 C CA . LYS B 1 248 ? 4.879 39.062 8.242 1 94.38 248 LYS B CA 1
ATOM 5510 C C . LYS B 1 248 ? 3.951 37.875 8.359 1 94.38 248 LYS B C 1
ATOM 5512 O O . LYS B 1 248 ? 3.477 37.344 7.348 1 94.38 248 LYS B O 1
ATOM 5517 N N . TYR B 1 249 ? 3.826 37.438 9.555 1 93.88 249 TYR B N 1
ATOM 5518 C CA . TYR B 1 249 ? 2.906 36.312 9.797 1 93.88 249 TYR B CA 1
ATOM 5519 C C . TYR B 1 249 ? 1.505 36.656 9.305 1 93.88 249 TYR B C 1
ATOM 5521 O O . TYR B 1 249 ? 0.872 35.844 8.617 1 93.88 249 TYR B O 1
ATOM 5529 N N . LEU B 1 250 ? 1.05 37.781 9.648 1 91.81 250 LEU B N 1
ATOM 5530 C CA . LEU B 1 250 ? -0.311 38.188 9.32 1 91.81 250 LEU B CA 1
ATOM 5531 C C . LEU B 1 250 ? -0.438 38.5 7.828 1 91.81 250 LEU B C 1
ATOM 5533 O O . LEU B 1 250 ? -1.516 38.344 7.25 1 91.81 250 LEU B O 1
ATOM 5537 N N . GLU B 1 251 ? 0.646 38.875 7.203 1 89.44 251 GLU B N 1
ATOM 5538 C CA . GLU B 1 251 ? 0.636 39.188 5.777 1 89.44 251 GLU B CA 1
ATOM 5539 C C . GLU B 1 251 ? 0.743 37.938 4.926 1 89.44 251 GLU B C 1
ATOM 5541 O O . GLU B 1 251 ? -0.002 37.75 3.959 1 89.44 251 GLU B O 1
ATOM 5546 N N . ASP B 1 252 ? 1.65 37 5.293 1 87.19 252 ASP B N 1
ATOM 5547 C CA . ASP B 1 252 ? 1.963 35.875 4.453 1 87.19 252 ASP B CA 1
ATOM 5548 C C . ASP B 1 252 ? 1.167 34.625 4.883 1 87.19 252 ASP B C 1
ATOM 5550 O O . ASP B 1 252 ? 0.914 33.75 4.074 1 87.19 252 ASP B O 1
ATOM 5554 N N . GLY B 1 253 ? 0.909 34.531 6.176 1 88.81 253 GLY B N 1
ATOM 5555 C CA . GLY B 1 253 ? 0.064 33.469 6.668 1 88.81 253 GLY B CA 1
ATOM 5556 C C . GLY B 1 253 ? 0.836 32.188 6.988 1 88.81 253 GLY B C 1
ATOM 5557 O O . GLY B 1 253 ? 0.243 31.172 7.34 1 88.81 253 GLY B O 1
ATOM 5558 N N . TYR B 1 254 ? 2.184 32.188 6.871 1 90.06 254 TYR B N 1
ATOM 5559 C CA . TYR B 1 254 ? 2.984 31 7.215 1 90.06 254 TYR B CA 1
ATOM 5560 C C . TYR B 1 254 ? 3.107 30.859 8.727 1 90.06 254 TYR B C 1
ATOM 5562 O O . TYR B 1 254 ? 3.242 31.844 9.445 1 90.06 254 TYR B O 1
ATOM 5570 N N . SER B 1 255 ? 3.1 29.609 9.125 1 91 255 SER B N 1
ATOM 5571 C CA . SER B 1 255 ? 3.188 29.359 10.555 1 91 255 SER B CA 1
ATOM 5572 C C . SER B 1 255 ? 4.637 29.219 11.008 1 91 255 SER B C 1
ATOM 5574 O O . SER B 1 255 ? 4.93 29.281 12.203 1 91 255 SER B O 1
ATOM 5576 N N . ARG B 1 256 ? 5.535 29.047 10.062 1 93.88 256 ARG B N 1
ATOM 5577 C CA . ARG B 1 256 ? 6.953 28.891 10.367 1 93.88 256 ARG B CA 1
ATOM 5578 C C . ARG B 1 256 ? 7.812 29.719 9.414 1 93.88 256 ARG B C 1
ATOM 5580 O O . ARG B 1 256 ? 7.594 29.703 8.203 1 93.88 256 ARG B O 1
ATOM 5587 N N . PHE B 1 257 ? 8.781 30.406 10.023 1 95.75 257 PHE B N 1
ATOM 5588 C CA . PHE B 1 257 ? 9.695 31.219 9.234 1 95.75 257 PHE B CA 1
ATOM 5589 C C . PHE B 1 257 ? 11.141 30.844 9.516 1 95.75 257 PHE B C 1
ATOM 5591 O O . PHE B 1 257 ? 11.602 30.922 10.656 1 95.75 257 PHE B O 1
ATOM 5598 N N . PRO B 1 258 ? 11.82 30.422 8.5 1 96.44 258 PRO B N 1
ATOM 5599 C CA . PRO B 1 258 ? 13.266 30.297 8.711 1 96.44 258 PRO B CA 1
ATOM 5600 C C . PRO B 1 258 ? 13.922 31.625 9.055 1 96.44 258 PRO B C 1
ATOM 5602 O O . PRO B 1 258 ? 13.547 32.656 8.508 1 96.44 258 PRO B O 1
ATOM 5605 N N . VAL B 1 259 ? 14.883 31.578 9.938 1 96.25 259 VAL B N 1
ATOM 5606 C CA . VAL B 1 259 ? 15.641 32.781 10.336 1 96.25 259 VAL B CA 1
ATOM 5607 C C . VAL B 1 259 ? 17.031 32.719 9.711 1 96.25 259 VAL B C 1
ATOM 5609 O O . VAL B 1 259 ? 17.734 31.719 9.805 1 96.25 259 VAL B O 1
ATOM 5612 N N . VAL B 1 260 ? 17.406 33.812 9.055 1 95.31 260 VAL B N 1
ATOM 5613 C CA . VAL B 1 260 ? 18.688 33.875 8.359 1 95.31 260 VAL B CA 1
ATOM 5614 C C . VAL B 1 260 ? 19.531 35 8.914 1 95.31 260 VAL B C 1
ATOM 5616 O O . VAL B 1 260 ? 19 35.906 9.562 1 95.31 260 VAL B O 1
ATOM 5619 N N . ARG B 1 261 ? 20.859 34.938 8.703 1 93.06 261 ARG B N 1
ATOM 5620 C CA . ARG B 1 261 ? 21.75 36.031 9.055 1 93.06 261 ARG B CA 1
ATOM 5621 C C . ARG B 1 261 ? 22.078 36.906 7.84 1 93.06 261 ARG B C 1
ATOM 5623 O O . ARG B 1 261 ? 22.375 36.375 6.762 1 93.06 261 ARG B O 1
ATOM 5630 N N . GLU B 1 262 ? 22 38.219 8.023 1 92.88 262 GLU B N 1
ATOM 5631 C CA . GLU B 1 262 ? 22.359 39.219 7.004 1 92.88 262 GLU B CA 1
ATOM 5632 C C . GLU B 1 262 ? 21.562 39 5.719 1 92.88 262 GLU B C 1
ATOM 5634 O O . GLU B 1 262 ? 22.109 39.062 4.621 1 92.88 262 GLU B O 1
ATOM 5639 N N . ASN B 1 263 ? 20.422 38.5 5.785 1 90.88 263 ASN B N 1
ATOM 5640 C CA . ASN B 1 263 ? 19.484 38.281 4.695 1 90.88 263 ASN B CA 1
ATOM 5641 C C . ASN B 1 263 ? 20.016 37.281 3.674 1 90.88 263 ASN B C 1
ATOM 5643 O O . ASN B 1 263 ? 19.688 37.344 2.488 1 90.88 263 ASN B O 1
ATOM 5647 N N . ASP B 1 264 ? 20.906 36.438 4.18 1 93.44 264 ASP B N 1
ATOM 5648 C CA . ASP B 1 264 ? 21.453 35.375 3.342 1 93.44 264 ASP B CA 1
ATOM 5649 C C . ASP B 1 264 ? 20.719 34.062 3.58 1 93.44 264 ASP B C 1
ATOM 5651 O O . ASP B 1 264 ? 20.875 33.438 4.641 1 93.44 264 ASP B O 1
ATOM 5655 N N . LYS B 1 265 ? 19.984 33.594 2.561 1 94.06 265 LYS B N 1
ATOM 5656 C CA . LYS B 1 265 ? 19.188 32.375 2.684 1 94.06 265 LYS B CA 1
ATOM 5657 C C . LYS B 1 265 ? 20.078 31.156 2.82 1 94.06 265 LYS B C 1
ATOM 5659 O O . LYS B 1 265 ? 19.594 30.078 3.18 1 94.06 265 LYS B O 1
ATOM 5664 N N . ASP B 1 266 ? 21.328 31.312 2.59 1 92.81 266 ASP B N 1
ATOM 5665 C CA . ASP B 1 266 ? 22.25 30.188 2.742 1 92.81 266 ASP B CA 1
ATOM 5666 C C . ASP B 1 266 ? 22.734 30.062 4.188 1 92.81 266 ASP B C 1
ATOM 5668 O O . ASP B 1 266 ? 23.359 29.078 4.555 1 92.81 266 ASP B O 1
ATOM 5672 N N . ASP B 1 267 ? 22.469 31.047 4.961 1 92.31 267 ASP B N 1
ATOM 5673 C CA . ASP B 1 267 ? 22.875 31.031 6.363 1 92.31 267 ASP B CA 1
ATOM 5674 C C . ASP B 1 267 ? 21.641 31.016 7.277 1 92.31 267 ASP B C 1
ATOM 5676 O O . ASP B 1 267 ? 21.375 31.984 7.973 1 92.31 267 ASP B O 1
ATOM 5680 N N . VAL B 1 268 ? 21 29.859 7.336 1 93.69 268 VAL B N 1
ATOM 5681 C CA . VAL B 1 268 ? 19.812 29.672 8.164 1 93.69 268 VAL B CA 1
ATOM 5682 C C . VAL B 1 268 ? 20.234 29.266 9.57 1 93.69 268 VAL B C 1
ATOM 5684 O O . VAL B 1 268 ? 20.953 28.281 9.75 1 93.69 268 VAL B O 1
ATOM 5687 N N . VAL B 1 269 ? 19.766 29.906 10.602 1 90.56 269 VAL B N 1
ATOM 5688 C CA . VAL B 1 269 ? 20.234 29.656 11.961 1 90.56 269 VAL B CA 1
ATOM 5689 C C . VAL B 1 269 ? 19.109 28.984 12.766 1 90.56 269 VAL B C 1
ATOM 5691 O O . VAL B 1 269 ? 19.328 28.578 13.914 1 90.56 269 VAL B O 1
ATOM 5694 N N . GLY B 1 270 ? 17.953 28.844 12.219 1 92.5 270 GLY B N 1
ATOM 5695 C CA . GLY B 1 270 ? 16.797 28.234 12.867 1 92.5 270 GLY B CA 1
ATOM 5696 C C . GLY B 1 270 ? 15.484 28.641 12.242 1 92.5 270 GLY B C 1
ATOM 5697 O O . GLY B 1 270 ? 15.43 28.953 11.055 1 92.5 270 GLY B O 1
ATOM 5698 N N . TYR B 1 271 ? 14.43 28.484 13.008 1 94.12 271 TYR B N 1
ATOM 5699 C CA . TYR B 1 271 ? 13.125 28.969 12.555 1 94.12 271 TYR B CA 1
ATOM 5700 C C . TYR B 1 271 ? 12.297 29.469 13.734 1 94.12 271 TYR B C 1
ATOM 5702 O O . TYR B 1 271 ? 12.594 29.156 14.891 1 94.12 271 TYR B O 1
ATOM 5710 N N . VAL B 1 272 ? 11.367 30.281 13.469 1 95.12 272 VAL B N 1
ATOM 5711 C CA . VAL B 1 272 ? 10.461 30.797 14.492 1 95.12 272 VAL B CA 1
ATOM 5712 C C . VAL B 1 272 ? 9.039 30.328 14.188 1 95.12 272 VAL B C 1
ATOM 5714 O O . VAL B 1 272 ? 8.625 30.266 13.031 1 95.12 272 VAL B O 1
ATOM 5717 N N . TYR B 1 273 ? 8.344 29.953 15.203 1 93.88 273 TYR B N 1
ATOM 5718 C CA . TYR B 1 273 ? 6.973 29.453 15.125 1 93.88 273 TYR B CA 1
ATOM 5719 C C . TYR B 1 273 ? 5.973 30.562 15.438 1 93.88 273 TYR B C 1
ATOM 5721 O O . TYR B 1 273 ? 6.188 31.375 16.344 1 93.88 273 TYR B O 1
ATOM 5729 N N . ALA B 1 274 ? 4.898 30.609 14.656 1 93.44 274 ALA B N 1
ATOM 5730 C CA . ALA B 1 274 ? 3.889 31.656 14.773 1 93.44 274 ALA B CA 1
ATOM 5731 C C . ALA B 1 274 ? 3.385 31.781 16.203 1 93.44 274 ALA B C 1
ATOM 5733 O O . ALA B 1 274 ? 3.156 32.906 16.703 1 93.44 274 ALA B O 1
ATOM 5734 N N . TYR B 1 275 ? 3.172 30.703 16.844 1 92.56 275 TYR B N 1
ATOM 5735 C CA . TYR B 1 275 ? 2.719 30.703 18.234 1 92.56 275 TYR B CA 1
ATOM 5736 C C . TYR B 1 275 ? 3.668 31.5 19.125 1 92.56 275 TYR B C 1
ATOM 5738 O O . TYR B 1 275 ? 3.227 32.312 19.938 1 92.56 275 TYR B O 1
ATOM 5746 N N . ASP B 1 276 ? 4.969 31.328 19 1 93.25 276 ASP B N 1
ATOM 5747 C CA . ASP B 1 276 ? 5.98 32.031 19.797 1 93.25 276 ASP B CA 1
ATOM 5748 C C . ASP B 1 276 ? 6.012 33.5 19.453 1 93.25 276 ASP B C 1
ATOM 5750 O O . ASP B 1 276 ? 6.266 34.344 20.328 1 93.25 276 ASP B O 1
ATOM 5754 N N . ILE B 1 277 ? 5.801 33.781 18.188 1 95.5 277 ILE B N 1
ATOM 5755 C CA . ILE B 1 277 ? 5.77 35.188 17.75 1 95.5 277 ILE B CA 1
ATOM 5756 C C . ILE B 1 277 ? 4.648 35.906 18.484 1 95.5 277 ILE B C 1
ATOM 5758 O O . ILE B 1 277 ? 4.871 37 19.031 1 95.5 277 ILE B O 1
ATOM 5762 N N . VAL B 1 278 ? 3.502 35.281 18.5 1 94.94 278 VAL B N 1
ATOM 5763 C CA . VAL B 1 278 ? 2.332 35.906 19.109 1 94.94 278 VAL B CA 1
ATOM 5764 C C . VAL B 1 278 ? 2.541 36.031 20.625 1 94.94 278 VAL B C 1
ATOM 5766 O O . VAL B 1 278 ? 2.26 37.094 21.219 1 94.94 278 VAL B O 1
ATOM 5769 N N . GLN B 1 279 ? 3.047 35.031 21.219 1 93.25 279 GLN B N 1
ATOM 5770 C CA . GLN B 1 279 ? 3.289 35.031 22.656 1 93.25 279 GLN B CA 1
ATOM 5771 C C . GLN B 1 279 ? 4.289 36.094 23.062 1 93.25 279 GLN B C 1
ATOM 5773 O O . GLN B 1 279 ? 4.047 36.875 23.984 1 93.25 279 GLN B O 1
ATOM 5778 N N . GLN B 1 280 ? 5.387 36.156 22.391 1 92.56 280 GLN B N 1
ATOM 5779 C CA . GLN B 1 280 ? 6.438 37.125 22.703 1 92.56 280 GLN B CA 1
ATOM 5780 C C . GLN B 1 280 ? 5.973 38.531 22.406 1 92.56 280 GLN B C 1
ATOM 5782 O O . GLN B 1 280 ? 6.375 39.5 23.109 1 92.56 280 GLN B O 1
ATOM 5787 N N . SER B 1 281 ? 5.164 38.75 21.375 1 94.38 281 SER B N 1
ATOM 5788 C CA . SER B 1 281 ? 4.664 40.062 21.031 1 94.38 281 SER B CA 1
ATOM 5789 C C . SER B 1 281 ? 3.834 40.656 22.156 1 94.38 281 SER B C 1
ATOM 5791 O O . SER B 1 281 ? 3.758 41.875 22.312 1 94.38 281 SER B O 1
ATOM 5793 N N . ARG B 1 282 ? 3.201 39.844 22.938 1 91.19 282 ARG B N 1
ATOM 5794 C CA . ARG B 1 282 ? 2.393 40.281 24.078 1 91.19 282 ARG B CA 1
ATOM 5795 C C . ARG B 1 282 ? 3.273 40.719 25.234 1 91.19 282 ARG B C 1
ATOM 5797 O O . ARG B 1 282 ? 2.857 41.531 26.062 1 91.19 282 ARG B O 1
ATOM 5804 N N . ILE B 1 283 ? 4.449 40.156 25.328 1 90.25 283 ILE B N 1
ATOM 5805 C CA . ILE B 1 283 ? 5.395 40.5 26.391 1 90.25 283 ILE B CA 1
ATOM 5806 C C . ILE B 1 283 ? 6.207 41.75 25.969 1 90.25 283 ILE B C 1
ATOM 5808 O O . ILE B 1 283 ? 6.184 42.75 26.641 1 90.25 283 ILE B O 1
ATOM 5812 N N . ASP B 1 284 ? 6.98 41.594 24.891 1 92.44 284 ASP B N 1
ATOM 5813 C CA . ASP B 1 284 ? 7.816 42.625 24.312 1 92.44 284 ASP B CA 1
ATOM 5814 C C . ASP B 1 284 ? 8.055 42.375 22.828 1 92.44 284 ASP B C 1
ATOM 5816 O O . ASP B 1 284 ? 8.719 41.406 22.453 1 92.44 284 ASP B O 1
ATOM 5820 N N . ASP B 1 285 ? 7.535 43.25 21.953 1 93.56 285 ASP B N 1
ATOM 5821 C CA . ASP B 1 285 ? 7.629 43 20.516 1 93.56 285 ASP B CA 1
ATOM 5822 C C . ASP B 1 285 ? 8.844 43.719 19.922 1 93.56 285 ASP B C 1
ATOM 5824 O O . ASP B 1 285 ? 9.039 43.719 18.703 1 93.56 285 ASP B O 1
ATOM 5828 N N . ARG B 1 286 ? 9.703 44.406 20.703 1 93.88 286 ARG B N 1
ATOM 5829 C CA . ARG B 1 286 ? 10.852 45.156 20.219 1 93.88 286 ARG B CA 1
ATOM 5830 C C . ARG B 1 286 ? 12.109 44.281 20.188 1 93.88 286 ARG B C 1
ATOM 5832 O O . ARG B 1 286 ? 13.094 44.625 19.531 1 93.88 286 ARG B O 1
ATOM 5839 N N . VAL B 1 287 ? 12.031 43.094 20.891 1 91.06 287 VAL B N 1
ATOM 5840 C CA . VAL B 1 287 ? 13.195 42.219 20.969 1 91.06 287 VAL B CA 1
ATOM 5841 C C . VAL B 1 287 ? 13.406 41.531 19.641 1 91.06 287 VAL B C 1
ATOM 5843 O O . VAL B 1 287 ? 12.469 41.344 18.859 1 91.06 287 VAL B O 1
ATOM 5846 N N . PRO B 1 288 ? 14.594 41.125 19.375 1 92.19 288 PRO B N 1
ATOM 5847 C CA . PRO B 1 288 ? 14.883 40.438 18.125 1 92.19 288 PRO B CA 1
ATOM 5848 C C . PRO B 1 288 ? 14.242 39.062 18.062 1 92.19 288 PRO B C 1
ATOM 5850 O O . PRO B 1 288 ? 13.992 38.438 19.109 1 92.19 288 PRO B O 1
ATOM 5853 N N . VAL B 1 289 ? 13.977 38.562 16.828 1 94.25 289 VAL B N 1
ATOM 5854 C CA . VAL B 1 289 ? 13.32 37.25 16.609 1 94.25 289 VAL B CA 1
ATOM 5855 C C . VAL B 1 289 ? 14.211 36.125 17.141 1 94.25 289 VAL B C 1
ATOM 5857 O O . VAL B 1 289 ? 13.727 35.062 17.453 1 94.25 289 VAL B O 1
ATOM 5860 N N . THR B 1 290 ? 15.539 36.344 17.25 1 90.69 290 THR B N 1
ATOM 5861 C CA . THR B 1 290 ? 16.484 35.312 17.719 1 90.69 290 THR B CA 1
ATOM 5862 C C . THR B 1 290 ? 16.141 34.875 19.141 1 90.69 290 THR B C 1
ATOM 5864 O O . THR B 1 290 ? 16.578 33.844 19.594 1 90.69 290 THR B O 1
ATOM 5867 N N . ARG B 1 291 ? 15.375 35.719 19.891 1 88.19 291 ARG B N 1
ATOM 5868 C CA . ARG B 1 291 ? 14.961 35.406 21.25 1 88.19 291 ARG B CA 1
ATOM 5869 C C . ARG B 1 291 ? 14.094 34.156 21.297 1 88.19 291 ARG B C 1
ATOM 5871 O O . ARG B 1 291 ? 14.047 33.438 22.297 1 88.19 291 ARG B O 1
ATOM 5878 N N . ILE B 1 292 ? 13.414 33.844 20.172 1 91 292 ILE B N 1
ATOM 5879 C CA . ILE B 1 292 ? 12.492 32.719 20.141 1 91 292 ILE B CA 1
ATOM 5880 C C . ILE B 1 292 ? 12.875 31.766 19 1 91 292 ILE B C 1
ATOM 5882 O O . ILE B 1 292 ? 12.008 31.141 18.406 1 91 292 ILE B O 1
ATOM 5886 N N . ASN B 1 293 ? 14.109 31.797 18.656 1 91.5 293 ASN B N 1
ATOM 5887 C CA . ASN B 1 293 ? 14.617 30.969 17.578 1 91.5 293 ASN B CA 1
ATOM 5888 C C . ASN B 1 293 ? 14.68 29.5 17.969 1 91.5 293 ASN B C 1
ATOM 5890 O O . ASN B 1 293 ? 15.344 29.141 18.953 1 91.5 293 ASN B O 1
ATOM 5894 N N . ARG B 1 294 ? 14 28.672 17.219 1 89.25 294 ARG B N 1
ATOM 5895 C CA . ARG B 1 294 ? 14.047 27.234 17.438 1 89.25 294 ARG B CA 1
ATOM 5896 C C . ARG B 1 294 ? 15.102 26.578 16.562 1 89.25 294 ARG B C 1
ATOM 5898 O O . ARG B 1 294 ? 15.438 27.094 15.492 1 89.25 294 ARG B O 1
ATOM 5905 N N . THR B 1 295 ? 15.523 25.422 17 1 88.06 295 THR B N 1
ATOM 5906 C CA . THR B 1 295 ? 16.516 24.672 16.25 1 88.06 295 THR B CA 1
ATOM 5907 C C . THR B 1 295 ? 15.891 24.016 15.023 1 88.06 295 THR B C 1
ATOM 5909 O O . THR B 1 295 ? 14.773 23.484 15.102 1 88.06 295 THR B O 1
ATOM 5912 N N . ILE B 1 296 ? 16.547 24.078 13.898 1 89.44 296 ILE B N 1
ATOM 5913 C CA . ILE B 1 296 ? 16.078 23.422 12.68 1 89.44 296 ILE B CA 1
ATOM 5914 C C . ILE B 1 296 ? 17.078 22.328 12.281 1 89.44 296 ILE B C 1
ATOM 5916 O O . ILE B 1 296 ? 18.297 22.531 12.359 1 89.44 296 ILE B O 1
ATOM 5920 N N . ILE B 1 297 ? 16.609 21.203 11.914 1 89.81 297 ILE B N 1
ATOM 5921 C CA . ILE B 1 297 ? 17.453 20.094 11.508 1 89.81 297 ILE B CA 1
ATOM 5922 C C . ILE B 1 297 ? 17.734 20.172 10.008 1 89.81 297 ILE B C 1
ATOM 5924 O O . ILE B 1 297 ? 16.859 20.547 9.227 1 89.81 297 ILE B O 1
ATOM 5928 N N . THR B 1 298 ? 18.969 19.812 9.703 1 92.88 298 THR B N 1
ATOM 5929 C CA . THR B 1 298 ? 19.391 19.875 8.305 1 92.88 298 THR B CA 1
ATOM 5930 C C . THR B 1 298 ? 19.453 18.469 7.699 1 92.88 298 THR B C 1
ATOM 5932 O O . THR B 1 298 ? 19.891 17.516 8.352 1 92.88 298 THR B O 1
ATOM 5935 N N . VAL B 1 299 ? 18.984 18.344 6.438 1 96.19 299 VAL B N 1
ATOM 5936 C CA . VAL B 1 299 ? 19.047 17.078 5.715 1 96.19 299 VAL B CA 1
ATOM 5937 C C . VAL B 1 299 ? 19.547 17.312 4.293 1 96.19 299 VAL B C 1
ATOM 5939 O O . VAL B 1 299 ? 19.359 18.406 3.736 1 96.19 299 VAL B O 1
ATOM 5942 N N . PRO B 1 300 ? 20.172 16.375 3.703 1 97.25 300 PRO B N 1
ATOM 5943 C CA . PRO B 1 300 ? 20.641 16.531 2.324 1 97.25 300 PRO B CA 1
ATOM 5944 C C . PRO B 1 300 ? 19.516 16.422 1.3 1 97.25 300 PRO B C 1
ATOM 5946 O O . PRO B 1 300 ? 18.469 15.828 1.591 1 97.25 300 PRO B O 1
ATOM 5949 N N . GLU B 1 301 ? 19.703 16.828 0.139 1 96.62 301 GLU B N 1
ATOM 5950 C CA . GLU B 1 301 ? 18.75 16.812 -0.96 1 96.62 301 GLU B CA 1
ATOM 5951 C C . GLU B 1 301 ? 18.375 15.375 -1.333 1 96.62 301 GLU B C 1
ATOM 5953 O O . GLU B 1 301 ? 17.25 15.109 -1.749 1 96.62 301 GLU B O 1
ATOM 5958 N N . SER B 1 302 ? 19.281 14.508 -1.167 1 95.69 302 SER B N 1
ATOM 5959 C CA . SER B 1 302 ? 19.109 13.148 -1.67 1 95.69 302 SER B CA 1
ATOM 5960 C C . SER B 1 302 ? 18.422 12.258 -0.644 1 95.69 302 SER B C 1
ATOM 5962 O O . SER B 1 302 ? 18.094 11.109 -0.938 1 95.69 302 SER B O 1
ATOM 5964 N N . MET B 1 303 ? 18.188 12.789 0.521 1 95.25 303 MET B N 1
ATOM 5965 C CA . MET B 1 303 ? 17.578 11.961 1.558 1 95.25 303 MET B CA 1
ATOM 5966 C C . MET B 1 303 ? 16.156 11.57 1.183 1 95.25 303 MET B C 1
ATOM 5968 O O . MET B 1 303 ? 15.359 12.43 0.792 1 95.25 303 MET B O 1
ATOM 5972 N N . PRO B 1 304 ? 15.812 10.25 1.298 1 92.44 304 PRO B N 1
ATOM 5973 C CA . PRO B 1 304 ? 14.445 9.812 1.009 1 92.44 304 PRO B CA 1
ATOM 5974 C C . PRO B 1 304 ? 13.422 10.398 1.976 1 92.44 304 PRO B C 1
ATOM 5976 O O . PRO B 1 304 ? 13.695 10.539 3.17 1 92.44 304 PRO B O 1
ATOM 5979 N N . ILE B 1 305 ? 12.258 10.648 1.489 1 90.5 305 ILE B N 1
ATOM 5980 C CA . ILE B 1 305 ? 11.203 11.328 2.232 1 90.5 305 ILE B CA 1
ATOM 5981 C C . ILE B 1 305 ? 10.82 10.508 3.461 1 90.5 305 ILE B C 1
ATOM 5983 O O . ILE B 1 305 ? 10.5 11.062 4.512 1 90.5 305 ILE B O 1
ATOM 5987 N N . GLN B 1 306 ? 10.805 9.211 3.348 1 86.5 306 GLN B N 1
ATOM 5988 C CA . GLN B 1 306 ? 10.445 8.367 4.48 1 86.5 306 GLN B CA 1
ATOM 5989 C C . GLN B 1 306 ? 11.43 8.539 5.633 1 86.5 306 GLN B C 1
ATOM 5991 O O . GLN B 1 306 ? 11.031 8.523 6.801 1 86.5 306 GLN B O 1
ATOM 5996 N N . ASP B 1 307 ? 12.648 8.648 5.273 1 90.56 307 ASP B N 1
ATOM 5997 C CA . ASP B 1 307 ? 13.664 8.867 6.293 1 90.56 307 ASP B CA 1
ATOM 5998 C C . ASP B 1 307 ? 13.508 10.234 6.949 1 90.56 307 ASP B C 1
ATOM 6000 O O . ASP B 1 307 ? 13.742 10.391 8.148 1 90.56 307 ASP B O 1
ATOM 6004 N N . ILE B 1 308 ? 13.188 11.18 6.152 1 93.06 308 ILE B N 1
ATOM 6005 C CA . ILE B 1 308 ? 12.953 12.523 6.676 1 93.06 308 ILE B CA 1
ATOM 6006 C C . ILE B 1 308 ? 11.797 12.492 7.672 1 93.06 308 ILE B C 1
ATOM 6008 O O . ILE B 1 308 ? 11.875 13.094 8.75 1 93.06 308 ILE B O 1
ATOM 6012 N N . LEU B 1 309 ? 10.766 11.812 7.262 1 88.69 309 LEU B N 1
ATOM 6013 C CA . LEU B 1 309 ? 9.602 11.703 8.141 1 88.69 309 LEU B CA 1
ATOM 6014 C C . LEU B 1 309 ? 9.977 11.039 9.461 1 88.69 309 LEU B C 1
ATOM 6016 O O . LEU B 1 309 ? 9.547 11.484 10.531 1 88.69 309 LEU B O 1
ATOM 6020 N N . ARG B 1 310 ? 10.703 10.039 9.414 1 85.88 310 ARG B N 1
ATOM 6021 C CA . ARG B 1 310 ? 11.156 9.367 10.625 1 85.88 310 ARG B CA 1
ATOM 6022 C C . ARG B 1 310 ? 11.992 10.305 11.492 1 85.88 310 ARG B C 1
ATOM 6024 O O . ARG B 1 310 ? 11.883 10.281 12.727 1 85.88 310 ARG B O 1
ATOM 6031 N N . LEU B 1 311 ? 12.797 10.992 10.812 1 88.38 311 LEU B N 1
ATOM 6032 C CA . LEU B 1 311 ? 13.625 11.969 11.516 1 88.38 311 LEU B CA 1
ATOM 6033 C C . LEU B 1 311 ? 12.758 13.031 12.195 1 88.38 311 LEU B C 1
ATOM 6035 O O . LEU B 1 311 ? 13.016 13.398 13.344 1 88.38 311 LEU B O 1
ATOM 6039 N N . MET B 1 312 ? 11.727 13.469 11.484 1 89.06 312 MET B N 1
ATOM 6040 C CA . MET B 1 312 ? 10.82 14.469 12.031 1 89.06 312 MET B CA 1
ATOM 6041 C C . MET B 1 312 ? 10.078 13.922 13.25 1 89.06 312 MET B C 1
ATOM 6043 O O . MET B 1 312 ? 9.867 14.648 14.227 1 89.06 312 MET B O 1
ATOM 6047 N N . ILE B 1 313 ? 9.695 12.734 13.172 1 83.19 313 ILE B N 1
ATOM 6048 C CA . ILE B 1 313 ? 8.977 12.094 14.273 1 83.19 313 ILE B CA 1
ATOM 6049 C C . ILE B 1 313 ? 9.906 11.922 15.469 1 83.19 313 ILE B C 1
ATOM 6051 O O . ILE B 1 313 ? 9.547 12.258 16.594 1 83.19 313 ILE B O 1
ATOM 6055 N N . SER B 1 314 ? 11.055 11.43 15.188 1 82.06 314 SER B N 1
ATOM 6056 C CA . SER B 1 314 ? 12.016 11.156 16.25 1 82.06 314 SER B CA 1
ATOM 6057 C C . SER B 1 314 ? 12.477 12.438 16.938 1 82.06 314 SER B C 1
ATOM 6059 O O . SER B 1 314 ? 12.68 12.469 18.141 1 82.06 314 SER B O 1
ATOM 6061 N N . LYS B 1 315 ? 12.602 13.516 16.109 1 79.69 315 LYS B N 1
ATOM 6062 C CA . LYS B 1 315 ? 13.141 14.773 16.625 1 79.69 315 LYS B CA 1
ATOM 6063 C C . LYS B 1 315 ? 12.023 15.742 16.984 1 79.69 315 LYS B C 1
ATOM 6065 O O . LYS B 1 315 ? 12.281 16.859 17.453 1 79.69 315 LYS B O 1
ATOM 6070 N N . HIS B 1 316 ? 10.836 15.359 16.781 1 80.12 316 HIS B N 1
ATOM 6071 C CA . HIS B 1 316 ? 9.656 16.156 17.094 1 80.12 316 HIS B CA 1
ATOM 6072 C C . HIS B 1 316 ? 9.734 17.531 16.438 1 80.12 316 HIS B C 1
ATOM 6074 O O . HIS B 1 316 ? 9.508 18.547 17.094 1 80.12 316 HIS B O 1
ATOM 6080 N N . THR B 1 317 ? 10.156 17.516 15.234 1 84.31 317 THR B N 1
ATOM 6081 C CA . THR B 1 317 ? 10.219 18.75 14.453 1 84.31 317 THR B CA 1
ATOM 6082 C C . THR B 1 317 ? 9.461 18.594 13.133 1 84.31 317 THR B C 1
ATOM 6084 O O . THR B 1 317 ? 9.719 17.672 12.367 1 84.31 317 THR B O 1
ATOM 6087 N N . PRO B 1 318 ? 8.586 19.438 12.867 1 89.75 318 PRO B N 1
ATOM 6088 C CA . PRO B 1 318 ? 7.762 19.297 11.664 1 89.75 318 PRO B CA 1
ATOM 6089 C C . PRO B 1 318 ? 8.398 19.953 10.438 1 89.75 318 PRO B C 1
ATOM 6091 O O . PRO B 1 318 ? 7.777 20 9.367 1 89.75 318 PRO B O 1
ATOM 6094 N N . ILE B 1 319 ? 9.633 20.5 10.562 1 93.38 319 ILE B N 1
ATOM 6095 C CA . ILE B 1 319 ? 10.281 21.203 9.461 1 93.38 319 ILE B CA 1
ATOM 6096 C C . ILE B 1 319 ? 11.766 20.859 9.422 1 93.38 319 ILE B C 1
ATOM 6098 O O . ILE B 1 319 ? 12.398 20.703 10.461 1 93.38 319 ILE B O 1
ATOM 6102 N N . VAL B 1 320 ? 12.305 20.672 8.227 1 94.81 320 VAL B N 1
ATOM 6103 C CA . VAL B 1 320 ? 13.734 20.438 8.055 1 94.81 320 VAL B CA 1
ATOM 6104 C C . VAL B 1 320 ? 14.289 21.328 6.957 1 94.81 320 VAL B C 1
ATOM 6106 O O . VAL B 1 320 ? 13.562 21.734 6.051 1 94.81 320 VAL B O 1
ATOM 6109 N N . LEU B 1 321 ? 15.539 21.672 7.176 1 96.75 321 LEU B N 1
ATOM 6110 C CA . LEU B 1 321 ? 16.281 22.438 6.172 1 96.75 321 LEU B CA 1
ATOM 6111 C C . LEU B 1 321 ? 16.984 21.5 5.195 1 96.75 321 LEU B C 1
ATOM 6113 O O . LEU B 1 321 ? 17.719 20.594 5.613 1 96.75 321 LEU B O 1
ATOM 6117 N N . VAL B 1 322 ? 16.75 21.688 3.908 1 97.94 322 VAL B N 1
ATOM 6118 C CA . VAL B 1 322 ? 17.391 20.875 2.879 1 97.94 322 VAL B CA 1
ATOM 6119 C C . VAL B 1 322 ? 18.625 21.594 2.34 1 97.94 322 VAL B C 1
ATOM 6121 O O . VAL B 1 322 ? 18.531 22.766 1.937 1 97.94 322 V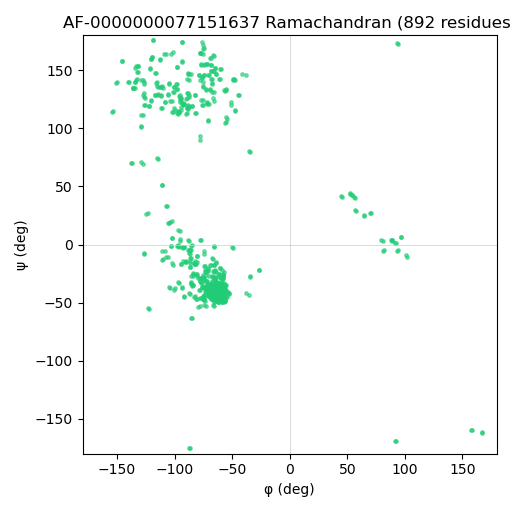AL B O 1
ATOM 6124 N N . VAL B 1 323 ? 19.734 20.938 2.32 1 97.19 323 VAL B N 1
ATOM 6125 C CA . VAL B 1 323 ? 20.969 21.562 1.871 1 97.19 323 VAL B CA 1
ATOM 6126 C C . VAL B 1 323 ? 21.547 20.781 0.687 1 97.19 323 VAL B C 1
ATOM 6128 O O . VAL B 1 323 ? 21.297 19.578 0.541 1 97.19 323 VAL B O 1
ATOM 6131 N N . ASP B 1 324 ? 22.266 21.422 -0.18 1 94.88 324 ASP B N 1
ATOM 6132 C CA . ASP B 1 324 ? 22.906 20.781 -1.325 1 94.88 324 ASP B CA 1
ATOM 6133 C C . ASP B 1 324 ? 24.281 20.234 -0.948 1 94.88 324 ASP B C 1
ATOM 6135 O O . ASP B 1 324 ? 24.641 20.188 0.231 1 94.88 324 ASP B O 1
ATOM 6139 N N . GLU B 1 325 ? 25.047 19.703 -1.928 1 92.75 325 GLU B N 1
ATOM 6140 C CA . GLU B 1 325 ? 26.344 19.062 -1.721 1 92.75 325 GLU B CA 1
ATOM 6141 C C . GLU B 1 325 ? 27.391 20.062 -1.232 1 92.75 325 GLU B C 1
ATOM 6143 O O . GLU B 1 325 ? 28.359 19.688 -0.589 1 92.75 325 GLU B O 1
ATOM 6148 N N . TYR B 1 326 ? 27.156 21.297 -1.392 1 89.56 326 TYR B N 1
ATOM 6149 C CA . TYR B 1 326 ? 28.125 22.328 -1.038 1 89.56 326 TYR B CA 1
ATOM 6150 C C . TYR B 1 326 ? 27.75 23 0.277 1 89.56 326 TYR B C 1
ATOM 6152 O O . TYR B 1 326 ? 28.469 23.891 0.751 1 89.56 326 TYR B O 1
ATOM 6160 N N . GLY B 1 327 ? 26.703 22.625 0.863 1 88.75 327 GLY B N 1
ATOM 6161 C CA . GLY B 1 327 ? 26.266 23.188 2.139 1 88.75 327 GLY B CA 1
ATOM 6162 C C . GLY B 1 327 ? 25.328 24.359 1.994 1 88.75 327 GLY B C 1
ATOM 6163 O O . GLY B 1 327 ? 24.922 24.969 2.99 1 88.75 327 GLY B O 1
ATOM 6164 N N . GLY B 1 328 ? 25.031 24.672 0.818 1 92.56 328 GLY B N 1
ATOM 6165 C CA . GLY B 1 328 ? 24.062 25.734 0.574 1 92.56 328 GLY B CA 1
ATOM 6166 C C . GLY B 1 328 ? 22.625 25.297 0.786 1 92.56 328 GLY B C 1
ATOM 6167 O O . GLY B 1 328 ? 22.312 24.109 0.682 1 92.56 328 GLY B O 1
ATOM 6168 N N . THR B 1 329 ? 21.781 26.281 1.091 1 96.06 329 THR B N 1
ATOM 6169 C CA . THR B 1 329 ? 20.375 25.984 1.324 1 96.06 329 THR B CA 1
ATOM 6170 C C . THR B 1 329 ? 19.656 25.75 0.006 1 96.06 329 THR B C 1
ATOM 6172 O O . THR B 1 329 ? 19.672 26.594 -0.889 1 96.06 329 THR B O 1
ATOM 6175 N N . SER B 1 330 ? 19 24.578 -0.116 1 96.81 330 SER B N 1
ATOM 6176 C CA . SER B 1 330 ? 18.188 24.25 -1.278 1 96.81 330 SER B CA 1
ATOM 6177 C C . SER B 1 330 ? 16.719 24.609 -1.042 1 96.81 330 SER B C 1
ATOM 6179 O O . SER B 1 330 ? 16.016 25.031 -1.966 1 96.81 330 SER B O 1
ATOM 6181 N N . GLY B 1 331 ? 16.281 24.422 0.129 1 97.19 331 GLY B N 1
ATOM 6182 C CA . GLY B 1 331 ? 14.891 24.672 0.491 1 97.19 331 GLY B CA 1
ATOM 6183 C C . GLY B 1 331 ? 14.508 24.094 1.837 1 97.19 331 GLY B C 1
ATOM 6184 O O . GLY B 1 331 ? 15.352 23.922 2.713 1 97.19 331 GLY B O 1
ATOM 6185 N N . ILE B 1 332 ? 13.188 23.938 2.096 1 97.31 332 ILE B N 1
ATOM 6186 C CA . ILE B 1 332 ? 12.695 23.328 3.33 1 97.31 332 ILE B CA 1
ATOM 6187 C C . ILE B 1 332 ? 11.648 22.266 3.004 1 97.31 332 ILE B C 1
ATOM 6189 O O . ILE B 1 332 ? 11.062 22.281 1.921 1 97.31 332 ILE B O 1
ATOM 6193 N N . VAL B 1 333 ? 11.508 21.312 3.861 1 95.88 333 VAL B N 1
ATOM 6194 C CA . VAL B 1 333 ? 10.453 20.312 3.797 1 95.88 333 VAL B CA 1
ATOM 6195 C C . VAL B 1 333 ? 9.703 20.266 5.125 1 95.88 333 VAL B C 1
ATOM 6197 O O . VAL B 1 333 ? 10.32 20.25 6.195 1 95.88 333 VAL B O 1
ATOM 6200 N N . THR B 1 334 ? 8.383 20.328 5.078 1 93.31 334 THR B N 1
ATOM 6201 C CA . THR B 1 334 ? 7.559 20.172 6.266 1 93.31 334 THR B CA 1
ATOM 6202 C C . THR B 1 334 ? 6.816 18.828 6.23 1 93.31 334 THR B C 1
ATOM 6204 O O . THR B 1 334 ? 6.793 18.156 5.199 1 93.31 334 THR B O 1
ATOM 6207 N N . ASP B 1 335 ? 6.301 18.406 7.355 1 90.06 335 ASP B N 1
ATOM 6208 C CA . ASP B 1 335 ? 5.531 17.172 7.398 1 90.06 335 ASP B CA 1
ATOM 6209 C C . ASP B 1 335 ? 4.32 17.234 6.465 1 90.06 335 ASP B C 1
ATOM 6211 O O . ASP B 1 335 ? 3.955 16.25 5.836 1 90.06 335 ASP B O 1
ATOM 6215 N N . LYS B 1 336 ? 3.75 18.406 6.324 1 88.31 336 LYS B N 1
ATOM 6216 C CA . LYS B 1 336 ? 2.617 18.594 5.422 1 88.31 336 LYS B CA 1
ATOM 6217 C C . LYS B 1 336 ? 2.996 18.266 3.982 1 88.31 336 LYS B C 1
ATOM 6219 O O . LYS B 1 336 ? 2.203 17.672 3.246 1 88.31 336 LYS B O 1
ATOM 6224 N N . ASP B 1 337 ? 4.152 18.734 3.6 1 89.94 337 ASP B N 1
ATOM 6225 C CA . ASP B 1 337 ? 4.629 18.438 2.25 1 89.94 337 ASP B CA 1
ATOM 6226 C C . ASP B 1 337 ? 4.629 16.922 1.988 1 89.94 337 ASP B C 1
ATOM 6228 O O . ASP B 1 337 ? 4.293 16.484 0.889 1 89.94 337 ASP B O 1
ATOM 6232 N N . ILE B 1 338 ? 5.051 16.25 2.986 1 89.12 338 ILE B N 1
ATOM 6233 C CA . ILE B 1 338 ? 5.16 14.797 2.863 1 89.12 338 ILE B CA 1
ATOM 6234 C C . ILE B 1 338 ? 3.766 14.18 2.791 1 89.12 338 ILE B C 1
ATOM 6236 O O . ILE B 1 338 ? 3.496 13.336 1.934 1 89.12 338 ILE B O 1
ATOM 6240 N N . TYR B 1 339 ? 2.881 14.625 3.643 1 86.38 339 TYR B N 1
ATOM 6241 C CA . TYR B 1 339 ? 1.522 14.094 3.682 1 86.38 339 TYR B CA 1
ATOM 6242 C C . TYR B 1 339 ? 0.795 14.359 2.369 1 86.38 339 TYR B C 1
ATOM 6244 O O . TYR B 1 339 ? 0.028 13.523 1.896 1 86.38 339 TYR B O 1
ATOM 6252 N N . GLU B 1 340 ? 1.006 15.508 1.841 1 85.19 340 GLU B N 1
ATOM 6253 C CA . GLU B 1 340 ? 0.315 15.906 0.617 1 85.19 340 GLU B CA 1
ATOM 6254 C C . GLU B 1 340 ? 0.729 15.023 -0.559 1 85.19 340 GLU B C 1
ATOM 6256 O O . GLU B 1 340 ? -0.044 14.836 -1.501 1 85.19 340 GLU B O 1
ATOM 6261 N N . GLU B 1 341 ? 1.931 14.547 -0.487 1 81.69 341 GLU B N 1
ATOM 6262 C CA . GLU B 1 341 ? 2.385 13.633 -1.531 1 81.69 341 GLU B CA 1
ATOM 6263 C C . GLU B 1 341 ? 1.568 12.344 -1.529 1 81.69 341 GLU B C 1
ATOM 6265 O O . GLU B 1 341 ? 1.339 11.75 -2.584 1 81.69 341 GLU B O 1
ATOM 6270 N N . LEU B 1 342 ? 1.18 11.922 -0.409 1 78.25 342 LEU B N 1
ATOM 6271 C CA . LEU B 1 342 ? 0.461 10.664 -0.279 1 78.25 342 LEU B CA 1
ATOM 6272 C C . LEU B 1 342 ? -1.038 10.867 -0.47 1 78.25 342 LEU B C 1
ATOM 6274 O O . LEU B 1 342 ? -1.698 10.07 -1.142 1 78.25 342 LEU B O 1
ATOM 6278 N N . PHE B 1 343 ? -1.599 11.93 0.119 1 77.56 343 PHE B N 1
ATOM 6279 C CA . PHE B 1 343 ? -3.047 12.047 0.245 1 77.56 343 PHE B CA 1
ATOM 6280 C C . PHE B 1 343 ? -3.582 13.148 -0.668 1 77.56 343 PHE B C 1
ATOM 6282 O O . PHE B 1 343 ? -4.785 13.203 -0.939 1 77.56 343 PHE B O 1
ATOM 6289 N N . GLY B 1 344 ? -2.758 13.922 -1.18 1 75.5 344 GLY B N 1
ATOM 6290 C CA . GLY B 1 344 ? -3.207 15.125 -1.864 1 75.5 344 GLY B CA 1
ATOM 6291 C C . GLY B 1 344 ? -3.232 16.344 -0.968 1 75.5 344 GLY B C 1
ATOM 6292 O O . GLY B 1 344 ? -2.967 16.25 0.232 1 75.5 344 GLY B O 1
ATOM 6293 N N . SER B 1 345 ? -3.48 17.469 -1.492 1 73.94 345 SER B N 1
ATOM 6294 C CA . SER B 1 345 ? -3.355 18.734 -0.766 1 73.94 345 SER B CA 1
ATOM 6295 C C . SER B 1 345 ? -4.703 19.188 -0.209 1 73.94 345 SER B C 1
ATOM 6297 O O . SER B 1 345 ? -5.68 19.297 -0.952 1 73.94 345 SER B O 1
ATOM 6299 N N . VAL B 1 346 ? -4.781 19.203 1.154 1 70 346 VAL B N 1
ATOM 6300 C CA . VAL B 1 346 ? -5.871 19.938 1.79 1 70 346 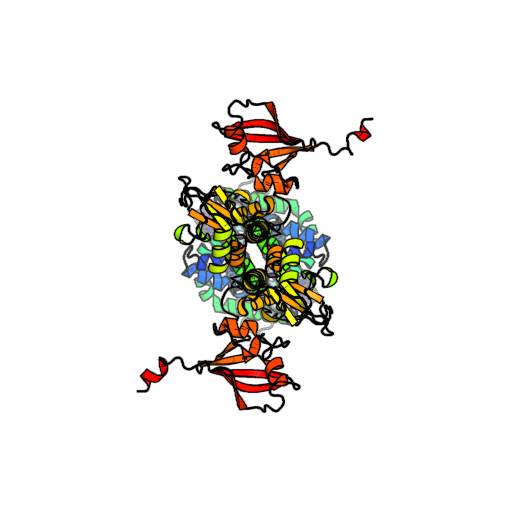VAL B CA 1
ATOM 6301 C C . VAL B 1 346 ? -5.559 21.438 1.788 1 70 346 VAL B C 1
ATOM 6303 O O . VAL B 1 346 ? -4.52 21.859 2.301 1 70 346 VAL B O 1
ATOM 6306 N N . LYS B 1 347 ? -5.902 22.141 0.878 1 66.44 347 LYS B N 1
ATOM 6307 C CA . LYS B 1 347 ? -5.582 23.562 0.771 1 66.44 347 LYS B CA 1
ATOM 6308 C C . LYS B 1 347 ? -5.645 24.234 2.135 1 66.44 347 LYS B C 1
ATOM 6310 O O . LYS B 1 347 ? -6.398 23.812 3.014 1 66.44 347 LYS B O 1
ATOM 6315 N N . ASP B 1 348 ? -4.754 25.203 2.297 1 66 348 ASP B N 1
ATOM 6316 C CA . ASP B 1 348 ? -4.629 25.938 3.549 1 66 348 ASP B CA 1
ATOM 6317 C C . ASP B 1 348 ? -5.867 26.797 3.809 1 66 348 ASP B C 1
ATOM 6319 O O . ASP B 1 348 ? -6.488 27.297 2.869 1 66 348 ASP B O 1
ATOM 6323 N N . GLU B 1 349 ? -6.219 26.844 5.004 1 65.56 349 GLU B N 1
ATOM 6324 C CA . GLU B 1 349 ? -7.379 27.594 5.477 1 65.56 349 GLU B CA 1
ATOM 6325 C C . GLU B 1 349 ? -7.27 29.078 5.109 1 65.56 349 GLU B C 1
ATOM 6327 O O . GLU B 1 349 ? -8.273 29.781 5.066 1 65.56 349 GLU B O 1
ATOM 6332 N N . ILE B 1 350 ? -6.098 29.484 4.961 1 62.22 350 ILE B N 1
ATOM 6333 C CA . ILE B 1 350 ? -5.914 30.891 4.664 1 62.22 350 ILE B CA 1
ATOM 6334 C C . ILE B 1 350 ? -6.293 31.172 3.211 1 62.22 350 ILE B C 1
ATOM 6336 O O . ILE B 1 350 ? -6.617 32.312 2.854 1 62.22 350 ILE B O 1
ATOM 6340 N N . ASP B 1 351 ? -6.309 30.109 2.555 1 61.53 351 ASP B N 1
ATOM 6341 C CA . ASP B 1 351 ? -6.66 30.234 1.145 1 61.53 351 ASP B CA 1
ATOM 6342 C C . ASP B 1 351 ? -8.164 30.453 0.972 1 61.53 351 ASP B C 1
ATOM 6344 O O . ASP B 1 351 ? -8.914 30.438 1.949 1 61.53 351 ASP B O 1
ATOM 6348 N N . ASP B 1 352 ? -8.508 30.734 -0.248 1 58.84 352 ASP B N 1
ATOM 6349 C CA . ASP B 1 352 ? -9.883 31.078 -0.591 1 58.84 352 ASP B CA 1
ATOM 6350 C C . ASP B 1 352 ? -10.852 29.984 -0.141 1 58.84 352 ASP B C 1
ATOM 6352 O O . ASP B 1 352 ? -10.461 28.812 -0.015 1 58.84 352 ASP B O 1
ATOM 6356 N N . VAL B 1 353 ? -11.922 30.484 0.489 1 58.53 353 VAL B N 1
ATOM 6357 C CA . VAL B 1 353 ? -12.984 29.656 1.041 1 58.53 353 VAL B CA 1
ATOM 6358 C C . VAL B 1 353 ? -13.43 28.641 -0.001 1 58.53 353 VAL B C 1
ATOM 6360 O O . VAL B 1 353 ? -13.336 28.891 -1.205 1 58.53 353 VAL B O 1
ATOM 6363 N N . SER B 1 354 ? -13.734 27.453 0.489 1 58.94 354 SER B N 1
ATOM 6364 C CA . SER B 1 354 ? -14.086 26.266 -0.283 1 58.94 354 SER B CA 1
ATOM 6365 C C . SER B 1 354 ? -15.336 26.5 -1.12 1 58.94 354 SER B C 1
ATOM 6367 O O . SER B 1 354 ? -16.188 27.312 -0.759 1 58.94 354 SER B O 1
ATOM 6369 N N . ASP B 1 355 ? -15.461 25.828 -2.248 1 59.47 355 ASP B N 1
ATOM 6370 C CA . ASP B 1 355 ? -16.453 25.859 -3.318 1 59.47 355 ASP B CA 1
ATOM 6371 C C . ASP B 1 355 ? -17.75 25.188 -2.877 1 59.47 355 ASP B C 1
ATOM 6373 O O . ASP B 1 355 ? -18.766 25.25 -3.584 1 59.47 355 ASP B O 1
ATOM 6377 N N . ASP B 1 356 ? -17.812 24.594 -1.738 1 60.94 356 ASP B N 1
ATOM 6378 C CA . ASP B 1 356 ? -19.062 23.859 -1.523 1 60.94 356 ASP B CA 1
ATOM 6379 C C . ASP B 1 356 ? -20.156 24.766 -0.973 1 60.94 356 ASP B C 1
ATOM 6381 O O . ASP B 1 356 ? -21.344 24.562 -1.237 1 60.94 356 ASP B O 1
ATOM 6385 N N . TYR B 1 357 ? -19.688 25.672 -0.198 1 73.75 357 TYR B N 1
ATOM 6386 C CA . TYR B 1 357 ? -20.719 26.547 0.348 1 73.75 357 TYR B CA 1
ATOM 6387 C C . TYR B 1 357 ? -20.875 27.797 -0.506 1 73.75 357 TYR B C 1
ATOM 6389 O O . TYR B 1 357 ? -21.859 28.531 -0.372 1 73.75 357 TYR B O 1
ATOM 6397 N N . ILE B 1 358 ? -19.891 27.938 -1.242 1 78.5 358 ILE B N 1
ATOM 6398 C CA . ILE B 1 358 ? -19.938 29 -2.242 1 78.5 358 ILE B CA 1
ATOM 6399 C C . ILE B 1 358 ? -19.562 28.438 -3.613 1 78.5 358 ILE B C 1
ATOM 6401 O O . ILE B 1 358 ? -18.406 28.078 -3.857 1 78.5 358 ILE B O 1
ATOM 6405 N N . ILE B 1 359 ? -20.516 28.203 -4.398 1 80.94 359 ILE B N 1
ATOM 6406 C CA . ILE B 1 359 ? -20.328 27.5 -5.668 1 80.94 359 ILE B CA 1
ATOM 6407 C C . ILE B 1 359 ? -20.578 28.484 -6.824 1 80.94 359 ILE B C 1
ATOM 6409 O O . ILE B 1 359 ? -21.562 29.203 -6.836 1 80.94 359 ILE B O 1
ATOM 6413 N N . LYS B 1 360 ? -19.609 28.453 -7.617 1 77.81 360 LYS B N 1
ATOM 6414 C CA . LYS B 1 360 ? -19.812 29.203 -8.852 1 77.81 360 LYS B CA 1
ATOM 6415 C C . LYS B 1 360 ? -20.438 28.328 -9.938 1 77.81 360 LYS B C 1
ATOM 6417 O O . LYS B 1 360 ? -19.906 27.266 -10.266 1 77.81 360 LYS B O 1
ATOM 6422 N N . ASP B 1 361 ? -21.641 28.625 -10.297 1 70.88 361 ASP B N 1
ATOM 6423 C CA . ASP B 1 361 ? -22.328 27.812 -11.297 1 70.88 361 ASP B CA 1
ATOM 6424 C C . ASP B 1 361 ? -21.781 28.078 -12.695 1 70.88 361 ASP B C 1
ATOM 6426 O O . ASP B 1 361 ? -20.984 29.016 -12.891 1 70.88 361 ASP B O 1
ATOM 6430 N N . ALA B 1 362 ? -22.172 27.234 -13.625 1 72.38 362 ALA B N 1
ATOM 6431 C CA . ALA B 1 362 ? -21.734 27.297 -15.016 1 72.38 362 ALA B CA 1
ATOM 6432 C C . ALA B 1 362 ? -22.094 28.625 -15.648 1 72.38 362 ALA B C 1
ATOM 6434 O O . ALA B 1 362 ? -21.391 29.109 -16.547 1 72.38 362 ALA B O 1
ATOM 6435 N N . GLU B 1 363 ? -23.188 29.266 -15.211 1 70.94 363 GLU B N 1
ATOM 6436 C CA . GLU B 1 363 ? -23.672 30.516 -15.781 1 70.94 363 GLU B CA 1
ATOM 6437 C C . GLU B 1 363 ? -22.969 31.719 -15.156 1 70.94 363 GLU B C 1
ATOM 6439 O O . GLU B 1 363 ? -23.234 32.875 -15.531 1 70.94 363 GLU B O 1
ATOM 6444 N N . GLY B 1 364 ? -22.047 31.438 -14.195 1 74.44 364 GLY B N 1
ATOM 6445 C CA . GLY B 1 364 ? -21.266 32.5 -13.578 1 74.44 364 GLY B CA 1
ATOM 6446 C C . GLY B 1 364 ? -21.891 33.031 -12.297 1 74.44 364 GLY B C 1
ATOM 6447 O O . GLY B 1 364 ? -21.328 33.906 -11.641 1 74.44 364 GLY B O 1
ATOM 6448 N N . ASN B 1 365 ? -23.094 32.5 -12.047 1 80.62 365 ASN B N 1
ATOM 6449 C CA . ASN B 1 365 ? -23.734 32.906 -10.805 1 80.62 365 ASN B CA 1
ATOM 6450 C C . ASN B 1 365 ? -23.109 32.219 -9.594 1 80.62 365 ASN B C 1
ATOM 6452 O O . ASN B 1 365 ? -22.688 31.062 -9.68 1 80.62 365 ASN B O 1
ATOM 6456 N N . ILE B 1 366 ? -22.969 32.969 -8.547 1 87.94 366 ILE B N 1
ATOM 6457 C CA . ILE B 1 366 ? -22.391 32.438 -7.328 1 87.94 366 ILE B CA 1
ATOM 6458 C C . ILE B 1 366 ? -23.5 32 -6.375 1 87.94 366 ILE B C 1
ATOM 6460 O O . ILE B 1 366 ? -24.312 32.844 -5.957 1 87.94 366 ILE B O 1
ATOM 6464 N N . ARG B 1 367 ? -23.594 30.75 -6.129 1 88.94 367 ARG B N 1
ATOM 6465 C CA . ARG B 1 367 ? -24.562 30.219 -5.164 1 88.94 367 ARG B CA 1
ATOM 6466 C C . ARG B 1 367 ? -23.922 30.047 -3.791 1 88.94 367 ARG B C 1
ATOM 6468 O O . ARG B 1 367 ? -22.859 29.422 -3.664 1 88.94 367 ARG B O 1
ATOM 6475 N N . VAL B 1 368 ? -24.531 30.625 -2.812 1 89.75 368 VAL B N 1
ATOM 6476 C CA . VAL B 1 368 ? -24 30.578 -1.454 1 89.75 368 VAL B CA 1
ATOM 6477 C C . VAL B 1 368 ? -24.969 29.859 -0.538 1 89.75 368 VAL B C 1
ATOM 6479 O O . VAL B 1 368 ? -26.156 30.172 -0.514 1 89.75 368 VAL B O 1
ATOM 6482 N N . SER B 1 369 ? -24.5 28.922 0.172 1 88.38 369 SER B N 1
ATOM 6483 C CA . SER B 1 369 ? -25.328 28.203 1.124 1 88.38 369 SER B CA 1
ATOM 6484 C C . SER B 1 369 ? -25.688 29.078 2.322 1 88.38 369 SER B C 1
ATOM 6486 O O . SER B 1 369 ? -24.875 29.891 2.77 1 88.38 369 SER B O 1
ATOM 6488 N N . GLY B 1 370 ? -26.891 28.844 2.807 1 87 370 GLY B N 1
ATOM 6489 C CA . GLY B 1 370 ? -27.312 29.547 4.008 1 87 370 GLY B CA 1
ATOM 6490 C C . GLY B 1 370 ? -26.484 29.188 5.227 1 87 370 GLY B C 1
ATOM 6491 O O . GLY B 1 370 ? -26.469 29.938 6.211 1 87 370 GLY B O 1
ATOM 6492 N N . LYS B 1 371 ? -25.734 28.141 5.184 1 84 371 LYS B N 1
ATOM 6493 C CA . LYS B 1 371 ? -24.938 27.672 6.312 1 84 371 LYS B CA 1
ATOM 6494 C C . LYS B 1 371 ? -23.578 28.375 6.332 1 84 371 LYS B C 1
ATOM 6496 O O . LYS B 1 371 ? -22.828 28.25 7.309 1 84 371 LYS B O 1
ATOM 6501 N N . THR B 1 372 ? -23.344 29.156 5.324 1 86.75 372 THR B N 1
ATOM 6502 C CA . THR B 1 372 ? -22.078 29.891 5.262 1 86.75 372 THR B CA 1
ATOM 6503 C C . THR B 1 372 ? -22.031 30.969 6.328 1 86.75 372 THR B C 1
ATOM 6505 O O . THR B 1 372 ? -23.016 31.688 6.539 1 86.75 372 THR B O 1
ATOM 6508 N N . THR B 1 373 ? -20.922 31 6.988 1 85.88 373 THR B N 1
ATOM 6509 C CA . THR B 1 373 ? -20.781 32.031 8 1 85.88 373 THR B CA 1
ATOM 6510 C C . THR B 1 373 ? -20.609 33.406 7.348 1 85.88 373 THR B C 1
ATOM 6512 O O . THR B 1 373 ? -20.188 33.5 6.191 1 85.88 373 THR B O 1
ATOM 6515 N N . LEU B 1 374 ? -20.984 34.406 8.133 1 87.38 374 LEU B N 1
ATOM 6516 C CA . LEU B 1 374 ? -20.812 35.75 7.641 1 87.38 374 LEU B CA 1
ATOM 6517 C C . LEU B 1 374 ? -19.344 36.031 7.352 1 87.38 374 LEU B C 1
ATOM 6519 O O . LEU B 1 374 ? -19.016 36.688 6.352 1 87.38 374 LEU B O 1
ATOM 6523 N N . TYR B 1 375 ? -18.547 35.5 8.172 1 86 375 TYR B N 1
ATOM 6524 C CA . TYR B 1 375 ? -17.109 35.688 8.031 1 86 375 TYR B CA 1
ATOM 6525 C C . TYR B 1 375 ? -16.609 35.062 6.738 1 86 375 TYR B C 1
ATOM 6527 O O . TYR B 1 375 ? -15.836 35.688 6 1 86 375 TYR B O 1
ATOM 6535 N N . ASP B 1 376 ? -16.984 33.875 6.465 1 87.62 376 ASP B N 1
ATOM 6536 C CA . ASP B 1 376 ? -16.547 33.188 5.258 1 87.62 376 ASP B CA 1
ATOM 6537 C C . ASP B 1 376 ? -17.047 33.906 4.004 1 87.62 376 ASP B C 1
ATOM 6539 O O . ASP B 1 376 ? -16.359 33.906 2.979 1 87.62 376 ASP B O 1
ATOM 6543 N N . PHE B 1 377 ? -18.234 34.438 4.109 1 86.19 377 PHE B N 1
ATOM 6544 C CA . PHE B 1 377 ? -18.766 35.219 3 1 86.19 377 PHE B CA 1
ATOM 6545 C C . PHE B 1 377 ? -17.875 36.406 2.689 1 86.19 377 PHE B C 1
ATOM 6547 O O . PHE B 1 377 ? -17.516 36.656 1.534 1 86.19 377 PHE B O 1
ATOM 6554 N N . GLU B 1 378 ? -17.484 37.094 3.738 1 86.44 378 GLU B N 1
ATOM 6555 C CA . GLU B 1 378 ? -16.641 38.25 3.576 1 8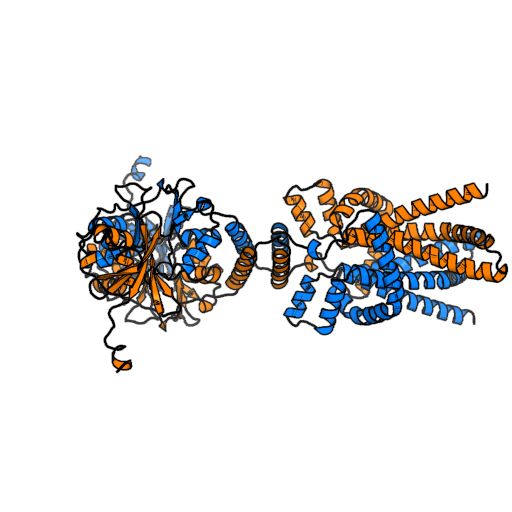6.44 378 GLU B CA 1
ATOM 6556 C C . GLU B 1 378 ? -15.266 37.875 3.025 1 86.44 378 GLU B C 1
ATOM 6558 O O . GLU B 1 378 ? -14.703 38.594 2.203 1 86.44 378 GLU B O 1
ATOM 6563 N N . ARG B 1 379 ? -14.805 36.844 3.465 1 83.06 379 ARG B N 1
ATOM 6564 C CA . ARG B 1 379 ? -13.492 36.375 3.023 1 83.06 379 ARG B CA 1
ATOM 6565 C C . ARG B 1 379 ? -13.516 36 1.545 1 83.06 379 ARG B C 1
ATOM 6567 O O . ARG B 1 379 ? -12.562 36.312 0.812 1 83.06 379 ARG B O 1
ATOM 6574 N N . TYR B 1 380 ? -14.555 35.312 1.161 1 81.62 380 TYR B N 1
ATOM 6575 C CA . TYR B 1 380 ? -14.664 34.875 -0.222 1 81.62 380 TYR B CA 1
ATOM 6576 C C . TYR B 1 380 ? -14.734 36.062 -1.177 1 81.62 380 TYR B C 1
ATOM 6578 O O . TYR B 1 380 ? -14.07 36.062 -2.217 1 81.62 380 TYR B O 1
ATOM 6586 N N . PHE B 1 381 ? -15.523 37.062 -0.842 1 81.81 381 PHE B N 1
ATOM 6587 C CA . PHE B 1 381 ? -15.742 38.188 -1.727 1 81.81 381 PHE B CA 1
ATOM 6588 C C . PHE B 1 381 ? -14.75 39.312 -1.426 1 81.81 381 PHE B C 1
ATOM 6590 O O . PHE B 1 381 ? -14.766 40.344 -2.084 1 81.81 381 PHE B O 1
ATOM 6597 N N . HIS B 1 382 ? -13.938 39.156 -0.447 1 80.62 382 HIS B N 1
ATOM 6598 C CA . HIS B 1 382 ? -12.93 40.125 -0.04 1 80.62 382 HIS B CA 1
ATOM 6599 C C . HIS B 1 382 ? -13.555 41.469 0.256 1 80.62 382 HIS B C 1
ATOM 6601 O O . HIS B 1 382 ? -13.078 42.5 -0.237 1 80.62 382 HIS B O 1
ATOM 6607 N N . GLN B 1 383 ? -14.68 41.438 0.907 1 81.38 383 GLN B N 1
ATOM 6608 C CA . GLN B 1 383 ? -15.391 42.656 1.282 1 81.38 383 GLN B CA 1
ATOM 6609 C C . GLN B 1 383 ? -15.891 42.562 2.721 1 81.38 383 GLN B C 1
ATOM 6611 O O . GLN B 1 383 ? -16.344 41.5 3.17 1 81.38 383 GLN B O 1
ATOM 6616 N N . ASN B 1 384 ? -15.68 43.625 3.416 1 81.19 384 ASN B N 1
ATOM 6617 C CA . ASN B 1 384 ? -16.234 43.719 4.762 1 81.19 384 ASN B CA 1
ATOM 6618 C C . ASN B 1 384 ? -17.578 44.438 4.758 1 81.19 384 ASN B C 1
ATOM 6620 O O . ASN B 1 384 ? -17.672 45.625 4.355 1 81.19 384 ASN B O 1
ATOM 6624 N N . LEU B 1 385 ? -18.625 43.781 5.156 1 82 385 LEU B N 1
ATOM 6625 C CA . LEU B 1 385 ? -19.953 44.375 5.203 1 82 385 LEU B CA 1
ATOM 6626 C C . LEU B 1 385 ? -20.266 44.906 6.602 1 82 385 LEU B C 1
ATOM 6628 O O . LEU B 1 385 ? -20.219 44.156 7.578 1 82 385 LEU B O 1
ATOM 6632 N N . LYS B 1 386 ? -20.562 46.094 6.719 1 81.62 386 LYS B N 1
ATOM 6633 C CA . LYS B 1 386 ? -20.875 46.75 7.992 1 81.62 386 LYS B CA 1
ATOM 6634 C C . LYS B 1 386 ? -22.109 46.094 8.633 1 81.62 386 LYS B C 1
ATOM 6636 O O . LYS B 1 386 ? -22.188 46 9.859 1 81.62 386 LYS B O 1
ATOM 6641 N N . SER B 1 387 ? -23.016 45.688 7.781 1 80.75 387 SER B N 1
ATOM 6642 C CA . SER B 1 387 ? -24.25 45.062 8.266 1 80.75 387 SER B CA 1
ATOM 6643 C C . SER B 1 387 ? -23.984 43.781 9.039 1 80.75 387 SER B C 1
ATOM 6645 O O . SER B 1 387 ? -24.75 43.438 9.93 1 80.75 387 SER B O 1
ATOM 6647 N N . PHE B 1 388 ? -22.906 43.188 8.734 1 81.31 388 PHE B N 1
ATOM 6648 C CA . PHE B 1 388 ? -22.578 41.906 9.352 1 81.31 388 PHE B CA 1
ATOM 6649 C C . PHE B 1 388 ? -21.859 42.125 10.68 1 81.31 388 PHE B C 1
ATOM 6651 O O . PHE B 1 388 ? -21.797 41.219 11.508 1 81.31 388 PHE B O 1
ATOM 6658 N N . GLN B 1 389 ? -21.312 43.25 10.914 1 73.69 389 GLN B N 1
ATOM 6659 C CA . GLN B 1 389 ? -20.453 43.5 12.062 1 73.69 389 GLN B CA 1
ATOM 6660 C C . GLN B 1 389 ? -21.266 43.625 13.344 1 73.69 389 GLN B C 1
ATOM 6662 O O . GLN B 1 389 ? -20.781 43.312 14.43 1 73.69 389 GLN B O 1
ATOM 6667 N N . ASN B 1 390 ? -22.469 44.062 13.219 1 67.62 390 ASN B N 1
ATOM 6668 C CA . ASN B 1 390 ? -23.25 44.344 14.414 1 67.62 390 ASN B CA 1
ATOM 6669 C C . ASN B 1 390 ? -24.266 43.219 14.703 1 67.62 390 ASN B C 1
ATOM 6671 O O . ASN B 1 390 ? -25.203 43.406 15.477 1 67.62 390 ASN B O 1
ATOM 6675 N N . SER B 1 391 ? -23.953 42.094 14.109 1 66.38 391 SER B N 1
ATOM 6676 C CA . SER B 1 391 ? -24.953 41.031 14.273 1 66.38 391 SER B CA 1
ATOM 6677 C C . SER B 1 391 ? -24.438 39.875 15.117 1 66.38 391 SER B C 1
ATOM 6679 O O . SER B 1 391 ? -23.234 39.562 15.07 1 66.38 391 SER B O 1
ATOM 6681 N N . ASP B 1 392 ? -25.281 39.438 16.016 1 73.44 392 ASP B N 1
ATOM 6682 C CA . ASP B 1 392 ? -24.984 38.25 16.797 1 73.44 392 ASP B CA 1
ATOM 6683 C C . ASP B 1 392 ? -25.219 37 15.984 1 73.44 392 ASP B C 1
ATOM 6685 O O . ASP B 1 392 ? -24.969 35.875 16.469 1 73.44 392 ASP B O 1
ATOM 6689 N N . ILE B 1 393 ? -25.547 37.25 14.758 1 79.56 393 ILE B N 1
ATOM 6690 C CA . ILE B 1 393 ? -25.875 36.125 13.898 1 79.56 393 ILE B CA 1
ATOM 6691 C C . ILE B 1 393 ? -24.609 35.594 13.242 1 79.56 393 ILE B C 1
ATOM 6693 O O . ILE B 1 393 ? -23.703 36.375 12.914 1 79.56 393 ILE B O 1
ATOM 6697 N N . ILE B 1 394 ? -24.547 34.375 13.031 1 84.25 394 ILE B N 1
ATOM 6698 C CA . ILE B 1 394 ? -23.312 33.75 12.602 1 84.25 394 ILE B CA 1
ATOM 6699 C C . ILE B 1 394 ? -23.391 33.406 11.109 1 84.25 394 ILE B C 1
ATOM 6701 O O . ILE B 1 394 ? -22.438 33.625 10.367 1 84.25 394 ILE B O 1
ATOM 6705 N N . THR B 1 395 ? -24.531 33 10.594 1 88.31 395 THR B N 1
ATOM 6706 C CA . THR B 1 395 ? -24.641 32.469 9.227 1 88.31 395 THR B CA 1
ATOM 6707 C C . THR B 1 395 ? -25.453 33.406 8.359 1 88.31 395 THR B C 1
ATOM 6709 O O . THR B 1 395 ? -26.266 34.219 8.875 1 88.31 395 THR B O 1
ATOM 6712 N N . ILE B 1 396 ? -25.266 33.281 7.102 1 87.75 396 ILE B N 1
ATOM 6713 C CA . ILE B 1 396 ? -26 34.094 6.133 1 87.75 396 ILE B CA 1
ATOM 6714 C C . ILE B 1 396 ? -27.5 33.781 6.215 1 87.75 396 ILE B C 1
ATOM 6716 O O . ILE B 1 396 ? -28.328 34.688 6.211 1 87.75 396 ILE B O 1
ATOM 6720 N N . GLY B 1 397 ? -27.797 32.531 6.262 1 87.06 397 GLY B N 1
ATOM 6721 C CA . GLY B 1 397 ? -29.188 32.125 6.395 1 87.06 397 GLY B CA 1
ATOM 6722 C C . GLY B 1 397 ? -29.859 32.719 7.637 1 87.06 397 GLY B C 1
ATOM 6723 O O . GLY B 1 397 ? -30.984 33.188 7.578 1 87.06 397 GLY B O 1
ATOM 6724 N N . GLY B 1 398 ? -29.156 32.562 8.734 1 86.56 398 GLY B N 1
ATOM 6725 C CA . GLY B 1 398 ? -29.656 33.125 9.969 1 86.56 398 GLY B CA 1
ATOM 6726 C C . GLY B 1 398 ? -29.844 34.625 9.906 1 86.56 398 GLY B C 1
ATOM 6727 O O . GLY B 1 398 ? -30.828 35.156 10.43 1 86.56 398 GLY B O 1
ATOM 6728 N N . TYR B 1 399 ? -28.938 35.312 9.32 1 88.62 399 TYR B N 1
ATOM 6729 C CA . TYR B 1 399 ? -29 36.75 9.18 1 88.62 399 TYR B CA 1
ATOM 6730 C C . TYR B 1 399 ? -30.203 37.188 8.352 1 88.62 399 TYR B C 1
ATOM 6732 O O . TYR B 1 399 ? -30.938 38.094 8.734 1 88.62 399 TYR B O 1
ATOM 6740 N N . MET B 1 400 ? -30.406 36.5 7.277 1 88.69 400 MET B N 1
ATOM 6741 C CA . MET B 1 400 ? -31.5 36.844 6.371 1 88.69 400 MET B CA 1
ATOM 6742 C C . MET B 1 400 ? -32.844 36.5 7.012 1 88.69 400 MET B C 1
ATOM 6744 O O . MET B 1 400 ? -33.812 37.25 6.84 1 88.69 400 MET B O 1
ATOM 6748 N N . MET B 1 401 ? -32.906 35.469 7.719 1 88.62 401 MET B N 1
ATOM 6749 C CA . MET B 1 401 ? -34.125 35.062 8.375 1 88.62 401 MET B CA 1
ATOM 6750 C C . MET B 1 401 ? -34.531 36.062 9.461 1 88.62 401 MET B C 1
ATOM 6752 O O . MET B 1 401 ? -35.719 36.312 9.688 1 88.62 401 MET B O 1
ATOM 6756 N N . GLU B 1 402 ? -33.5 36.531 10.117 1 87.69 402 GLU B N 1
ATOM 6757 C CA . GLU B 1 402 ? -33.781 37.469 11.195 1 87.69 402 GLU B CA 1
ATOM 6758 C C . GLU B 1 402 ? -34.156 38.844 10.656 1 87.69 402 GLU B C 1
ATOM 6760 O O . GLU B 1 402 ? -35.094 39.469 11.148 1 87.69 402 GLU B O 1
ATOM 6765 N N . ARG B 1 403 ? -33.469 39.344 9.695 1 87.75 403 ARG B N 1
ATOM 6766 C CA . ARG B 1 403 ? -33.688 40.688 9.188 1 87.75 403 ARG B CA 1
ATOM 6767 C C . ARG B 1 403 ? -34.812 40.719 8.164 1 87.75 403 ARG B C 1
ATOM 6769 O O . ARG B 1 403 ? -35.531 41.719 8.078 1 87.75 403 ARG B O 1
ATOM 6776 N N . TYR B 1 404 ? -34.844 39.625 7.441 1 90.19 404 TYR B N 1
ATOM 6777 C CA . TYR B 1 404 ? -35.875 39.531 6.41 1 90.19 404 TYR B CA 1
ATOM 6778 C C . TYR B 1 404 ? -36.688 38.25 6.535 1 90.19 404 TYR B C 1
ATOM 6780 O O . TYR B 1 404 ? -36.656 37.406 5.633 1 90.19 404 TYR B O 1
ATOM 6788 N N . PRO B 1 405 ? -37.469 38.125 7.531 1 87.88 405 PRO B N 1
ATOM 6789 C CA . PRO B 1 405 ? -38.188 36.875 7.785 1 87.88 405 PRO B CA 1
ATOM 6790 C C . PRO B 1 405 ? -39.219 36.562 6.707 1 87.88 405 PRO B C 1
ATOM 6792 O O . PRO B 1 405 ? -39.562 35.375 6.484 1 87.88 405 PRO B O 1
ATOM 6795 N N . ASP B 1 406 ? -39.688 37.594 6.008 1 85.94 406 ASP B N 1
ATOM 6796 C CA . ASP B 1 406 ? -40.75 37.406 5.043 1 85.94 406 ASP B CA 1
ATOM 6797 C C . ASP B 1 406 ? -40.219 37.219 3.633 1 85.94 406 ASP B C 1
ATOM 6799 O O . ASP B 1 406 ? -40.969 37.25 2.654 1 85.94 406 ASP B O 1
ATOM 6803 N N . LEU B 1 407 ? -38.969 37.031 3.641 1 88.5 407 LEU B N 1
ATOM 6804 C CA . LEU B 1 407 ? -38.375 36.844 2.326 1 88.5 407 LEU B CA 1
ATOM 6805 C C . LEU B 1 407 ? -38.844 35.562 1.691 1 88.5 407 LEU B C 1
ATOM 6807 O O . LEU B 1 407 ? -38.75 34.5 2.311 1 88.5 407 LEU B O 1
ATOM 6811 N N . LYS B 1 408 ? -39.375 35.594 0.504 1 88.94 408 LYS B N 1
ATOM 6812 C CA . LYS B 1 408 ? -39.906 34.438 -0.194 1 88.94 408 LYS B CA 1
ATOM 6813 C C . LYS B 1 408 ? -38.938 33.969 -1.276 1 88.94 408 LYS B C 1
ATOM 6815 O O . LYS B 1 408 ? -37.969 34.656 -1.608 1 88.94 408 LYS B O 1
ATOM 6820 N N . LYS B 1 409 ? -39.156 32.75 -1.742 1 90.69 409 LYS B N 1
ATOM 6821 C CA . LYS B 1 409 ? -38.344 32.188 -2.795 1 90.69 409 LYS B CA 1
ATOM 6822 C C . LYS B 1 409 ? -38.312 33.062 -4.035 1 90.69 409 LYS B C 1
ATOM 6824 O O . LYS B 1 409 ? -39.344 33.594 -4.434 1 90.69 409 LYS B O 1
ATOM 6829 N N . GLU B 1 410 ? -37.188 33.344 -4.648 1 89.38 410 GLU B N 1
ATOM 6830 C CA . GLU B 1 410 ? -36.969 34.094 -5.871 1 89.38 410 GLU B CA 1
ATOM 6831 C C . GLU B 1 410 ? -37 35.625 -5.609 1 89.38 410 GLU B C 1
ATOM 6833 O O . GLU B 1 410 ? -36.875 36.406 -6.539 1 89.38 410 GLU B O 1
ATOM 6838 N N . GLU B 1 411 ? -37.156 35.938 -4.316 1 91.69 411 GLU B N 1
ATOM 6839 C CA . GLU B 1 411 ? -37.062 37.375 -3.963 1 91.69 411 GLU B CA 1
ATOM 6840 C C . GLU B 1 411 ? -35.625 37.781 -3.691 1 91.69 411 GLU B C 1
ATOM 6842 O O . GLU B 1 411 ? -34.812 36.969 -3.23 1 91.69 411 GLU B O 1
ATOM 6847 N N . SER B 1 412 ? -35.406 39 -4.051 1 92.88 412 SER B N 1
ATOM 6848 C CA . SER B 1 412 ? -34.031 39.469 -3.908 1 92.88 412 SER B CA 1
ATOM 6849 C C . SER B 1 412 ? -33.938 40.625 -2.918 1 92.88 412 SER B C 1
ATOM 6851 O O . SER B 1 412 ? -34.906 41.375 -2.727 1 92.88 412 SER B O 1
ATOM 6853 N N . ILE B 1 413 ? -32.875 40.719 -2.223 1 91.44 413 ILE B N 1
ATOM 6854 C CA . ILE B 1 413 ? -32.562 41.781 -1.306 1 91.44 413 ILE B CA 1
ATOM 6855 C C . ILE B 1 413 ? -31.188 42.375 -1.628 1 91.44 413 ILE B C 1
ATOM 6857 O O . ILE B 1 413 ? -30.281 41.656 -2.053 1 91.44 413 ILE B O 1
ATOM 6861 N N . GLU B 1 414 ? -31.094 43.656 -1.504 1 90.12 414 GLU B N 1
ATOM 6862 C CA . GLU B 1 414 ? -29.812 44.312 -1.724 1 90.12 414 GLU B CA 1
ATOM 6863 C C . GLU B 1 414 ? -29.156 44.719 -0.401 1 90.12 414 GLU B C 1
ATOM 6865 O O . GLU B 1 414 ? -29.797 45.312 0.454 1 90.12 414 GLU B O 1
ATOM 6870 N N . LEU B 1 415 ? -28.031 44.25 -0.241 1 87.81 415 LEU B N 1
ATOM 6871 C CA . LEU B 1 415 ? -27.266 44.562 0.966 1 87.81 415 LEU B CA 1
ATOM 6872 C C . LEU B 1 415 ? -25.875 45.094 0.616 1 87.81 415 LEU B C 1
ATOM 6874 O O . LEU B 1 415 ? -25 44.312 0.25 1 87.81 415 LEU B O 1
ATOM 6878 N N . GLU B 1 416 ? -25.609 46.312 0.868 1 86.62 416 GLU B N 1
ATOM 6879 C CA . GLU B 1 416 ? -24.312 46.969 0.688 1 86.62 416 GLU B CA 1
ATOM 6880 C C . GLU B 1 416 ? -23.688 46.594 -0.646 1 86.62 416 GLU B C 1
ATOM 6882 O O . GLU B 1 416 ? -22.516 46.219 -0.693 1 86.62 416 GLU B O 1
ATOM 6887 N N . GLY B 1 417 ? -24.406 46.531 -1.727 1 85 417 GLY B N 1
ATOM 6888 C CA . GLY B 1 417 ? -23.906 46.312 -3.07 1 85 417 GLY B CA 1
ATOM 6889 C C . GLY B 1 417 ? -24.078 44.875 -3.541 1 85 417 GLY B C 1
ATOM 6890 O O . GLY B 1 417 ? -23.859 44.594 -4.715 1 85 417 GLY B O 1
ATOM 6891 N N . PHE B 1 418 ? -24.453 44.062 -2.625 1 90.81 418 PHE B N 1
ATOM 6892 C CA . PHE B 1 418 ? -24.688 42.656 -2.996 1 90.81 418 PHE B CA 1
ATOM 6893 C C . PHE B 1 418 ? -26.172 42.406 -3.16 1 90.81 418 PHE B C 1
ATOM 6895 O O . PHE B 1 418 ? -27 42.906 -2.393 1 90.81 418 PHE B O 1
ATOM 6902 N N . ARG B 1 419 ? -26.484 41.719 -4.188 1 91.06 419 ARG B N 1
ATOM 6903 C CA . ARG B 1 419 ? -27.859 41.281 -4.383 1 91.06 419 ARG B CA 1
ATOM 6904 C C . ARG B 1 419 ? -28.031 39.812 -4.02 1 91.06 419 ARG B C 1
ATOM 6906 O O . ARG B 1 419 ? -27.406 38.938 -4.637 1 91.06 419 ARG B O 1
ATOM 6913 N N . PHE B 1 420 ? -28.797 39.531 -2.967 1 92.62 420 PHE B N 1
ATOM 6914 C CA . PHE B 1 420 ? -29.078 38.188 -2.506 1 92.62 420 PHE B CA 1
ATOM 6915 C C . PHE B 1 420 ? -30.453 37.719 -2.984 1 92.62 420 PHE B C 1
ATOM 6917 O O . PHE B 1 420 ? -31.469 38.344 -2.664 1 92.62 420 PHE B O 1
ATOM 6924 N N . THR B 1 421 ? -30.453 36.719 -3.791 1 92.75 421 THR B N 1
ATOM 6925 C CA . THR B 1 421 ? -31.719 36.125 -4.215 1 92.75 421 THR B CA 1
ATOM 6926 C C . THR B 1 421 ? -31.922 34.75 -3.555 1 92.75 421 THR B C 1
ATOM 6928 O O . THR B 1 421 ? -31.062 33.875 -3.662 1 92.75 421 THR B O 1
ATOM 6931 N N . LEU B 1 422 ? -33 34.625 -2.85 1 93.31 422 LEU B N 1
ATOM 6932 C CA . LEU B 1 422 ? -33.281 33.344 -2.188 1 93.31 422 LEU B CA 1
ATOM 6933 C C . LEU B 1 422 ? -33.625 32.281 -3.209 1 93.31 422 LEU B C 1
ATOM 6935 O O . LEU B 1 422 ? -34.562 32.438 -3.994 1 93.31 422 LEU B O 1
ATOM 6939 N N . ASP B 1 423 ? -32.875 31.266 -3.211 1 90.12 423 ASP B N 1
ATOM 6940 C CA . ASP B 1 423 ? -33.031 30.234 -4.23 1 90.12 423 ASP B CA 1
ATOM 6941 C C . ASP B 1 423 ? -33.812 29.031 -3.686 1 90.12 423 ASP B C 1
ATOM 6943 O O . ASP B 1 423 ? -34.562 28.391 -4.414 1 90.12 423 ASP B O 1
ATOM 6947 N N . ASP B 1 424 ? -33.531 28.703 -2.438 1 90.56 424 ASP B N 1
ATOM 6948 C CA . ASP B 1 424 ? -34.156 27.484 -1.914 1 90.56 424 ASP B CA 1
ATOM 6949 C C . ASP B 1 424 ? -34.375 27.594 -0.407 1 90.56 424 ASP B C 1
ATOM 6951 O O . ASP B 1 424 ? -33.562 28.156 0.31 1 90.56 424 ASP B O 1
ATOM 6955 N N . ILE B 1 425 ? -35.562 27.078 0.023 1 86.38 425 ILE B N 1
ATOM 6956 C CA . ILE B 1 425 ? -35.906 27 1.44 1 86.38 425 ILE B CA 1
ATOM 6957 C C . ILE B 1 425 ? -36.156 25.547 1.837 1 86.38 425 ILE B C 1
ATOM 6959 O O . ILE B 1 425 ? -36.875 24.828 1.148 1 86.38 425 ILE B O 1
ATOM 6963 N N . GLN B 1 426 ? -35.438 25.125 2.814 1 81.75 426 GLN B N 1
ATOM 6964 C CA . GLN B 1 426 ? -35.625 23.766 3.32 1 81.75 426 GLN B CA 1
ATOM 6965 C C . GLN B 1 426 ? -35.969 23.781 4.809 1 81.75 426 GLN B C 1
ATOM 6967 O O . GLN B 1 426 ? -35.188 24.25 5.629 1 81.75 426 GLN B O 1
ATOM 6972 N N . GLN B 1 427 ? -37.125 23.266 5.18 1 78.38 427 GLN B N 1
ATOM 6973 C CA . GLN B 1 427 ? -37.594 23.141 6.562 1 78.38 427 GLN B CA 1
ATOM 6974 C C . GLN B 1 427 ? -37.5 24.484 7.285 1 78.38 427 GLN B C 1
ATOM 6976 O O . GLN B 1 427 ? -37 24.562 8.398 1 78.38 427 GLN B O 1
ATOM 6981 N N . GLY B 1 428 ? -37.906 25.5 6.598 1 77.25 428 GLY B N 1
ATOM 6982 C CA . GLY B 1 428 ? -37.969 26.812 7.207 1 77.25 428 GLY B CA 1
ATOM 6983 C C . GLY B 1 428 ? -36.625 27.516 7.227 1 77.25 428 GLY B C 1
ATOM 6984 O O . GLY B 1 428 ? -36.531 28.672 7.672 1 77.25 428 GLY B O 1
ATOM 6985 N N . PHE B 1 429 ? -35.656 26.766 6.785 1 84.19 429 PHE B N 1
ATOM 6986 C CA . PHE B 1 429 ? -34.312 27.359 6.742 1 84.19 429 PHE B CA 1
ATOM 6987 C C . PHE B 1 429 ? -33.969 27.781 5.32 1 84.19 429 PHE B C 1
ATOM 6989 O O . PHE B 1 429 ? -34.25 27.047 4.363 1 84.19 429 PHE B O 1
ATOM 6996 N N . MET B 1 430 ? -33.5 29.016 5.227 1 88.75 430 MET B N 1
ATOM 6997 C CA . MET B 1 430 ? -33.031 29.5 3.93 1 88.75 430 MET B CA 1
ATOM 6998 C C . MET B 1 430 ? -31.719 28.812 3.539 1 88.75 430 MET B C 1
ATOM 7000 O O . MET B 1 430 ? -30.641 29.25 3.951 1 88.75 430 MET B O 1
ATOM 7004 N N . ARG B 1 431 ? -31.766 27.938 2.611 1 87.31 431 ARG B N 1
ATOM 7005 C CA . ARG B 1 431 ? -30.656 27.016 2.371 1 87.31 431 ARG B CA 1
ATOM 7006 C C . ARG B 1 431 ? -29.688 27.578 1.346 1 87.31 431 ARG B C 1
ATOM 7008 O O . ARG B 1 431 ? -28.469 27.391 1.459 1 87.31 431 ARG B O 1
ATOM 7015 N N . TRP B 1 432 ? -30.219 28.156 0.237 1 91.12 432 TRP B N 1
ATOM 7016 C CA . TRP B 1 432 ? -29.328 28.609 -0.819 1 91.12 432 TRP B CA 1
ATOM 7017 C C . TRP B 1 432 ? -29.703 30.016 -1.273 1 91.12 432 TRP B C 1
ATOM 7019 O O . TRP B 1 432 ? -30.891 30.359 -1.354 1 91.12 432 TRP B O 1
ATOM 7029 N N . PHE B 1 433 ? -28.703 30.781 -1.55 1 92.06 433 PHE B N 1
ATOM 7030 C CA . PHE B 1 433 ? -28.844 32.125 -2.076 1 92.06 433 PHE B CA 1
ATOM 7031 C C . PHE B 1 433 ? -28.031 32.312 -3.352 1 92.06 433 PHE B C 1
ATOM 7033 O O . PHE B 1 433 ? -26.953 31.75 -3.482 1 92.06 433 PHE B O 1
ATOM 7040 N N . ILE B 1 434 ? -28.562 32.969 -4.332 1 91.88 434 ILE B N 1
ATOM 7041 C CA . ILE B 1 434 ? -27.781 33.438 -5.477 1 91.88 434 ILE B CA 1
ATOM 7042 C C . ILE B 1 434 ? -27.281 34.875 -5.215 1 91.88 434 ILE B C 1
ATOM 7044 O O . ILE B 1 434 ? -28.078 35.781 -4.953 1 91.88 434 ILE B O 1
ATOM 7048 N N . VAL B 1 435 ? -26 34.969 -5.25 1 91.44 435 VAL B N 1
ATOM 7049 C CA . VAL B 1 435 ? -25.422 36.25 -4.867 1 91.44 435 VAL B CA 1
ATOM 7050 C C . VAL B 1 435 ? -24.734 36.875 -6.074 1 91.44 435 VAL B C 1
ATOM 7052 O O . VAL B 1 435 ? -23.969 36.219 -6.781 1 91.44 435 VAL B O 1
ATOM 7055 N N . GLU B 1 436 ? -25.062 38.094 -6.344 1 86.19 436 GLU B N 1
ATOM 7056 C CA . GLU B 1 436 ? -24.391 38.906 -7.371 1 86.19 436 GLU B CA 1
ATOM 7057 C C . GLU B 1 436 ? -23.594 40.031 -6.75 1 86.19 436 GLU B C 1
ATOM 7059 O O . GLU B 1 436 ? -24.109 40.812 -5.93 1 86.19 436 GLU B O 1
ATOM 7064 N N . GLY B 1 437 ? -22.25 40.031 -6.945 1 78.88 437 GLY B N 1
ATOM 7065 C CA . GLY B 1 437 ? -21.344 41.031 -6.379 1 78.88 437 GLY B CA 1
ATOM 7066 C C . GLY B 1 437 ? -21.516 42.406 -6.977 1 78.88 437 GLY B C 1
ATOM 7067 O O . GLY B 1 437 ? -22.219 42.562 -7.977 1 78.88 437 GLY B O 1
ATOM 7068 N N . PRO B 1 438 ? -20.984 43.438 -6.168 1 68.06 438 PRO B N 1
ATOM 7069 C CA . PRO B 1 438 ? -21.047 44.812 -6.711 1 68.06 438 PRO B CA 1
ATOM 7070 C C . PRO B 1 438 ? -20.391 44.906 -8.094 1 68.06 438 PRO B C 1
ATOM 7072 O O . PRO B 1 438 ? -19.438 44.219 -8.391 1 68.06 438 PRO B O 1
ATOM 7075 N N . LYS B 1 439 ? -21.188 45.062 -9.195 1 53.44 439 LYS B N 1
ATOM 7076 C CA . LYS B 1 439 ? -20.609 45.344 -10.508 1 53.44 439 LYS B CA 1
ATOM 7077 C C . LYS B 1 439 ? -19.359 46.219 -10.391 1 53.44 439 LYS B C 1
ATOM 7079 O O . LYS B 1 439 ? -19.406 47.312 -9.828 1 53.44 439 LYS B O 1
ATOM 7084 N N . THR B 1 440 ? -18.375 45.625 -10.086 1 47.66 440 THR B N 1
ATOM 7085 C CA . THR B 1 440 ? -17.25 46.5 -10.375 1 47.66 440 THR B CA 1
ATOM 7086 C C . THR B 1 440 ? -17.438 47.156 -11.734 1 47.66 440 THR B C 1
ATOM 7088 O O . THR B 1 440 ? -18.031 46.594 -12.641 1 47.66 440 THR B O 1
ATOM 7091 N N . ASN B 1 441 ? -17.312 48.531 -11.805 1 41.09 441 ASN B N 1
ATOM 7092 C CA . ASN B 1 441 ? -17.344 49.344 -13.008 1 41.09 441 ASN B CA 1
ATOM 7093 C C . ASN B 1 441 ? -16.703 48.625 -14.195 1 41.09 441 ASN B C 1
ATOM 7095 O O . ASN B 1 441 ? -16.734 49.125 -15.32 1 41.09 441 ASN B O 1
ATOM 7099 N N . ASP B 1 442 ? -15.812 47.75 -14.078 1 40.25 442 ASP B N 1
ATOM 7100 C CA . ASP B 1 442 ? -15.156 47.375 -15.328 1 40.25 442 ASP B CA 1
ATOM 7101 C C . ASP B 1 442 ? -16.094 46.531 -16.203 1 40.25 442 ASP B C 1
ATOM 7103 O O . ASP B 1 442 ? -15.828 46.344 -17.391 1 40.25 442 ASP B O 1
ATOM 7107 N N . GLN B 1 443 ? -16.969 45.75 -15.703 1 40.53 443 GLN B N 1
ATOM 7108 C CA . GLN B 1 443 ? -17.766 45.062 -16.688 1 40.53 443 GLN B CA 1
ATOM 7109 C C . GLN B 1 443 ? -18.906 45.938 -17.203 1 40.53 443 GLN B C 1
ATOM 7111 O O . GLN B 1 443 ? -19.688 45.5 -18.062 1 40.53 443 GLN B O 1
ATOM 7116 N N . ALA B 1 444 ? -19.375 47.031 -16.641 1 41.09 444 ALA B N 1
ATOM 7117 C CA . ALA B 1 444 ? -20.312 47.906 -17.328 1 41.09 444 ALA B CA 1
ATOM 7118 C C . ALA B 1 444 ? -19.766 48.375 -18.656 1 41.09 444 ALA B C 1
ATOM 7120 O O . ALA B 1 444 ? -20.516 48.812 -19.531 1 41.09 444 ALA B O 1
ATOM 7121 N N . LYS B 1 445 ? -18.438 48.625 -18.859 1 36.03 445 LYS B N 1
ATOM 7122 C CA . LYS B 1 445 ? -18 49.156 -20.156 1 36.03 445 LYS B CA 1
ATOM 7123 C C . LYS B 1 445 ? -18.25 48.156 -21.266 1 36.03 445 LYS B C 1
ATOM 7125 O O . LYS B 1 445 ? -18.094 48.469 -22.453 1 36.03 445 LYS B O 1
ATOM 7130 N N . LYS B 1 446 ? -18.25 47.031 -21 1 42.88 446 LYS B N 1
ATOM 7131 C CA . LYS B 1 446 ? -18.328 46.25 -22.234 1 42.88 446 LYS B CA 1
ATOM 7132 C C . LYS B 1 446 ? -19.719 46.312 -22.844 1 42.88 446 LYS B C 1
ATOM 7134 O O . LYS B 1 446 ? -19.984 45.719 -23.891 1 42.88 446 LYS B O 1
ATOM 7139 N N . GLU B 1 447 ? -20.672 46.594 -22.031 1 35.97 447 GLU B N 1
ATOM 7140 C CA . GLU B 1 447 ? -21.953 46.656 -22.734 1 35.97 447 GLU B CA 1
ATOM 7141 C C . GLU B 1 447 ? -22.172 48.031 -23.391 1 35.97 447 GLU B C 1
ATOM 7143 O O . GLU B 1 447 ? -23.156 48.219 -24.109 1 35.97 447 GLU B O 1
ATOM 7148 N N . GLU B 1 448 ? -21.375 49.031 -22.969 1 30.95 448 GLU B N 1
ATOM 7149 C CA . GLU B 1 448 ? -21.594 50.125 -23.891 1 30.95 448 GLU B CA 1
ATOM 7150 C C . GLU B 1 448 ? -20.719 50 -25.125 1 30.95 448 GLU B C 1
ATOM 7152 O O . GLU B 1 448 ? -19.531 49.656 -25.016 1 30.95 448 GLU B O 1
#

Nearest PDB structures (foldseek):
  3oco-assembly1_B  TM=9.657E-01  e=2.406E-16  Oenococcus oeni PSU-1
  7m1u-assembly1_A  TM=4.418E-01  e=4.001E-19  Methanoculleus thermophilus
  4hg0-assembly1_A-2  TM=5.654E-01  e=1.345E-16  Escherichia coli K-12
  7m1u-assembly1_B  TM=4.594E-01  e=1.955E-18  Methanoculleus thermophilus
  9e6q-assembly1_3  TM=8.439E-01  e=8.187E-07  Pyrobaculum calidifontis JCM 11548